Protein AF-A0A918PYU8-F1 (afdb_monomer_lite)

Organism: NCBI:txid346377

Sequence (887 aa):
MIDVPLDLYDLGLDFLPLQVENYLLFQNFEILLPQFQSTSALIFSWVWLLLLSLCLPLISSFKRYYFIGSMALVIVLLTLSGVNGFNIGGIGSNSALLLLLIGFCLPSMIIHVFYDHFPLLKRAILLIPISLGTVFLLFQWSTIDQADLYWAENSAYVPLAVTALFMLYNGHSILGAFYILLSKLNQGIRLKISWHITVFAVIYLTLLTFILLDLTGDFTLPFDLPSFSWLMLIAGATGYVQLSKKLEHQQEPLAPKPVLIALYWICFAISAFTFWKAESSANKPMADFLGHWLIYTQLSLTILFFMYLLANFAGFMNSGKDVAAVLFKPNFFAYIHMRIGALIALLSIVVYADGILAPQLSASSTQWSADYYYNQGKDLQARILYENAWIQYRNNPKASTATSLLYLEEKQLSMASKFIEEALEWDPSEEEIILASHLAHKRGRFFDAVFYYEKGLEIYPNSSRLSNNLALLYSKGNQGQKAIQLLEAMKTSNSVLISNLLGLKIKHLSGLQEPIDLPQTRSPQWTINNLARLNYLALTPDTIQAQPMDSRLLQAAYIRNSLTSGKIKDSKNTNSHLDSLIANSSNTQEQMELRLSKVVNYYQQHDLISALKQLNGLMLDYPKSSGYFRQQAAAILASAWDFHKASTELTEAGQSGFSNYNPVHLMILAFGQNQMEAERIASKHQVKFPEWMSENNPEYTSDSSFYAHILQLSSSLPAQFWPYFTEMEPSGLKVLLASQVLFQKSHWLLPSQKEELVHYLKVQEGADQSFISAVASLSLKNAPAIAADSKLSAFLTDKDHRVGNPYFTPLVLAQAAGQQDLAQRYEILRAASEFNLDPLLWTSMILTAKKLGISDYALQLEARLSQSLSPQEYGELQVHEELEPFR

pLDDT: mean 87.18, std 10.63, range [38.84, 97.94]

InterPro domains:
  IPR011990 Tetratricopeptide-like helical domain superfamily [G3DSA:1.25.40.10] (351-496)
  IPR011990 Tetratricopeptide-like helical domain superfamily [SSF48452] (369-494)

Structure (mmCIF, N/CA/C/O backbone):
data_AF-A0A918PYU8-F1
#
_entry.id   AF-A0A918PYU8-F1
#
loop_
_atom_site.group_PDB
_atom_site.id
_atom_site.type_symbol
_atom_site.label_atom_id
_atom_site.label_alt_id
_atom_site.label_comp_id
_atom_site.label_asym_id
_atom_site.label_entity_id
_atom_site.label_seq_id
_atom_site.pdbx_PDB_ins_code
_atom_site.Cartn_x
_atom_site.Cartn_y
_atom_site.Cartn_z
_atom_site.occupancy
_atom_site.B_iso_or_equiv
_atom_site.auth_seq_id
_atom_site.auth_comp_id
_atom_site.auth_asym_id
_atom_site.auth_atom_id
_atom_site.pdbx_PDB_model_num
ATOM 1 N N . MET A 1 1 ? 9.848 -5.372 -21.169 1.00 89.12 1 MET A N 1
ATOM 2 C CA . MET A 1 1 ? 9.910 -4.309 -22.184 1.00 89.12 1 MET A CA 1
ATOM 3 C C . MET A 1 1 ? 9.187 -4.808 -23.426 1.00 89.12 1 MET A C 1
ATOM 5 O O . MET A 1 1 ? 8.652 -5.916 -23.369 1.00 89.12 1 MET A O 1
ATOM 9 N N . ILE A 1 2 ? 9.089 -3.994 -24.469 1.00 92.25 2 ILE A N 1
ATOM 10 C CA . ILE A 1 2 ? 8.590 -4.388 -25.790 1.00 92.25 2 ILE A CA 1
ATOM 11 C C . ILE A 1 2 ? 9.485 -3.772 -26.862 1.00 92.25 2 ILE A C 1
ATOM 13 O O . ILE A 1 2 ? 9.836 -2.598 -26.744 1.00 92.25 2 ILE A O 1
ATOM 17 N N . ASP A 1 3 ? 9.817 -4.551 -27.887 1.00 91.12 3 ASP A N 1
ATOM 18 C CA . ASP A 1 3 ? 10.534 -4.059 -29.059 1.00 91.12 3 ASP A CA 1
ATOM 19 C C . ASP A 1 3 ? 9.608 -3.171 -29.888 1.00 91.12 3 ASP A C 1
ATOM 21 O O . ASP A 1 3 ? 8.511 -3.578 -30.283 1.00 91.12 3 ASP A O 1
ATOM 25 N N . VAL A 1 4 ? 10.038 -1.936 -30.125 1.00 90.81 4 VAL A N 1
ATOM 26 C CA . VAL A 1 4 ? 9.319 -0.966 -30.951 1.00 90.81 4 VAL A CA 1
ATOM 27 C C . VAL A 1 4 ? 10.225 -0.465 -32.076 1.00 90.81 4 VAL A C 1
ATOM 29 O O . VAL A 1 4 ? 11.442 -0.363 -31.880 1.00 90.81 4 VAL A O 1
ATOM 32 N N . PRO A 1 5 ? 9.663 -0.150 -33.255 1.00 88.69 5 PRO A N 1
ATOM 33 C CA . PRO A 1 5 ? 10.434 0.464 -34.326 1.00 88.69 5 PRO A CA 1
ATOM 34 C C . PRO A 1 5 ? 10.897 1.860 -33.887 1.00 88.69 5 PRO A C 1
ATOM 36 O O . PRO A 1 5 ? 10.088 2.687 -33.466 1.00 88.69 5 PRO A O 1
ATOM 39 N N . LEU A 1 6 ? 12.205 2.100 -33.954 1.00 87.88 6 LEU A N 1
ATOM 40 C CA . LEU A 1 6 ? 12.806 3.424 -33.797 1.00 87.88 6 LEU A CA 1
ATOM 41 C C . LEU A 1 6 ? 12.857 4.147 -35.143 1.00 87.88 6 LEU A C 1
ATOM 43 O O . LEU A 1 6 ? 12.582 5.341 -35.202 1.00 87.88 6 LEU A O 1
ATOM 47 N N . ASP A 1 7 ? 13.215 3.415 -36.197 1.00 86.44 7 ASP A N 1
ATOM 48 C CA . ASP A 1 7 ? 13.315 3.920 -37.562 1.00 86.44 7 ASP A CA 1
ATOM 49 C C . ASP A 1 7 ? 13.181 2.771 -38.572 1.00 86.44 7 ASP A C 1
ATOM 51 O O . ASP A 1 7 ? 13.362 1.599 -38.218 1.00 86.44 7 ASP A O 1
ATOM 55 N N . LEU A 1 8 ? 12.873 3.097 -39.825 1.00 86.00 8 LEU A N 1
ATOM 56 C CA . LEU A 1 8 ? 12.759 2.128 -40.915 1.00 86.00 8 LEU A CA 1
ATOM 57 C C . LEU A 1 8 ? 13.529 2.640 -42.133 1.00 86.00 8 LEU A C 1
ATOM 59 O O . LEU A 1 8 ? 13.092 3.582 -42.792 1.00 86.00 8 LEU A O 1
ATOM 63 N N . TYR A 1 9 ? 14.659 2.003 -42.445 1.00 84.88 9 TYR A N 1
ATOM 64 C CA . TYR A 1 9 ? 15.478 2.387 -43.594 1.00 84.88 9 TYR A CA 1
ATOM 65 C C . TYR A 1 9 ? 15.104 1.603 -44.833 1.00 84.88 9 TYR A C 1
ATOM 67 O O . TYR A 1 9 ? 15.106 0.374 -44.818 1.00 84.88 9 TYR A O 1
ATOM 75 N N . ASP A 1 10 ? 14.834 2.334 -45.907 1.00 83.69 10 ASP A N 1
ATOM 76 C CA . ASP A 1 10 ? 14.637 1.777 -47.235 1.00 83.69 10 ASP A CA 1
ATOM 77 C C . ASP A 1 10 ? 15.990 1.387 -47.847 1.00 83.69 10 ASP A C 1
ATOM 79 O O . ASP A 1 10 ? 16.858 2.241 -48.056 1.00 83.69 10 ASP A O 1
ATOM 83 N N . LEU A 1 11 ? 16.175 0.091 -48.104 1.00 79.88 11 LEU A N 1
ATOM 84 C CA . LEU A 1 11 ? 17.336 -0.445 -48.814 1.00 79.88 11 LEU A CA 1
ATOM 85 C C . LEU A 1 11 ? 17.054 -0.641 -50.312 1.00 79.88 11 LEU A C 1
ATOM 87 O O . LEU A 1 11 ? 17.930 -1.099 -51.038 1.00 79.88 11 LEU A O 1
ATOM 91 N N . GLY A 1 12 ? 15.863 -0.283 -50.792 1.00 77.94 12 GLY A N 1
ATOM 92 C CA . GLY A 1 12 ? 15.413 -0.418 -52.173 1.00 77.94 12 GLY A CA 1
ATOM 93 C C . GLY A 1 12 ? 14.562 -1.667 -52.390 1.00 77.94 12 GLY A C 1
ATOM 94 O O . GLY A 1 12 ? 13.409 -1.557 -52.797 1.00 77.94 12 GLY A O 1
ATOM 95 N N . LEU A 1 13 ? 15.122 -2.852 -52.113 1.00 77.06 13 LEU A N 1
ATOM 96 C CA . LEU A 1 13 ? 14.413 -4.144 -52.239 1.00 77.06 13 LEU A CA 1
ATOM 97 C C . LEU A 1 13 ? 13.944 -4.731 -50.904 1.00 77.06 13 LEU A C 1
ATOM 99 O O . LEU A 1 13 ? 13.216 -5.721 -50.877 1.00 77.06 13 LEU A O 1
ATOM 103 N N . ASP A 1 14 ? 14.372 -4.135 -49.798 1.00 78.31 14 ASP A N 1
ATOM 104 C CA . ASP A 1 14 ? 14.020 -4.554 -48.449 1.00 78.31 14 ASP A CA 1
ATOM 105 C C . ASP A 1 14 ? 14.037 -3.346 -47.515 1.00 78.31 14 ASP A C 1
ATOM 107 O O . ASP A 1 14 ? 14.557 -2.282 -47.861 1.00 78.31 14 ASP A O 1
ATOM 111 N N . PHE A 1 15 ? 13.525 -3.527 -46.303 1.00 83.81 15 PHE A N 1
ATOM 112 C CA . PHE A 1 15 ? 13.623 -2.524 -45.254 1.00 83.81 15 PHE A CA 1
ATOM 113 C C . PHE A 1 15 ? 14.471 -3.035 -44.094 1.00 83.81 15 PHE A C 1
ATOM 115 O O . PHE A 1 15 ? 14.340 -4.176 -43.651 1.00 83.81 15 PHE A O 1
ATOM 122 N N . LEU A 1 16 ? 15.309 -2.158 -43.549 1.00 87.19 16 LEU A N 1
ATOM 123 C CA . LEU A 1 16 ? 16.044 -2.395 -42.313 1.00 87.19 16 LEU A CA 1
ATOM 124 C C . LEU A 1 16 ? 15.285 -1.742 -41.147 1.00 87.19 16 LEU A C 1
ATOM 126 O O . LEU A 1 16 ? 15.366 -0.521 -40.972 1.00 87.19 16 LEU A O 1
ATOM 130 N N . PRO A 1 17 ? 14.547 -2.523 -40.332 1.00 86.25 17 PRO A N 1
ATOM 131 C CA . PRO A 1 17 ? 13.915 -1.999 -39.134 1.00 86.25 17 PRO A CA 1
ATOM 132 C C . PRO A 1 17 ? 14.966 -1.825 -38.040 1.00 86.25 17 PRO A C 1
ATOM 134 O O . PRO A 1 17 ? 15.565 -2.797 -37.572 1.00 86.25 17 PRO A O 1
ATOM 137 N N . LEU A 1 18 ? 15.156 -0.591 -37.588 1.00 88.56 18 LEU A N 1
ATOM 138 C CA . LEU A 1 18 ? 15.970 -0.311 -36.417 1.00 88.56 18 LEU A CA 1
ATOM 139 C C . LEU A 1 18 ? 15.057 -0.309 -35.191 1.00 88.56 18 LEU A C 1
ATOM 141 O O . LEU A 1 18 ? 14.097 0.456 -35.129 1.00 88.56 18 LEU A O 1
ATOM 145 N N . GLN A 1 19 ? 15.314 -1.204 -34.237 1.00 88.94 19 GLN A N 1
ATOM 146 C CA . GLN A 1 19 ? 14.423 -1.447 -33.100 1.00 88.94 19 GLN A CA 1
ATOM 147 C C . GLN A 1 19 ? 15.060 -1.052 -31.770 1.00 88.94 19 GLN A C 1
ATOM 149 O O . GLN A 1 19 ? 16.274 -1.140 -31.572 1.00 88.94 19 GLN A O 1
ATOM 154 N N . VAL A 1 20 ? 14.206 -0.642 -30.836 1.00 91.00 20 VAL A N 1
ATOM 155 C CA . VAL A 1 20 ? 14.576 -0.312 -29.461 1.00 91.00 20 VAL A CA 1
ATOM 156 C C . VAL A 1 20 ? 13.568 -0.907 -28.485 1.00 91.00 20 VAL A C 1
ATOM 158 O O . VAL A 1 20 ? 12.369 -0.944 -28.752 1.00 91.00 20 VAL A O 1
ATOM 161 N N . GLU A 1 21 ? 14.045 -1.320 -27.316 1.00 92.12 21 GLU A N 1
ATOM 162 C CA . GLU A 1 21 ? 13.181 -1.715 -26.213 1.00 92.12 21 GLU A CA 1
ATOM 163 C C . GLU A 1 21 ? 12.550 -0.500 -25.512 1.00 92.12 21 GLU A C 1
ATOM 165 O O . GLU A 1 21 ? 13.231 0.379 -24.971 1.00 92.12 21 GLU A O 1
ATOM 170 N N . ASN A 1 22 ? 11.220 -0.485 -25.461 1.00 93.44 22 ASN A N 1
ATOM 171 C CA . ASN A 1 22 ? 10.435 0.451 -24.668 1.00 93.44 22 ASN A CA 1
ATOM 172 C C . ASN A 1 22 ? 9.940 -0.191 -23.360 1.00 93.44 22 ASN A C 1
ATOM 174 O O . ASN A 1 22 ? 9.587 -1.375 -23.283 1.00 93.44 22 ASN A O 1
ATOM 178 N N . TYR A 1 23 ? 9.844 0.619 -22.309 1.00 94.06 23 TYR A N 1
ATOM 179 C CA . TYR A 1 23 ? 9.372 0.186 -20.998 1.00 94.06 23 TYR A CA 1
ATOM 180 C C . TYR A 1 23 ? 7.869 -0.077 -20.992 1.00 94.06 23 TYR A C 1
ATOM 182 O O . TYR A 1 23 ? 7.081 0.735 -21.476 1.00 94.06 23 TYR A O 1
ATOM 190 N N . LEU A 1 24 ? 7.493 -1.181 -20.344 1.00 93.81 24 LEU A N 1
ATOM 191 C CA . LEU A 1 24 ? 6.130 -1.464 -19.906 1.00 93.81 24 LEU A CA 1
ATOM 192 C C . LEU A 1 24 ? 6.142 -1.566 -18.386 1.00 93.81 24 LEU A C 1
ATOM 194 O O . LEU A 1 24 ? 6.883 -2.376 -17.823 1.00 93.81 24 LEU A O 1
ATOM 198 N N . LEU A 1 25 ? 5.340 -0.738 -17.733 1.00 93.12 25 LEU A N 1
ATOM 199 C CA . LEU A 1 25 ? 5.243 -0.656 -16.287 1.00 93.12 25 LEU A CA 1
ATOM 200 C C . LEU A 1 25 ? 3.971 -1.336 -15.802 1.00 93.12 25 LEU A C 1
ATOM 202 O O . LEU A 1 25 ? 2.873 -1.056 -16.285 1.00 93.12 25 LEU A O 1
ATOM 206 N N . PHE A 1 26 ? 4.141 -2.199 -14.808 1.00 93.19 26 PHE A N 1
ATOM 207 C CA . PHE A 1 26 ? 3.058 -2.900 -14.140 1.00 93.19 26 PHE A CA 1
ATOM 208 C C . PHE A 1 26 ? 3.117 -2.611 -12.646 1.00 93.19 26 PHE A C 1
ATOM 210 O O . PHE A 1 26 ? 4.202 -2.576 -12.066 1.00 93.19 26 PHE A O 1
ATOM 217 N N . GLN A 1 27 ? 1.959 -2.424 -12.025 1.00 92.25 27 GLN A N 1
ATOM 218 C CA . GLN A 1 27 ? 1.837 -2.231 -10.581 1.00 92.25 27 GLN A CA 1
ATOM 219 C C . GLN A 1 27 ? 1.113 -3.416 -9.951 1.00 92.25 27 GLN A C 1
ATOM 221 O O . GLN A 1 27 ? -0.007 -3.736 -10.342 1.00 92.25 27 GLN A O 1
ATOM 226 N N . ASN A 1 28 ? 1.728 -4.059 -8.969 1.00 92.44 28 ASN A N 1
ATOM 227 C CA . ASN A 1 28 ? 1.088 -5.066 -8.132 1.00 92.44 28 ASN A CA 1
ATOM 228 C C . ASN A 1 28 ? 0.700 -4.465 -6.774 1.00 92.44 28 ASN A C 1
ATOM 230 O O . ASN A 1 28 ? 1.289 -3.490 -6.313 1.00 92.44 28 ASN A O 1
ATOM 234 N N . PHE A 1 29 ? -0.304 -5.059 -6.139 1.00 93.75 29 PHE A N 1
ATOM 235 C CA . PHE A 1 29 ? -0.647 -4.774 -4.751 1.00 93.75 29 PHE A CA 1
ATOM 236 C C . PHE A 1 29 ? 0.126 -5.732 -3.852 1.00 93.75 29 PHE A C 1
ATOM 238 O O . PHE A 1 29 ? 0.017 -6.946 -4.008 1.00 93.75 29 PHE A O 1
ATOM 245 N N . GLU A 1 30 ? 0.894 -5.198 -2.915 1.00 91.81 30 GLU A N 1
ATOM 246 C CA . GLU A 1 30 ? 1.611 -5.986 -1.917 1.00 91.81 30 GLU A CA 1
ATOM 247 C C . GLU A 1 30 ? 1.170 -5.562 -0.522 1.00 91.81 30 GLU A C 1
ATOM 249 O O . GLU A 1 30 ? 0.838 -4.397 -0.292 1.00 91.81 30 GLU A O 1
ATOM 254 N N . ILE A 1 31 ? 1.161 -6.518 0.405 1.00 92.75 31 ILE A N 1
ATOM 255 C CA . ILE A 1 31 ? 0.943 -6.228 1.818 1.00 92.75 31 ILE A CA 1
ATOM 256 C C . ILE A 1 31 ? 2.288 -5.871 2.429 1.00 92.75 31 ILE A C 1
ATOM 258 O O . ILE A 1 31 ? 3.250 -6.635 2.344 1.00 92.75 31 ILE A O 1
ATOM 262 N N . LEU A 1 32 ? 2.340 -4.681 3.014 1.00 88.38 32 LEU A N 1
ATOM 263 C CA . LEU A 1 32 ? 3.483 -4.193 3.766 1.00 88.38 32 LEU A CA 1
ATOM 264 C C . LEU A 1 32 ? 3.259 -4.454 5.250 1.00 88.38 32 LEU A C 1
ATOM 266 O O . LEU A 1 32 ? 2.135 -4.715 5.682 1.00 88.38 32 LEU A O 1
ATOM 270 N N . LEU A 1 33 ? 4.333 -4.358 6.033 1.00 84.62 33 LEU A N 1
ATOM 271 C CA . LEU A 1 33 ? 4.209 -4.433 7.483 1.00 84.62 33 LEU A CA 1
ATOM 272 C C . LEU A 1 33 ? 3.215 -3.377 7.972 1.00 84.62 33 LEU A C 1
ATOM 274 O O . LEU A 1 33 ? 3.200 -2.266 7.425 1.00 84.62 33 LEU A O 1
ATOM 278 N N . PRO A 1 34 ? 2.386 -3.704 8.980 1.00 75.00 34 PRO A N 1
ATOM 279 C CA . PRO A 1 34 ? 1.412 -2.760 9.487 1.00 75.00 34 PRO A CA 1
ATOM 280 C C . PRO A 1 34 ? 2.114 -1.476 9.921 1.00 75.00 34 PRO A C 1
ATOM 282 O O . PRO A 1 34 ? 2.968 -1.479 10.806 1.00 75.00 34 PRO A O 1
ATOM 285 N N . GLN A 1 35 ? 1.753 -0.362 9.288 1.00 70.19 35 GLN A N 1
ATOM 286 C CA . GLN A 1 35 ? 2.294 0.931 9.671 1.00 70.19 35 GLN A CA 1
ATOM 287 C C . GLN A 1 35 ? 1.626 1.374 10.965 1.00 70.19 35 GLN A C 1
ATOM 289 O O . GLN A 1 35 ? 0.437 1.700 10.998 1.00 70.19 35 GLN A O 1
ATOM 294 N N . PHE A 1 36 ? 2.403 1.388 12.042 1.00 77.94 36 PHE A N 1
ATOM 295 C CA . PHE A 1 36 ? 1.941 1.905 13.313 1.00 77.94 36 PHE A CA 1
ATOM 296 C C . PHE A 1 36 ? 1.722 3.423 13.224 1.00 77.94 36 PHE A C 1
ATOM 298 O O . PHE A 1 36 ? 2.653 4.206 13.028 1.00 77.94 36 PHE A O 1
ATOM 305 N N . GLN A 1 37 ? 0.470 3.856 13.375 1.00 84.12 37 GLN A N 1
ATOM 306 C CA . GLN A 1 37 ? 0.097 5.269 13.311 1.00 84.12 37 GLN A CA 1
ATOM 307 C C . GLN A 1 37 ? 0.294 5.954 14.670 1.00 84.12 37 GLN A C 1
ATOM 309 O O . GLN A 1 37 ? -0.676 6.284 15.360 1.00 84.12 37 GLN A O 1
ATOM 314 N N . SER A 1 38 ? 1.549 6.206 15.045 1.00 87.88 38 SER A N 1
ATOM 315 C CA . SER A 1 38 ? 1.920 6.833 16.326 1.00 87.88 38 SER A CA 1
ATOM 316 C C . SER A 1 38 ? 1.202 8.161 16.586 1.00 87.88 38 SER A C 1
ATOM 318 O O . SER A 1 38 ? 0.748 8.428 17.697 1.00 87.88 38 SER A O 1
ATOM 320 N N . THR A 1 39 ? 1.009 8.973 15.546 1.00 90.12 39 THR A N 1
ATOM 321 C CA . THR A 1 39 ? 0.281 10.245 15.629 1.00 90.12 39 THR A CA 1
ATOM 322 C C . THR A 1 39 ? -1.177 10.048 16.036 1.00 90.12 39 THR A C 1
ATOM 324 O O . THR A 1 39 ? -1.663 10.742 16.929 1.00 90.12 39 THR A O 1
ATOM 327 N N . SER A 1 40 ? -1.871 9.077 15.435 1.00 90.94 40 SER A N 1
ATOM 328 C CA . SER A 1 40 ? -3.265 8.761 15.767 1.00 90.94 40 SER A CA 1
ATOM 329 C C . SER A 1 40 ? -3.405 8.282 17.215 1.00 90.94 40 SER A C 1
ATOM 331 O O . SER A 1 40 ? -4.313 8.718 17.924 1.00 90.94 40 SER A O 1
ATOM 333 N N . ALA A 1 41 ? -2.460 7.459 17.683 1.00 91.56 41 ALA A N 1
ATOM 334 C CA . ALA A 1 41 ? -2.422 6.943 19.044 1.00 91.56 41 ALA A CA 1
ATOM 335 C C . ALA A 1 41 ? -2.221 8.066 20.068 1.00 91.56 41 ALA A C 1
ATOM 337 O O . ALA A 1 41 ? -2.959 8.155 21.050 1.00 91.56 41 ALA A O 1
ATOM 338 N N . LEU A 1 42 ? -1.276 8.974 19.818 1.00 93.31 42 LEU A N 1
ATOM 339 C CA . LEU A 1 42 ? -1.026 10.116 20.696 1.00 93.31 42 LEU A CA 1
ATOM 340 C C . LEU A 1 42 ? -2.215 11.086 20.727 1.00 93.31 42 LEU A C 1
ATOM 342 O O . LEU A 1 42 ? -2.592 11.548 21.804 1.00 93.31 42 LEU A O 1
ATOM 346 N N . ILE A 1 43 ? -2.853 11.359 19.583 1.00 94.50 43 ILE A N 1
ATOM 347 C CA . ILE A 1 43 ? -4.078 12.176 19.530 1.00 94.50 43 ILE A CA 1
ATOM 348 C C . ILE A 1 43 ? -5.193 11.512 20.344 1.00 94.50 43 ILE A C 1
ATOM 350 O O . ILE A 1 43 ? -5.818 12.178 21.171 1.00 94.50 43 ILE A O 1
ATOM 354 N N . PHE A 1 44 ? -5.411 10.205 20.155 1.00 94.06 44 PHE A N 1
ATOM 355 C CA . PHE A 1 44 ? -6.341 9.412 20.962 1.00 94.06 44 PHE A CA 1
ATOM 356 C C . PHE A 1 44 ? -6.092 9.604 22.455 1.00 94.06 44 PHE A C 1
ATOM 358 O O . PHE A 1 44 ? -6.999 10.002 23.190 1.00 94.06 44 PHE A O 1
ATOM 365 N N . SER A 1 45 ? -4.843 9.394 22.865 1.00 92.56 45 SER A N 1
ATOM 366 C CA . SER A 1 45 ? -4.371 9.493 24.242 1.00 92.56 45 SER A CA 1
ATOM 367 C C . SER A 1 45 ? -4.681 10.841 24.891 1.00 92.56 45 SER A C 1
ATOM 369 O O . SER A 1 45 ? -5.350 10.911 25.924 1.00 92.56 45 SER A O 1
ATOM 371 N N . TRP A 1 46 ? -4.252 11.934 24.258 1.00 92.81 46 TRP A N 1
ATOM 372 C CA . TRP A 1 46 ? -4.427 13.277 24.808 1.00 92.81 46 TRP A CA 1
ATOM 373 C C . TRP A 1 46 ? -5.892 13.706 24.865 1.00 92.81 46 TRP A C 1
ATOM 375 O O . TRP A 1 46 ? -6.309 14.333 25.841 1.00 92.81 46 TRP A O 1
ATOM 385 N N . VAL A 1 47 ? -6.689 13.353 23.852 1.00 95.50 47 VAL A N 1
ATOM 386 C CA . VAL A 1 47 ? -8.117 13.689 23.817 1.00 95.50 47 VAL A CA 1
ATOM 387 C C . VAL A 1 47 ? -8.877 12.938 24.904 1.00 95.50 47 VAL A C 1
ATOM 389 O O . VAL A 1 47 ? -9.616 13.568 25.661 1.00 95.50 47 VAL A O 1
ATOM 392 N N . TRP A 1 48 ? -8.700 11.617 25.032 1.00 93.31 48 TRP A N 1
ATOM 393 C CA . TRP A 1 48 ? -9.427 10.867 26.060 1.00 93.31 48 TRP A CA 1
ATOM 394 C C . TRP A 1 48 ? -8.975 11.285 27.466 1.00 93.31 48 TRP A C 1
ATOM 396 O O . TRP A 1 48 ? -9.819 11.420 28.354 1.00 93.31 48 TRP A O 1
ATOM 406 N N . LEU A 1 49 ? -7.682 11.567 27.663 1.00 94.81 49 LEU A N 1
ATOM 407 C CA . LEU A 1 49 ? -7.156 12.046 28.939 1.00 94.81 49 LEU A CA 1
ATOM 408 C C . LEU A 1 49 ? -7.778 13.395 29.322 1.00 94.81 49 LEU A C 1
ATOM 410 O O . LEU A 1 49 ? -8.239 13.559 30.451 1.00 94.81 49 LEU A O 1
ATOM 414 N N . LEU A 1 50 ? -7.865 14.337 28.377 1.00 96.31 50 LEU A N 1
ATOM 415 C CA . LEU A 1 50 ? -8.544 15.617 28.586 1.00 96.31 50 LEU A CA 1
ATOM 416 C C . LEU A 1 50 ? -10.021 15.415 28.956 1.00 96.31 50 LEU A C 1
ATOM 418 O O . LEU A 1 50 ? -10.518 16.055 29.885 1.00 96.31 50 LEU A O 1
ATOM 422 N N . LEU A 1 51 ? -10.721 14.512 28.264 1.00 96.81 51 LEU A N 1
ATOM 423 C CA . LEU A 1 51 ? -12.116 14.171 28.556 1.00 96.81 51 LEU A CA 1
ATOM 424 C C . LEU A 1 51 ? -12.273 13.555 29.955 1.00 96.81 51 LEU A C 1
ATOM 426 O O . LEU A 1 51 ? -13.187 13.939 30.687 1.00 96.81 51 LEU A O 1
ATOM 430 N N . LEU A 1 52 ? -11.362 12.674 30.380 1.00 94.94 52 LEU A N 1
ATOM 431 C CA . LEU A 1 52 ? -11.357 12.137 31.743 1.00 94.94 52 LEU A CA 1
ATOM 432 C C . LEU A 1 52 ? -11.098 13.243 32.779 1.00 94.94 52 LEU A C 1
ATOM 434 O O . LEU A 1 52 ? -11.803 13.319 33.788 1.00 94.94 52 LEU A O 1
ATOM 438 N N . SER A 1 53 ? -10.139 14.135 32.529 1.00 95.94 53 SER A N 1
ATOM 439 C CA . SER A 1 53 ? -9.858 15.287 33.394 1.00 95.94 53 SER A CA 1
ATOM 440 C C . SER A 1 53 ? -11.059 16.230 33.521 1.00 95.94 53 SER A C 1
ATOM 442 O O . SER A 1 53 ? -11.295 16.769 34.602 1.00 95.94 53 SER A O 1
ATOM 444 N N . LEU A 1 54 ? -11.863 16.392 32.463 1.00 96.81 54 LEU A N 1
ATOM 445 C CA . LEU A 1 54 ? -13.119 17.156 32.485 1.00 96.81 54 LEU A CA 1
ATOM 446 C C . LEU A 1 54 ? -14.221 16.480 33.322 1.00 96.81 54 LEU A C 1
ATOM 448 O O . LEU A 1 54 ? -15.077 17.176 33.873 1.00 96.81 54 LEU A O 1
ATOM 452 N N . CYS A 1 55 ? -14.194 15.153 33.486 1.00 96.12 55 CYS A N 1
ATOM 453 C CA . CYS A 1 55 ? -15.130 14.439 34.360 1.00 96.12 55 CYS A CA 1
ATOM 454 C C . CYS A 1 55 ? -14.894 14.730 35.849 1.00 96.12 55 CYS A C 1
ATOM 456 O O . CYS A 1 55 ? -15.858 14.791 36.610 1.00 96.12 55 CYS A O 1
ATOM 458 N N . LEU A 1 56 ? -13.649 14.941 36.287 1.00 96.31 56 LEU A N 1
ATOM 459 C CA . LEU A 1 56 ? -13.314 15.162 37.704 1.00 96.31 56 LEU A CA 1
ATOM 460 C C . LEU A 1 56 ? -14.047 16.355 38.352 1.00 96.31 56 LEU A C 1
ATOM 462 O O . LEU A 1 56 ? -14.689 16.161 39.392 1.00 96.31 56 LEU A O 1
ATOM 466 N N . PRO A 1 57 ? -14.040 17.578 37.778 1.00 96.69 57 PRO A N 1
ATOM 467 C CA . PRO A 1 57 ? -14.792 18.693 38.348 1.00 96.69 57 PRO A CA 1
ATOM 468 C C . PRO A 1 57 ? -16.301 18.434 38.359 1.00 96.69 57 PRO A C 1
ATOM 470 O O . PRO A 1 57 ? -16.966 18.840 39.314 1.00 96.69 57 PRO A O 1
ATOM 473 N N . LEU A 1 58 ? -16.836 17.704 37.374 1.00 96.12 58 LEU A N 1
ATOM 474 C CA . LEU A 1 58 ? -18.247 17.309 37.342 1.00 96.12 58 LEU A CA 1
ATOM 475 C C . LEU A 1 58 ? -18.576 16.334 38.481 1.00 96.12 58 LEU A C 1
ATOM 477 O O . LEU A 1 58 ? -19.488 16.603 39.262 1.00 96.12 58 LEU A O 1
ATOM 481 N N . ILE A 1 59 ? -17.797 15.259 38.633 1.00 95.81 59 ILE A N 1
ATOM 482 C CA . ILE A 1 59 ? -17.972 14.246 39.685 1.00 95.81 59 ILE A CA 1
ATOM 483 C C . ILE A 1 59 ? -17.851 14.876 41.072 1.00 95.81 59 ILE A C 1
ATOM 485 O O . ILE A 1 59 ? -18.672 14.602 41.944 1.00 95.81 59 ILE A O 1
ATOM 489 N N . SER A 1 60 ? -16.892 15.784 41.279 1.00 95.50 60 SER A N 1
ATOM 490 C CA . SER A 1 60 ? -16.705 16.455 42.573 1.00 95.50 60 SER A CA 1
ATOM 491 C C . SER A 1 60 ? -17.948 17.231 43.045 1.00 95.50 60 SER A C 1
ATOM 493 O O . SER A 1 60 ? -18.092 17.498 44.241 1.00 95.50 60 SER A O 1
ATOM 495 N N . SER A 1 61 ? -18.847 17.615 42.127 1.00 93.69 61 SER A N 1
ATOM 496 C CA . SER A 1 61 ? -20.088 18.350 42.426 1.00 93.69 61 SER A CA 1
ATOM 497 C C . SER A 1 61 ? -21.276 17.455 42.810 1.00 93.69 61 SER A C 1
ATOM 499 O O . SER A 1 61 ? -22.371 17.954 43.072 1.00 93.69 61 SER A O 1
ATOM 501 N N . PHE A 1 62 ? -21.089 16.133 42.824 1.00 94.25 62 PHE A N 1
ATOM 502 C CA . PHE A 1 62 ? -22.140 15.171 43.156 1.00 94.25 62 PHE A CA 1
ATOM 503 C C . PHE A 1 62 ? -22.500 15.215 44.640 1.00 94.25 62 PHE A C 1
ATOM 505 O O . PHE A 1 62 ? -21.697 15.627 45.471 1.00 94.25 62 PHE A O 1
ATOM 512 N N . LYS A 1 63 ? -23.692 14.724 45.007 1.00 92.12 63 LYS A N 1
ATOM 513 C CA . LYS A 1 63 ? -24.011 14.470 46.425 1.00 92.12 63 LYS A CA 1
ATOM 514 C C . LYS A 1 63 ? -23.090 13.375 46.990 1.00 92.12 63 LYS A C 1
ATOM 516 O O . LYS A 1 63 ? -22.699 12.460 46.266 1.00 92.12 63 LYS A O 1
ATOM 521 N N . ARG A 1 64 ? -22.825 13.414 48.301 1.00 91.62 64 ARG A N 1
ATOM 522 C CA . ARG A 1 64 ? -21.847 12.568 49.021 1.00 91.62 64 ARG A CA 1
ATOM 523 C C . ARG A 1 64 ? -21.779 11.099 48.574 1.00 91.62 64 ARG A C 1
ATOM 525 O O . ARG A 1 64 ? -20.715 10.631 48.188 1.00 91.62 64 ARG A O 1
ATOM 532 N N . TYR A 1 65 ? -22.890 10.359 48.612 1.00 91.50 65 TYR A N 1
ATOM 533 C CA . TYR A 1 65 ? -22.874 8.925 48.276 1.00 91.50 65 TYR A CA 1
ATOM 534 C C . TYR A 1 65 ? -22.579 8.658 46.794 1.00 91.50 65 TYR A C 1
ATOM 536 O O . TYR A 1 65 ? -21.882 7.704 46.458 1.00 91.50 65 TYR A O 1
ATOM 544 N N . TYR A 1 66 ? -23.056 9.531 45.908 1.00 92.75 66 TYR A N 1
ATOM 545 C CA . TYR A 1 66 ? -22.804 9.425 44.475 1.00 92.75 66 TYR A CA 1
ATOM 546 C C . TYR A 1 66 ? -21.383 9.837 44.104 1.00 92.75 66 TYR A C 1
ATOM 548 O O . TYR A 1 66 ? -20.799 9.236 43.205 1.00 92.75 66 TYR A O 1
ATOM 556 N N . PHE A 1 67 ? -20.810 10.811 44.817 1.00 95.06 67 PHE A N 1
ATOM 557 C CA . PHE A 1 67 ? -19.393 11.145 44.711 1.00 95.06 67 PHE A CA 1
ATOM 558 C C . PHE A 1 67 ? -18.523 9.933 45.061 1.00 95.06 67 PHE A C 1
ATOM 560 O O . PHE A 1 67 ? -17.684 9.546 44.254 1.00 95.06 67 PHE A O 1
ATOM 567 N N . ILE A 1 68 ? -18.778 9.281 46.205 1.00 95.25 68 ILE A N 1
ATOM 568 C CA . ILE A 1 68 ? -18.026 8.089 46.636 1.00 95.25 68 ILE A CA 1
ATOM 569 C C . ILE A 1 68 ? -18.108 6.982 45.578 1.00 95.25 68 ILE A C 1
ATOM 571 O O . ILE A 1 68 ? -17.076 6.464 45.161 1.00 95.25 68 ILE A O 1
ATOM 575 N N . GLY A 1 69 ? -19.313 6.655 45.098 1.00 95.12 69 GLY A N 1
ATOM 576 C CA . GLY A 1 69 ? -19.491 5.627 44.066 1.00 95.12 69 GLY A CA 1
ATOM 577 C C . GLY A 1 69 ? -18.806 5.974 42.739 1.00 95.12 69 GLY A C 1
ATOM 578 O O . GLY A 1 69 ? -18.187 5.114 42.118 1.00 95.12 69 GLY A O 1
ATOM 579 N N . SER A 1 70 ? -18.857 7.241 42.323 1.00 94.44 70 SER A N 1
ATOM 580 C CA . SER A 1 70 ? -18.224 7.691 41.076 1.00 94.44 70 SER A CA 1
ATOM 581 C C . SER A 1 70 ? -16.701 7.710 41.181 1.00 94.44 70 SER A C 1
ATOM 583 O O . SER A 1 70 ? -16.025 7.308 40.242 1.00 94.44 70 SER A O 1
ATOM 585 N N . MET A 1 71 ? -16.148 8.110 42.328 1.00 96.00 71 MET A N 1
ATOM 586 C CA . MET A 1 71 ? -14.706 8.038 42.566 1.00 96.00 71 MET A CA 1
ATOM 587 C C . MET A 1 71 ? -14.214 6.597 42.681 1.00 96.00 71 MET A C 1
ATOM 589 O O . MET A 1 71 ? -13.144 6.294 42.166 1.00 96.00 71 MET A O 1
ATOM 593 N N . ALA A 1 72 ? -14.995 5.692 43.279 1.00 96.62 72 ALA A N 1
ATOM 594 C CA . ALA A 1 72 ? -14.683 4.264 43.268 1.00 96.62 72 ALA A CA 1
ATOM 595 C C . ALA A 1 72 ? -14.611 3.718 41.832 1.00 96.62 72 ALA A C 1
ATOM 597 O O . ALA A 1 72 ? -13.674 2.996 41.499 1.00 96.62 72 ALA A O 1
ATOM 598 N N . LEU A 1 73 ? -15.540 4.126 40.958 1.00 94.94 73 LEU A N 1
ATOM 599 C CA . LEU A 1 73 ? -15.483 3.786 39.536 1.00 94.94 73 LEU A CA 1
ATOM 600 C C . LEU A 1 73 ? -14.239 4.374 38.853 1.00 94.94 73 LEU A C 1
ATOM 602 O O . LEU A 1 73 ? -13.577 3.661 38.108 1.00 94.94 73 LEU A O 1
ATOM 606 N N . VAL A 1 74 ? -13.882 5.635 39.126 1.00 95.44 74 VAL A N 1
ATOM 607 C CA . VAL A 1 74 ? -12.645 6.248 38.602 1.00 95.44 74 VAL A CA 1
ATOM 608 C C . VAL A 1 74 ? -11.412 5.460 39.045 1.00 95.44 74 VAL A C 1
ATOM 610 O O . VAL A 1 74 ? -10.545 5.206 38.219 1.00 95.44 74 VAL A O 1
ATOM 613 N N . ILE A 1 75 ? -11.342 5.017 40.304 1.00 96.00 75 ILE A N 1
ATOM 614 C CA . ILE A 1 75 ? -10.234 4.186 40.799 1.00 96.00 75 ILE A CA 1
ATOM 615 C C . ILE A 1 75 ? -10.138 2.891 39.986 1.00 96.00 75 ILE A C 1
ATOM 617 O O . ILE A 1 75 ? -9.070 2.594 39.459 1.00 96.00 75 ILE A O 1
ATOM 621 N N . VAL A 1 76 ? -11.247 2.158 39.829 1.00 95.88 76 VAL A N 1
ATOM 622 C CA . VAL A 1 76 ? -11.286 0.912 39.040 1.00 95.88 76 VAL A CA 1
ATOM 623 C C . VAL A 1 76 ? -10.863 1.168 37.593 1.00 95.88 76 VAL A C 1
ATOM 625 O O . VAL A 1 76 ? -10.022 0.448 37.066 1.00 95.88 76 VAL A O 1
ATOM 628 N N . LEU A 1 77 ? -11.366 2.232 36.968 1.00 94.25 77 LEU A N 1
ATOM 629 C CA . LEU A 1 77 ? -10.979 2.612 35.610 1.00 94.25 77 LEU A CA 1
ATOM 630 C C . LEU A 1 77 ? -9.476 2.909 35.511 1.00 94.25 77 LEU A C 1
ATOM 632 O O . LEU A 1 77 ? -8.813 2.386 34.625 1.00 94.25 77 LEU A O 1
ATOM 636 N N . LEU A 1 78 ? -8.902 3.667 36.448 1.00 93.94 78 LEU A N 1
ATOM 637 C CA . LEU A 1 78 ? -7.467 3.969 36.453 1.00 93.94 78 LEU A CA 1
ATOM 638 C C . LEU A 1 78 ? -6.599 2.723 36.676 1.00 93.94 78 LEU A C 1
ATOM 640 O O . LEU A 1 78 ? -5.489 2.674 36.148 1.00 93.94 78 LEU A O 1
ATOM 644 N N . THR A 1 79 ? -7.086 1.689 37.373 1.00 93.00 79 THR A N 1
ATOM 645 C CA . THR A 1 79 ? -6.342 0.417 37.481 1.00 93.00 79 THR A CA 1
ATOM 646 C C . THR A 1 79 ? -6.206 -0.326 36.150 1.00 93.00 79 THR A C 1
ATOM 648 O O . THR A 1 79 ? -5.238 -1.059 35.971 1.00 93.00 79 THR A O 1
ATOM 651 N N . LEU A 1 80 ? -7.110 -0.088 35.193 1.00 91.12 80 LEU A N 1
ATOM 652 C CA . LEU A 1 80 ? -7.067 -0.694 33.856 1.00 91.12 80 LEU A CA 1
ATOM 653 C C . LEU A 1 80 ? -6.113 0.033 32.896 1.00 91.12 80 LEU A C 1
ATOM 655 O O . LEU A 1 80 ? -5.916 -0.421 31.777 1.00 91.12 80 LEU A O 1
ATOM 659 N N . SER A 1 81 ? -5.516 1.157 33.307 1.00 91.06 81 SER A N 1
ATOM 660 C CA . SER A 1 81 ? -4.690 1.999 32.427 1.00 91.06 81 SER A CA 1
ATOM 661 C C . SER A 1 81 ? -3.328 1.404 32.045 1.00 91.06 81 SER A C 1
ATOM 663 O O . SER A 1 81 ? -2.634 1.965 31.201 1.00 91.06 81 SER A O 1
ATOM 665 N N . GLY A 1 82 ? -2.894 0.321 32.702 1.00 88.88 82 GLY A N 1
ATOM 666 C CA . GLY A 1 82 ? -1.570 -0.272 32.479 1.00 88.88 82 GLY A CA 1
ATOM 667 C C . GLY A 1 82 ? -0.393 0.588 32.966 1.00 88.88 82 GLY A C 1
ATOM 668 O O . GLY A 1 82 ? 0.757 0.290 32.642 1.00 88.88 82 GLY A O 1
ATOM 669 N N . VAL A 1 83 ? -0.656 1.629 33.770 1.00 92.81 83 VAL A N 1
ATOM 670 C CA . VAL A 1 83 ? 0.325 2.630 34.244 1.00 92.81 83 VAL A CA 1
ATOM 671 C C . VAL A 1 83 ? 1.548 2.042 34.956 1.00 92.81 83 VAL A C 1
ATOM 673 O O . VAL A 1 83 ? 2.625 2.633 34.946 1.00 92.81 83 VAL A O 1
ATOM 676 N N . ASN A 1 84 ? 1.415 0.857 35.555 1.00 92.75 84 ASN A N 1
ATOM 677 C CA . ASN A 1 84 ? 2.522 0.182 36.235 1.00 92.75 84 ASN A CA 1
ATOM 678 C C . ASN A 1 84 ? 3.671 -0.190 35.285 1.00 92.75 84 ASN A C 1
ATOM 680 O O . ASN A 1 84 ? 4.805 -0.340 35.739 1.00 92.75 84 ASN A O 1
ATOM 684 N N . GLY A 1 85 ? 3.419 -0.269 33.974 1.00 89.19 85 GLY A N 1
ATOM 685 C CA . GLY A 1 85 ? 4.474 -0.481 32.981 1.00 89.19 85 GLY A CA 1
ATOM 686 C C . GLY A 1 85 ? 5.457 0.681 32.839 1.00 89.19 85 GLY A C 1
ATOM 687 O O . GLY A 1 85 ? 6.508 0.502 32.234 1.00 89.19 85 GLY A O 1
ATOM 688 N N . PHE A 1 86 ? 5.197 1.841 33.460 1.00 91.62 86 PHE A N 1
ATOM 689 C CA . PHE A 1 86 ? 6.190 2.918 33.547 1.00 91.62 86 PHE A CA 1
ATOM 690 C C . PHE A 1 86 ? 7.414 2.570 34.395 1.00 91.62 86 PHE A C 1
ATOM 692 O O . PHE A 1 86 ? 8.392 3.322 34.357 1.00 91.62 86 PHE A O 1
ATOM 699 N N . ASN A 1 87 ? 7.363 1.472 35.161 1.00 91.38 87 ASN A N 1
ATOM 700 C CA . ASN A 1 87 ? 8.474 0.945 35.956 1.00 91.38 87 ASN A CA 1
ATOM 701 C C . ASN A 1 87 ? 9.094 1.980 36.921 1.00 91.38 87 ASN A C 1
ATOM 703 O O . ASN A 1 87 ? 10.292 1.956 37.213 1.00 91.38 87 ASN A O 1
ATOM 707 N N . ILE A 1 88 ? 8.271 2.906 37.429 1.00 92.12 88 ILE A N 1
ATOM 708 C CA . ILE A 1 88 ? 8.676 3.903 38.428 1.00 92.12 88 ILE A CA 1
ATOM 709 C C . ILE A 1 88 ? 8.886 3.177 39.756 1.00 92.12 88 ILE A C 1
ATOM 711 O O . ILE A 1 88 ? 7.974 2.513 40.238 1.00 92.12 88 ILE A O 1
ATOM 715 N N . GLY A 1 89 ? 10.070 3.293 40.359 1.00 86.12 89 GLY A N 1
ATOM 716 C CA . GLY A 1 89 ? 10.395 2.601 41.614 1.00 86.12 89 GLY A CA 1
ATOM 717 C C . GLY A 1 89 ? 10.693 1.102 41.465 1.00 86.12 89 GLY A C 1
ATOM 718 O O . GLY A 1 89 ? 10.748 0.398 42.469 1.00 86.12 89 GLY A O 1
ATOM 719 N N . GLY A 1 90 ? 10.882 0.612 40.235 1.00 89.44 90 GLY A N 1
ATOM 720 C CA . GLY A 1 90 ? 11.210 -0.783 39.928 1.00 89.44 90 GLY A CA 1
ATOM 721 C C . GLY A 1 90 ? 10.279 -1.391 38.879 1.00 89.44 90 GLY A C 1
ATOM 722 O O . GLY A 1 90 ? 9.197 -0.865 38.609 1.00 89.44 90 GLY A O 1
ATOM 723 N N . ILE A 1 91 ? 10.699 -2.511 38.289 1.00 87.31 91 ILE A N 1
ATOM 724 C CA . ILE A 1 91 ? 9.932 -3.212 37.251 1.00 87.31 91 ILE A CA 1
ATOM 725 C C . ILE A 1 91 ? 8.599 -3.697 37.836 1.00 87.31 91 ILE A C 1
ATOM 727 O O . ILE A 1 91 ? 8.586 -4.410 38.838 1.00 87.31 91 ILE A O 1
ATOM 731 N N . GLY A 1 92 ? 7.485 -3.294 37.219 1.00 79.25 92 GLY A N 1
ATOM 732 C CA . GLY A 1 92 ? 6.133 -3.690 37.628 1.00 79.25 92 GLY A CA 1
ATOM 733 C C . GLY A 1 92 ? 5.680 -3.158 38.994 1.00 79.25 92 GLY A C 1
ATOM 734 O O . GLY A 1 92 ? 4.711 -3.668 39.554 1.00 79.25 92 GLY A O 1
ATOM 735 N N . SER A 1 93 ? 6.365 -2.158 39.559 1.00 91.81 93 SER A N 1
ATOM 736 C CA . SER A 1 93 ? 5.976 -1.583 40.848 1.00 91.81 93 SER A CA 1
ATOM 737 C C . SER A 1 93 ? 4.648 -0.809 40.752 1.00 91.81 93 SER A C 1
ATOM 739 O O . SER A 1 93 ? 4.363 -0.141 39.758 1.00 91.81 93 SER A O 1
ATOM 741 N N . ASN A 1 94 ? 3.856 -0.828 41.830 1.00 93.94 94 ASN A N 1
ATOM 742 C CA . ASN A 1 94 ? 2.580 -0.101 41.916 1.00 93.94 94 ASN A CA 1
ATOM 743 C C . ASN A 1 94 ? 2.738 1.412 42.169 1.00 93.94 94 ASN A C 1
ATOM 745 O O . ASN A 1 94 ? 1.744 2.113 42.366 1.00 93.94 94 ASN A O 1
ATOM 749 N N . SER A 1 95 ? 3.970 1.931 42.200 1.00 94.50 95 SER A N 1
ATOM 750 C CA . SER A 1 95 ? 4.238 3.333 42.549 1.00 94.50 95 SER A CA 1
ATOM 751 C C . SER A 1 95 ? 3.597 4.300 41.554 1.00 94.50 95 SER A C 1
ATOM 753 O O . SER A 1 95 ? 3.028 5.313 41.957 1.00 94.50 95 SER A O 1
ATOM 755 N N . ALA A 1 96 ? 3.630 3.961 40.261 1.00 94.62 96 ALA A N 1
ATOM 756 C CA . ALA A 1 96 ? 3.029 4.773 39.208 1.00 94.62 96 ALA A CA 1
ATOM 757 C C . ALA A 1 96 ? 1.499 4.863 39.360 1.00 94.62 96 ALA A C 1
ATOM 759 O O . ALA A 1 96 ? 0.939 5.958 39.310 1.00 94.62 96 ALA A O 1
ATOM 760 N N . LEU A 1 97 ? 0.828 3.736 39.636 1.00 95.50 97 LEU A N 1
ATOM 761 C CA . LEU A 1 97 ? -0.610 3.713 39.913 1.00 95.50 97 LEU A CA 1
ATOM 762 C C . LEU A 1 97 ? -0.955 4.503 41.173 1.00 95.50 97 LEU A C 1
ATOM 764 O O . LEU A 1 97 ? -1.920 5.261 41.172 1.00 95.50 97 LEU A O 1
ATOM 768 N N . LEU A 1 98 ? -0.165 4.372 42.238 1.00 95.94 98 LEU A N 1
ATOM 769 C CA . LEU A 1 98 ? -0.411 5.090 43.485 1.00 95.94 98 LEU A CA 1
ATOM 770 C C . LEU A 1 98 ? -0.310 6.611 43.289 1.00 95.94 98 LEU A C 1
ATOM 772 O O . LEU A 1 98 ? -1.188 7.343 43.744 1.00 95.94 98 LEU A O 1
ATOM 776 N N . LEU A 1 99 ? 0.696 7.086 42.551 1.00 95.88 99 LEU A N 1
ATOM 777 C CA . LEU A 1 99 ? 0.832 8.498 42.176 1.00 95.88 99 LEU A CA 1
ATOM 778 C C . LEU A 1 99 ? -0.333 8.980 41.300 1.00 95.88 99 LEU A C 1
ATOM 780 O O . LEU A 1 99 ? -0.880 10.056 41.549 1.00 95.88 99 LEU A O 1
ATOM 784 N N . LEU A 1 100 ? -0.757 8.171 40.323 1.00 96.12 100 LEU A N 1
ATOM 785 C CA . LEU A 1 100 ? -1.912 8.465 39.472 1.00 96.12 100 LEU A CA 1
ATOM 786 C C . LEU A 1 100 ? -3.198 8.606 40.304 1.00 96.12 100 LEU A C 1
ATOM 788 O O . LEU A 1 100 ? -3.936 9.582 40.159 1.00 96.12 100 LEU A O 1
ATOM 792 N N . LEU A 1 101 ? -3.445 7.670 41.225 1.00 96.81 101 LEU A N 1
ATOM 793 C CA . LEU A 1 101 ? -4.599 7.704 42.122 1.00 96.81 101 LEU A CA 1
ATOM 794 C C . LEU A 1 101 ? -4.558 8.918 43.054 1.00 96.81 101 LEU A C 1
ATOM 796 O O . LEU A 1 101 ? -5.592 9.560 43.238 1.00 96.81 101 LEU A O 1
ATOM 800 N N . ILE A 1 102 ? -3.389 9.274 43.599 1.00 96.94 102 ILE A N 1
ATOM 801 C CA . ILE A 1 102 ? -3.225 10.493 44.405 1.00 96.94 102 ILE A CA 1
ATOM 802 C C . ILE A 1 102 ? -3.595 11.722 43.573 1.00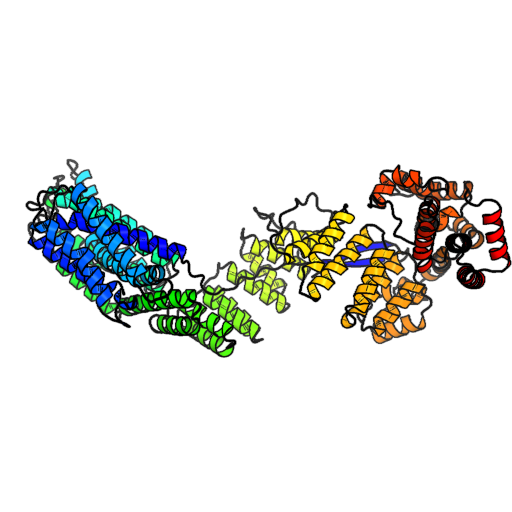 96.94 102 ILE A C 1
ATOM 804 O O . ILE A 1 102 ? -4.436 12.504 44.011 1.00 96.94 102 ILE A O 1
ATOM 808 N N . GLY A 1 103 ? -3.037 11.875 42.370 1.00 96.19 103 GLY A N 1
ATOM 809 C CA . GLY A 1 103 ? -3.277 13.048 41.524 1.00 96.19 103 GLY A CA 1
ATOM 810 C C . GLY A 1 103 ? -4.730 13.214 41.071 1.00 96.19 103 GLY A C 1
ATOM 811 O O . GLY A 1 103 ? -5.222 14.338 40.979 1.00 96.19 103 GLY A O 1
ATOM 812 N N . PHE A 1 104 ? -5.455 12.117 40.838 1.00 96.25 104 PHE A N 1
ATOM 813 C CA . PHE A 1 104 ? -6.855 12.165 40.392 1.00 96.25 104 PHE A CA 1
ATOM 814 C C . PHE A 1 104 ? -7.854 12.222 41.558 1.00 96.25 104 PHE A C 1
ATOM 816 O O . PHE A 1 104 ? -8.843 12.965 41.504 1.00 96.25 104 PHE A O 1
ATOM 823 N N . CYS A 1 105 ? -7.622 11.450 42.623 1.00 96.44 105 CYS A N 1
ATOM 824 C CA . CYS A 1 105 ? -8.607 11.256 43.687 1.00 96.44 105 CYS A CA 1
ATOM 825 C C . CYS A 1 105 ? -8.458 12.255 44.834 1.00 96.44 105 CYS A C 1
ATOM 827 O O . CYS A 1 105 ? -9.469 12.791 45.291 1.00 96.44 105 CYS A O 1
ATOM 829 N N . LEU A 1 106 ? -7.234 12.530 45.297 1.00 96.44 106 LEU A N 1
ATOM 830 C CA . LEU A 1 106 ? -7.015 13.357 46.488 1.00 96.44 106 LEU A CA 1
ATOM 831 C C . LEU A 1 106 ? -7.477 14.814 46.280 1.00 96.44 106 LEU A C 1
ATOM 833 O O . LEU A 1 106 ? -8.258 15.293 47.105 1.00 96.44 106 LEU A O 1
ATOM 837 N N . PRO A 1 107 ? -7.122 15.515 45.182 1.00 96.50 107 PRO A N 1
ATOM 838 C CA . PRO A 1 107 ? -7.627 16.865 44.925 1.00 96.50 107 PRO A CA 1
ATOM 839 C C . PRO A 1 107 ? -9.153 16.906 44.799 1.00 96.50 107 PRO A C 1
ATOM 841 O O . PRO A 1 107 ? -9.804 17.786 45.363 1.00 96.50 107 PRO A O 1
ATOM 844 N N . SER A 1 108 ? -9.735 15.923 44.105 1.00 95.81 108 SER A N 1
ATOM 845 C CA . SER A 1 108 ? -11.187 15.807 43.928 1.00 95.81 108 SER A CA 1
ATOM 846 C C . SER A 1 108 ? -11.903 15.625 45.270 1.00 95.81 108 SER A C 1
ATOM 848 O O . SER A 1 108 ? -12.937 16.250 45.508 1.00 95.81 108 SER A O 1
ATOM 850 N N . MET A 1 109 ? -11.329 14.822 46.173 1.00 96.12 109 MET A N 1
ATOM 851 C CA . MET A 1 109 ? -11.825 14.611 47.534 1.00 96.12 109 MET A CA 1
ATOM 852 C C . MET A 1 109 ? -11.709 15.874 48.390 1.00 96.12 109 MET A C 1
ATOM 854 O O . MET A 1 109 ? -12.682 16.248 49.041 1.00 96.12 109 MET A O 1
ATOM 858 N N . ILE A 1 110 ? -10.558 16.555 48.367 1.00 96.69 110 ILE A N 1
ATOM 859 C CA . ILE A 1 110 ? -10.335 17.794 49.129 1.00 96.69 110 ILE A CA 1
ATOM 860 C C . ILE A 1 110 ? -11.353 18.859 48.716 1.00 96.69 110 ILE A C 1
ATOM 862 O O . ILE A 1 110 ? -11.992 19.467 49.574 1.00 96.69 110 ILE A O 1
ATOM 866 N N . ILE A 1 111 ? -11.553 19.053 47.410 1.00 96.25 111 ILE A N 1
ATOM 867 C CA . ILE A 1 111 ? -12.533 20.016 46.901 1.00 96.25 111 ILE A CA 1
ATOM 868 C C . ILE A 1 111 ? -13.956 19.610 47.290 1.00 96.25 111 ILE A C 1
ATOM 870 O O . ILE A 1 111 ? -14.732 20.464 47.704 1.00 96.25 111 ILE A O 1
ATOM 874 N N . HIS A 1 112 ? -14.308 18.326 47.192 1.00 94.75 112 HIS A N 1
ATOM 875 C CA . HIS A 1 112 ? -15.647 17.855 47.545 1.00 94.75 112 HIS A CA 1
ATOM 876 C C . HIS A 1 112 ? -15.972 18.026 49.039 1.00 94.75 112 HIS A C 1
ATOM 878 O O . HIS A 1 112 ? -17.098 18.381 49.372 1.00 94.75 112 HIS A O 1
ATOM 884 N N . VAL A 1 113 ? -15.007 17.776 49.930 1.00 95.19 113 VAL A N 1
ATOM 885 C CA . VAL A 1 113 ? -15.224 17.782 51.387 1.00 95.19 113 VAL A CA 1
ATOM 886 C C . VAL A 1 113 ? -15.080 19.176 51.996 1.00 95.19 113 VAL A C 1
ATOM 888 O O . VAL A 1 113 ? -15.888 19.548 52.842 1.00 95.19 113 VAL A O 1
ATOM 891 N N . PHE A 1 114 ? -14.058 19.938 51.597 1.00 96.19 114 PHE A N 1
ATOM 892 C CA . PHE A 1 114 ? -13.709 21.210 52.245 1.00 96.19 114 PHE A CA 1
ATOM 893 C C . PHE A 1 114 ? -14.115 22.450 51.437 1.00 96.19 114 PHE A C 1
ATOM 895 O O . PHE A 1 114 ? -14.257 23.530 52.006 1.00 96.19 114 PHE A O 1
ATOM 902 N N . TYR A 1 115 ? -14.313 22.314 50.121 1.00 95.00 115 TYR A N 1
ATOM 903 C CA . TYR A 1 115 ? -14.587 23.433 49.208 1.00 95.00 115 TYR A CA 1
ATOM 904 C C . TYR A 1 115 ? -15.819 23.173 48.328 1.00 95.00 115 TYR A C 1
ATOM 906 O O . TYR A 1 115 ? -15.846 23.483 47.133 1.00 95.00 115 TYR A O 1
ATOM 914 N N . ASP A 1 116 ? -16.865 22.605 48.925 1.00 87.88 116 ASP A N 1
ATOM 915 C CA . ASP A 1 116 ? -18.116 22.242 48.253 1.00 87.88 116 ASP A CA 1
ATOM 916 C C . ASP A 1 116 ? -18.830 23.440 47.587 1.00 87.88 116 ASP A C 1
ATOM 918 O O . ASP A 1 116 ? -19.431 23.303 46.520 1.00 87.88 116 ASP A O 1
ATOM 922 N N . HIS A 1 117 ? -18.675 24.637 48.146 1.00 90.06 117 HIS A N 1
ATOM 923 C CA . HIS A 1 117 ? -19.195 25.905 47.634 1.00 90.06 117 HIS A CA 1
ATOM 924 C C . HIS A 1 117 ? -18.496 26.421 46.360 1.00 90.06 117 HIS A C 1
ATOM 926 O O . HIS A 1 117 ? -18.952 27.403 45.767 1.00 90.06 117 HIS A O 1
ATOM 932 N N . PHE A 1 118 ? -17.391 25.815 45.907 1.00 94.56 118 PHE A N 1
ATOM 933 C CA . PHE A 1 118 ? -16.707 26.275 44.695 1.00 94.56 118 PHE A CA 1
ATOM 934 C C . PHE A 1 118 ? -17.560 26.051 43.435 1.00 94.56 118 PHE A C 1
ATOM 936 O O . PHE A 1 118 ? -18.027 24.931 43.200 1.00 94.56 118 PHE A O 1
ATOM 943 N N . PRO A 1 119 ? -17.714 27.073 42.565 1.00 93.94 119 PRO A N 1
ATOM 944 C CA . PRO A 1 119 ? -18.403 26.915 41.290 1.00 93.94 119 PRO A CA 1
ATOM 945 C C . PRO A 1 119 ? -17.615 25.998 40.348 1.00 93.94 119 PRO A C 1
ATOM 947 O O . PRO A 1 119 ? -16.391 25.875 40.452 1.00 93.94 119 PRO A O 1
ATOM 950 N N . LEU A 1 120 ? -18.315 25.409 39.373 1.00 93.81 120 LEU A N 1
ATOM 951 C CA . LEU A 1 120 ? -17.750 24.420 38.447 1.00 93.81 120 LEU A CA 1
ATOM 952 C C . LEU A 1 120 ? -16.484 24.916 37.729 1.00 93.81 120 LEU A C 1
ATOM 954 O O . LEU A 1 120 ? -15.525 24.162 37.601 1.00 93.81 120 LEU A O 1
ATOM 958 N N . LEU A 1 121 ? -16.443 26.193 37.331 1.00 94.69 121 LEU A N 1
ATOM 959 C CA . LEU A 1 121 ? -15.281 26.783 36.662 1.00 94.69 121 LEU A CA 1
ATOM 960 C C . LEU A 1 121 ? -14.023 26.771 37.547 1.00 94.69 121 LEU A C 1
ATOM 962 O O . LEU A 1 121 ? -12.955 26.388 37.081 1.00 94.69 121 LEU A O 1
ATOM 966 N N . LYS A 1 122 ? -14.140 27.130 38.836 1.00 95.94 122 LYS A N 1
ATOM 967 C CA . LYS A 1 122 ? -12.997 27.089 39.769 1.00 95.94 122 LYS A CA 1
ATOM 968 C C . LYS A 1 122 ? -12.526 25.656 40.006 1.00 95.94 122 LYS A C 1
ATOM 970 O O . LYS A 1 122 ? -11.327 25.408 40.024 1.00 95.94 122 LYS A O 1
ATOM 975 N N . ARG A 1 123 ? -13.462 24.707 40.133 1.00 96.12 123 ARG A N 1
ATOM 976 C CA . ARG A 1 123 ? -13.138 23.275 40.248 1.00 96.12 123 ARG A CA 1
ATOM 977 C C . ARG A 1 123 ? -12.368 22.785 39.020 1.00 96.12 123 ARG A C 1
ATOM 979 O O . ARG A 1 123 ? -11.375 22.088 39.176 1.00 96.12 123 ARG A O 1
ATOM 986 N N . ALA A 1 124 ? -12.792 23.184 37.820 1.00 96.12 124 ALA A N 1
ATOM 987 C CA . ALA A 1 124 ? -12.134 22.827 36.565 1.00 96.12 124 ALA A CA 1
ATOM 988 C C . ALA A 1 124 ? -10.711 23.402 36.463 1.00 96.12 124 ALA A C 1
ATOM 990 O O . ALA A 1 124 ? -9.783 22.654 36.171 1.00 96.12 124 ALA A O 1
ATOM 991 N N . ILE A 1 125 ? -10.527 24.690 36.783 1.00 97.06 125 ILE A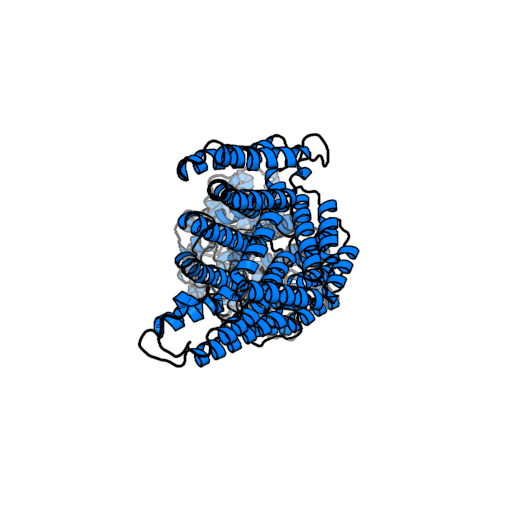 N 1
ATOM 992 C CA . ILE A 1 125 ? -9.211 25.359 36.781 1.00 97.06 125 ILE A CA 1
ATOM 993 C C . ILE A 1 125 ? -8.225 24.688 37.749 1.00 97.06 125 ILE A C 1
ATOM 995 O O . ILE A 1 125 ? -7.027 24.697 37.493 1.00 97.06 125 ILE A O 1
ATOM 999 N N . LEU A 1 126 ? -8.706 24.093 38.844 1.00 96.19 126 LEU A N 1
ATOM 1000 C CA . LEU A 1 126 ? -7.853 23.386 39.800 1.00 96.19 126 LEU A CA 1
ATOM 1001 C C . LEU A 1 126 ? -7.600 21.927 39.391 1.00 96.19 126 LEU A C 1
ATOM 1003 O O . LEU A 1 126 ? -6.456 21.490 39.346 1.00 96.19 126 LEU A O 1
ATOM 1007 N N . LEU A 1 127 ? -8.648 21.159 39.084 1.00 97.44 127 LEU A N 1
ATOM 1008 C CA . LEU A 1 127 ? -8.538 19.706 38.900 1.00 97.44 127 LEU A CA 1
ATOM 1009 C C . LEU A 1 127 ? -7.960 19.297 37.543 1.00 97.44 127 LEU A C 1
ATOM 1011 O O . LEU A 1 127 ? -7.237 18.301 37.465 1.00 97.44 127 LEU A O 1
ATOM 1015 N N . ILE A 1 128 ? -8.254 20.041 36.472 1.00 97.25 128 ILE A N 1
ATOM 1016 C CA . ILE A 1 128 ? -7.780 19.684 35.128 1.00 97.25 128 ILE A CA 1
ATOM 1017 C C . ILE A 1 128 ? -6.249 19.796 35.048 1.00 97.25 128 ILE A C 1
ATOM 1019 O O . ILE A 1 128 ? -5.621 18.801 34.690 1.00 97.25 128 ILE A O 1
ATOM 1023 N N . PRO A 1 129 ? -5.605 20.912 35.449 1.00 97.75 129 PRO A N 1
ATOM 1024 C CA . PRO A 1 129 ? -4.147 20.999 35.401 1.00 97.75 129 PRO A CA 1
ATOM 1025 C C . PRO A 1 129 ? -3.454 20.006 36.333 1.00 97.75 129 PRO A C 1
ATOM 1027 O O . PRO A 1 129 ? -2.412 19.477 35.966 1.00 97.75 129 PRO A O 1
ATOM 1030 N N . ILE A 1 130 ? -4.024 19.710 37.510 1.00 97.62 130 ILE A N 1
ATOM 1031 C CA . ILE A 1 130 ? -3.431 18.732 38.436 1.00 97.62 130 ILE A CA 1
ATOM 1032 C C . ILE A 1 130 ? -3.463 17.323 37.835 1.00 97.62 130 ILE A C 1
ATOM 1034 O O . ILE A 1 130 ? -2.450 16.628 37.855 1.00 97.62 130 ILE A O 1
ATOM 1038 N N . SER A 1 131 ? -4.597 16.902 37.272 1.00 96.19 131 SER A N 1
ATOM 1039 C CA . SER A 1 131 ? -4.717 15.571 36.660 1.00 96.19 131 SER A CA 1
ATOM 1040 C C . SER A 1 131 ? -3.830 15.416 35.419 1.00 96.19 131 SER A C 1
ATOM 1042 O O . SER A 1 131 ? -3.073 14.449 35.336 1.00 96.19 131 SER A O 1
ATOM 1044 N N . LEU A 1 132 ? -3.835 16.396 34.506 1.00 96.62 132 LEU A N 1
ATOM 1045 C CA . LEU A 1 132 ? -2.948 16.402 33.333 1.00 96.62 132 LEU A CA 1
ATOM 1046 C C . LEU A 1 132 ? -1.469 16.473 33.735 1.00 96.62 132 LEU A C 1
ATOM 1048 O O . LEU A 1 132 ? -0.648 15.719 33.217 1.00 96.62 132 LEU A O 1
ATOM 1052 N N . GLY A 1 133 ? -1.136 17.335 34.698 1.00 96.81 133 GLY A N 1
ATOM 1053 C CA . GLY A 1 133 ? 0.213 17.474 35.240 1.00 96.81 133 GLY A CA 1
ATOM 1054 C C . GLY A 1 133 ? 0.708 16.201 35.922 1.00 96.81 133 GLY A C 1
ATOM 1055 O O . GLY A 1 133 ? 1.881 15.869 35.799 1.00 96.81 133 GLY A O 1
ATOM 1056 N N . THR A 1 134 ? -0.179 15.443 36.574 1.00 96.75 134 THR A N 1
ATOM 1057 C CA . THR A 1 134 ? 0.164 14.141 37.168 1.00 96.75 134 THR A CA 1
ATOM 1058 C C . THR A 1 134 ? 0.608 13.157 36.091 1.00 96.75 134 THR A C 1
ATOM 1060 O O . THR A 1 134 ? 1.674 12.565 36.219 1.00 96.75 134 THR A O 1
ATOM 1063 N N . VAL A 1 135 ? -0.165 13.005 35.010 1.00 95.62 135 VAL A N 1
ATOM 1064 C CA . VAL A 1 135 ? 0.208 12.101 33.907 1.00 95.62 135 VAL A CA 1
ATOM 1065 C C . VAL A 1 135 ? 1.488 12.572 33.218 1.00 95.62 135 VAL A C 1
ATOM 1067 O O . VAL A 1 135 ? 2.380 11.766 32.969 1.00 95.62 135 VAL A O 1
ATOM 1070 N N . PHE A 1 136 ? 1.634 13.881 33.000 1.00 95.19 136 PHE A N 1
ATOM 1071 C CA . PHE A 1 136 ? 2.866 14.451 32.458 1.00 95.19 136 PHE A CA 1
ATOM 1072 C C . PHE A 1 136 ? 4.091 14.136 33.333 1.00 95.19 136 PHE A C 1
ATOM 1074 O O . PHE A 1 136 ? 5.120 13.720 32.809 1.00 95.19 136 PHE A O 1
ATOM 1081 N N . LEU A 1 137 ? 3.987 14.271 34.660 1.00 95.62 137 LEU A N 1
ATOM 1082 C CA . LEU A 1 137 ? 5.068 13.910 35.586 1.00 95.62 137 LEU A CA 1
ATOM 1083 C C . LEU A 1 137 ? 5.399 12.417 35.536 1.00 95.62 137 LEU A C 1
ATOM 1085 O O . LEU A 1 137 ? 6.573 12.058 35.571 1.00 95.62 137 LEU A O 1
ATOM 1089 N N . LEU A 1 138 ? 4.389 11.551 35.410 1.00 95.50 138 LEU A N 1
ATOM 1090 C CA . LEU A 1 138 ? 4.612 10.114 35.248 1.00 95.50 138 LEU A CA 1
ATOM 1091 C C . LEU A 1 138 ? 5.409 9.804 33.978 1.00 95.50 138 LEU A C 1
ATOM 1093 O O . LEU A 1 138 ? 6.301 8.963 34.036 1.00 95.50 138 LEU A O 1
ATOM 1097 N N . PHE A 1 139 ? 5.154 10.508 32.870 1.00 94.56 139 PHE A N 1
ATOM 1098 C CA . PHE A 1 139 ? 5.960 10.362 31.654 1.00 94.56 139 PHE A CA 1
ATOM 1099 C C . PHE A 1 139 ? 7.420 10.762 31.889 1.00 94.56 139 PHE A C 1
ATOM 1101 O O . PHE A 1 139 ? 8.316 10.041 31.467 1.00 94.56 139 PHE A O 1
ATOM 1108 N N . GLN A 1 140 ? 7.670 11.866 32.603 1.00 94.19 140 GLN A N 1
ATOM 1109 C CA . GLN A 1 140 ? 9.033 12.341 32.887 1.00 94.19 140 GLN A CA 1
ATOM 1110 C C . GLN A 1 140 ? 9.811 11.425 33.841 1.00 94.19 140 GLN A C 1
ATOM 1112 O O . GLN A 1 140 ? 11.034 11.349 33.768 1.00 94.19 140 GLN A O 1
ATOM 1117 N N . TRP A 1 141 ? 9.122 10.756 34.767 1.00 94.62 141 TRP A N 1
ATOM 1118 C CA . TRP A 1 141 ? 9.742 9.843 35.735 1.00 94.62 141 TRP A CA 1
ATOM 1119 C C . TRP A 1 141 ? 9.811 8.395 35.260 1.00 94.62 141 TRP A C 1
ATOM 1121 O O . TRP A 1 141 ? 10.403 7.555 35.941 1.00 94.62 141 TRP A O 1
ATOM 1131 N N . SER A 1 142 ? 9.179 8.085 34.132 1.00 94.19 142 SER A N 1
ATOM 1132 C CA . SER A 1 142 ? 9.180 6.741 33.585 1.00 94.19 142 SER A CA 1
ATOM 1133 C C . SER A 1 142 ? 10.575 6.337 33.108 1.00 94.19 142 SER A C 1
ATOM 1135 O O . SER A 1 142 ? 11.332 7.149 32.584 1.00 94.19 142 SER A O 1
ATOM 1137 N N . THR A 1 143 ? 10.911 5.060 33.291 1.00 89.81 143 THR A N 1
ATOM 1138 C CA . THR A 1 143 ? 12.190 4.486 32.845 1.00 89.81 143 THR A CA 1
ATOM 1139 C C . THR A 1 143 ? 12.099 3.801 31.481 1.00 89.81 143 THR A C 1
ATOM 1141 O O . THR A 1 143 ? 13.106 3.289 30.997 1.00 89.81 143 THR A O 1
ATOM 1144 N N . ILE A 1 144 ? 10.909 3.761 30.868 1.00 89.88 144 ILE A N 1
ATOM 1145 C CA . ILE A 1 144 ? 10.703 3.153 29.551 1.00 89.88 144 ILE A CA 1
ATOM 1146 C C . ILE A 1 144 ? 10.852 4.180 28.429 1.00 89.88 144 ILE A C 1
ATOM 1148 O O . ILE A 1 144 ? 10.463 5.341 28.556 1.00 89.88 144 ILE A O 1
ATOM 1152 N N . ASP A 1 145 ? 11.370 3.715 27.298 1.00 83.31 145 ASP A N 1
ATOM 1153 C CA . ASP A 1 145 ? 11.451 4.505 26.076 1.00 83.31 145 ASP A CA 1
ATOM 1154 C C . ASP A 1 145 ? 10.038 4.791 25.528 1.00 83.31 145 ASP A C 1
ATOM 1156 O O . ASP A 1 145 ? 9.199 3.888 25.460 1.00 83.31 145 ASP A O 1
ATOM 1160 N N . GLN A 1 146 ? 9.785 6.040 25.116 1.00 89.19 146 GLN A N 1
ATOM 1161 C CA . GLN A 1 146 ? 8.483 6.510 24.603 1.00 89.19 146 GLN A CA 1
ATOM 1162 C C . GLN A 1 146 ? 7.303 6.200 25.551 1.00 89.19 146 GLN A C 1
ATOM 1164 O O . GLN A 1 146 ? 6.327 5.536 25.188 1.00 89.19 146 GLN A O 1
ATOM 1169 N N . ALA A 1 147 ? 7.401 6.665 26.802 1.00 92.44 147 ALA A N 1
ATOM 1170 C CA . ALA A 1 147 ? 6.385 6.444 27.837 1.00 92.44 147 ALA A CA 1
ATOM 1171 C C . ALA A 1 147 ? 4.994 7.006 27.478 1.00 92.44 147 ALA A C 1
ATOM 1173 O O . ALA A 1 147 ? 3.969 6.430 27.846 1.00 92.44 147 ALA A O 1
ATOM 1174 N N . ASP A 1 148 ? 4.949 8.109 26.736 1.00 91.75 148 ASP A N 1
ATOM 1175 C CA . ASP A 1 148 ? 3.728 8.718 26.207 1.00 91.75 148 ASP A CA 1
ATOM 1176 C C . ASP A 1 148 ? 2.996 7.791 25.228 1.00 91.75 148 ASP A C 1
ATOM 1178 O O . ASP A 1 148 ? 1.771 7.649 25.299 1.00 91.75 148 ASP A O 1
ATOM 1182 N N . LEU A 1 149 ? 3.745 7.107 24.362 1.00 91.62 149 LEU A N 1
ATOM 1183 C CA . LEU A 1 149 ? 3.198 6.140 23.420 1.00 91.62 149 LEU A CA 1
ATOM 1184 C C . LEU A 1 149 ? 2.757 4.847 24.108 1.00 91.62 149 LEU A C 1
ATOM 1186 O O . LEU A 1 149 ? 1.672 4.339 23.830 1.00 91.62 149 LEU A O 1
ATOM 1190 N N . TYR A 1 150 ? 3.556 4.343 25.053 1.00 91.75 150 TYR A N 1
ATOM 1191 C CA . TYR A 1 150 ? 3.162 3.194 25.873 1.00 91.75 150 TYR A CA 1
ATOM 1192 C C . TYR A 1 150 ? 1.821 3.452 26.569 1.00 91.75 150 TYR A C 1
ATOM 1194 O O . TYR A 1 150 ? 0.932 2.598 26.564 1.00 91.75 150 TYR A O 1
ATOM 1202 N N . TRP A 1 151 ? 1.659 4.646 27.144 1.00 92.31 151 TRP A N 1
ATOM 1203 C CA . TRP A 1 151 ? 0.404 5.069 27.749 1.00 92.31 151 TRP A CA 1
ATOM 1204 C C . TRP A 1 151 ? -0.721 5.152 26.728 1.00 92.31 151 TRP A C 1
ATOM 1206 O O . TRP A 1 151 ? -1.810 4.661 27.003 1.00 92.31 151 TRP A O 1
ATOM 1216 N N . ALA A 1 152 ? -0.478 5.739 25.555 1.00 91.69 152 ALA A N 1
ATOM 1217 C CA . ALA A 1 152 ? -1.484 5.866 24.505 1.00 91.69 152 ALA A CA 1
ATOM 1218 C C . ALA A 1 152 ? -2.118 4.521 24.120 1.00 91.69 152 ALA A C 1
ATOM 1220 O O . ALA A 1 152 ? -3.336 4.444 23.961 1.00 91.69 152 ALA A O 1
ATOM 1221 N N . GLU A 1 153 ? -1.304 3.471 24.027 1.00 89.94 153 GLU A N 1
ATOM 1222 C CA . GLU A 1 153 ? -1.763 2.126 23.684 1.00 89.94 153 GLU A CA 1
ATOM 1223 C C . GLU A 1 153 ? -2.395 1.396 24.880 1.00 89.94 153 GLU A C 1
ATOM 1225 O O . GLU A 1 153 ? -3.521 0.911 24.789 1.00 89.94 153 GLU A O 1
ATOM 1230 N N . ASN A 1 154 ? -1.735 1.367 26.041 1.00 88.69 154 ASN A N 1
ATOM 1231 C CA . ASN A 1 154 ? -2.217 0.581 27.187 1.00 88.69 154 ASN A CA 1
ATOM 1232 C C . ASN A 1 154 ? -3.413 1.215 27.905 1.00 88.69 154 ASN A C 1
ATOM 1234 O O . ASN A 1 154 ? -4.268 0.512 28.447 1.00 88.69 154 ASN A O 1
ATOM 1238 N N . SER A 1 155 ? -3.515 2.544 27.889 1.00 91.50 155 SER A N 1
ATOM 1239 C CA . SER A 1 155 ? -4.624 3.240 28.536 1.00 91.50 155 SER A CA 1
ATOM 1240 C C . SER A 1 155 ? -5.943 3.120 27.780 1.00 91.50 155 SER A C 1
ATOM 1242 O O . SER A 1 155 ? -6.977 3.448 28.358 1.00 91.50 155 SER A O 1
ATOM 1244 N N . ALA A 1 156 ? -5.946 2.602 26.542 1.00 91.88 156 ALA A N 1
ATOM 1245 C CA . ALA A 1 156 ? -7.137 2.448 25.703 1.00 91.88 156 ALA A CA 1
ATOM 1246 C C . ALA A 1 156 ? -8.222 1.540 26.316 1.00 91.88 156 ALA A C 1
ATOM 1248 O O . ALA A 1 156 ? -9.405 1.690 25.999 1.00 91.88 156 ALA A O 1
ATOM 1249 N N . TYR A 1 157 ? -7.872 0.681 27.277 1.00 91.81 157 TYR A N 1
ATOM 1250 C CA . TYR A 1 157 ? -8.850 -0.060 28.078 1.00 91.81 157 TYR A CA 1
ATOM 1251 C C . TYR A 1 157 ? -9.799 0.830 28.879 1.00 91.81 157 TYR A C 1
ATOM 1253 O O . TYR A 1 157 ? -10.964 0.480 29.070 1.00 91.81 157 TYR A O 1
ATOM 1261 N N . VAL A 1 158 ? -9.323 1.982 29.351 1.00 94.75 158 VAL A N 1
ATOM 1262 C CA . VAL A 1 158 ? -10.125 2.920 30.141 1.00 94.75 158 VAL A CA 1
ATOM 1263 C C . VAL A 1 158 ? -11.289 3.488 29.319 1.00 94.75 158 VAL A C 1
ATOM 1265 O O . VAL A 1 158 ? -12.441 3.295 29.722 1.00 94.75 158 VAL A O 1
ATOM 1268 N N . PRO A 1 159 ? -11.058 4.145 28.163 1.00 96.00 159 PRO A N 1
ATOM 1269 C CA . PRO A 1 159 ? -12.142 4.610 27.311 1.00 96.00 159 PRO A CA 1
ATOM 1270 C C . PRO A 1 159 ? -12.975 3.452 26.741 1.00 96.00 159 PRO A C 1
ATOM 1272 O O . PRO A 1 159 ? -14.188 3.616 26.603 1.00 96.00 159 PRO A O 1
ATOM 1275 N N . LEU A 1 160 ? -12.402 2.262 26.515 1.00 95.75 160 LEU A N 1
ATOM 1276 C CA . LEU A 1 160 ? -13.168 1.074 26.115 1.00 95.75 160 LEU A CA 1
ATOM 1277 C C . LEU A 1 160 ? -14.180 0.638 27.187 1.00 95.75 160 LEU A C 1
ATOM 1279 O O . LEU A 1 160 ? -15.356 0.433 26.882 1.00 95.75 160 LEU A O 1
ATOM 1283 N N . ALA A 1 161 ? -13.768 0.580 28.456 1.00 95.50 161 ALA A N 1
ATOM 1284 C CA . ALA A 1 161 ? -14.653 0.271 29.578 1.00 95.50 161 ALA A CA 1
ATOM 1285 C C . ALA A 1 161 ? -15.739 1.346 29.769 1.00 95.50 161 ALA A C 1
ATOM 1287 O O . ALA A 1 161 ? -16.909 1.022 29.991 1.00 95.50 161 ALA A O 1
ATOM 1288 N N . VAL A 1 162 ? -15.385 2.629 29.628 1.00 96.94 162 VAL A N 1
ATOM 1289 C CA . VAL A 1 162 ? -16.357 3.739 29.659 1.00 96.94 162 VAL A CA 1
ATOM 1290 C C . VAL A 1 162 ? -17.375 3.606 28.526 1.00 96.94 162 VAL A C 1
ATOM 1292 O O . VAL A 1 162 ? -18.572 3.769 28.762 1.00 96.94 162 VAL A O 1
ATOM 1295 N N . THR A 1 163 ? -16.921 3.264 27.322 1.00 97.81 163 THR A N 1
ATOM 1296 C CA . THR A 1 163 ? -17.774 3.034 26.148 1.00 97.81 163 THR A CA 1
ATOM 1297 C C . THR A 1 163 ? -18.739 1.880 26.390 1.00 97.81 163 THR A C 1
ATOM 1299 O O . THR A 1 163 ? -19.942 2.021 26.163 1.00 97.81 163 THR A O 1
ATOM 1302 N N . ALA A 1 164 ? -18.249 0.769 26.945 1.00 96.38 164 ALA A N 1
ATOM 1303 C CA . ALA A 1 164 ? -19.081 -0.380 27.276 1.00 96.38 164 ALA A CA 1
ATOM 1304 C C . ALA A 1 164 ? -20.190 -0.018 28.285 1.00 96.38 164 ALA A C 1
ATOM 1306 O O . ALA A 1 164 ? -21.364 -0.340 28.071 1.00 96.38 164 ALA A O 1
ATOM 1307 N N . LEU A 1 165 ? -19.851 0.726 29.344 1.00 96.31 165 LEU A N 1
ATOM 1308 C CA . LEU A 1 165 ? -20.821 1.227 30.327 1.00 96.31 165 LEU A CA 1
ATOM 1309 C C . LEU A 1 165 ? -21.813 2.228 29.714 1.00 96.31 165 LEU A C 1
ATOM 1311 O O . LEU A 1 165 ? -23.000 2.213 30.049 1.00 96.31 165 LEU A O 1
ATOM 1315 N N . PHE A 1 166 ? -21.351 3.092 28.810 1.00 97.31 166 PHE A N 1
ATOM 1316 C CA . PHE A 1 166 ? -22.195 4.068 28.124 1.00 97.31 166 PHE A CA 1
ATOM 1317 C C . PHE A 1 166 ? -23.215 3.397 27.195 1.00 97.31 166 PHE A C 1
ATOM 1319 O O . PHE A 1 166 ? -24.388 3.777 27.194 1.00 97.31 166 PHE A O 1
ATOM 1326 N N . MET A 1 167 ? -22.814 2.359 26.458 1.00 96.75 167 MET A N 1
ATOM 1327 C CA . MET A 1 167 ? -23.736 1.556 25.646 1.00 96.75 167 MET A CA 1
ATOM 1328 C C . MET A 1 167 ? -24.755 0.818 26.503 1.00 96.75 167 MET A C 1
ATOM 1330 O O . MET A 1 167 ? -25.947 0.864 26.210 1.00 96.75 167 MET A O 1
ATOM 1334 N N . LEU A 1 168 ? -24.317 0.227 27.617 1.00 95.75 168 LEU A N 1
ATOM 1335 C CA . LEU A 1 168 ? -25.213 -0.409 28.581 1.00 95.75 168 LEU A CA 1
ATOM 1336 C C . LEU A 1 168 ? -26.252 0.583 29.123 1.00 95.75 168 LEU A C 1
ATOM 1338 O O . LEU A 1 168 ? -27.418 0.247 29.329 1.00 95.75 168 LEU A O 1
ATOM 1342 N N . TYR A 1 169 ? -25.848 1.836 29.339 1.00 94.31 169 TYR A N 1
ATOM 1343 C CA . TYR A 1 169 ? -26.758 2.890 29.765 1.00 94.31 169 TYR A CA 1
ATOM 1344 C C . TYR A 1 169 ? -27.789 3.262 28.685 1.00 94.31 169 TYR A C 1
ATOM 1346 O O . TYR A 1 169 ? -28.955 3.492 29.036 1.00 94.31 169 TYR A O 1
ATOM 1354 N N . ASN A 1 170 ? -27.364 3.291 27.416 1.00 95.00 170 ASN A N 1
ATOM 1355 C CA . ASN A 1 170 ? -28.127 3.727 26.240 1.00 95.00 170 ASN A CA 1
ATOM 1356 C C . ASN A 1 170 ? -28.726 2.586 25.393 1.00 95.00 170 ASN A C 1
ATOM 1358 O O . ASN A 1 170 ? -29.247 2.846 24.313 1.00 95.00 170 ASN A O 1
ATOM 1362 N N . GLY A 1 171 ? -28.720 1.338 25.863 1.00 93.69 171 GLY A N 1
ATOM 1363 C CA . GLY A 1 171 ? -29.126 0.177 25.055 1.00 93.69 171 GLY A CA 1
ATOM 1364 C C . GLY A 1 171 ? -30.572 0.186 24.531 1.00 93.69 171 GLY A C 1
ATOM 1365 O O . GLY A 1 171 ? -30.895 -0.551 23.619 1.00 93.69 171 GLY A O 1
ATOM 1366 N N . HIS A 1 172 ? -31.471 1.015 25.066 1.00 95.25 172 HIS A N 1
ATOM 1367 C CA . HIS A 1 172 ? -32.842 1.165 24.541 1.00 95.25 172 HIS A CA 1
ATOM 1368 C C . HIS A 1 172 ? -33.127 2.587 24.027 1.00 95.25 172 HIS A C 1
ATOM 1370 O O . HIS A 1 172 ? -34.286 3.012 23.962 1.00 95.25 172 HIS A O 1
ATOM 1376 N N . SER A 1 173 ? -32.089 3.391 23.781 1.00 94.94 173 SER A N 1
ATOM 1377 C CA . SER A 1 173 ? -32.233 4.828 23.523 1.00 94.94 173 SER A CA 1
ATOM 1378 C C . SER A 1 173 ? -32.994 5.132 22.236 1.00 94.94 173 SER A C 1
ATOM 1380 O O . SER A 1 173 ? -33.836 6.028 22.242 1.00 94.94 173 SER A O 1
ATOM 1382 N N . ILE A 1 174 ? -32.770 4.359 21.171 1.00 96.38 174 ILE A N 1
ATOM 1383 C CA . ILE A 1 174 ? -33.398 4.563 19.857 1.00 96.38 174 ILE A CA 1
ATOM 1384 C C . ILE A 1 174 ? -34.915 4.364 19.953 1.00 96.38 174 ILE A C 1
ATOM 1386 O O . ILE A 1 174 ? -35.684 5.276 19.638 1.00 96.38 174 ILE A O 1
ATOM 1390 N N . LEU A 1 175 ? -35.356 3.216 20.480 1.00 96.31 175 LEU A N 1
ATOM 1391 C CA . LEU A 1 175 ? -36.780 2.932 20.683 1.00 96.31 175 LEU A CA 1
ATOM 1392 C C . LEU A 1 175 ? -37.422 3.921 21.670 1.00 96.31 175 LEU A C 1
ATOM 1394 O O . LEU A 1 175 ? -38.534 4.402 21.446 1.00 96.31 175 LEU A O 1
ATOM 1398 N N . GLY A 1 176 ? -36.711 4.267 22.747 1.00 93.94 176 GLY A N 1
ATOM 1399 C CA . GLY A 1 176 ? -37.168 5.242 23.737 1.00 93.94 176 GLY A CA 1
ATOM 1400 C C . GLY A 1 176 ? -37.359 6.646 23.165 1.00 93.94 176 GLY A C 1
ATOM 1401 O O . GLY A 1 176 ? -38.389 7.274 23.415 1.00 93.94 176 GLY A O 1
ATOM 1402 N N . ALA A 1 177 ? -36.405 7.139 22.380 1.00 94.62 177 ALA A N 1
ATOM 1403 C CA . ALA A 1 177 ? -36.487 8.447 21.741 1.00 94.62 177 ALA A CA 1
ATOM 1404 C C . ALA A 1 177 ? -37.604 8.491 20.694 1.00 94.62 177 ALA A C 1
ATOM 1406 O O . ALA A 1 177 ? -38.370 9.457 20.669 1.00 94.62 177 ALA A O 1
ATOM 1407 N N . PHE A 1 178 ? -37.752 7.430 19.895 1.00 95.19 178 PHE A N 1
ATOM 1408 C CA . PHE A 1 178 ? -38.846 7.316 18.933 1.00 95.19 178 PHE A CA 1
ATOM 1409 C C . PHE A 1 178 ? -40.212 7.330 19.630 1.00 95.19 178 PHE A C 1
ATOM 1411 O O . PHE A 1 178 ? -41.108 8.069 19.221 1.00 95.19 178 PHE A O 1
ATOM 1418 N N . TYR A 1 179 ? -40.359 6.608 20.746 1.00 94.19 179 TYR A N 1
ATOM 1419 C CA . TYR A 1 179 ? -41.582 6.655 21.547 1.00 94.19 179 TYR A CA 1
ATOM 1420 C C . TYR A 1 179 ? -41.872 8.057 22.104 1.00 94.19 179 TYR A C 1
ATOM 1422 O O . TYR A 1 179 ? -43.011 8.518 22.043 1.00 94.19 179 TYR A O 1
ATOM 1430 N N . ILE A 1 180 ? -40.860 8.763 22.624 1.00 92.75 180 ILE A N 1
ATOM 1431 C CA . ILE A 1 180 ? -41.020 10.137 23.131 1.00 92.75 180 ILE A CA 1
ATOM 1432 C C . ILE A 1 180 ? -41.465 11.082 22.009 1.00 92.75 180 ILE A C 1
ATOM 1434 O O . ILE A 1 180 ? -42.372 11.889 22.218 1.00 92.75 180 ILE A O 1
ATOM 1438 N N . LEU A 1 181 ? -40.855 10.980 20.825 1.00 92.38 181 LEU A N 1
ATOM 1439 C CA . LEU A 1 181 ? -41.239 11.760 19.649 1.00 92.38 181 LEU A CA 1
ATOM 1440 C C . LEU A 1 181 ? -42.700 11.492 19.274 1.00 92.38 181 LEU A C 1
ATOM 1442 O O . LEU A 1 181 ? -43.493 12.423 19.151 1.00 92.38 181 LEU A O 1
ATOM 1446 N N . LEU A 1 182 ? -43.068 10.218 19.163 1.00 91.38 182 LEU A N 1
ATOM 1447 C CA . LEU A 1 182 ? -44.407 9.801 18.774 1.00 91.38 182 LEU A CA 1
ATOM 1448 C C . LEU A 1 182 ? -45.458 10.227 19.813 1.00 91.38 182 LEU A C 1
ATOM 1450 O O . LEU A 1 182 ? -46.515 10.739 19.451 1.00 91.38 182 LEU A O 1
ATOM 1454 N N . SER A 1 183 ? -45.143 10.108 21.106 1.00 90.31 183 SER A N 1
ATOM 1455 C CA . SER A 1 183 ? -45.998 10.587 22.197 1.00 90.31 183 SER A CA 1
ATOM 1456 C C . SER A 1 183 ? -46.214 12.097 22.152 1.00 90.31 183 SER A C 1
ATOM 1458 O O . SER A 1 183 ? -47.316 12.532 22.475 1.00 90.31 183 SER A O 1
ATOM 1460 N N . LYS A 1 184 ? -45.205 12.893 21.770 1.00 89.56 184 LYS A N 1
ATOM 1461 C CA . LYS A 1 184 ? -45.367 14.343 21.575 1.00 89.56 184 LYS A CA 1
ATOM 1462 C C . LYS A 1 184 ? -46.263 14.644 20.377 1.00 89.56 184 LYS A C 1
ATOM 1464 O O . LYS A 1 184 ? -47.164 15.465 20.492 1.00 89.56 184 LYS A O 1
ATOM 1469 N N . LEU A 1 185 ? -46.058 13.946 19.260 1.00 89.31 185 LEU A N 1
ATOM 1470 C CA . LEU A 1 185 ? -46.866 14.115 18.049 1.00 89.31 185 LEU A CA 1
ATOM 1471 C C . LEU A 1 185 ? -48.337 13.735 18.255 1.00 89.31 185 LEU A C 1
ATOM 1473 O O . LEU A 1 185 ? -49.201 14.280 17.586 1.00 89.31 185 LEU A O 1
ATOM 1477 N N . ASN A 1 186 ? -48.648 12.829 19.182 1.00 90.50 186 ASN A N 1
ATOM 1478 C CA . ASN A 1 186 ? -50.027 12.411 19.440 1.00 90.50 186 ASN A CA 1
ATOM 1479 C C . ASN A 1 186 ? -50.804 13.323 20.401 1.00 90.50 186 ASN A C 1
ATOM 1481 O O . ASN A 1 186 ? -51.990 13.082 20.647 1.00 90.50 186 ASN A O 1
ATOM 1485 N N . GLN A 1 187 ? -50.171 14.347 20.975 1.00 88.50 187 GLN A N 1
ATOM 1486 C CA . GLN A 1 187 ? -50.845 15.237 21.916 1.00 88.50 187 GLN A CA 1
ATOM 1487 C C . GLN A 1 187 ? -52.047 15.913 21.237 1.00 88.50 187 GLN A C 1
ATOM 1489 O O . GLN A 1 187 ? -51.901 16.662 20.277 1.00 88.50 187 GLN A O 1
ATOM 1494 N N . GLY A 1 188 ? -53.255 15.601 21.713 1.00 85.19 188 GLY A N 1
ATOM 1495 C CA . GLY A 1 188 ? -54.512 16.129 21.167 1.00 85.19 188 GLY A CA 1
ATOM 1496 C C . GLY A 1 188 ? -55.069 15.436 19.912 1.00 85.19 188 GLY A C 1
ATOM 1497 O O . GLY A 1 188 ? -56.212 15.713 19.561 1.00 85.19 188 GLY A O 1
ATOM 1498 N N . ILE A 1 189 ? -54.339 14.509 19.272 1.00 85.94 189 ILE A N 1
ATOM 1499 C CA . ILE A 1 189 ? -54.732 13.907 17.974 1.00 85.94 189 ILE A CA 1
ATOM 1500 C C . ILE A 1 189 ? -55.337 12.492 18.125 1.00 85.94 189 ILE A C 1
ATOM 1502 O O . ILE A 1 189 ? -56.172 12.091 17.317 1.00 85.94 189 ILE A O 1
ATOM 1506 N N . ARG A 1 190 ? -55.003 11.749 19.195 1.00 86.94 190 ARG A N 1
ATOM 1507 C CA . ARG A 1 190 ? -55.525 10.388 19.508 1.00 86.94 190 ARG A CA 1
ATOM 1508 C C . ARG A 1 190 ? -55.240 9.311 18.439 1.00 86.94 190 ARG A C 1
ATOM 1510 O O . ARG A 1 190 ? -56.037 8.402 18.211 1.00 86.94 190 ARG A O 1
ATOM 1517 N N . LEU A 1 191 ? -54.074 9.380 17.810 1.00 87.50 191 LEU A N 1
ATOM 1518 C CA . LEU A 1 191 ? -53.492 8.357 16.944 1.00 87.50 191 LEU A CA 1
ATOM 1519 C C . LEU A 1 191 ? -53.253 7.031 17.682 1.00 87.50 191 LEU A C 1
ATOM 1521 O O . LEU A 1 191 ? -52.952 6.990 18.881 1.00 87.50 191 LEU A O 1
ATOM 1525 N N . LYS A 1 192 ? -53.286 5.933 16.917 1.00 90.06 192 LYS A N 1
ATOM 1526 C CA . LYS A 1 192 ? -52.921 4.584 17.377 1.00 90.06 192 LYS A CA 1
ATOM 1527 C C . LYS A 1 192 ? -51.394 4.409 17.456 1.00 90.06 192 LYS A C 1
ATOM 1529 O O . LYS A 1 192 ? -50.824 3.588 16.743 1.00 90.06 192 LYS A O 1
ATOM 1534 N N . ILE A 1 193 ? -50.732 5.156 18.346 1.00 91.12 193 ILE A N 1
ATOM 1535 C CA . ILE A 1 193 ? -49.280 5.061 18.618 1.00 91.12 193 ILE A CA 1
ATOM 1536 C C . ILE A 1 193 ? -48.829 3.615 18.824 1.00 91.12 193 ILE A C 1
ATOM 1538 O O . ILE A 1 193 ? -47.773 3.244 18.324 1.00 91.12 193 ILE A O 1
ATOM 1542 N N . SER A 1 194 ? -49.616 2.818 19.557 1.00 91.38 194 SER A N 1
ATOM 1543 C CA . SER A 1 194 ? -49.328 1.401 19.847 1.00 91.38 194 SER A CA 1
ATOM 1544 C C . SER A 1 194 ? -48.906 0.601 18.608 1.00 91.38 194 SER A C 1
ATOM 1546 O O . SER A 1 194 ? -47.916 -0.117 18.661 1.00 91.38 194 SER A O 1
ATOM 1548 N N . TRP A 1 195 ? -49.581 0.781 17.470 1.00 91.81 195 TRP A N 1
ATOM 1549 C CA . TRP A 1 195 ? -49.206 0.105 16.226 1.00 91.81 195 TRP A CA 1
ATOM 1550 C C . TRP A 1 195 ? -47.885 0.618 15.656 1.00 91.81 195 TRP A C 1
ATOM 1552 O O . TRP A 1 195 ? -47.031 -0.181 15.288 1.00 91.81 195 TRP A O 1
ATOM 1562 N N . HIS A 1 196 ? -47.684 1.935 15.622 1.00 92.50 196 HIS A N 1
ATOM 1563 C CA . HIS A 1 196 ? -46.457 2.526 15.086 1.00 92.50 196 HIS A CA 1
ATOM 1564 C C . HIS A 1 196 ? -45.218 2.138 15.902 1.00 92.50 196 HIS A C 1
ATOM 1566 O O . HIS A 1 196 ? -44.184 1.823 15.317 1.00 92.50 196 HIS A O 1
ATOM 1572 N N . ILE A 1 197 ? -45.316 2.120 17.237 1.00 94.69 197 ILE A N 1
ATOM 1573 C CA . ILE A 1 197 ? -44.196 1.708 18.092 1.00 94.69 197 ILE A CA 1
ATOM 1574 C C . ILE A 1 197 ? -43.907 0.211 17.956 1.00 94.69 197 ILE A C 1
ATOM 1576 O O . ILE A 1 197 ? -42.740 -0.162 17.914 1.00 94.69 197 ILE A O 1
ATOM 1580 N N . THR A 1 198 ? -44.933 -0.637 17.826 1.00 95.56 198 THR A N 1
ATOM 1581 C CA . THR A 1 198 ? -44.751 -2.077 17.591 1.00 95.56 198 THR A CA 1
ATOM 1582 C C . THR A 1 198 ? -44.106 -2.347 16.239 1.00 95.56 198 THR A C 1
ATOM 1584 O O . THR A 1 198 ? -43.134 -3.091 16.181 1.00 95.56 198 THR A O 1
ATOM 1587 N N . VAL A 1 199 ? -44.587 -1.717 15.164 1.00 96.62 199 VAL A N 1
ATOM 1588 C CA . VAL A 1 199 ? -43.996 -1.864 13.824 1.00 96.62 199 VAL A CA 1
ATOM 1589 C C . VAL A 1 199 ? -42.539 -1.409 13.828 1.00 96.62 199 VAL A C 1
ATOM 1591 O O . VAL A 1 199 ? -41.672 -2.142 13.360 1.00 96.62 199 VAL A O 1
ATOM 1594 N N . PHE A 1 200 ? -42.246 -0.247 14.417 1.00 96.81 200 PHE A N 1
ATOM 1595 C CA . PHE A 1 200 ? -40.873 0.240 14.532 1.00 96.81 200 PHE A CA 1
ATOM 1596 C C . PHE A 1 200 ? -39.989 -0.704 15.358 1.00 96.81 200 PHE A C 1
ATOM 1598 O O . PHE A 1 200 ? -38.880 -1.011 14.937 1.00 96.81 200 PHE A O 1
ATOM 1605 N N . ALA A 1 201 ? -40.476 -1.196 16.503 1.00 96.75 201 ALA A N 1
ATOM 1606 C CA . ALA A 1 201 ? -39.733 -2.134 17.340 1.00 96.75 201 ALA A CA 1
ATOM 1607 C C . ALA A 1 201 ? -39.422 -3.437 16.595 1.00 96.75 201 ALA A C 1
ATOM 1609 O O . ALA A 1 201 ? -38.288 -3.897 16.649 1.00 96.75 201 ALA A O 1
ATOM 1610 N N . VAL A 1 202 ? -40.388 -4.002 15.864 1.00 97.50 202 VAL A N 1
ATOM 1611 C CA . VAL A 1 202 ? -40.180 -5.219 15.064 1.00 97.50 202 VAL A CA 1
ATOM 1612 C C . VAL A 1 202 ? -39.155 -4.978 13.959 1.00 97.50 202 VAL A C 1
ATOM 1614 O O . VAL A 1 202 ? -38.226 -5.770 13.831 1.00 97.50 202 VAL A O 1
ATOM 1617 N N . ILE A 1 203 ? -39.267 -3.881 13.203 1.00 96.81 203 ILE A N 1
ATOM 1618 C CA . ILE A 1 203 ? -38.300 -3.539 12.145 1.00 96.81 203 ILE A CA 1
ATOM 1619 C C . ILE A 1 203 ? -36.898 -3.359 12.733 1.00 96.81 203 ILE A C 1
ATOM 1621 O O . ILE A 1 203 ? -35.940 -3.935 12.226 1.00 96.81 203 ILE A O 1
ATOM 1625 N N . TYR A 1 204 ? -36.774 -2.594 13.819 1.00 96.44 204 TYR A N 1
ATOM 1626 C CA . TYR A 1 204 ? -35.486 -2.320 14.449 1.00 96.44 204 TYR A CA 1
ATOM 1627 C C . TYR A 1 204 ? -34.855 -3.579 15.054 1.00 96.44 204 TYR A C 1
ATOM 1629 O O . TYR A 1 204 ? -33.670 -3.819 14.855 1.00 96.44 204 TYR A O 1
ATOM 1637 N N . LEU A 1 205 ? -35.634 -4.424 15.736 1.00 96.69 205 LEU A N 1
ATOM 1638 C CA . LEU A 1 205 ? -35.138 -5.699 16.258 1.00 96.69 205 LEU A CA 1
ATOM 1639 C C . LEU A 1 205 ? -34.740 -6.656 15.133 1.00 96.69 205 LEU A C 1
ATOM 1641 O O . LEU A 1 205 ? -33.704 -7.293 15.245 1.00 96.69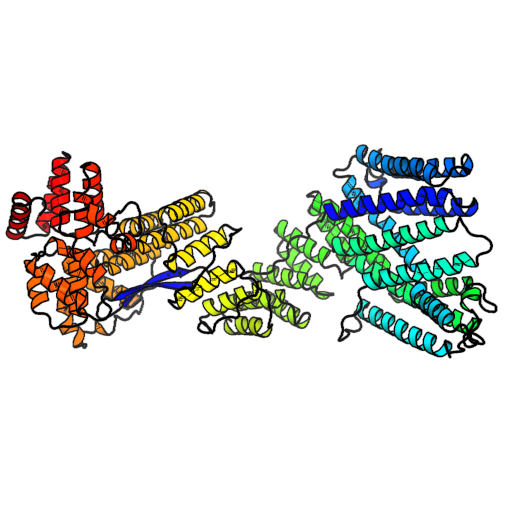 205 LEU A O 1
ATOM 1645 N N . THR A 1 206 ? -35.499 -6.702 14.035 1.00 94.88 206 THR A N 1
ATOM 1646 C CA . THR A 1 206 ? -35.141 -7.507 12.854 1.00 94.88 206 THR A CA 1
ATOM 1647 C C . THR A 1 206 ? -33.827 -7.025 12.243 1.00 94.88 206 THR A C 1
ATOM 1649 O O . THR A 1 206 ? -32.966 -7.841 11.933 1.00 94.88 206 THR A O 1
ATOM 1652 N N . LEU A 1 207 ? -33.632 -5.705 12.134 1.00 93.62 207 LEU A N 1
ATOM 1653 C CA . LEU A 1 207 ? -32.364 -5.122 11.693 1.00 93.62 207 LEU A CA 1
ATOM 1654 C C . LEU A 1 207 ? -31.209 -5.527 12.620 1.00 93.62 207 LEU A C 1
ATOM 1656 O O . LEU A 1 207 ? -30.178 -5.971 12.133 1.00 93.62 207 LEU A O 1
ATOM 1660 N N . LEU A 1 208 ? -31.379 -5.416 13.942 1.00 94.38 208 LEU A N 1
ATOM 1661 C CA . LEU A 1 208 ? -30.358 -5.847 14.904 1.00 94.38 208 LEU A CA 1
ATOM 1662 C C . LEU A 1 208 ? -30.067 -7.349 14.806 1.00 94.38 208 LEU A C 1
ATOM 1664 O O . LEU A 1 208 ? -28.916 -7.744 14.949 1.00 94.38 208 LEU A O 1
ATOM 1668 N N . THR A 1 209 ? -31.078 -8.181 14.549 1.00 91.88 209 THR A N 1
ATOM 1669 C CA . THR A 1 209 ? -30.898 -9.621 14.322 1.00 91.88 209 THR A CA 1
ATOM 1670 C C . THR A 1 209 ? -30.133 -9.897 13.031 1.00 91.88 209 THR A C 1
ATOM 1672 O O . THR A 1 209 ? -29.240 -10.730 13.047 1.00 91.88 209 THR A O 1
ATOM 1675 N N . PHE A 1 210 ? -30.413 -9.189 11.935 1.00 91.62 210 PHE A N 1
ATOM 1676 C CA . PHE A 1 210 ? -29.631 -9.310 10.700 1.00 91.62 210 PHE A CA 1
ATOM 1677 C C . PHE A 1 210 ? -28.176 -8.893 10.891 1.00 91.62 210 PHE A C 1
ATOM 1679 O O . PHE A 1 210 ? -27.286 -9.606 10.446 1.00 91.62 210 PHE A O 1
ATOM 1686 N N . ILE A 1 211 ? -27.935 -7.802 11.618 1.00 91.00 211 ILE A N 1
ATOM 1687 C CA . ILE A 1 211 ? -26.577 -7.380 11.971 1.00 91.00 211 ILE A CA 1
ATOM 1688 C C . ILE A 1 211 ? -25.882 -8.421 12.857 1.00 91.00 211 ILE A C 1
ATOM 1690 O O . ILE A 1 211 ? -24.693 -8.671 12.694 1.00 91.00 211 ILE A O 1
ATOM 1694 N N . LEU A 1 212 ? -26.609 -9.038 13.790 1.00 89.62 212 LEU A N 1
ATOM 1695 C CA . LEU A 1 212 ? -26.065 -10.105 14.623 1.00 89.62 212 LEU A CA 1
ATOM 1696 C C . LEU A 1 212 ? -25.680 -11.340 13.795 1.00 89.62 212 LEU A C 1
ATOM 1698 O O . LEU A 1 212 ? -24.610 -11.884 14.023 1.00 89.62 212 LEU A O 1
ATOM 1702 N N . LEU A 1 213 ? -26.525 -11.755 12.846 1.00 87.25 213 LEU A N 1
ATOM 1703 C CA . LEU A 1 213 ? -26.264 -12.912 11.981 1.00 87.25 213 LEU A CA 1
ATOM 1704 C C . LEU A 1 213 ? -25.052 -12.697 11.065 1.00 87.25 213 LEU A C 1
ATOM 1706 O O . LEU A 1 213 ? -24.261 -13.620 10.877 1.00 87.25 213 LEU A O 1
ATOM 1710 N N . ASP A 1 214 ? -24.907 -11.478 10.541 1.00 84.38 214 ASP A N 1
ATOM 1711 C CA . ASP A 1 214 ? -23.747 -11.054 9.751 1.00 84.38 214 ASP A CA 1
ATOM 1712 C C . ASP A 1 214 ? -22.462 -11.075 10.599 1.00 84.38 214 ASP A C 1
ATOM 1714 O O . ASP A 1 214 ? -21.456 -11.649 10.194 1.00 84.38 214 ASP A O 1
ATOM 1718 N N . LEU A 1 215 ? -22.525 -10.563 11.837 1.00 82.69 215 LEU A N 1
ATOM 1719 C CA . LEU A 1 215 ? -21.413 -10.610 12.797 1.00 82.69 215 LEU A CA 1
ATOM 1720 C C . LEU A 1 215 ? -20.976 -12.033 13.163 1.00 82.69 215 LEU A C 1
ATOM 1722 O O . LEU A 1 215 ? -19.788 -12.265 13.378 1.00 82.69 215 LEU A O 1
ATOM 1726 N N . THR A 1 216 ? -21.916 -12.973 13.266 1.00 79.69 216 THR A N 1
ATOM 1727 C CA . THR A 1 216 ? -21.618 -14.378 13.584 1.00 79.69 216 THR A CA 1
ATOM 1728 C C . THR A 1 216 ? -21.137 -15.184 12.376 1.00 79.69 216 THR A C 1
ATOM 1730 O O . THR A 1 216 ? -20.683 -16.308 12.556 1.00 79.69 216 THR A O 1
ATOM 1733 N N . GLY A 1 217 ? -21.218 -14.638 11.156 1.00 72.94 217 GLY A N 1
ATOM 1734 C CA . GLY A 1 217 ? -20.828 -15.332 9.921 1.00 72.94 217 GLY A CA 1
ATOM 1735 C C . GLY A 1 217 ? -21.813 -16.414 9.457 1.00 72.94 217 GLY A C 1
ATOM 1736 O O . GLY A 1 217 ? -21.547 -17.113 8.482 1.00 72.94 217 GLY A O 1
ATOM 1737 N N . ASP A 1 218 ? -22.966 -16.540 10.120 1.00 65.81 218 ASP A N 1
ATOM 1738 C CA . ASP A 1 218 ? -23.974 -17.572 9.842 1.00 65.81 218 ASP A CA 1
ATOM 1739 C C . ASP A 1 218 ? -24.770 -17.295 8.556 1.00 65.81 218 ASP A C 1
ATOM 1741 O O . ASP A 1 218 ? -25.385 -18.202 7.985 1.00 65.81 218 ASP A O 1
ATOM 1745 N N . PHE A 1 219 ? -24.816 -16.036 8.106 1.00 71.44 219 PHE A N 1
ATOM 1746 C CA . PHE A 1 219 ? -25.631 -15.632 6.966 1.00 71.44 219 PHE A CA 1
ATOM 1747 C C . PHE A 1 219 ? -25.066 -14.397 6.260 1.00 71.44 219 PHE A C 1
ATOM 1749 O O . PHE A 1 219 ? -24.926 -13.343 6.872 1.00 71.44 219 PHE A O 1
ATOM 1756 N N . THR A 1 220 ? -24.824 -14.495 4.951 1.00 66.94 220 THR A N 1
ATOM 1757 C CA . THR A 1 220 ? -24.428 -13.352 4.120 1.00 66.94 220 THR A CA 1
ATOM 1758 C C . THR A 1 220 ? -25.659 -12.680 3.518 1.00 66.94 220 THR A C 1
ATOM 1760 O O . THR A 1 220 ? -26.462 -13.294 2.809 1.00 66.94 220 THR A O 1
ATOM 1763 N N . LEU A 1 221 ? -25.842 -11.394 3.816 1.00 74.50 221 LEU A N 1
ATOM 1764 C CA . LEU A 1 221 ? -26.965 -10.615 3.293 1.00 74.50 221 LEU A CA 1
ATOM 1765 C C . LEU A 1 221 ? -26.632 -10.037 1.909 1.00 74.50 221 LEU A C 1
ATOM 1767 O O . LEU A 1 221 ? -25.502 -9.626 1.667 1.00 74.50 221 LEU A O 1
ATOM 1771 N N . PRO A 1 222 ? -27.612 -9.942 0.989 1.00 75.69 222 PRO A N 1
ATOM 1772 C CA . PRO A 1 222 ? -27.388 -9.411 -0.358 1.00 75.69 222 PRO A CA 1
ATOM 1773 C C . PRO A 1 222 ? -27.314 -7.873 -0.412 1.00 75.69 222 PRO A C 1
ATOM 1775 O O . PRO A 1 222 ? -27.356 -7.294 -1.497 1.00 75.69 222 PRO A O 1
ATOM 1778 N N . PHE A 1 223 ? -27.280 -7.197 0.735 1.00 80.75 223 PHE A N 1
ATOM 1779 C CA . PHE A 1 223 ? -27.255 -5.742 0.845 1.00 80.75 223 PHE A CA 1
ATOM 1780 C C . PHE A 1 223 ? -26.372 -5.308 2.013 1.00 80.75 223 PHE A C 1
ATOM 1782 O O . PHE A 1 223 ? -26.274 -6.011 3.018 1.00 80.75 223 PHE A O 1
ATOM 1789 N N . ASP A 1 224 ? -25.796 -4.114 1.893 1.00 80.25 224 ASP A N 1
ATOM 1790 C CA . ASP A 1 224 ? -24.923 -3.555 2.919 1.00 80.25 224 ASP A CA 1
ATOM 1791 C C . ASP A 1 224 ? -25.715 -3.153 4.170 1.00 80.25 224 ASP A C 1
ATOM 1793 O O . ASP A 1 224 ? -26.736 -2.455 4.108 1.00 80.25 224 ASP A O 1
ATOM 1797 N N . LEU A 1 225 ? -25.217 -3.578 5.327 1.00 86.38 225 LEU A N 1
ATOM 1798 C CA . LEU A 1 225 ? -25.751 -3.211 6.632 1.00 86.38 225 LEU A CA 1
ATOM 1799 C C . LEU A 1 225 ? -25.134 -1.896 7.147 1.00 86.38 225 LEU A C 1
ATOM 1801 O O . LEU A 1 225 ? -24.024 -1.521 6.763 1.00 86.38 225 LEU A O 1
ATOM 1805 N N . PRO A 1 226 ? -25.835 -1.158 8.030 1.00 87.12 226 PRO A N 1
ATOM 1806 C CA . PRO A 1 226 ? -25.295 0.067 8.608 1.00 87.12 226 PRO A CA 1
ATOM 1807 C C . PRO A 1 226 ? -24.076 -0.229 9.489 1.00 87.12 226 PRO A C 1
ATOM 1809 O O . PRO A 1 226 ? -24.094 -1.160 10.293 1.00 87.12 226 PRO A O 1
ATOM 1812 N N . SER A 1 227 ? -23.041 0.613 9.403 1.00 90.25 227 SER A N 1
ATOM 1813 C CA . SER A 1 227 ? -21.840 0.434 10.224 1.00 90.25 227 SER A CA 1
ATOM 1814 C C . SER A 1 227 ? -22.118 0.624 11.722 1.00 90.25 227 SER A C 1
ATOM 1816 O O . SER A 1 227 ? -22.962 1.435 12.130 1.00 90.25 227 SER A O 1
ATOM 1818 N N . PHE A 1 228 ? -21.356 -0.079 12.566 1.00 92.75 228 PHE A N 1
ATOM 1819 C CA . PHE A 1 228 ? -21.482 0.019 14.026 1.00 92.75 228 PHE A CA 1
ATOM 1820 C C . PHE A 1 228 ? -21.230 1.437 14.543 1.00 92.75 228 PHE A C 1
ATOM 1822 O O . PHE A 1 228 ? -21.930 1.893 15.448 1.00 92.75 228 PHE A O 1
ATOM 1829 N N . SER A 1 229 ? -20.285 2.157 13.934 1.00 93.50 229 SER A N 1
ATOM 1830 C CA . SER A 1 229 ? -19.967 3.550 14.260 1.00 93.50 229 SER A CA 1
ATOM 1831 C C . SER A 1 229 ? -21.191 4.455 14.076 1.00 93.50 229 SER A C 1
ATOM 1833 O O . SER A 1 229 ? -21.529 5.227 14.977 1.00 93.50 229 SER A O 1
ATOM 1835 N N . TRP A 1 230 ? -21.938 4.305 12.974 1.00 93.50 230 TRP A N 1
ATOM 1836 C CA . TRP A 1 230 ? -23.182 5.054 12.756 1.00 93.50 230 TRP A CA 1
ATOM 1837 C C . TRP A 1 230 ? -24.280 4.666 13.743 1.00 93.50 230 TRP A C 1
ATOM 1839 O O . TRP A 1 230 ? -24.931 5.549 14.309 1.00 93.50 230 TRP A O 1
ATOM 1849 N N . LEU A 1 231 ? -24.468 3.369 13.996 1.00 94.38 231 LEU A N 1
ATOM 1850 C CA . LEU A 1 231 ? -25.460 2.899 14.962 1.00 94.38 231 LEU A CA 1
ATOM 1851 C C . LEU A 1 231 ? -25.170 3.442 16.371 1.00 94.38 231 LEU A C 1
ATOM 1853 O O . LEU A 1 231 ? -26.082 3.923 17.044 1.00 94.38 231 LEU A O 1
ATOM 1857 N N . MET A 1 232 ? -23.903 3.438 16.795 1.00 95.94 232 MET A N 1
ATOM 1858 C CA . MET A 1 232 ? -23.460 4.004 18.072 1.00 95.94 232 MET A CA 1
ATOM 1859 C C . MET A 1 232 ? -23.709 5.516 18.138 1.00 95.94 232 MET A C 1
ATOM 1861 O O . MET A 1 232 ? -24.254 5.994 19.138 1.00 95.94 232 MET A O 1
ATOM 1865 N N . LEU A 1 233 ? -23.391 6.272 17.079 1.00 96.44 233 LEU A N 1
ATOM 1866 C CA . LEU A 1 233 ? -23.642 7.718 17.029 1.00 96.44 233 LEU A CA 1
ATOM 1867 C C . LEU A 1 233 ? -25.136 8.042 17.140 1.00 96.44 233 LEU A C 1
ATOM 1869 O O . LEU A 1 233 ? -25.522 8.917 17.919 1.00 96.44 233 LEU A O 1
ATOM 1873 N N . ILE A 1 234 ? -25.987 7.310 16.417 1.00 96.12 234 ILE A N 1
ATOM 1874 C CA . ILE A 1 234 ? -27.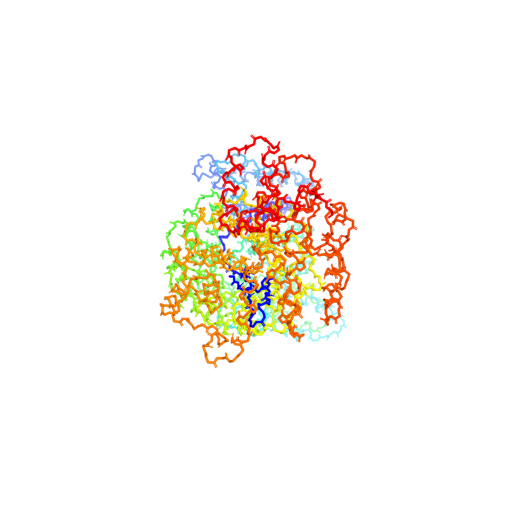446 7.470 16.480 1.00 96.12 234 ILE A CA 1
ATOM 1875 C C . ILE A 1 234 ? -27.960 7.095 17.874 1.00 96.12 234 ILE A C 1
ATOM 1877 O O . ILE A 1 234 ? -28.747 7.843 18.463 1.00 96.12 234 ILE A O 1
ATOM 1881 N N . ALA A 1 235 ? -27.503 5.979 18.444 1.00 95.56 235 ALA A N 1
ATOM 1882 C CA . ALA A 1 235 ? -27.894 5.545 19.783 1.00 95.56 235 ALA A CA 1
ATOM 1883 C C . ALA A 1 235 ? -27.488 6.563 20.862 1.00 95.56 235 ALA A C 1
ATOM 1885 O O . ALA A 1 235 ? -28.281 6.866 21.759 1.00 95.56 235 ALA A O 1
ATOM 1886 N N . GLY A 1 236 ? -26.293 7.144 20.766 1.00 96.12 236 GLY A N 1
ATOM 1887 C CA . GLY A 1 236 ? -25.828 8.177 21.688 1.00 96.12 236 GLY A CA 1
ATOM 1888 C C . GLY A 1 236 ? -26.548 9.519 21.509 1.00 96.12 236 GLY A C 1
ATOM 1889 O O . GLY A 1 236 ? -26.944 10.135 22.500 1.00 96.12 236 GLY A O 1
ATOM 1890 N N . ALA A 1 237 ? -26.823 9.952 20.277 1.00 96.00 237 ALA A N 1
ATOM 1891 C CA . ALA A 1 237 ? -27.594 11.172 20.024 1.00 96.00 237 ALA A CA 1
ATOM 1892 C C . ALA A 1 237 ? -29.050 11.045 20.513 1.00 96.00 237 ALA A C 1
ATOM 1894 O O . ALA A 1 237 ? -29.578 11.934 21.185 1.00 96.00 237 ALA A O 1
ATOM 1895 N N . THR A 1 238 ? -29.698 9.909 20.246 1.00 95.88 238 THR A N 1
ATOM 1896 C CA . THR A 1 238 ? -31.070 9.632 20.710 1.00 95.88 238 THR A CA 1
ATOM 1897 C C . THR A 1 238 ? -31.149 9.450 22.226 1.00 95.88 238 THR A C 1
ATOM 1899 O O . THR A 1 238 ? -32.126 9.876 22.850 1.00 95.88 238 THR A O 1
ATOM 1902 N N . GLY A 1 239 ? -30.103 8.917 22.861 1.00 95.06 239 GLY A N 1
ATOM 1903 C CA . GLY A 1 239 ? -30.040 8.787 24.318 1.00 95.06 239 GLY A CA 1
ATOM 1904 C C . GLY A 1 239 ? -30.073 10.133 25.050 1.00 95.06 239 GLY A C 1
ATOM 1905 O O . GLY A 1 239 ? -30.665 10.223 26.128 1.00 95.06 239 GLY A O 1
ATOM 1906 N N . TYR A 1 240 ? -29.583 11.220 24.437 1.00 95.12 240 TYR A N 1
ATOM 1907 C CA . TYR A 1 240 ? -29.706 12.569 25.006 1.00 95.12 240 TYR A CA 1
ATOM 1908 C C . TYR A 1 240 ? -31.171 13.015 25.148 1.00 95.12 240 TYR A C 1
ATOM 1910 O O . TYR A 1 240 ? -31.543 13.625 26.158 1.00 95.12 240 TYR A O 1
ATOM 1918 N N . VAL A 1 241 ? -32.029 12.680 24.176 1.00 92.75 241 VAL A N 1
ATOM 1919 C CA . VAL A 1 241 ? -33.474 12.976 24.234 1.00 92.75 241 VAL A CA 1
ATOM 1920 C C . VAL A 1 241 ? -34.098 12.278 25.440 1.00 92.75 241 VAL A C 1
ATOM 1922 O O . VAL A 1 241 ? -34.870 12.876 26.198 1.00 92.75 241 VAL A O 1
ATOM 1925 N N . GLN A 1 242 ? -33.712 11.022 25.655 1.00 90.56 242 GLN A N 1
ATOM 1926 C CA . GLN A 1 242 ? -34.190 10.225 26.771 1.00 90.56 242 GLN A CA 1
ATOM 1927 C C . GLN A 1 242 ? -33.702 10.765 28.121 1.00 90.56 242 GLN A C 1
ATOM 1929 O O . GLN A 1 242 ? -34.502 10.924 29.049 1.00 90.56 242 GLN A O 1
ATOM 1934 N N . LEU A 1 243 ? -32.410 11.088 28.222 1.00 91.31 243 LEU A N 1
ATOM 1935 C CA . LEU A 1 243 ? -31.810 11.691 29.409 1.00 91.31 243 LEU A CA 1
ATOM 1936 C C . LEU A 1 243 ? -32.513 13.001 29.768 1.00 91.31 243 LEU A C 1
ATOM 1938 O O . LEU A 1 243 ? -32.910 13.194 30.916 1.00 91.31 243 LEU A O 1
ATOM 1942 N N . SER A 1 244 ? -32.712 13.879 28.785 1.00 88.56 244 SER A N 1
ATOM 1943 C CA . SER A 1 244 ? -33.351 15.181 28.983 1.00 88.56 244 SER A CA 1
ATOM 1944 C C . SER A 1 244 ? -34.746 15.033 29.587 1.00 88.56 244 SER A C 1
ATOM 1946 O O . SER A 1 244 ? -35.060 15.708 30.570 1.00 88.56 244 SER A O 1
ATOM 1948 N N . LYS A 1 245 ? -35.549 14.086 29.077 1.00 88.69 245 LYS A N 1
ATOM 1949 C CA . LYS A 1 245 ? -36.894 13.823 29.606 1.00 88.69 245 LYS A CA 1
ATOM 1950 C C . LYS A 1 245 ? -36.868 13.199 31.002 1.00 88.69 245 LYS A C 1
ATOM 1952 O O . LYS A 1 245 ? -37.687 13.559 31.850 1.00 88.69 245 LYS A O 1
ATOM 1957 N N . LYS A 1 246 ? -35.912 12.303 31.265 1.00 87.44 246 LYS A N 1
ATOM 1958 C CA . LYS A 1 246 ? -35.709 11.688 32.585 1.00 87.44 246 LYS A CA 1
ATOM 1959 C C . LYS A 1 246 ? -35.365 12.736 33.647 1.00 87.44 246 LYS A C 1
ATOM 1961 O O . LYS A 1 246 ? -35.945 12.713 34.730 1.00 87.44 246 LYS A O 1
ATOM 1966 N N . LEU A 1 247 ? -34.486 13.685 33.318 1.00 88.25 247 LEU A N 1
ATOM 1967 C CA . LEU A 1 247 ? -34.046 14.747 34.230 1.00 88.25 247 LEU A CA 1
ATOM 1968 C C . LEU A 1 247 ? -35.141 15.775 34.556 1.00 88.25 247 LEU A C 1
ATOM 1970 O O . LEU A 1 247 ? -35.085 16.380 35.619 1.00 88.25 247 LEU A O 1
ATOM 1974 N N . GLU A 1 248 ? -36.140 15.972 33.689 1.00 84.69 248 GLU A N 1
ATOM 1975 C CA . GLU A 1 248 ? -37.288 16.856 33.972 1.00 84.69 248 GLU A CA 1
ATOM 1976 C C . GLU A 1 248 ? -38.200 16.332 35.095 1.00 84.69 248 GLU A C 1
ATOM 1978 O O . GLU A 1 248 ? -38.843 17.122 35.778 1.00 84.69 248 GLU A O 1
ATOM 1983 N N . HIS A 1 249 ? -38.274 15.010 35.288 1.00 75.38 249 HIS A N 1
ATOM 1984 C CA . HIS A 1 249 ? -39.288 14.374 36.147 1.00 75.38 249 HIS A CA 1
ATOM 1985 C C . HIS A 1 249 ? -38.701 13.704 37.395 1.00 75.38 249 HIS A C 1
ATOM 1987 O O . HIS A 1 249 ? -39.453 13.153 38.211 1.00 75.38 249 HIS A O 1
ATOM 1993 N N . GLN A 1 250 ? -37.375 13.729 37.539 1.00 77.50 250 GLN A N 1
ATOM 1994 C CA . GLN A 1 250 ? -36.653 13.141 38.660 1.00 77.50 250 GLN A CA 1
ATOM 1995 C C . GLN A 1 250 ? -36.699 14.082 39.872 1.00 77.50 250 GLN A C 1
ATOM 1997 O O . GLN A 1 250 ? -36.204 15.201 39.810 1.00 77.50 250 GLN A O 1
ATOM 2002 N N . GLN A 1 251 ? -37.290 13.616 40.978 1.00 66.38 251 GLN A N 1
ATOM 2003 C CA . GLN A 1 251 ? -37.480 14.418 42.197 1.00 66.38 251 GLN A CA 1
ATOM 2004 C C . GLN A 1 251 ? -36.154 14.756 42.890 1.00 66.38 251 GLN A C 1
ATOM 2006 O O . GLN A 1 251 ? -35.970 15.875 43.357 1.00 66.38 251 GLN A O 1
ATOM 2011 N N . GLU A 1 252 ? -35.212 13.810 42.905 1.00 74.62 252 GLU A N 1
ATOM 2012 C CA . GLU A 1 252 ? -33.878 14.012 43.463 1.00 74.62 252 GLU A CA 1
ATOM 2013 C C . GLU A 1 252 ? -32.790 13.680 42.436 1.00 74.62 252 GLU A C 1
ATOM 2015 O O . GLU A 1 252 ? -32.455 12.506 42.233 1.00 74.62 252 GLU A O 1
ATOM 2020 N N . PRO A 1 253 ? -32.222 14.691 41.760 1.00 76.94 253 PRO A N 1
ATOM 2021 C CA . PRO A 1 253 ? -31.119 14.464 40.846 1.00 76.94 253 PRO A CA 1
ATOM 2022 C C . PRO A 1 253 ? -29.808 14.202 41.608 1.00 76.94 253 PRO A C 1
ATOM 2024 O O . PRO A 1 253 ? -29.572 14.710 42.708 1.00 76.94 253 PRO A O 1
ATOM 2027 N N . LEU A 1 254 ? -28.950 13.393 40.984 1.00 84.62 254 LEU A N 1
ATOM 2028 C CA . LEU A 1 254 ? -27.611 13.011 41.455 1.00 84.62 254 LEU A CA 1
ATOM 2029 C C . LEU A 1 254 ? -26.680 14.225 41.633 1.00 84.62 254 LEU A C 1
ATOM 2031 O O . LEU A 1 254 ? -25.869 14.284 42.558 1.00 84.62 254 LEU A O 1
ATOM 2035 N N . ALA A 1 255 ? -26.825 15.175 40.712 1.00 87.88 255 ALA A N 1
ATOM 2036 C CA . ALA A 1 255 ? -26.066 16.407 40.572 1.00 87.88 255 ALA A CA 1
ATOM 2037 C C . ALA A 1 255 ? -26.922 17.432 39.800 1.00 87.88 255 ALA A C 1
ATOM 2039 O O . ALA A 1 255 ? -27.964 17.058 39.247 1.00 87.88 255 ALA A O 1
ATOM 2040 N N . PRO A 1 256 ? -26.513 18.710 39.715 1.00 88.25 256 PRO A N 1
ATOM 2041 C CA . PRO A 1 256 ? -27.225 19.703 38.914 1.00 88.25 256 PRO A CA 1
ATOM 2042 C C . PRO A 1 256 ? -27.417 19.251 37.457 1.00 88.25 256 PRO A C 1
ATOM 2044 O O . PRO A 1 256 ? -26.516 18.670 36.854 1.00 88.25 256 PRO A O 1
ATOM 2047 N N . LYS A 1 257 ? -28.578 19.555 36.857 1.00 90.38 257 LYS A N 1
ATOM 2048 C CA . LYS A 1 257 ? -28.930 19.140 35.482 1.00 90.38 257 LYS A CA 1
ATOM 2049 C C . LYS A 1 257 ? -27.825 19.425 34.439 1.00 90.38 257 LYS A C 1
ATOM 2051 O O . LYS A 1 257 ? -27.525 18.510 33.674 1.00 90.38 257 LYS A O 1
ATOM 2056 N N . PRO A 1 258 ? -27.173 20.609 34.412 1.00 91.00 258 PRO A N 1
ATOM 2057 C CA . PRO A 1 258 ? -26.088 20.878 33.463 1.00 91.00 258 PRO A CA 1
ATOM 2058 C C . PRO A 1 258 ? -24.885 19.942 33.623 1.00 91.00 258 PRO A C 1
ATOM 2060 O O . PRO A 1 258 ? -24.274 19.566 32.630 1.00 91.00 258 PRO A O 1
ATOM 2063 N N . VAL A 1 259 ? -24.578 19.518 34.855 1.00 93.19 259 VAL A N 1
ATOM 2064 C CA . VAL A 1 259 ? -23.460 18.610 35.157 1.00 93.19 259 VAL A CA 1
ATOM 2065 C C . VAL A 1 259 ? -23.717 17.227 34.563 1.00 93.19 259 VAL A C 1
ATOM 2067 O O . VAL A 1 259 ? -22.837 16.654 33.929 1.00 93.19 259 VAL A O 1
ATOM 2070 N N . LEU A 1 260 ? -24.936 16.703 34.720 1.00 93.00 260 LEU A N 1
ATOM 2071 C CA . LEU A 1 260 ? -25.312 15.390 34.185 1.00 93.00 260 LEU A CA 1
ATOM 2072 C C . LEU A 1 260 ? -25.371 15.383 32.654 1.00 93.00 260 LEU A C 1
ATOM 2074 O O . LEU A 1 260 ? -24.972 14.402 32.032 1.00 93.00 260 LEU A O 1
ATOM 2078 N N . ILE A 1 261 ? -25.831 16.481 32.047 1.00 94.38 261 ILE A N 1
ATOM 2079 C CA . ILE A 1 261 ? -25.809 16.653 30.589 1.00 94.38 261 ILE A CA 1
ATOM 2080 C C . ILE A 1 261 ? -24.364 16.715 30.078 1.00 94.38 261 ILE A C 1
ATOM 2082 O O . ILE A 1 261 ? -24.044 16.038 29.105 1.00 94.38 261 ILE A O 1
ATOM 2086 N N . ALA A 1 262 ? -23.486 17.479 30.736 1.00 95.44 262 ALA A N 1
ATOM 2087 C CA . ALA A 1 262 ? -22.076 17.560 30.359 1.00 95.44 262 ALA A CA 1
ATOM 2088 C C . ALA A 1 262 ? -21.382 16.193 30.457 1.00 95.44 262 ALA A C 1
ATOM 2090 O O . ALA A 1 262 ? -20.714 15.784 29.512 1.00 95.44 262 ALA A O 1
ATOM 2091 N N . LEU A 1 263 ? -21.604 15.451 31.549 1.00 95.50 263 LEU A N 1
ATOM 2092 C CA . LEU A 1 263 ? -21.042 14.109 31.722 1.00 95.50 263 LEU A CA 1
ATOM 2093 C C . LEU A 1 263 ? -21.509 13.147 30.623 1.00 95.50 263 LEU A C 1
ATOM 2095 O O . LEU A 1 263 ? -20.704 12.394 30.086 1.00 95.50 263 LEU A O 1
ATOM 2099 N N . TYR A 1 264 ? -22.792 13.201 30.251 1.00 96.62 264 TYR A N 1
ATOM 2100 C CA . TYR A 1 264 ? -23.329 12.387 29.162 1.00 96.62 264 TYR A CA 1
ATOM 2101 C C . TYR A 1 264 ? -22.614 12.656 27.834 1.00 96.62 264 TYR A C 1
ATOM 2103 O O . TYR A 1 264 ? -22.197 11.715 27.163 1.00 96.62 264 TYR A O 1
ATOM 2111 N N . TRP A 1 265 ? -22.440 13.931 27.470 1.00 97.31 265 TRP A N 1
ATOM 2112 C CA . TRP A 1 265 ? -21.748 14.310 26.236 1.00 97.31 265 TRP A CA 1
ATOM 2113 C C . TRP A 1 265 ? -20.260 13.956 26.261 1.00 97.31 265 TRP A C 1
ATOM 2115 O O . TRP A 1 265 ? -19.725 13.567 25.227 1.00 97.31 265 TRP A O 1
ATOM 2125 N N . ILE A 1 266 ? -19.606 14.012 27.425 1.00 97.50 266 ILE A N 1
ATOM 2126 C CA . ILE A 1 266 ? -18.224 13.542 27.573 1.00 97.50 266 ILE A CA 1
ATOM 2127 C C . ILE A 1 266 ? -18.142 12.025 27.356 1.00 97.50 266 ILE A C 1
ATOM 2129 O O . ILE A 1 266 ? -17.317 11.575 26.566 1.00 97.50 266 ILE A O 1
ATOM 2133 N N . CYS A 1 267 ? -19.014 11.226 27.979 1.00 97.19 267 CYS A N 1
ATOM 2134 C CA . CYS A 1 267 ? -19.048 9.776 27.749 1.00 97.19 267 CYS A CA 1
ATOM 2135 C C . CYS A 1 267 ? -19.384 9.423 26.291 1.00 97.19 267 CYS A C 1
ATOM 2137 O O . CYS A 1 267 ? -18.816 8.476 25.745 1.00 97.19 267 CYS A O 1
ATOM 2139 N N . PHE A 1 268 ? -20.264 10.195 25.647 1.00 97.94 268 PHE A N 1
ATOM 2140 C CA . PHE A 1 268 ? -20.557 10.045 24.223 1.00 97.94 268 PHE A CA 1
ATOM 2141 C C . PHE A 1 268 ? -19.332 10.350 23.353 1.00 97.94 268 PHE A C 1
ATOM 2143 O O . PHE A 1 268 ? -19.013 9.568 22.462 1.00 97.94 268 PHE A O 1
ATOM 2150 N N . ALA A 1 269 ? -18.604 11.431 23.648 1.00 97.88 269 ALA A N 1
ATOM 2151 C CA . ALA A 1 269 ? -17.373 11.783 22.944 1.00 97.88 269 ALA A CA 1
ATOM 2152 C C . ALA A 1 269 ? -16.284 10.712 23.117 1.00 97.88 269 ALA A C 1
ATOM 2154 O O . ALA A 1 269 ? -15.674 10.309 22.130 1.00 97.88 269 ALA A O 1
ATOM 2155 N N . ILE A 1 270 ? -16.091 10.193 24.338 1.00 97.69 270 ILE A N 1
ATOM 2156 C CA . ILE A 1 270 ? -15.177 9.068 24.608 1.00 97.69 270 ILE A CA 1
ATOM 2157 C C . ILE A 1 270 ? -15.580 7.843 23.778 1.00 97.69 270 ILE A C 1
ATOM 2159 O O . ILE A 1 270 ? -14.725 7.216 23.156 1.00 97.69 270 ILE A O 1
ATOM 2163 N N . SER A 1 271 ? -16.878 7.534 23.722 1.00 97.38 271 SER A N 1
ATOM 2164 C CA . SER A 1 271 ? -17.394 6.405 22.940 1.00 97.38 271 SER A CA 1
ATOM 2165 C C . SER A 1 271 ? -17.108 6.570 21.450 1.00 97.38 271 SER A C 1
ATOM 2167 O O . SER A 1 271 ? -16.564 5.661 20.831 1.00 97.38 271 SER A O 1
ATOM 2169 N N . ALA A 1 272 ? -17.376 7.748 20.882 1.00 96.81 272 ALA A N 1
ATOM 2170 C CA . ALA A 1 272 ? -17.073 8.036 19.482 1.00 96.81 272 ALA A CA 1
ATOM 2171 C C . ALA A 1 272 ? -15.574 7.922 19.166 1.00 96.81 272 ALA A C 1
ATOM 2173 O O . ALA A 1 272 ? -15.202 7.301 18.172 1.00 96.81 272 ALA A O 1
ATOM 2174 N N . PHE A 1 273 ? -14.707 8.447 20.038 1.00 96.19 273 PHE A N 1
ATOM 2175 C CA . PHE A 1 273 ? -13.257 8.335 19.857 1.00 96.19 273 PHE A CA 1
ATOM 2176 C C . PHE A 1 273 ? -12.756 6.894 19.985 1.00 96.19 273 PHE A C 1
ATOM 2178 O O . PHE A 1 273 ? -11.792 6.520 19.325 1.00 96.19 273 PHE A O 1
ATOM 2185 N N . THR A 1 274 ? -13.416 6.070 20.801 1.00 96.56 274 THR A N 1
ATOM 2186 C CA . THR A 1 274 ? -13.065 4.653 20.978 1.00 96.56 274 THR A CA 1
ATOM 2187 C C . THR A 1 274 ? -13.344 3.843 19.709 1.00 96.56 274 THR A C 1
ATOM 2189 O O . THR A 1 274 ? -12.494 3.052 19.310 1.00 96.56 274 THR A O 1
ATOM 2192 N N . PHE A 1 275 ? -14.471 4.082 19.022 1.00 96.62 275 PHE A N 1
ATOM 2193 C CA . PHE A 1 275 ? -14.720 3.491 17.694 1.00 96.62 275 PHE A CA 1
ATOM 2194 C C . PHE A 1 275 ? -13.696 3.962 16.669 1.00 96.62 275 PHE A C 1
ATOM 2196 O O . PHE A 1 275 ? -13.125 3.149 15.949 1.00 96.62 275 PHE A O 1
ATOM 2203 N N . TRP A 1 276 ? -13.406 5.265 16.660 1.00 95.44 276 TRP A N 1
ATOM 2204 C CA . TRP A 1 276 ? -12.389 5.818 15.772 1.00 95.44 276 TRP A CA 1
ATOM 2205 C C . TRP A 1 276 ? -11.005 5.189 16.002 1.00 95.44 276 TRP A C 1
ATOM 2207 O O . TRP A 1 276 ? -10.313 4.894 15.034 1.00 95.44 276 TRP A O 1
ATOM 2217 N N . LYS A 1 277 ? -10.607 4.922 17.256 1.00 93.75 277 LYS A N 1
ATOM 2218 C CA . LYS A 1 277 ? -9.349 4.221 17.577 1.00 93.75 277 LYS A CA 1
ATOM 2219 C C . LYS A 1 277 ? -9.335 2.781 17.067 1.00 93.75 277 LYS A C 1
ATOM 2221 O O . LYS A 1 277 ? -8.290 2.340 16.592 1.00 93.75 277 LYS A O 1
ATOM 2226 N N . ALA A 1 278 ? -10.450 2.054 17.143 1.00 93.62 278 ALA A N 1
ATOM 2227 C CA . ALA A 1 278 ? -10.533 0.694 16.606 1.00 93.62 278 ALA A CA 1
ATOM 2228 C C . ALA A 1 278 ? -10.261 0.674 15.092 1.00 93.62 278 ALA A C 1
ATOM 2230 O O . ALA A 1 278 ? -9.446 -0.120 14.620 1.00 93.62 278 ALA A O 1
ATOM 2231 N N . GLU A 1 279 ? -10.871 1.609 14.357 1.00 91.19 279 GLU A N 1
ATOM 2232 C CA . GLU A 1 279 ? -10.687 1.765 12.910 1.00 91.19 279 GLU A CA 1
ATOM 2233 C C . GLU A 1 279 ? -9.274 2.270 12.555 1.00 91.19 279 GLU A C 1
ATOM 2235 O O . GLU A 1 279 ? -8.600 1.673 11.719 1.00 91.19 279 GLU A O 1
ATOM 2240 N N . SER A 1 280 ? -8.776 3.323 13.217 1.00 90.88 280 SER A N 1
ATOM 2241 C CA . SER A 1 280 ? -7.475 3.936 12.893 1.00 90.88 280 SER A CA 1
ATOM 2242 C C . SER A 1 280 ? -6.275 3.044 13.210 1.00 90.88 280 SER A C 1
ATOM 2244 O O . SER A 1 280 ? -5.266 3.092 12.510 1.00 90.88 280 SER A O 1
ATOM 2246 N N . SER A 1 281 ? -6.383 2.194 14.235 1.00 90.12 281 SER A N 1
ATOM 2247 C CA . SER A 1 281 ? -5.341 1.218 14.578 1.00 90.12 281 SER A CA 1
ATOM 2248 C C . SER A 1 281 ? -5.441 -0.099 13.802 1.00 90.12 281 SER A C 1
ATOM 2250 O O . SER A 1 281 ? -4.588 -0.972 13.998 1.00 90.12 281 SER A O 1
ATOM 2252 N N . ALA A 1 282 ? -6.453 -0.250 12.936 1.00 90.69 282 ALA A N 1
ATOM 2253 C CA . ALA A 1 282 ? -6.802 -1.507 12.273 1.00 90.69 282 ALA A CA 1
ATOM 2254 C C . ALA A 1 282 ? -6.875 -2.682 13.274 1.00 90.69 282 ALA A C 1
ATOM 2256 O O . ALA A 1 282 ? -6.353 -3.776 13.047 1.00 90.69 282 ALA A O 1
ATOM 2257 N N . ASN A 1 283 ? -7.487 -2.436 14.437 1.00 92.50 283 ASN A N 1
ATOM 2258 C CA . ASN A 1 283 ? -7.656 -3.428 15.492 1.00 92.50 283 ASN A CA 1
ATOM 2259 C C . ASN A 1 283 ? -9.018 -4.108 15.347 1.00 92.50 283 ASN A C 1
ATOM 2261 O O . ASN A 1 283 ? -10.004 -3.727 15.979 1.00 92.50 283 ASN A O 1
ATOM 2265 N N . LYS A 1 284 ? -9.057 -5.121 14.473 1.00 92.50 284 LYS A N 1
ATOM 2266 C CA . LYS A 1 284 ? -10.247 -5.937 14.209 1.00 92.50 284 LYS A CA 1
ATOM 2267 C C . LYS A 1 284 ? -10.838 -6.566 15.487 1.00 92.50 284 LYS A C 1
ATOM 2269 O O . LYS A 1 284 ? -12.037 -6.383 15.684 1.00 92.50 284 LYS A O 1
ATOM 2274 N N . PRO A 1 285 ? -10.056 -7.166 16.414 1.00 95.19 285 PRO A N 1
ATOM 2275 C CA . PRO A 1 285 ? -10.601 -7.645 17.689 1.00 95.19 285 PRO A CA 1
ATOM 2276 C C . PRO A 1 285 ? -11.334 -6.562 18.497 1.00 95.19 285 PRO A C 1
ATOM 2278 O O . PRO A 1 285 ? -12.405 -6.812 19.047 1.00 95.19 285 PRO A O 1
ATOM 2281 N N . MET A 1 286 ? -10.789 -5.340 18.551 1.00 95.44 286 MET A N 1
ATOM 2282 C CA . MET A 1 286 ? -11.431 -4.207 19.229 1.00 95.44 286 MET A CA 1
ATOM 2283 C C . MET A 1 286 ? -12.744 -3.805 18.549 1.00 95.44 286 MET A C 1
ATOM 2285 O O . MET A 1 286 ? -13.743 -3.561 19.230 1.00 95.44 286 MET A O 1
ATOM 2289 N N . ALA A 1 287 ? -12.738 -3.716 17.217 1.00 94.81 287 ALA A N 1
ATOM 2290 C CA . ALA A 1 287 ? -13.914 -3.364 16.428 1.00 94.81 287 ALA A CA 1
ATOM 2291 C C . ALA A 1 287 ? -15.029 -4.405 16.601 1.00 94.81 287 ALA A C 1
ATOM 2293 O O . ALA A 1 287 ? -16.181 -4.037 16.833 1.00 94.81 287 ALA A O 1
ATOM 2294 N N . ASP A 1 288 ? -14.673 -5.689 16.581 1.00 93.56 288 ASP A N 1
ATOM 2295 C CA . ASP A 1 288 ? -15.615 -6.785 16.783 1.00 93.56 288 ASP A CA 1
ATOM 2296 C C . ASP A 1 288 ? -16.165 -6.783 18.209 1.00 93.56 288 ASP A C 1
ATOM 2298 O O . ASP A 1 288 ? -17.378 -6.898 18.378 1.00 93.56 288 ASP A O 1
ATOM 2302 N N . PHE A 1 289 ? -15.334 -6.564 19.235 1.00 95.88 289 PHE A N 1
ATOM 2303 C CA . PHE A 1 289 ? -15.817 -6.414 20.612 1.00 95.88 289 PHE A CA 1
ATOM 2304 C C . PHE A 1 289 ? -16.840 -5.280 20.736 1.00 95.88 289 PHE A C 1
ATOM 2306 O O . PHE A 1 289 ? -17.915 -5.464 21.312 1.00 95.88 289 PHE A O 1
ATOM 2313 N N . LEU A 1 290 ? -16.525 -4.104 20.186 1.00 96.81 290 LEU A N 1
ATOM 2314 C CA . LEU A 1 290 ? -17.417 -2.945 20.206 1.00 96.81 290 LEU A CA 1
ATOM 2315 C C . LEU A 1 290 ? -18.727 -3.222 19.460 1.00 96.81 290 LEU A C 1
ATOM 2317 O O . LEU A 1 290 ? -19.790 -2.833 19.947 1.00 96.81 290 LEU A O 1
ATOM 2321 N N . GLY A 1 291 ? -18.657 -3.902 18.313 1.00 94.75 291 GLY A N 1
ATOM 2322 C CA . GLY A 1 291 ? -19.812 -4.321 17.521 1.00 94.75 291 GLY A CA 1
ATOM 2323 C C . GLY A 1 291 ? -20.711 -5.287 18.290 1.00 94.75 291 GLY A C 1
ATOM 2324 O O . GLY A 1 291 ? -21.879 -4.978 18.528 1.00 94.75 291 GLY A O 1
ATOM 2325 N N . HIS A 1 292 ? -20.162 -6.408 18.766 1.00 94.69 292 HIS A N 1
ATOM 2326 C CA . HIS A 1 292 ? -20.905 -7.394 19.556 1.00 94.69 292 HIS A CA 1
ATOM 2327 C C . HIS A 1 292 ? -21.509 -6.762 20.812 1.00 94.69 292 HIS A C 1
ATOM 2329 O O . HIS A 1 292 ? -22.699 -6.922 21.077 1.00 94.69 292 HIS A O 1
ATOM 2335 N N . TRP A 1 293 ? -20.733 -5.976 21.566 1.00 96.12 293 TRP A N 1
ATOM 2336 C CA . TRP A 1 293 ? -21.230 -5.318 22.773 1.00 96.12 293 TRP A CA 1
ATOM 2337 C C . TRP A 1 293 ? -22.358 -4.320 22.474 1.00 96.12 293 TRP A C 1
ATOM 2339 O O . TRP A 1 293 ? -23.378 -4.300 23.175 1.00 96.12 293 TRP A O 1
ATOM 2349 N N . LEU A 1 294 ? -22.229 -3.521 21.409 1.00 96.62 294 LEU A N 1
ATOM 2350 C CA . LEU A 1 294 ? -23.278 -2.602 20.967 1.00 96.62 294 LEU A CA 1
ATOM 2351 C C . LEU A 1 294 ? -24.553 -3.360 20.594 1.00 96.62 294 LEU A C 1
ATOM 2353 O O . LEU A 1 294 ? -25.630 -3.003 21.065 1.00 96.62 294 LEU A O 1
ATOM 2357 N N . ILE A 1 295 ? -24.451 -4.415 19.787 1.00 95.75 295 ILE A N 1
ATOM 2358 C CA . ILE A 1 295 ? -25.619 -5.173 19.330 1.00 95.75 295 ILE A CA 1
ATOM 2359 C C . ILE A 1 295 ? -26.274 -5.930 20.484 1.00 95.75 295 ILE A C 1
ATOM 2361 O O . ILE A 1 295 ? -27.490 -5.845 20.643 1.00 95.75 295 ILE A O 1
ATOM 2365 N N . TYR A 1 296 ? -25.505 -6.586 21.354 1.00 95.50 296 TYR A N 1
ATOM 2366 C CA . TYR A 1 296 ? -26.056 -7.307 22.504 1.00 95.50 296 TYR A CA 1
ATOM 2367 C C . TYR A 1 296 ? -26.776 -6.374 23.475 1.00 95.50 296 TYR A C 1
ATOM 2369 O O . TYR A 1 296 ? -27.873 -6.692 23.950 1.00 95.50 296 TYR A O 1
ATOM 2377 N N . THR A 1 297 ? -26.197 -5.204 23.761 1.00 96.25 297 THR A N 1
ATOM 2378 C CA . THR A 1 297 ? -26.850 -4.194 24.605 1.00 96.25 297 THR A CA 1
ATOM 2379 C C . THR A 1 297 ? -28.088 -3.619 23.924 1.00 96.25 297 THR A C 1
ATOM 2381 O O . THR A 1 297 ? -29.130 -3.517 24.570 1.00 96.25 297 THR A O 1
ATOM 2384 N N . GLN A 1 298 ? -28.030 -3.304 22.627 1.00 96.81 298 GLN A N 1
ATOM 2385 C CA . GLN A 1 298 ? -29.189 -2.790 21.898 1.00 96.81 298 GLN A CA 1
ATOM 2386 C C . GLN A 1 298 ? -30.329 -3.809 21.847 1.00 96.81 298 GLN A C 1
ATOM 2388 O O . GLN A 1 298 ? -31.470 -3.463 22.144 1.00 96.81 298 GLN A O 1
ATOM 2393 N N . LEU A 1 299 ? -30.032 -5.073 21.548 1.00 95.94 299 LEU A N 1
ATOM 2394 C CA . LEU A 1 299 ? -31.021 -6.142 21.440 1.00 95.94 299 LEU A CA 1
ATOM 2395 C C . LEU A 1 299 ? -31.690 -6.421 22.795 1.00 95.94 299 LEU A C 1
ATOM 2397 O O . LEU A 1 299 ? -32.910 -6.301 22.923 1.00 95.94 299 LEU A O 1
ATOM 2401 N N . SER A 1 300 ? -30.899 -6.726 23.828 1.00 96.00 300 SER A N 1
ATOM 2402 C CA . SER A 1 300 ? -31.420 -7.078 25.159 1.00 96.00 300 SER A CA 1
ATOM 2403 C C . SER A 1 300 ? -32.219 -5.939 25.800 1.00 96.00 300 SER A C 1
ATOM 2405 O O . SER A 1 300 ? -33.350 -6.150 26.249 1.00 96.00 300 SER A O 1
ATOM 2407 N N . LEU A 1 301 ? -31.684 -4.712 25.814 1.00 96.38 301 LEU A N 1
ATOM 2408 C CA . LEU A 1 301 ? -32.368 -3.578 26.434 1.00 96.38 301 LEU A CA 1
ATOM 2409 C C . LEU A 1 301 ? -33.587 -3.134 25.624 1.00 96.38 301 LEU A C 1
ATOM 2411 O O . LEU A 1 301 ? -34.587 -2.753 26.231 1.00 96.38 301 LEU A O 1
ATOM 2415 N N . THR A 1 302 ? -33.553 -3.197 24.293 1.00 97.06 302 THR A N 1
ATOM 2416 C CA . THR A 1 302 ? -34.701 -2.799 23.464 1.00 97.06 302 THR A CA 1
ATOM 2417 C C . THR A 1 302 ? -35.873 -3.764 23.613 1.00 97.06 302 THR A C 1
ATOM 2419 O O . THR A 1 302 ? -36.996 -3.296 23.798 1.00 97.06 302 THR A O 1
ATOM 2422 N N . ILE A 1 303 ? -35.642 -5.084 23.606 1.00 96.44 303 ILE A N 1
ATOM 2423 C CA . ILE A 1 303 ? -36.709 -6.088 23.794 1.00 96.44 303 ILE A CA 1
ATOM 2424 C C . ILE A 1 303 ? -37.402 -5.878 25.146 1.00 96.44 303 ILE A C 1
ATOM 2426 O O . ILE A 1 303 ? -38.630 -5.771 25.227 1.00 96.44 303 ILE A O 1
ATOM 2430 N N . LEU A 1 304 ? -36.618 -5.754 26.218 1.00 96.06 304 LEU A N 1
ATOM 2431 C CA . LEU A 1 304 ? -37.145 -5.569 27.571 1.00 96.06 304 LEU A CA 1
ATOM 2432 C C . LEU A 1 304 ? -37.820 -4.203 27.741 1.00 96.06 304 LEU A C 1
ATOM 2434 O O . LEU A 1 304 ? -38.861 -4.103 28.397 1.00 96.06 304 LEU A O 1
ATOM 2438 N N . PHE A 1 305 ? -37.280 -3.150 27.124 1.00 96.06 305 PHE A N 1
ATOM 2439 C CA . PHE A 1 305 ? -37.900 -1.828 27.135 1.00 96.06 305 PHE A CA 1
ATOM 2440 C C . PHE A 1 305 ? -39.214 -1.796 26.343 1.00 96.06 305 PHE A C 1
ATOM 2442 O O . PHE A 1 305 ? -40.173 -1.155 26.774 1.00 96.06 305 PHE A O 1
ATOM 2449 N N . PHE A 1 306 ? -39.307 -2.523 25.230 1.00 96.19 306 PHE A N 1
ATOM 2450 C CA . PHE A 1 306 ? -40.548 -2.668 24.474 1.00 96.19 306 PHE A CA 1
ATOM 2451 C C . PHE A 1 306 ? -41.637 -3.359 25.306 1.00 96.19 306 PHE A C 1
ATOM 2453 O O . PHE A 1 306 ? -42.747 -2.836 25.422 1.00 96.19 306 PHE A O 1
ATOM 2460 N N . MET A 1 307 ? -41.310 -4.466 25.983 1.00 94.56 307 MET A N 1
ATOM 2461 C CA . MET A 1 307 ? -42.240 -5.121 26.916 1.00 94.56 307 MET A CA 1
ATOM 2462 C C . MET A 1 307 ? -42.643 -4.196 28.072 1.00 94.56 307 MET A C 1
ATOM 2464 O O . MET A 1 307 ? -43.814 -4.152 28.448 1.00 94.56 307 MET A O 1
ATOM 2468 N N . TYR A 1 308 ? -41.706 -3.401 28.595 1.00 94.81 308 TYR A N 1
ATOM 2469 C CA . TYR A 1 308 ? -41.986 -2.378 29.604 1.00 94.81 308 TYR A CA 1
ATOM 2470 C C . TYR A 1 308 ? -42.990 -1.325 29.115 1.00 94.81 308 TYR A C 1
ATOM 2472 O O . TYR A 1 308 ? -43.885 -0.947 29.880 1.00 94.81 308 TYR A O 1
ATOM 2480 N N . LEU A 1 309 ? -42.872 -0.869 27.861 1.00 93.69 309 LEU A N 1
ATOM 2481 C CA . LEU A 1 309 ? -43.815 0.078 27.265 1.00 93.69 309 LEU A CA 1
ATOM 2482 C C . LEU A 1 309 ? -45.222 -0.518 27.175 1.00 93.69 309 LEU A C 1
ATOM 2484 O O . LEU A 1 309 ? -46.189 0.132 27.577 1.00 93.69 309 LEU A O 1
ATOM 2488 N N . LEU A 1 310 ? -45.334 -1.756 26.689 1.00 92.44 310 LEU A N 1
ATOM 2489 C CA . LEU A 1 310 ? -46.619 -2.441 26.560 1.00 92.44 310 LEU A CA 1
ATOM 2490 C C . LEU A 1 310 ? -47.266 -2.686 27.927 1.00 92.44 310 LEU A C 1
ATOM 2492 O O . LEU A 1 310 ? -48.414 -2.300 28.136 1.00 92.44 310 LEU A O 1
ATOM 2496 N N . ALA A 1 311 ? -46.521 -3.246 28.881 1.00 92.44 311 ALA A N 1
ATOM 2497 C CA . ALA A 1 311 ? -47.042 -3.586 30.203 1.00 92.44 311 ALA A CA 1
ATOM 2498 C C . ALA A 1 311 ? -47.559 -2.362 30.978 1.00 92.44 311 ALA A C 1
ATOM 2500 O O . ALA A 1 311 ? -48.553 -2.455 31.692 1.00 92.44 311 ALA A O 1
ATOM 2501 N N . ASN A 1 312 ? -46.899 -1.207 30.844 1.00 91.56 312 ASN A N 1
ATOM 2502 C CA . ASN A 1 312 ? -47.259 -0.014 31.613 1.00 91.56 312 ASN A CA 1
ATOM 2503 C C . ASN A 1 312 ? -48.214 0.939 30.893 1.00 91.56 312 ASN A C 1
ATOM 2505 O O . ASN A 1 312 ? -49.015 1.596 31.557 1.00 91.56 312 ASN A O 1
ATOM 2509 N N . PHE A 1 313 ? -48.110 1.060 29.568 1.00 91.81 313 PHE A N 1
ATOM 2510 C CA . PHE A 1 313 ? -48.722 2.171 28.833 1.00 91.81 313 PHE A CA 1
ATOM 2511 C C . PHE A 1 313 ? -49.683 1.733 27.719 1.00 91.81 313 PHE A C 1
ATOM 2513 O O . PHE A 1 313 ? -50.393 2.593 27.194 1.00 91.81 313 PHE A O 1
ATOM 2520 N N . ALA A 1 314 ? -49.798 0.437 27.385 1.00 88.69 314 ALA A N 1
ATOM 2521 C CA . ALA A 1 314 ? -50.661 -0.028 26.285 1.00 88.69 314 ALA A CA 1
ATOM 2522 C C . ALA A 1 314 ? -52.116 0.456 26.395 1.00 88.69 314 ALA A C 1
ATOM 2524 O O . ALA A 1 314 ? -52.705 0.878 25.400 1.00 88.69 314 ALA A O 1
ATOM 2525 N N . GLY A 1 315 ? -52.676 0.473 27.610 1.00 85.50 315 GLY A N 1
ATOM 2526 C CA . GLY A 1 315 ? -54.069 0.865 27.848 1.00 85.50 315 GLY A CA 1
ATOM 2527 C C . GLY A 1 315 ? -54.389 2.338 27.563 1.00 85.50 315 GLY A C 1
ATOM 2528 O O . GLY A 1 315 ? -55.553 2.680 27.375 1.00 85.50 315 GLY A O 1
ATOM 2529 N N . PHE A 1 316 ? -53.390 3.228 27.515 1.00 87.06 316 PHE A N 1
ATOM 2530 C CA . PHE A 1 316 ? -53.628 4.668 27.348 1.00 87.06 316 PHE A CA 1
ATOM 2531 C C . PHE A 1 316 ? -52.628 5.399 26.442 1.00 87.06 316 PHE A C 1
ATOM 2533 O O . PHE A 1 316 ? -52.792 6.600 26.224 1.00 87.06 316 PHE A O 1
ATOM 2540 N N . MET A 1 317 ? -51.655 4.719 25.830 1.00 89.00 317 MET A N 1
ATOM 2541 C CA . MET A 1 317 ? -50.713 5.336 24.878 1.00 89.00 317 MET A CA 1
ATOM 2542 C C . MET A 1 317 ? -51.389 5.911 23.621 1.00 89.00 317 MET A C 1
ATOM 2544 O O . MET A 1 317 ? -50.855 6.818 22.990 1.00 89.00 317 MET A O 1
ATOM 2548 N N . ASN A 1 318 ? -52.603 5.453 23.298 1.00 91.62 318 ASN A N 1
ATOM 2549 C CA . ASN A 1 318 ? -53.412 5.980 22.192 1.00 91.62 318 ASN A CA 1
ATOM 2550 C C . ASN A 1 318 ? -54.326 7.156 22.609 1.00 91.62 318 ASN A C 1
ATOM 2552 O O . ASN A 1 318 ? -55.024 7.723 21.775 1.00 91.62 318 ASN A O 1
ATOM 2556 N N . SER A 1 319 ? -54.358 7.534 23.894 1.00 86.56 319 SER A N 1
ATOM 2557 C CA . SER A 1 319 ? -55.344 8.492 24.434 1.00 86.56 319 SER A CA 1
ATOM 2558 C C . SER A 1 319 ? -55.119 9.956 24.031 1.00 86.56 319 SER A C 1
ATOM 2560 O O . SER A 1 319 ? -55.968 10.800 24.315 1.00 86.56 319 SER A O 1
ATOM 2562 N N . GLY A 1 320 ? -53.979 10.271 23.406 1.00 83.56 320 GLY A N 1
ATOM 2563 C CA . GLY A 1 320 ? -53.562 11.638 23.078 1.00 83.56 320 GLY A CA 1
ATOM 2564 C C . GLY A 1 320 ? -53.128 12.480 24.286 1.00 83.56 320 GLY A C 1
ATOM 2565 O O . GLY A 1 320 ? -52.928 13.685 24.146 1.00 83.56 320 GLY A O 1
ATOM 2566 N N . LYS A 1 321 ? -52.995 11.868 25.472 1.00 85.19 321 LYS A N 1
ATOM 2567 C CA . LYS A 1 321 ? -52.384 12.480 26.663 1.00 85.19 321 LYS A CA 1
ATOM 2568 C C . LYS A 1 321 ? -50.856 12.480 26.545 1.00 85.19 321 LYS A C 1
ATOM 2570 O O . LYS A 1 321 ? -50.294 11.665 25.817 1.00 85.19 321 LYS A O 1
ATOM 2575 N N . ASP A 1 322 ? -50.181 13.346 27.302 1.00 82.19 322 ASP A N 1
ATOM 2576 C CA . ASP A 1 322 ? -48.713 13.398 27.339 1.00 82.19 322 ASP A CA 1
ATOM 2577 C C . ASP A 1 322 ? -48.110 12.216 28.122 1.00 82.19 322 ASP A C 1
ATOM 2579 O O . ASP A 1 322 ? -47.685 12.338 29.272 1.00 82.19 322 ASP A O 1
ATOM 2583 N N . VAL A 1 323 ? -48.096 11.032 27.507 1.00 81.81 323 VAL A N 1
ATOM 2584 C CA . VAL A 1 323 ? -47.572 9.812 28.139 1.00 81.81 323 VAL A CA 1
ATOM 2585 C C . VAL A 1 323 ? -46.054 9.885 28.344 1.00 81.81 323 VAL A C 1
ATOM 2587 O O . VAL A 1 323 ? -45.531 9.293 29.289 1.00 81.81 323 VAL A O 1
ATOM 2590 N N . ALA A 1 324 ? -45.338 10.679 27.541 1.00 79.44 324 ALA A N 1
ATOM 2591 C CA . ALA A 1 324 ? -43.907 10.922 27.715 1.00 79.44 324 ALA A CA 1
ATOM 2592 C C . ALA A 1 324 ? -43.554 11.553 29.077 1.00 79.44 324 ALA A C 1
ATOM 2594 O O . ALA A 1 324 ? -42.439 11.350 29.560 1.00 79.44 324 ALA A O 1
ATOM 2595 N N . ALA A 1 325 ? -44.472 12.284 29.722 1.00 79.00 325 ALA A N 1
ATOM 2596 C CA . ALA A 1 325 ? -44.265 12.833 31.069 1.00 79.00 325 ALA A CA 1
ATOM 2597 C C . ALA A 1 325 ? -44.227 11.754 32.168 1.00 79.00 325 ALA A C 1
ATOM 2599 O O . ALA A 1 325 ? -43.618 11.944 33.221 1.00 79.00 325 ALA A O 1
ATOM 2600 N N . VAL A 1 326 ? -44.851 10.601 31.920 1.00 81.38 326 VAL A N 1
ATOM 2601 C CA . VAL A 1 326 ? -44.986 9.500 32.889 1.00 81.38 326 VAL A CA 1
ATOM 2602 C C . VAL A 1 326 ? -44.112 8.295 32.534 1.00 81.38 326 VAL A C 1
ATOM 2604 O O . VAL A 1 326 ? -44.091 7.313 33.270 1.00 81.38 326 VAL A O 1
ATOM 2607 N N . LEU A 1 327 ? -43.326 8.384 31.453 1.00 85.62 327 LEU A N 1
ATOM 2608 C CA . LEU A 1 327 ? -42.506 7.289 30.923 1.00 85.62 327 LEU A CA 1
ATOM 2609 C C . LEU A 1 327 ? -41.536 6.679 31.947 1.00 85.62 327 LEU A C 1
ATOM 2611 O O . LEU A 1 327 ? -41.199 5.513 31.828 1.00 85.62 327 LEU A O 1
ATOM 2615 N N . PHE A 1 328 ? -41.085 7.441 32.946 1.00 84.50 328 PHE A N 1
ATOM 2616 C CA . PHE A 1 328 ? -40.179 6.955 33.999 1.00 84.50 328 PHE A CA 1
ATOM 2617 C C . PHE A 1 328 ? -40.854 6.806 35.370 1.00 84.50 328 PHE A C 1
ATOM 2619 O O . PHE A 1 328 ? -40.173 6.571 36.367 1.00 84.50 328 PHE A O 1
ATOM 2626 N N . LYS A 1 329 ? -42.184 6.933 35.427 1.00 82.94 329 LYS A N 1
ATOM 2627 C CA . LYS A 1 329 ? -43.019 6.743 36.623 1.00 82.94 329 LYS A CA 1
ATOM 2628 C C . LYS A 1 329 ? -44.095 5.683 36.324 1.00 82.94 329 LYS A C 1
ATOM 2630 O O . LYS A 1 329 ? -45.261 6.030 36.163 1.00 82.94 329 LYS A O 1
ATOM 2635 N N . PRO A 1 330 ? -43.695 4.409 36.157 1.00 83.31 330 PRO A N 1
ATOM 2636 C CA . PRO A 1 330 ? -44.609 3.334 35.777 1.00 83.31 330 PRO A CA 1
ATOM 2637 C C . PRO A 1 330 ? -45.608 2.994 36.888 1.00 83.31 330 PRO A C 1
ATOM 2639 O O . PRO A 1 330 ? -45.287 3.127 38.066 1.00 83.31 330 PRO A O 1
ATOM 2642 N N . ASN A 1 331 ? -46.774 2.470 36.497 1.00 79.12 331 ASN A N 1
ATOM 2643 C CA . ASN A 1 331 ? -47.802 1.999 37.432 1.00 79.12 331 ASN A CA 1
ATOM 2644 C C . ASN A 1 331 ? -47.668 0.508 37.778 1.00 79.12 331 ASN A C 1
ATOM 2646 O O . ASN A 1 331 ? -47.992 0.123 38.896 1.00 79.12 331 ASN A O 1
ATOM 2650 N N . PHE A 1 332 ? -47.221 -0.329 36.834 1.00 82.38 332 PHE A N 1
ATOM 2651 C CA . PHE A 1 332 ? -47.230 -1.788 36.984 1.00 82.38 332 PHE A CA 1
ATOM 2652 C C . PHE A 1 332 ? -45.821 -2.360 37.137 1.00 82.38 332 PHE A C 1
ATOM 2654 O O . PHE A 1 332 ? -45.491 -2.958 38.156 1.00 82.38 332 PHE A O 1
ATOM 2661 N N . PHE A 1 333 ? -44.969 -2.164 36.131 1.00 85.38 333 PHE A N 1
ATOM 2662 C CA . PHE A 1 333 ? -43.635 -2.757 36.091 1.00 85.38 333 PHE A CA 1
ATOM 2663 C C . PHE A 1 333 ? -42.574 -1.672 36.234 1.00 85.38 333 PHE A C 1
ATOM 2665 O O . PHE A 1 333 ? -42.462 -0.801 35.371 1.00 85.38 333 PHE A O 1
ATOM 2672 N N . ALA A 1 334 ? -41.804 -1.697 37.327 1.00 89.38 334 ALA A N 1
ATOM 2673 C CA . ALA A 1 334 ? -40.852 -0.629 37.621 1.00 89.38 334 ALA A CA 1
ATOM 2674 C C . ALA A 1 334 ? -39.689 -0.592 36.616 1.00 89.38 334 ALA A C 1
ATOM 2676 O O . ALA A 1 334 ? -39.161 -1.625 36.207 1.00 89.38 334 ALA A O 1
ATOM 2677 N N . TYR A 1 335 ? -39.222 0.613 36.285 1.00 88.56 335 TYR A N 1
ATOM 2678 C CA . TYR A 1 335 ? -38.152 0.815 35.302 1.00 88.56 335 TYR A CA 1
ATOM 2679 C C . TYR A 1 335 ? -36.828 0.127 35.696 1.00 88.56 335 TYR A C 1
ATOM 2681 O O . TYR A 1 335 ? -36.078 -0.322 34.833 1.00 88.56 335 TYR A O 1
ATOM 2689 N N . ILE A 1 336 ? -36.551 -0.010 36.998 1.00 89.06 336 ILE A N 1
ATOM 2690 C CA . ILE A 1 336 ? -35.369 -0.730 37.493 1.00 89.06 336 ILE A CA 1
ATOM 2691 C C . ILE A 1 336 ? -35.439 -2.240 37.219 1.00 89.06 336 ILE A C 1
ATOM 2693 O O . ILE A 1 336 ? -34.440 -2.817 36.803 1.00 89.06 336 ILE A O 1
ATOM 2697 N N . HIS A 1 337 ? -36.612 -2.867 37.364 1.00 91.06 337 HIS A N 1
ATOM 2698 C CA . HIS A 1 337 ? -36.791 -4.294 37.077 1.00 91.06 337 HIS A CA 1
ATOM 2699 C C . HIS A 1 337 ? -36.613 -4.585 35.586 1.00 91.06 337 HIS A C 1
ATOM 2701 O O . HIS A 1 337 ? -36.014 -5.596 35.237 1.00 91.06 337 HIS A O 1
ATOM 2707 N N . MET A 1 338 ? -37.046 -3.667 34.712 1.00 93.25 338 MET A N 1
ATOM 2708 C CA . MET A 1 338 ? -36.755 -3.747 33.277 1.00 93.25 338 MET A CA 1
ATOM 2709 C C . MET A 1 338 ? -35.247 -3.771 33.019 1.00 93.25 338 MET A C 1
ATOM 2711 O O . MET A 1 338 ? -34.776 -4.636 32.287 1.00 93.25 338 MET A O 1
ATOM 2715 N N . ARG A 1 339 ? -34.478 -2.879 33.661 1.00 93.00 339 ARG A N 1
ATOM 2716 C CA . ARG A 1 339 ? -33.016 -2.860 33.504 1.00 93.00 339 ARG A CA 1
ATOM 2717 C C . ARG A 1 339 ? -32.357 -4.129 34.035 1.00 93.00 339 ARG A C 1
ATOM 2719 O O . ARG A 1 339 ? -31.494 -4.662 33.355 1.00 93.00 339 ARG A O 1
ATOM 2726 N N . ILE A 1 340 ? -32.769 -4.634 35.198 1.00 94.62 340 ILE A N 1
ATOM 2727 C CA . ILE A 1 340 ? -32.241 -5.897 35.742 1.00 94.62 340 ILE A CA 1
ATOM 2728 C C . ILE A 1 340 ? -32.551 -7.059 34.789 1.00 94.62 340 ILE A C 1
ATOM 2730 O O . ILE A 1 340 ? -31.650 -7.817 34.447 1.00 94.62 340 ILE A O 1
ATOM 2734 N N . GLY A 1 341 ? -33.790 -7.162 34.300 1.00 95.19 341 GLY A N 1
ATOM 2735 C CA . GLY A 1 341 ? -34.175 -8.176 33.316 1.00 95.19 341 GLY A CA 1
ATOM 2736 C C . GLY A 1 341 ? -33.371 -8.074 32.019 1.00 95.19 341 GLY A C 1
ATOM 2737 O O . GLY A 1 341 ? -32.941 -9.091 31.484 1.00 95.19 341 GLY A O 1
ATOM 2738 N N . ALA A 1 342 ? -33.094 -6.856 31.549 1.00 95.38 342 ALA A N 1
ATOM 2739 C CA . ALA A 1 342 ? -32.268 -6.639 30.366 1.00 95.38 342 ALA A CA 1
ATOM 2740 C C . ALA A 1 342 ? -30.800 -7.018 30.588 1.00 95.38 342 ALA A C 1
ATOM 2742 O O . ALA A 1 342 ? -30.183 -7.566 29.685 1.00 95.38 342 ALA A O 1
ATOM 2743 N N . LEU A 1 343 ? -30.252 -6.787 31.786 1.00 95.06 343 LEU A N 1
ATOM 2744 C CA . LEU A 1 343 ? -28.906 -7.245 32.146 1.00 95.06 343 LEU A CA 1
ATOM 2745 C C . LEU A 1 343 ? -28.814 -8.772 32.189 1.00 95.06 343 LEU A C 1
ATOM 2747 O O . LEU A 1 343 ? -27.819 -9.329 31.740 1.00 95.06 343 LEU A O 1
ATOM 2751 N N . ILE A 1 344 ? -29.853 -9.445 32.691 1.00 95.50 344 ILE A N 1
ATOM 2752 C CA . ILE A 1 344 ? -29.930 -10.911 32.664 1.00 95.50 344 ILE A CA 1
ATOM 2753 C C . ILE A 1 344 ? -29.991 -11.401 31.213 1.00 95.50 344 ILE A C 1
ATOM 2755 O O . ILE A 1 344 ? -29.226 -12.285 30.851 1.00 95.50 344 ILE A O 1
ATOM 2759 N N . ALA A 1 345 ? -30.829 -10.791 30.368 1.00 95.06 345 ALA A N 1
ATOM 2760 C CA . ALA A 1 345 ? -30.914 -11.136 28.948 1.00 95.06 345 ALA A CA 1
ATOM 2761 C C . ALA A 1 345 ? -29.589 -10.892 28.203 1.00 95.06 345 ALA A C 1
ATOM 2763 O O . ALA A 1 345 ? -29.168 -11.732 27.414 1.00 95.06 345 ALA A O 1
ATOM 2764 N N . LEU A 1 346 ? -28.906 -9.778 28.484 1.00 94.94 346 LEU A N 1
ATOM 2765 C CA . LEU A 1 346 ? -27.567 -9.490 27.969 1.00 94.94 346 LEU A CA 1
ATOM 2766 C C . LEU A 1 346 ? -26.578 -10.584 28.377 1.00 94.94 346 LEU A C 1
ATOM 2768 O O . LEU A 1 346 ? -25.867 -11.108 27.526 1.00 94.94 346 LEU A O 1
ATOM 2772 N N . LEU A 1 347 ? -26.555 -10.953 29.660 1.00 92.94 347 LEU A N 1
ATOM 2773 C CA . LEU A 1 347 ? -25.695 -12.023 30.160 1.00 92.94 347 LEU A CA 1
ATOM 2774 C C . LEU A 1 347 ? -26.006 -13.356 29.467 1.00 92.94 347 LEU A C 1
ATOM 2776 O O . LEU A 1 347 ? -25.079 -14.064 29.089 1.00 92.94 347 LEU A O 1
ATOM 2780 N N . SER A 1 348 ? -27.283 -13.680 29.248 1.00 92.06 348 SER A N 1
ATOM 2781 C CA . SER A 1 348 ? -27.685 -14.882 28.510 1.00 92.06 348 SER A CA 1
ATOM 2782 C C . SER A 1 348 ? -27.157 -14.889 27.076 1.00 92.06 348 SER A C 1
ATOM 2784 O O . SER A 1 348 ? -26.651 -15.917 26.641 1.00 92.06 348 SER A O 1
ATOM 2786 N N . ILE A 1 349 ? -27.218 -13.758 26.364 1.00 90.94 349 ILE A N 1
ATOM 2787 C CA . ILE A 1 349 ? -26.662 -13.637 25.005 1.00 90.94 349 ILE A CA 1
ATOM 2788 C C . ILE A 1 349 ? -25.139 -13.817 25.027 1.00 90.94 349 ILE A C 1
ATOM 2790 O O . ILE A 1 349 ? -24.605 -14.575 24.227 1.00 90.94 349 ILE A O 1
ATOM 2794 N N . VAL A 1 350 ? -24.442 -13.174 25.969 1.00 90.00 350 VAL A N 1
ATOM 2795 C CA . VAL A 1 350 ? -22.978 -13.284 26.099 1.00 90.00 350 VAL A CA 1
ATOM 2796 C C . VAL A 1 350 ? -22.538 -14.722 26.386 1.00 90.00 350 VAL A C 1
ATOM 2798 O O . VAL A 1 350 ? -21.543 -15.174 25.827 1.00 90.00 350 VAL A O 1
ATOM 2801 N N . VAL A 1 351 ? -23.273 -15.441 27.240 1.00 88.50 351 VAL A N 1
ATOM 2802 C CA . VAL A 1 351 ? -23.001 -16.854 27.550 1.00 88.50 351 VAL A CA 1
ATOM 2803 C C . VAL A 1 351 ? -23.310 -17.757 26.357 1.00 88.50 351 VAL A C 1
ATOM 2805 O O . VAL A 1 351 ? -22.561 -18.693 26.112 1.00 88.50 351 VAL A O 1
ATOM 2808 N N . TYR A 1 352 ? -24.385 -17.479 25.615 1.00 85.62 352 TYR A N 1
ATOM 2809 C CA . TYR A 1 352 ? -24.749 -18.243 24.418 1.00 85.62 352 TYR A CA 1
ATOM 2810 C C . TYR A 1 352 ? -23.744 -18.059 23.272 1.00 85.62 352 TYR A C 1
ATOM 2812 O O . TYR A 1 352 ? -23.527 -18.980 22.500 1.00 85.62 352 TYR A O 1
ATOM 2820 N N . ALA A 1 353 ? -23.104 -16.894 23.180 1.00 82.88 353 ALA A N 1
ATOM 2821 C CA . ALA A 1 353 ? -22.088 -16.591 22.173 1.00 82.88 353 ALA A CA 1
ATOM 2822 C C . ALA A 1 353 ? -20.681 -17.119 22.536 1.00 82.88 353 ALA A C 1
ATOM 2824 O O . ALA A 1 353 ? -19.684 -16.452 22.247 1.00 82.88 353 ALA A O 1
ATOM 2825 N N . ASP A 1 354 ? -20.600 -18.245 23.254 1.00 79.88 354 ASP A N 1
ATOM 2826 C CA . ASP A 1 354 ? -19.366 -18.930 23.683 1.00 79.88 354 ASP A CA 1
ATOM 2827 C C . ASP A 1 354 ? -18.298 -18.024 24.331 1.00 79.88 354 ASP A C 1
ATOM 2829 O O . ASP A 1 354 ? -17.101 -18.312 24.327 1.00 79.88 354 ASP A O 1
ATOM 2833 N N . GLY A 1 355 ? -18.716 -16.899 24.921 1.00 79.94 355 GLY A N 1
ATOM 2834 C CA . GLY A 1 355 ? -17.807 -15.958 25.569 1.00 79.94 355 GLY A CA 1
ATOM 2835 C C . GLY A 1 355 ? -16.849 -15.223 24.623 1.00 79.94 355 GLY A C 1
ATOM 2836 O O . GLY A 1 355 ? -15.819 -14.740 25.097 1.00 79.94 355 GLY A O 1
ATOM 2837 N N . ILE A 1 356 ? -17.187 -15.072 23.333 1.00 88.56 356 ILE A N 1
ATOM 2838 C CA . ILE A 1 356 ? -16.332 -14.463 22.287 1.00 88.56 356 ILE A CA 1
ATOM 2839 C C . ILE A 1 356 ? -15.771 -13.069 22.640 1.00 88.56 356 ILE A C 1
ATOM 2841 O O . ILE A 1 356 ? -14.689 -12.691 22.191 1.00 88.56 356 ILE A O 1
ATOM 2845 N N . LEU A 1 357 ? -16.455 -12.326 23.518 1.00 92.50 357 LEU A N 1
ATOM 2846 C CA . LEU A 1 357 ? -16.035 -10.999 23.979 1.00 92.50 357 LEU A CA 1
ATOM 2847 C C . LEU A 1 357 ? -14.697 -11.007 24.736 1.00 92.50 357 LEU A C 1
ATOM 2849 O O . LEU A 1 357 ? -13.928 -10.051 24.632 1.00 92.50 357 LEU A O 1
ATOM 2853 N N . ALA A 1 358 ? -14.417 -12.049 25.526 1.00 92.44 358 ALA A N 1
ATOM 2854 C CA . ALA A 1 358 ? -13.194 -12.106 26.329 1.00 92.44 358 ALA A CA 1
ATOM 2855 C C . ALA A 1 358 ? -11.937 -12.329 25.460 1.00 92.44 358 ALA A C 1
ATOM 2857 O O . ALA A 1 358 ? -10.986 -11.556 25.613 1.00 92.44 358 ALA A O 1
ATOM 2858 N N . PRO A 1 359 ? -11.925 -13.288 24.510 1.00 94.44 359 PRO A N 1
ATOM 2859 C CA . PRO A 1 359 ? -10.864 -13.398 23.512 1.00 94.44 359 PRO A CA 1
ATOM 2860 C C . PRO A 1 359 ? -10.659 -12.121 22.690 1.00 94.44 359 PRO A C 1
ATOM 2862 O O . PRO A 1 359 ? -9.518 -11.706 22.515 1.00 94.44 359 PRO A O 1
ATOM 2865 N N . GLN A 1 360 ? -11.734 -11.450 22.255 1.00 95.19 360 GLN A N 1
ATOM 2866 C CA . GLN A 1 360 ? -11.640 -10.193 21.498 1.00 95.19 360 GLN A CA 1
ATOM 2867 C C . GLN A 1 360 ? -10.950 -9.077 22.300 1.00 95.19 360 GLN A C 1
ATOM 2869 O O . GLN A 1 360 ? -10.042 -8.415 21.795 1.00 95.19 360 GLN A O 1
ATOM 2874 N N . LEU A 1 361 ? -11.328 -8.894 23.572 1.00 93.44 361 LEU A N 1
ATOM 2875 C CA . LEU A 1 361 ? -10.684 -7.926 24.470 1.00 93.44 361 LEU A CA 1
ATOM 2876 C C . LEU A 1 361 ? -9.206 -8.250 24.711 1.00 93.44 361 LEU A C 1
ATOM 2878 O O . LEU A 1 361 ? -8.353 -7.364 24.633 1.00 93.44 361 LEU A O 1
ATOM 2882 N N . SER A 1 362 ? -8.902 -9.519 24.988 1.00 93.38 362 SER A N 1
ATOM 2883 C CA . SER A 1 362 ? -7.533 -9.980 25.232 1.00 93.38 362 SER A CA 1
ATOM 2884 C C . SER A 1 362 ? -6.648 -9.794 23.994 1.00 93.38 362 SER A C 1
ATOM 2886 O O . SER A 1 362 ? -5.550 -9.234 24.088 1.00 93.38 362 SER A O 1
ATOM 2888 N N . ALA A 1 363 ? -7.143 -10.192 22.819 1.00 95.94 363 ALA A N 1
ATOM 2889 C CA . ALA A 1 363 ? -6.428 -10.061 21.555 1.00 95.94 363 ALA A CA 1
ATOM 2890 C C . ALA A 1 363 ? -6.207 -8.589 21.191 1.00 95.94 363 ALA A C 1
ATOM 2892 O O . ALA A 1 363 ? -5.097 -8.218 20.810 1.00 95.94 363 ALA A O 1
ATOM 2893 N N . SER A 1 364 ? -7.217 -7.732 21.401 1.00 94.81 364 SER A N 1
ATOM 2894 C CA . SER A 1 364 ? -7.121 -6.281 21.186 1.00 94.81 364 SER A CA 1
ATOM 2895 C C . SER A 1 364 ? -5.942 -5.672 21.941 1.00 94.81 364 SER A C 1
ATOM 2897 O O . SER A 1 364 ? -5.182 -4.881 21.387 1.00 94.81 364 SER A O 1
ATOM 2899 N N . SER A 1 365 ? -5.762 -6.048 23.203 1.00 91.62 365 SER A N 1
ATOM 2900 C CA . SER A 1 365 ? -4.678 -5.519 24.031 1.00 91.62 365 SER A CA 1
ATOM 2901 C C . SER A 1 365 ? -3.323 -6.128 23.760 1.00 91.62 365 SER A C 1
ATOM 2903 O O . SER A 1 365 ? -2.310 -5.425 23.841 1.00 91.62 365 SER A O 1
ATOM 2905 N N . THR A 1 366 ? -3.293 -7.419 23.449 1.00 94.75 366 THR A N 1
ATOM 2906 C CA . THR A 1 366 ? -2.057 -8.072 23.028 1.00 94.75 366 THR A CA 1
ATOM 2907 C C . THR A 1 366 ? -1.547 -7.401 21.748 1.00 94.75 366 THR A C 1
ATOM 2909 O O . THR A 1 366 ? -0.357 -7.111 21.641 1.00 94.75 366 THR A O 1
ATOM 2912 N N . GLN A 1 367 ? -2.452 -7.029 20.837 1.00 93.62 367 GLN A N 1
ATOM 2913 C CA . GLN A 1 367 ? -2.133 -6.286 19.623 1.00 93.62 367 GLN A CA 1
ATOM 2914 C C . GLN A 1 367 ? -1.626 -4.863 19.892 1.00 93.62 367 GLN A C 1
ATOM 2916 O O . GLN A 1 367 ? -0.613 -4.488 19.318 1.00 93.62 367 GLN A O 1
ATOM 2921 N N . TRP A 1 368 ? -2.249 -4.086 20.787 1.00 91.12 368 TRP A N 1
ATOM 2922 C CA . TRP A 1 368 ? -1.715 -2.769 21.186 1.00 91.12 368 TRP A CA 1
ATOM 2923 C C . TRP A 1 368 ? -0.287 -2.861 21.734 1.00 91.12 368 TRP A C 1
ATOM 2925 O O . TRP A 1 368 ? 0.568 -2.025 21.443 1.00 91.12 368 TRP A O 1
ATOM 2935 N N . SER A 1 369 ? -0.011 -3.912 22.510 1.00 90.94 369 SER A N 1
ATOM 2936 C CA . SER A 1 369 ? 1.337 -4.177 23.015 1.00 90.94 369 SER A CA 1
ATOM 2937 C C . SER A 1 369 ? 2.294 -4.525 21.872 1.00 90.94 369 SER A C 1
ATOM 2939 O O . SER A 1 369 ? 3.412 -4.015 21.840 1.00 90.94 369 SER A O 1
ATOM 2941 N N . ALA A 1 370 ? 1.858 -5.356 20.920 1.00 92.75 370 ALA A N 1
ATOM 2942 C CA . ALA A 1 370 ? 2.632 -5.708 19.731 1.00 92.75 370 ALA A CA 1
ATOM 2943 C C . ALA A 1 370 ? 2.972 -4.470 18.884 1.00 92.75 370 ALA A C 1
ATOM 2945 O O . ALA A 1 370 ? 4.131 -4.281 18.522 1.00 92.75 370 ALA A O 1
ATOM 2946 N N . ASP A 1 371 ? 1.985 -3.602 18.651 1.00 91.19 371 ASP A N 1
ATOM 2947 C CA . ASP A 1 371 ? 2.109 -2.315 17.962 1.00 91.19 371 ASP A CA 1
ATOM 2948 C C . ASP A 1 371 ? 3.169 -1.418 18.631 1.00 91.19 371 ASP A C 1
ATOM 2950 O O . ASP A 1 371 ? 4.067 -0.901 17.962 1.00 91.19 371 ASP A O 1
ATOM 2954 N N . TYR A 1 372 ? 3.125 -1.295 19.964 1.00 90.44 372 TYR A N 1
ATOM 2955 C CA . TYR A 1 372 ? 4.131 -0.555 20.732 1.00 90.44 372 TYR A CA 1
ATOM 2956 C C . TYR A 1 372 ? 5.536 -1.148 20.563 1.00 90.44 372 TYR A C 1
ATOM 2958 O O . TYR A 1 372 ? 6.468 -0.422 20.221 1.00 90.44 372 TYR A O 1
ATOM 2966 N N . TYR A 1 373 ? 5.719 -2.457 20.771 1.00 91.12 373 TYR A N 1
ATOM 2967 C CA . TYR A 1 373 ? 7.044 -3.078 20.651 1.00 91.12 373 TYR A CA 1
ATOM 2968 C C . TYR A 1 373 ? 7.590 -3.032 19.221 1.00 91.12 373 TYR A C 1
ATOM 2970 O O . TYR A 1 373 ? 8.792 -2.833 19.046 1.00 91.12 373 TYR A O 1
ATOM 2978 N N . TYR A 1 374 ? 6.725 -3.143 18.212 1.00 91.12 374 TYR A N 1
ATOM 2979 C CA . TYR A 1 374 ? 7.114 -3.002 16.812 1.00 91.12 374 TYR A CA 1
ATOM 2980 C C . TYR A 1 374 ? 7.670 -1.601 16.536 1.00 91.12 374 TYR A C 1
ATOM 2982 O O . TYR A 1 374 ? 8.765 -1.462 15.998 1.00 91.12 374 TYR A O 1
ATOM 2990 N N . ASN A 1 375 ? 6.989 -0.553 17.012 1.00 89.19 375 ASN A N 1
ATOM 2991 C CA . ASN A 1 375 ? 7.463 0.825 16.861 1.00 89.19 375 ASN A CA 1
ATOM 2992 C C . ASN A 1 375 ? 8.812 1.088 17.562 1.00 89.19 375 ASN A C 1
ATOM 2994 O O . ASN A 1 375 ? 9.564 1.971 17.156 1.00 89.19 375 ASN A O 1
ATOM 2998 N N . GLN A 1 376 ? 9.142 0.300 18.588 1.00 88.62 376 GLN A N 1
ATOM 2999 C CA . GLN A 1 376 ? 10.421 0.363 19.300 1.00 88.62 376 GLN A CA 1
ATOM 3000 C C . GLN A 1 376 ? 11.553 -0.423 18.610 1.00 88.62 376 GLN A C 1
ATOM 3002 O O . GLN A 1 376 ? 12.647 -0.515 19.170 1.00 88.62 376 GLN A O 1
ATOM 3007 N N . GLY A 1 377 ? 11.304 -1.031 17.443 1.00 89.81 377 GLY A N 1
ATOM 3008 C CA . GLY A 1 377 ? 12.259 -1.900 16.743 1.00 89.81 377 GLY A CA 1
ATOM 3009 C C . GLY A 1 377 ? 12.521 -3.225 17.466 1.00 89.81 377 GLY A C 1
ATOM 3010 O O . GLY A 1 377 ? 13.582 -3.830 17.317 1.00 89.81 377 GLY A O 1
ATOM 3011 N N . LYS A 1 378 ? 11.588 -3.653 18.326 1.00 91.88 378 LYS A N 1
ATOM 3012 C CA . LYS A 1 378 ? 11.650 -4.905 19.094 1.00 91.88 378 LYS A CA 1
ATOM 3013 C C . LYS A 1 378 ? 10.852 -5.992 18.371 1.00 91.88 378 LYS A C 1
ATOM 3015 O O . LYS A 1 378 ? 9.853 -6.498 18.886 1.00 91.88 378 LYS A O 1
ATOM 3020 N N . ASP A 1 379 ? 11.308 -6.336 17.169 1.00 92.31 379 ASP A N 1
ATOM 3021 C CA . ASP A 1 379 ? 10.573 -7.155 16.193 1.00 92.31 379 ASP A CA 1
ATOM 3022 C C . ASP A 1 379 ? 10.228 -8.553 16.715 1.00 92.31 379 ASP A C 1
ATOM 3024 O O . ASP A 1 379 ? 9.111 -9.029 16.531 1.00 92.31 379 ASP A O 1
ATOM 3028 N N . LEU A 1 380 ? 11.146 -9.186 17.455 1.00 93.94 380 LEU A N 1
ATOM 3029 C CA . LEU A 1 380 ? 10.908 -10.498 18.062 1.00 93.94 380 LEU A CA 1
ATOM 3030 C C . LEU A 1 380 ? 9.764 -10.449 19.087 1.00 93.94 380 LEU A C 1
ATOM 3032 O O . LEU A 1 380 ? 8.881 -11.306 19.077 1.00 93.94 380 LEU A O 1
ATOM 3036 N N . GLN A 1 381 ? 9.770 -9.452 19.980 1.00 94.38 381 GLN A N 1
ATOM 3037 C CA . GLN A 1 381 ? 8.706 -9.278 20.971 1.00 94.38 381 GLN A CA 1
ATOM 3038 C C . GLN A 1 381 ? 7.377 -8.948 20.291 1.00 94.38 381 GLN A C 1
ATOM 3040 O O . GLN A 1 381 ? 6.348 -9.513 20.659 1.00 94.38 381 GLN A O 1
ATOM 3045 N N . ALA A 1 382 ? 7.406 -8.068 19.287 1.00 94.56 382 ALA A N 1
ATOM 3046 C CA . ALA A 1 382 ? 6.232 -7.710 18.507 1.00 94.56 382 ALA A CA 1
ATOM 3047 C C . ALA A 1 382 ? 5.629 -8.932 17.810 1.00 94.56 382 ALA A C 1
ATOM 3049 O O . ALA A 1 382 ? 4.435 -9.178 17.950 1.00 94.56 382 ALA A O 1
ATOM 3050 N N . ARG A 1 383 ? 6.451 -9.748 17.138 1.00 95.81 383 ARG A N 1
ATOM 3051 C CA . ARG A 1 383 ? 6.010 -10.972 16.461 1.00 95.81 383 ARG A CA 1
ATOM 3052 C C . ARG A 1 383 ? 5.349 -11.947 17.423 1.00 95.81 383 ARG A C 1
ATOM 3054 O O . ARG A 1 383 ? 4.260 -12.417 17.128 1.00 95.81 383 ARG A O 1
ATOM 3061 N N . ILE A 1 384 ? 5.965 -12.219 18.576 1.00 96.62 384 ILE A N 1
ATOM 3062 C CA . ILE A 1 384 ? 5.387 -13.120 19.590 1.00 96.62 384 ILE A CA 1
ATOM 3063 C C . ILE A 1 384 ? 4.022 -12.601 20.058 1.00 96.62 384 ILE A C 1
ATOM 3065 O O . ILE A 1 384 ? 3.090 -13.380 20.244 1.00 96.62 384 ILE A O 1
ATOM 3069 N N . LEU A 1 385 ? 3.881 -11.289 20.253 1.00 96.50 385 LEU A N 1
ATOM 3070 C CA . LEU A 1 385 ? 2.616 -10.694 20.675 1.00 96.50 385 LEU A CA 1
ATOM 3071 C C . LEU A 1 385 ? 1.566 -10.700 19.558 1.00 96.50 385 LEU A C 1
ATOM 3073 O O . LEU A 1 385 ? 0.414 -11.010 19.845 1.00 96.50 385 LEU A O 1
ATOM 3077 N N . TYR A 1 386 ? 1.931 -10.434 18.303 1.00 96.56 386 TYR A N 1
ATOM 3078 C CA . TYR A 1 386 ? 1.013 -10.592 17.172 1.00 96.56 386 TYR A CA 1
ATOM 3079 C C . TYR A 1 386 ? 0.565 -12.048 17.011 1.00 96.56 386 TYR A C 1
ATOM 3081 O O . TYR A 1 386 ? -0.631 -12.309 16.911 1.00 96.56 386 TYR A O 1
ATOM 3089 N N . GLU A 1 387 ? 1.492 -13.000 17.090 1.00 96.69 387 GLU A N 1
ATOM 3090 C CA . GLU A 1 387 ? 1.195 -14.431 17.039 1.00 96.69 387 GLU A CA 1
ATOM 3091 C C . GLU A 1 387 ? 0.217 -14.822 18.158 1.00 96.69 387 GLU A C 1
ATOM 3093 O O . GLU A 1 387 ? -0.817 -15.439 17.904 1.00 96.69 387 GLU A O 1
ATOM 3098 N N . ASN A 1 388 ? 0.469 -14.363 19.388 1.00 97.56 388 ASN A N 1
ATOM 3099 C CA . ASN A 1 388 ? -0.430 -14.575 20.521 1.00 97.56 388 ASN A CA 1
ATOM 3100 C C . ASN A 1 388 ? -1.798 -13.905 20.333 1.00 97.56 388 ASN A C 1
ATOM 3102 O O . ASN A 1 388 ? -2.813 -14.497 20.696 1.00 97.56 388 ASN A O 1
ATOM 3106 N N . ALA A 1 389 ? -1.850 -12.690 19.782 1.00 96.44 389 ALA A N 1
ATOM 3107 C CA . ALA A 1 389 ? -3.102 -11.984 19.522 1.00 96.44 389 ALA A CA 1
ATOM 3108 C C . ALA A 1 389 ? -3.962 -12.739 18.498 1.00 96.44 389 ALA A C 1
ATOM 3110 O O . ALA A 1 389 ? -5.168 -12.875 18.699 1.00 96.44 389 ALA A O 1
ATOM 3111 N N . TRP A 1 390 ? -3.342 -13.283 17.447 1.00 95.69 390 TRP A N 1
ATOM 3112 C CA . TRP A 1 390 ? -4.023 -14.127 16.466 1.00 95.69 390 TRP A CA 1
ATOM 3113 C C . TRP A 1 390 ? -4.460 -15.477 17.059 1.00 95.69 390 TRP A C 1
ATOM 3115 O O . TRP A 1 390 ? -5.569 -15.936 16.799 1.00 95.69 390 TRP A O 1
ATOM 3125 N N . ILE A 1 391 ? -3.642 -16.101 17.917 1.00 94.81 391 ILE A N 1
ATOM 3126 C CA . ILE A 1 391 ? -4.021 -17.341 18.621 1.00 94.81 391 ILE A CA 1
ATOM 3127 C C . ILE A 1 391 ? -5.227 -17.127 19.538 1.00 94.81 391 ILE A C 1
ATOM 3129 O O . ILE A 1 391 ? -6.098 -17.993 19.614 1.00 94.81 391 ILE A O 1
ATOM 3133 N N . GLN A 1 392 ? -5.284 -15.987 20.228 1.00 94.62 392 GLN A N 1
ATOM 3134 C CA . GLN A 1 392 ? -6.413 -15.628 21.085 1.00 94.62 392 GLN A CA 1
ATOM 3135 C C . GLN A 1 392 ? -7.683 -15.371 20.268 1.00 94.62 392 GLN A C 1
ATOM 3137 O O . GLN A 1 392 ? -8.758 -15.792 20.685 1.00 94.62 392 GLN A O 1
ATOM 3142 N N . TYR A 1 393 ? -7.575 -14.709 19.113 1.00 94.00 393 TYR A N 1
ATOM 3143 C CA . TYR A 1 393 ? -8.710 -14.415 18.241 1.00 94.00 393 TYR A CA 1
ATOM 3144 C C . TYR A 1 393 ? -8.311 -14.516 16.765 1.00 94.00 393 TYR A C 1
ATOM 3146 O O . TYR A 1 393 ? -7.607 -13.652 16.241 1.00 94.00 393 TYR A O 1
ATOM 3154 N N . ARG A 1 394 ? -8.783 -15.580 16.100 1.00 91.69 394 ARG A N 1
ATOM 3155 C CA . ARG A 1 394 ? -8.355 -15.970 14.744 1.00 91.69 394 ARG A CA 1
ATOM 3156 C C . ARG A 1 394 ? -8.778 -14.988 13.656 1.00 91.69 394 ARG A C 1
ATOM 3158 O O . ARG A 1 394 ? -8.050 -14.846 12.679 1.00 91.69 394 ARG A O 1
ATOM 3165 N N . ASN A 1 395 ? -9.895 -14.278 13.840 1.00 90.38 395 ASN A N 1
ATOM 3166 C CA . ASN A 1 395 ? -10.318 -13.201 12.940 1.00 90.38 395 ASN A CA 1
ATOM 3167 C C . ASN A 1 395 ? -9.506 -11.920 13.221 1.00 90.38 395 ASN A C 1
ATOM 3169 O O . ASN A 1 395 ? -9.998 -10.929 13.764 1.00 90.38 395 ASN A O 1
ATOM 3173 N N . ASN A 1 396 ? -8.206 -11.977 12.933 1.00 93.06 396 ASN A N 1
ATOM 3174 C CA . ASN A 1 396 ? -7.283 -10.870 13.143 1.00 93.06 396 ASN A CA 1
ATOM 3175 C C . ASN A 1 396 ? -6.265 -10.776 11.992 1.00 93.06 396 ASN A C 1
ATOM 3177 O O . ASN A 1 396 ? -5.119 -11.212 12.152 1.00 93.06 396 ASN A O 1
ATOM 3181 N N . PRO A 1 397 ? -6.659 -10.172 10.854 1.00 92.62 397 PRO A N 1
ATOM 3182 C CA . PRO A 1 397 ? -5.825 -10.111 9.657 1.00 92.62 397 PRO A CA 1
ATOM 3183 C C . PRO A 1 397 ? -4.568 -9.263 9.854 1.00 92.62 397 PRO A C 1
ATOM 3185 O O . PRO A 1 397 ? -3.508 -9.566 9.309 1.00 92.62 397 PRO A O 1
ATOM 3188 N N . LYS A 1 398 ? -4.633 -8.216 10.690 1.00 93.25 398 LYS A N 1
ATOM 3189 C CA . LYS A 1 398 ? -3.448 -7.417 11.018 1.00 93.25 398 LYS A CA 1
ATOM 3190 C C . LYS A 1 398 ? -2.417 -8.262 11.760 1.00 93.25 398 LYS A C 1
ATOM 3192 O O . LYS A 1 398 ? -1.250 -8.249 11.389 1.00 93.25 398 LYS A O 1
ATOM 3197 N N . ALA A 1 399 ? -2.825 -8.996 12.795 1.00 94.88 399 ALA A N 1
ATOM 3198 C CA . ALA A 1 399 ? -1.898 -9.832 13.549 1.00 94.88 399 ALA A CA 1
ATOM 3199 C C . ALA A 1 399 ? -1.340 -10.983 12.705 1.00 94.88 399 ALA A C 1
ATOM 3201 O O . ALA A 1 399 ? -0.146 -11.285 12.808 1.00 94.88 399 ALA A O 1
ATOM 3202 N N . SER A 1 400 ? -2.163 -11.595 11.849 1.00 95.00 400 SER A N 1
ATOM 3203 C CA . SER A 1 400 ? -1.716 -12.710 11.023 1.00 95.00 400 SER A CA 1
ATOM 3204 C C . SER A 1 400 ? -0.690 -12.262 9.971 1.00 95.00 400 SER A C 1
ATOM 3206 O O . SER A 1 400 ? 0.419 -12.801 9.894 1.00 95.00 400 SER A O 1
ATOM 3208 N N . THR A 1 401 ? -1.007 -11.196 9.227 1.00 95.25 401 THR A N 1
ATOM 3209 C CA . THR A 1 401 ? -0.124 -10.612 8.207 1.00 95.25 401 THR A CA 1
ATOM 3210 C C . THR A 1 401 ? 1.153 -10.040 8.813 1.00 95.25 401 THR A C 1
ATOM 3212 O O . THR A 1 401 ? 2.236 -10.309 8.289 1.00 95.25 401 THR A O 1
ATOM 3215 N N . ALA A 1 402 ? 1.067 -9.326 9.943 1.00 95.38 402 ALA A N 1
ATOM 3216 C CA . ALA A 1 402 ? 2.234 -8.823 10.669 1.00 95.38 402 ALA A CA 1
ATOM 3217 C C . ALA A 1 402 ? 3.185 -9.957 11.048 1.00 95.38 402 ALA A C 1
ATOM 3219 O O . ALA A 1 402 ? 4.381 -9.878 10.784 1.00 95.38 402 ALA A O 1
ATOM 3220 N N . THR A 1 403 ? 2.651 -11.036 11.620 1.00 96.50 403 THR A N 1
ATOM 3221 C CA . THR A 1 403 ? 3.450 -12.191 12.037 1.00 96.50 403 THR A CA 1
ATOM 3222 C C . THR A 1 403 ? 4.162 -12.829 10.843 1.00 96.50 403 THR A C 1
ATOM 3224 O O . THR A 1 403 ? 5.375 -13.040 10.893 1.00 96.50 403 THR A O 1
ATOM 3227 N N . SER A 1 404 ? 3.452 -13.074 9.737 1.00 96.25 404 SER A N 1
ATOM 3228 C CA . SER A 1 404 ? 4.046 -13.633 8.515 1.00 96.25 404 SER A CA 1
ATOM 3229 C C . SER A 1 404 ? 5.103 -12.722 7.888 1.00 96.25 404 SER A C 1
ATOM 3231 O O . SER A 1 404 ? 6.141 -13.209 7.437 1.00 96.25 404 SER A O 1
ATOM 3233 N N . LEU A 1 405 ? 4.880 -11.408 7.867 1.00 95.94 405 LEU A N 1
ATOM 3234 C CA . LEU A 1 405 ? 5.848 -10.444 7.341 1.00 95.94 405 LEU A CA 1
ATOM 3235 C C . LEU A 1 405 ? 7.083 -10.310 8.242 1.00 95.94 405 LEU A C 1
ATOM 3237 O O . LEU A 1 405 ? 8.197 -10.271 7.728 1.00 95.94 405 LEU A O 1
ATOM 3241 N N . LEU A 1 406 ? 6.924 -10.341 9.566 1.00 95.56 406 LEU A N 1
ATOM 3242 C CA . LEU A 1 406 ? 8.053 -10.360 10.504 1.00 95.56 406 LEU A CA 1
ATOM 3243 C C . LEU A 1 406 ? 8.879 -11.649 10.351 1.00 95.56 406 LEU A C 1
ATOM 3245 O O . LEU A 1 406 ? 10.107 -11.598 10.307 1.00 95.56 406 LEU A O 1
ATOM 3249 N N . TYR A 1 407 ? 8.239 -12.808 10.147 1.00 95.81 407 TYR A N 1
ATOM 3250 C CA . TYR A 1 407 ? 8.959 -14.035 9.777 1.00 95.81 407 TYR A CA 1
ATOM 3251 C C . TYR A 1 407 ? 9.727 -13.891 8.449 1.00 95.81 407 TYR A C 1
ATOM 3253 O O . TYR A 1 407 ? 10.817 -14.454 8.303 1.00 95.81 407 TYR A O 1
ATOM 3261 N N . LEU A 1 408 ? 9.198 -13.145 7.470 1.00 94.12 408 LEU A N 1
ATOM 3262 C CA . LEU A 1 408 ? 9.919 -12.854 6.225 1.00 94.12 408 LEU A CA 1
ATOM 3263 C C . LEU A 1 408 ? 11.156 -11.982 6.444 1.00 94.12 408 LEU A C 1
ATOM 3265 O O . LEU A 1 408 ? 12.184 -12.257 5.817 1.00 94.12 408 LEU A O 1
ATOM 3269 N N . GLU A 1 409 ? 11.074 -10.962 7.298 1.00 93.06 409 GLU A N 1
ATOM 3270 C CA . GLU A 1 409 ? 12.217 -10.112 7.664 1.00 93.06 409 GLU A CA 1
ATOM 3271 C C . GLU A 1 409 ? 13.307 -10.914 8.379 1.00 93.06 409 GLU A C 1
ATOM 3273 O O . GLU A 1 409 ? 14.491 -10.786 8.059 1.00 93.06 409 GLU A O 1
ATOM 3278 N N . GLU A 1 410 ? 12.908 -11.861 9.233 1.00 92.94 410 GLU A N 1
ATOM 3279 C CA . GLU A 1 410 ? 13.796 -12.850 9.859 1.00 92.94 410 GLU A CA 1
ATOM 3280 C C . GLU A 1 410 ? 14.353 -13.898 8.865 1.00 92.94 410 GLU A C 1
ATOM 3282 O O . GLU A 1 410 ? 15.069 -14.820 9.262 1.00 92.94 410 GLU A O 1
ATOM 3287 N N . LYS A 1 411 ? 14.052 -13.780 7.562 1.00 94.25 411 LYS A N 1
ATOM 3288 C CA . LYS A 1 411 ? 14.428 -14.718 6.483 1.00 94.25 411 LYS A CA 1
ATOM 3289 C C . LYS A 1 411 ? 13.859 -16.134 6.657 1.00 94.25 411 LYS A C 1
ATOM 3291 O O . LYS A 1 411 ? 14.328 -17.076 6.017 1.00 94.25 411 LYS A O 1
ATOM 3296 N N . GLN A 1 412 ? 12.808 -16.299 7.454 1.00 95.25 412 GLN A N 1
ATOM 3297 C CA . GLN A 1 412 ? 12.139 -17.576 7.716 1.00 95.25 412 GLN A CA 1
ATOM 3298 C C . GLN A 1 412 ? 10.924 -17.771 6.795 1.00 95.25 412 GLN A C 1
ATOM 3300 O O . GLN A 1 412 ? 9.783 -17.894 7.239 1.00 95.25 412 GLN A O 1
ATOM 3305 N N . LEU A 1 413 ? 11.171 -17.853 5.481 1.00 95.25 413 LEU A N 1
ATOM 3306 C CA . LEU A 1 413 ? 10.119 -17.976 4.455 1.00 95.25 413 LEU A CA 1
ATOM 3307 C C . LEU A 1 413 ? 9.164 -19.162 4.690 1.00 95.25 413 LEU A C 1
ATOM 3309 O O . LEU A 1 413 ? 7.965 -19.053 4.431 1.00 95.25 413 LEU A O 1
ATOM 3313 N N . SER A 1 414 ? 9.682 -20.285 5.193 1.00 94.50 414 SER A N 1
ATOM 3314 C CA . SER A 1 414 ? 8.873 -21.469 5.505 1.00 94.50 414 SER A CA 1
ATOM 3315 C C . SER A 1 414 ? 7.900 -21.228 6.661 1.00 94.50 414 SER A C 1
ATOM 3317 O O . SER A 1 414 ? 6.753 -21.648 6.557 1.00 94.50 414 SER A O 1
ATOM 3319 N N . MET A 1 415 ? 8.332 -20.532 7.721 1.00 95.75 415 MET A N 1
ATOM 3320 C CA . MET A 1 415 ? 7.469 -20.198 8.862 1.00 95.75 415 MET A CA 1
ATOM 3321 C C . MET A 1 415 ? 6.414 -19.171 8.460 1.00 95.75 415 MET A C 1
ATOM 3323 O O . MET A 1 415 ? 5.240 -19.381 8.735 1.00 95.75 415 MET A O 1
ATOM 3327 N N . ALA A 1 416 ? 6.809 -18.135 7.711 1.00 96.25 416 ALA A N 1
ATOM 3328 C CA . ALA A 1 416 ? 5.884 -17.136 7.175 1.00 96.25 416 ALA A CA 1
ATOM 3329 C C . ALA A 1 416 ? 4.760 -17.767 6.336 1.00 96.25 416 ALA A C 1
ATOM 3331 O O . ALA A 1 416 ? 3.594 -17.407 6.492 1.00 96.25 416 ALA A O 1
ATOM 3332 N N . SER A 1 417 ? 5.124 -18.716 5.463 1.00 95.56 417 SER A N 1
ATOM 3333 C CA . SER A 1 417 ? 4.169 -19.421 4.599 1.00 95.56 417 SER A CA 1
ATOM 3334 C C . SER A 1 417 ? 3.266 -20.353 5.394 1.00 95.56 417 SER A C 1
ATOM 3336 O O . SER A 1 417 ? 2.063 -20.330 5.205 1.00 95.56 417 SER A O 1
ATOM 3338 N N . LYS A 1 418 ? 3.831 -21.141 6.316 1.00 95.12 418 LYS A N 1
ATOM 3339 C CA . LYS A 1 418 ? 3.036 -22.040 7.154 1.00 95.12 418 LYS A CA 1
ATOM 3340 C C . LYS A 1 418 ? 2.008 -21.256 7.974 1.00 95.12 418 LYS A C 1
ATOM 3342 O O . LYS A 1 418 ? 0.851 -21.637 8.037 1.00 95.12 418 LYS A O 1
ATOM 3347 N N . PHE A 1 419 ? 2.435 -20.150 8.572 1.00 95.38 419 PHE A N 1
ATOM 3348 C CA . PHE A 1 419 ? 1.573 -19.345 9.422 1.00 95.38 419 PHE A CA 1
ATOM 3349 C C . PHE A 1 419 ? 0.446 -18.657 8.636 1.00 95.38 419 PHE A C 1
ATOM 3351 O O . PHE A 1 419 ? -0.692 -18.652 9.093 1.00 95.38 419 PHE A O 1
ATOM 3358 N N . ILE A 1 420 ? 0.725 -18.130 7.433 1.00 95.88 420 ILE A N 1
ATOM 3359 C CA . ILE A 1 420 ? -0.343 -17.549 6.604 1.00 95.88 420 ILE A CA 1
ATOM 3360 C C . ILE A 1 420 ? -1.291 -18.629 6.069 1.00 95.88 420 ILE A C 1
ATOM 3362 O O . ILE A 1 420 ? -2.486 -18.387 5.979 1.00 95.88 420 ILE A O 1
ATOM 3366 N N . GLU A 1 421 ? -0.780 -19.822 5.744 1.00 94.75 421 GLU A N 1
ATOM 3367 C CA . GLU A 1 421 ? -1.594 -20.973 5.333 1.00 94.75 421 GLU A CA 1
ATOM 3368 C C . GLU A 1 421 ? -2.567 -21.374 6.454 1.00 94.75 421 GLU A C 1
ATOM 3370 O O . GLU A 1 421 ? -3.752 -21.535 6.185 1.00 94.75 421 GLU A O 1
ATOM 3375 N N . GLU A 1 422 ? -2.106 -21.427 7.711 1.00 94.38 422 GLU A N 1
ATOM 3376 C CA . GLU A 1 422 ? -2.966 -21.656 8.885 1.00 94.38 422 GLU A CA 1
ATOM 3377 C C . GLU A 1 422 ? -3.995 -20.528 9.094 1.00 94.38 422 GLU A C 1
ATOM 3379 O O . GLU A 1 422 ? -5.123 -20.789 9.512 1.00 94.38 422 GLU A O 1
ATOM 3384 N N . ALA A 1 423 ? -3.641 -19.272 8.800 1.00 93.00 423 ALA A N 1
ATOM 3385 C CA . ALA A 1 423 ? -4.573 -18.145 8.885 1.00 93.00 423 ALA A CA 1
ATOM 3386 C C . ALA A 1 423 ? -5.720 -18.251 7.865 1.00 93.00 423 ALA A C 1
ATOM 3388 O O . ALA A 1 423 ? -6.874 -17.991 8.210 1.00 93.00 423 ALA A O 1
ATOM 3389 N N . LEU A 1 424 ? -5.425 -18.720 6.648 1.00 93.25 424 LEU A N 1
ATOM 3390 C CA . LEU A 1 424 ? -6.417 -18.926 5.588 1.00 93.25 424 LEU A CA 1
ATOM 3391 C C . LEU A 1 424 ? -7.419 -20.065 5.871 1.00 93.25 424 LEU A C 1
ATOM 3393 O O . LEU A 1 424 ? -8.398 -20.198 5.141 1.00 93.25 424 LEU A O 1
ATOM 3397 N N . GLU A 1 425 ? -7.215 -20.899 6.893 1.00 89.94 425 GLU A N 1
ATOM 3398 C CA . GLU A 1 425 ? -8.181 -21.951 7.259 1.00 89.94 425 GLU A CA 1
ATOM 3399 C C . GLU A 1 425 ? -9.414 -21.411 8.009 1.00 89.94 425 GLU A C 1
ATOM 3401 O O . GLU A 1 425 ? -10.392 -22.141 8.172 1.00 89.94 425 GLU A O 1
ATOM 3406 N N . TRP A 1 426 ? -9.376 -20.155 8.473 1.00 84.75 426 TRP A N 1
ATOM 3407 C CA . TRP A 1 426 ? -10.419 -19.551 9.308 1.00 84.75 426 TRP A CA 1
ATOM 3408 C C . TRP A 1 426 ? -11.344 -18.617 8.517 1.00 84.75 426 TRP A C 1
ATOM 3410 O O . TRP A 1 426 ? -12.301 -19.077 7.903 1.00 84.75 426 TRP A O 1
ATOM 3420 N N . ASP A 1 427 ? -11.073 -17.312 8.546 1.00 83.25 427 ASP A N 1
ATOM 3421 C CA . ASP A 1 427 ? -11.833 -16.274 7.840 1.00 83.25 427 ASP A CA 1
ATOM 3422 C C . ASP A 1 427 ? -10.847 -15.450 6.995 1.00 83.25 427 ASP A C 1
ATOM 3424 O O . ASP A 1 427 ? -10.277 -14.478 7.498 1.00 83.25 427 ASP A O 1
ATOM 3428 N N . PRO A 1 428 ? -10.546 -15.894 5.757 1.00 90.56 428 PRO A N 1
ATOM 3429 C CA . PRO A 1 428 ? -9.505 -15.297 4.928 1.00 90.56 428 PRO A CA 1
ATOM 3430 C C . PRO A 1 428 ? -9.828 -13.864 4.535 1.00 90.56 428 PRO A C 1
ATOM 3432 O O . PRO A 1 428 ? -10.705 -13.628 3.709 1.00 90.56 428 PRO A O 1
ATOM 3435 N N . SER A 1 429 ? -9.048 -12.909 5.023 1.00 91.81 429 SER A N 1
ATOM 3436 C CA . SER A 1 429 ? -9.085 -11.543 4.517 1.00 91.81 429 SER A CA 1
ATOM 3437 C C . SER A 1 429 ? -8.408 -11.422 3.150 1.00 91.81 429 SER A C 1
ATOM 3439 O O . SER A 1 429 ? -7.490 -12.165 2.789 1.00 91.81 429 SER A O 1
ATOM 3441 N N . GLU A 1 430 ? -8.805 -10.397 2.396 1.00 93.50 430 GLU A N 1
ATOM 3442 C CA . GLU A 1 430 ? -8.164 -10.040 1.126 1.00 93.50 430 GLU A CA 1
ATOM 3443 C C . GLU A 1 430 ? -6.642 -9.835 1.275 1.00 93.50 430 GLU A C 1
ATOM 3445 O O . GLU A 1 430 ? -5.867 -10.186 0.383 1.00 93.50 430 GLU A O 1
ATOM 3450 N N . GLU A 1 431 ? -6.201 -9.293 2.413 1.00 92.31 431 GLU A N 1
ATOM 3451 C CA . GLU A 1 431 ? -4.792 -9.020 2.712 1.00 92.31 431 GLU A CA 1
ATOM 3452 C C . GLU A 1 431 ? -4.004 -10.316 2.927 1.00 92.31 431 GLU A C 1
ATOM 3454 O O . GLU A 1 431 ? -2.936 -10.503 2.337 1.00 92.31 431 GLU A O 1
ATOM 3459 N N . GLU A 1 432 ? -4.557 -11.254 3.696 1.00 95.19 432 GLU A N 1
ATOM 3460 C CA . GLU A 1 432 ? -3.953 -12.571 3.909 1.00 95.19 432 GLU A CA 1
ATOM 3461 C C . GLU A 1 432 ? -3.825 -13.346 2.597 1.00 95.19 432 GLU A C 1
ATOM 3463 O O . GLU A 1 432 ? -2.775 -13.936 2.338 1.00 95.19 432 GLU A O 1
ATOM 3468 N N . ILE A 1 433 ? -4.831 -13.276 1.719 1.00 96.94 433 ILE A N 1
ATOM 3469 C CA . ILE A 1 433 ? -4.794 -13.917 0.396 1.00 96.94 433 ILE A CA 1
ATOM 3470 C C . ILE A 1 433 ? -3.678 -13.329 -0.477 1.00 96.94 433 ILE A C 1
ATOM 3472 O O . ILE A 1 433 ? -2.914 -14.073 -1.104 1.00 96.94 433 ILE A O 1
ATOM 3476 N N . ILE A 1 434 ? -3.553 -11.996 -0.525 1.00 96.62 434 ILE A N 1
ATOM 3477 C CA . ILE A 1 434 ? -2.481 -11.329 -1.282 1.00 96.62 434 ILE A CA 1
ATOM 3478 C C . ILE A 1 434 ? -1.115 -11.772 -0.760 1.00 96.62 434 ILE A C 1
ATOM 3480 O O . ILE A 1 434 ? -0.231 -12.096 -1.562 1.00 96.62 434 ILE A O 1
ATOM 3484 N N . LEU A 1 435 ? -0.945 -11.807 0.564 1.00 96.62 435 LEU A N 1
ATOM 3485 C CA . LEU A 1 435 ? 0.308 -12.200 1.197 1.00 96.62 435 LEU A CA 1
ATOM 3486 C C . LEU A 1 435 ? 0.634 -13.680 0.956 1.00 96.62 435 LEU A C 1
ATOM 3488 O O . LEU A 1 435 ? 1.769 -13.998 0.602 1.00 96.62 435 LEU A O 1
ATOM 3492 N N . ALA A 1 436 ? -0.344 -14.578 1.075 1.00 96.75 436 ALA A N 1
ATOM 3493 C CA . ALA A 1 436 ? -0.171 -16.004 0.814 1.00 96.75 436 ALA A CA 1
ATOM 3494 C C . ALA A 1 436 ? 0.237 -16.280 -0.636 1.00 96.75 436 ALA A C 1
ATOM 3496 O O . ALA A 1 436 ? 1.198 -17.014 -0.882 1.00 96.75 436 ALA A O 1
ATOM 3497 N N . SER A 1 437 ? -0.414 -15.626 -1.601 1.00 96.81 437 SER A N 1
ATOM 3498 C CA . SER A 1 437 ? -0.039 -15.748 -3.011 1.00 96.81 437 SER A CA 1
ATOM 3499 C C . SER A 1 437 ? 1.378 -15.227 -3.283 1.00 96.81 437 SER A C 1
ATOM 3501 O O . SER A 1 437 ? 2.173 -15.896 -3.952 1.00 96.81 437 SER A O 1
ATOM 3503 N N . HIS A 1 438 ? 1.755 -14.083 -2.699 1.00 94.56 438 HIS A N 1
ATOM 3504 C CA . HIS A 1 438 ? 3.123 -13.563 -2.795 1.00 94.56 438 HIS A CA 1
ATOM 3505 C C . HIS A 1 438 ? 4.138 -14.560 -2.208 1.00 94.56 438 HIS A C 1
ATOM 3507 O O . HIS A 1 438 ? 5.134 -14.893 -2.860 1.00 94.56 438 HIS A O 1
ATOM 3513 N N . LEU A 1 439 ? 3.880 -15.090 -1.013 1.00 95.44 439 LEU A N 1
ATOM 3514 C CA . LEU A 1 439 ? 4.736 -16.076 -0.351 1.00 95.44 439 LEU A CA 1
ATOM 3515 C C . LEU A 1 439 ? 4.903 -17.354 -1.185 1.00 95.44 439 LEU A C 1
ATOM 3517 O O . LEU A 1 439 ? 6.030 -17.822 -1.375 1.00 95.44 439 LEU A O 1
ATOM 3521 N N . ALA A 1 440 ? 3.815 -17.872 -1.755 1.00 95.88 440 ALA A N 1
ATOM 3522 C CA . ALA A 1 440 ? 3.836 -19.023 -2.653 1.00 95.88 440 ALA A CA 1
ATOM 3523 C C . ALA A 1 440 ? 4.669 -18.754 -3.915 1.00 95.88 440 ALA A C 1
ATOM 3525 O O . ALA A 1 440 ? 5.564 -19.536 -4.256 1.00 95.88 440 ALA A O 1
ATOM 3526 N N . HIS A 1 441 ? 4.458 -17.603 -4.559 1.00 93.94 441 HIS A N 1
ATOM 3527 C CA . HIS A 1 441 ? 5.224 -17.194 -5.734 1.00 93.94 441 HIS A CA 1
ATOM 3528 C C . HIS A 1 441 ? 6.722 -17.054 -5.413 1.00 93.94 441 HIS A C 1
ATOM 3530 O O . HIS A 1 441 ? 7.565 -17.533 -6.171 1.00 93.94 441 HIS A O 1
ATOM 3536 N N . LYS A 1 442 ? 7.075 -16.479 -4.255 1.00 91.62 442 LYS A N 1
ATOM 3537 C CA . LYS A 1 442 ? 8.468 -16.341 -3.789 1.00 91.62 442 LYS A CA 1
ATOM 3538 C C . LYS A 1 442 ? 9.147 -17.692 -3.531 1.00 91.62 442 LYS A C 1
ATOM 3540 O O . LYS A 1 442 ? 10.363 -17.796 -3.669 1.00 91.62 442 LYS A O 1
ATOM 3545 N N . ARG A 1 443 ? 8.380 -18.740 -3.212 1.00 92.69 443 ARG A N 1
ATOM 3546 C CA . ARG A 1 443 ? 8.860 -20.132 -3.082 1.00 92.69 443 ARG A CA 1
ATOM 3547 C C . ARG A 1 443 ? 8.952 -20.882 -4.414 1.00 92.69 443 ARG A C 1
ATOM 3549 O O . ARG A 1 443 ? 9.255 -22.072 -4.408 1.00 92.69 443 ARG A O 1
ATOM 3556 N N . GLY A 1 444 ? 8.667 -20.226 -5.539 1.00 93.19 444 GLY A N 1
ATOM 3557 C CA . GLY A 1 444 ? 8.606 -20.865 -6.854 1.00 93.19 444 GLY A CA 1
ATOM 3558 C C . GLY A 1 444 ? 7.356 -21.726 -7.065 1.00 93.19 444 GLY A C 1
ATOM 3559 O O . GLY A 1 444 ? 7.281 -22.458 -8.049 1.00 93.19 444 GLY A O 1
ATOM 3560 N N . ARG A 1 445 ? 6.358 -21.645 -6.174 1.00 95.06 445 ARG A N 1
ATOM 3561 C CA . ARG A 1 445 ? 5.086 -22.369 -6.295 1.00 95.06 445 ARG A CA 1
ATOM 3562 C C . ARG A 1 445 ? 4.073 -21.523 -7.064 1.00 95.06 445 ARG A C 1
ATOM 3564 O O . ARG A 1 445 ? 3.166 -20.924 -6.495 1.00 95.06 445 ARG A O 1
ATOM 3571 N N . PHE A 1 446 ? 4.274 -21.434 -8.378 1.00 94.69 446 PHE A N 1
ATOM 3572 C CA . PHE A 1 446 ? 3.448 -20.603 -9.260 1.00 94.69 446 PHE A CA 1
ATOM 3573 C C . PHE A 1 446 ? 1.961 -20.997 -9.235 1.00 94.69 446 PHE A C 1
ATOM 3575 O O . PHE A 1 446 ? 1.103 -20.123 -9.151 1.00 94.69 446 PHE A O 1
ATOM 3582 N N . PHE A 1 447 ? 1.654 -22.298 -9.280 1.00 95.44 447 PHE A N 1
ATOM 3583 C CA . PHE A 1 447 ? 0.269 -22.782 -9.294 1.00 95.44 447 PHE A CA 1
ATOM 3584 C C . PHE A 1 447 ? -0.461 -22.506 -7.976 1.00 95.44 447 PHE A C 1
ATOM 3586 O O . PHE A 1 447 ? -1.599 -22.057 -8.016 1.00 95.44 447 PHE A O 1
ATOM 3593 N N . ASP A 1 448 ? 0.209 -22.666 -6.832 1.00 95.81 448 ASP A N 1
ATOM 3594 C CA . ASP A 1 448 ? -0.347 -22.312 -5.520 1.00 95.81 448 ASP A CA 1
ATOM 3595 C C . ASP A 1 448 ? -0.666 -20.809 -5.446 1.00 95.81 448 ASP A C 1
ATOM 3597 O O . ASP A 1 448 ? -1.724 -20.413 -4.968 1.00 95.81 448 ASP A O 1
ATOM 3601 N N . ALA A 1 449 ? 0.214 -19.955 -5.981 1.00 96.81 449 ALA A N 1
ATOM 3602 C CA . ALA A 1 449 ? -0.016 -18.512 -6.021 1.00 96.81 449 ALA A CA 1
ATOM 3603 C C . ALA A 1 449 ? -1.256 -18.136 -6.857 1.00 96.81 449 ALA A C 1
ATOM 3605 O O . ALA A 1 449 ? -2.032 -17.266 -6.452 1.00 96.81 449 ALA A O 1
ATOM 3606 N N . VAL A 1 450 ? -1.459 -18.801 -8.000 1.00 96.94 450 VAL A N 1
ATOM 3607 C CA . VAL A 1 450 ? -2.672 -18.651 -8.820 1.00 96.94 450 VAL A CA 1
ATOM 3608 C C . VAL A 1 450 ? -3.897 -19.144 -8.051 1.00 96.94 450 VAL A C 1
ATOM 3610 O O . VAL A 1 450 ? -4.882 -18.416 -7.965 1.00 96.94 450 VAL A O 1
ATOM 3613 N N . PHE A 1 451 ? -3.805 -20.324 -7.435 1.00 96.50 451 PHE A N 1
ATOM 3614 C CA . PHE A 1 451 ? -4.886 -20.933 -6.662 1.00 96.50 451 PHE A CA 1
ATOM 3615 C C . PHE A 1 451 ? -5.375 -20.021 -5.531 1.00 96.50 451 PHE A C 1
ATOM 3617 O O . PHE A 1 451 ? -6.580 -19.817 -5.399 1.00 96.50 451 PHE A O 1
ATOM 3624 N N . TYR A 1 452 ? -4.465 -19.419 -4.755 1.00 96.94 452 TYR A N 1
ATOM 3625 C CA . TYR A 1 452 ? -4.850 -18.498 -3.682 1.00 96.94 452 TYR A CA 1
ATOM 3626 C C . TYR A 1 452 ? -5.621 -17.285 -4.206 1.00 96.94 452 TYR A C 1
ATOM 3628 O O . TYR A 1 452 ? -6.624 -16.900 -3.611 1.00 96.94 452 TYR A O 1
ATOM 3636 N N . TYR A 1 453 ? -5.208 -16.700 -5.333 1.00 97.31 453 TYR A N 1
ATOM 3637 C CA . TYR A 1 453 ? -5.942 -15.581 -5.926 1.00 97.31 453 TYR A CA 1
ATOM 3638 C C . TYR A 1 453 ? -7.296 -15.991 -6.513 1.00 97.31 453 TYR A C 1
ATOM 3640 O O . TYR A 1 453 ? -8.263 -15.257 -6.337 1.00 97.31 453 TYR A O 1
ATOM 3648 N N . GLU A 1 454 ? -7.385 -17.142 -7.185 1.00 96.38 454 GLU A N 1
ATOM 3649 C CA . GLU A 1 454 ? -8.654 -17.666 -7.710 1.00 96.38 454 GLU A CA 1
ATOM 3650 C C . GLU A 1 454 ? -9.648 -17.926 -6.572 1.00 96.38 454 GLU A C 1
ATOM 3652 O O . GLU A 1 454 ? -10.775 -17.436 -6.620 1.00 96.38 454 GLU A O 1
ATOM 3657 N N . LYS A 1 455 ? -9.206 -18.593 -5.498 1.00 95.25 455 LYS A N 1
ATOM 3658 C CA . LYS A 1 455 ? -10.014 -18.788 -4.285 1.00 95.25 455 LYS A CA 1
ATOM 3659 C C . LYS A 1 455 ? -10.383 -17.473 -3.618 1.00 95.25 455 LYS A C 1
ATOM 3661 O O . LYS A 1 455 ? -11.517 -17.296 -3.191 1.00 95.25 455 LYS A O 1
ATOM 3666 N N . GLY A 1 456 ? -9.459 -16.520 -3.593 1.00 94.94 456 GLY A N 1
ATOM 3667 C CA . GLY A 1 456 ? -9.741 -15.185 -3.095 1.00 94.94 456 GLY A CA 1
ATOM 3668 C C . GLY A 1 456 ? -10.819 -14.454 -3.885 1.00 94.94 456 GLY A C 1
ATOM 3669 O O . GLY A 1 456 ? -11.616 -13.752 -3.281 1.00 94.94 456 GLY A O 1
ATOM 3670 N N . LEU A 1 457 ? -10.886 -14.629 -5.206 1.00 95.25 457 LEU A N 1
ATOM 3671 C CA . LEU A 1 457 ? -11.950 -14.058 -6.037 1.00 95.25 457 LEU A CA 1
ATOM 3672 C C . LEU A 1 457 ? -13.280 -14.817 -5.919 1.00 95.25 457 LEU A C 1
ATOM 3674 O O . LEU A 1 457 ? -14.320 -14.227 -6.188 1.00 95.25 457 LEU A O 1
ATOM 3678 N N . GLU A 1 458 ? -13.286 -16.080 -5.482 1.00 94.06 458 GLU A N 1
ATOM 3679 C CA . GLU A 1 458 ? -14.533 -16.755 -5.082 1.00 94.06 458 GLU A CA 1
ATOM 3680 C C . GLU A 1 458 ? -15.141 -16.095 -3.830 1.00 94.06 458 GLU A C 1
ATOM 3682 O O . GLU A 1 458 ? -16.359 -15.944 -3.752 1.00 94.06 458 GLU A O 1
ATOM 3687 N N . ILE A 1 459 ? -14.297 -15.659 -2.883 1.00 90.50 459 ILE A N 1
ATOM 3688 C CA . ILE A 1 459 ? -14.709 -14.969 -1.645 1.00 90.50 459 ILE A CA 1
ATOM 3689 C C . ILE A 1 459 ? -15.003 -13.480 -1.913 1.00 90.50 459 ILE A C 1
ATOM 3691 O O . ILE A 1 459 ? -16.005 -12.936 -1.453 1.00 90.50 459 ILE A O 1
ATOM 3695 N N . TYR A 1 460 ? -14.149 -12.823 -2.701 1.00 92.62 460 TYR A N 1
ATOM 3696 C CA . TYR A 1 460 ? -14.178 -11.389 -2.999 1.00 92.62 460 TYR A CA 1
ATOM 3697 C C . TYR A 1 460 ? -14.281 -11.130 -4.514 1.00 92.62 460 TYR A C 1
ATOM 3699 O O . TYR A 1 460 ? -13.336 -10.606 -5.118 1.00 92.62 460 TYR A O 1
ATOM 3707 N N . PRO A 1 461 ? -15.429 -11.426 -5.154 1.00 90.50 461 PRO A N 1
ATOM 3708 C CA . PRO A 1 461 ? -15.572 -11.407 -6.617 1.00 90.50 461 PRO A CA 1
ATOM 3709 C C . PRO A 1 461 ? -15.335 -10.040 -7.266 1.00 90.50 461 PRO A C 1
ATOM 3711 O O . PRO A 1 461 ? -14.978 -9.964 -8.438 1.00 90.50 461 PRO A O 1
ATOM 3714 N N . ASN A 1 462 ? -15.488 -8.955 -6.505 1.00 89.31 462 ASN A N 1
ATOM 3715 C CA . ASN A 1 462 ? -15.322 -7.584 -6.991 1.00 89.31 462 ASN A CA 1
ATOM 3716 C C . ASN A 1 462 ? -13.993 -6.941 -6.551 1.00 89.31 462 ASN A C 1
ATOM 3718 O O . ASN A 1 462 ? -13.825 -5.723 -6.683 1.00 89.31 462 ASN A O 1
ATOM 3722 N N . SER A 1 463 ? -13.037 -7.711 -6.011 1.00 93.44 463 SER A N 1
ATOM 3723 C CA . SER A 1 463 ? -11.751 -7.143 -5.599 1.00 93.44 463 SER A CA 1
ATOM 3724 C C . SER A 1 463 ? -10.909 -6.735 -6.811 1.00 93.44 463 SER A C 1
ATOM 3726 O O . SER A 1 463 ? -10.384 -7.554 -7.566 1.00 93.44 463 SER A O 1
ATOM 3728 N N . SER A 1 464 ? -10.685 -5.425 -6.937 1.00 93.50 464 SER A N 1
ATOM 3729 C CA . SER A 1 464 ? -9.746 -4.884 -7.923 1.00 93.50 464 SER A CA 1
ATOM 3730 C C . SER A 1 464 ? -8.298 -5.299 -7.637 1.00 93.50 464 SER A C 1
ATOM 3732 O O . SER A 1 464 ? -7.524 -5.459 -8.579 1.00 93.50 464 SER A O 1
ATOM 3734 N N . ARG A 1 465 ? -7.911 -5.480 -6.363 1.00 95.06 465 ARG A N 1
ATOM 3735 C CA . ARG A 1 465 ? -6.523 -5.813 -5.995 1.00 95.06 465 ARG A CA 1
ATOM 3736 C C . ARG A 1 465 ? -6.186 -7.257 -6.356 1.00 95.06 465 ARG A C 1
ATOM 3738 O O . ARG A 1 465 ? -5.145 -7.494 -6.972 1.00 95.06 465 ARG A O 1
ATOM 3745 N N . LEU A 1 466 ? -7.083 -8.194 -6.038 1.00 96.56 466 LEU A N 1
ATOM 3746 C CA . LEU A 1 466 ? -6.923 -9.611 -6.372 1.00 96.56 466 LEU A CA 1
ATOM 3747 C C . LEU A 1 466 ? -6.942 -9.824 -7.889 1.00 96.56 466 LEU A C 1
ATOM 3749 O O . LEU A 1 466 ? -6.000 -10.410 -8.421 1.00 96.56 466 LEU A O 1
ATOM 3753 N N . SER A 1 467 ? -7.931 -9.268 -8.601 1.00 96.12 467 SER A N 1
ATOM 3754 C CA . SER A 1 467 ? -8.020 -9.368 -10.068 1.00 96.12 467 SER A CA 1
ATOM 3755 C C . SER A 1 467 ? -6.781 -8.809 -10.765 1.00 96.12 467 SER A C 1
ATOM 3757 O O . SER A 1 467 ? -6.251 -9.427 -11.688 1.00 96.12 467 SER A O 1
ATOM 3759 N N . ASN A 1 468 ? -6.266 -7.668 -10.292 1.00 96.31 468 ASN A N 1
ATOM 3760 C CA . ASN A 1 468 ? -5.034 -7.074 -10.800 1.00 96.31 468 ASN A CA 1
ATOM 3761 C C . ASN A 1 468 ? -3.832 -8.010 -10.657 1.00 96.31 468 ASN A C 1
ATOM 3763 O O . ASN A 1 468 ? -3.138 -8.292 -11.635 1.00 96.31 468 ASN A O 1
ATOM 3767 N N . ASN A 1 469 ? -3.583 -8.502 -9.445 1.00 97.25 469 ASN A N 1
ATOM 3768 C CA . ASN A 1 469 ? -2.426 -9.350 -9.190 1.00 97.25 469 ASN A CA 1
ATOM 3769 C C . ASN A 1 469 ? -2.537 -10.704 -9.897 1.00 97.25 469 ASN A C 1
ATOM 3771 O O . ASN A 1 469 ? -1.542 -11.177 -10.451 1.00 97.25 469 ASN A O 1
ATOM 3775 N N . LEU A 1 470 ? -3.738 -11.286 -9.950 1.00 97.38 470 LEU A N 1
ATOM 3776 C CA . LEU A 1 470 ? -4.003 -12.514 -10.691 1.00 97.38 470 LEU A CA 1
ATOM 3777 C C . LEU A 1 470 ? -3.751 -12.332 -12.189 1.00 97.38 470 LEU A C 1
ATOM 3779 O O . LEU A 1 470 ? -3.073 -13.159 -12.791 1.00 97.38 470 LEU A O 1
ATOM 3783 N N . ALA A 1 471 ? -4.205 -11.230 -12.793 1.00 96.94 471 ALA A N 1
ATOM 3784 C CA . ALA A 1 471 ? -3.944 -10.942 -14.203 1.00 96.94 471 ALA A CA 1
ATOM 3785 C C . ALA A 1 471 ? -2.438 -10.829 -14.493 1.00 96.94 471 ALA A C 1
ATOM 3787 O O . ALA A 1 471 ? -1.930 -11.419 -15.452 1.00 96.94 471 ALA A O 1
ATOM 3788 N N . LEU A 1 472 ? -1.686 -10.129 -13.639 1.00 96.75 472 LEU A N 1
ATOM 3789 C CA . LEU A 1 472 ? -0.228 -10.054 -13.770 1.00 96.75 472 LEU A CA 1
ATOM 3790 C C . LEU A 1 472 ? 0.429 -11.434 -13.628 1.00 96.75 472 LEU A C 1
ATOM 3792 O O . LEU A 1 472 ? 1.377 -11.741 -14.356 1.00 96.75 472 LEU A O 1
ATOM 3796 N N . LEU A 1 473 ? -0.082 -12.282 -12.735 1.00 95.56 473 LEU A N 1
ATOM 3797 C CA . LEU A 1 473 ? 0.416 -13.639 -12.533 1.00 95.56 473 LEU A CA 1
ATOM 3798 C C . LEU A 1 473 ? 0.093 -14.555 -13.727 1.00 95.56 473 LEU A C 1
ATOM 3800 O O . LEU A 1 473 ? 0.993 -15.223 -14.235 1.00 95.56 473 LEU A O 1
ATOM 3804 N N . TYR A 1 474 ? -1.126 -14.509 -14.269 1.00 96.50 474 TYR A N 1
ATOM 3805 C CA . TYR A 1 474 ? -1.493 -15.185 -15.518 1.00 96.50 474 TYR A CA 1
ATOM 3806 C C . TYR A 1 474 ? -0.608 -14.744 -16.682 1.00 96.50 474 TYR A C 1
ATOM 3808 O O . TYR A 1 474 ? -0.115 -15.586 -17.433 1.00 96.50 474 TYR A O 1
ATOM 3816 N N . SER A 1 475 ? -0.319 -13.446 -16.804 1.00 95.31 475 SER A N 1
ATOM 3817 C CA . SER A 1 475 ? 0.619 -12.959 -17.815 1.00 95.31 475 SER A CA 1
ATOM 3818 C C . SER A 1 475 ? 2.029 -13.519 -17.640 1.00 95.31 475 SER A C 1
ATOM 3820 O O . SER A 1 475 ? 2.715 -13.685 -18.648 1.00 95.31 475 SER A O 1
ATOM 3822 N N . LYS A 1 476 ? 2.498 -13.755 -16.408 1.00 91.69 476 LYS A N 1
ATOM 3823 C CA . LYS A 1 476 ? 3.798 -14.403 -16.162 1.00 91.69 476 LYS A CA 1
ATOM 3824 C C . LYS A 1 476 ? 3.769 -15.883 -16.548 1.00 91.69 476 LYS A C 1
ATOM 3826 O O . LYS A 1 476 ? 4.760 -16.381 -17.062 1.00 91.69 476 LYS A O 1
ATOM 3831 N N . GLY A 1 477 ? 2.629 -16.550 -16.372 1.00 92.44 477 GLY A N 1
ATOM 3832 C CA . GLY A 1 477 ? 2.386 -17.931 -16.802 1.00 92.44 477 GLY A CA 1
ATOM 3833 C C . GLY A 1 477 ? 2.027 -18.101 -18.283 1.00 92.44 477 GLY A C 1
ATOM 3834 O O . GLY A 1 477 ? 1.464 -19.131 -18.640 1.00 92.44 477 GLY A O 1
ATOM 3835 N N . ASN A 1 478 ? 2.297 -17.101 -19.132 1.00 89.69 478 ASN A N 1
ATOM 3836 C CA . ASN A 1 478 ? 1.967 -17.088 -20.564 1.00 89.69 478 ASN A CA 1
ATOM 3837 C C . ASN A 1 478 ? 0.460 -17.225 -20.894 1.00 89.69 478 ASN A C 1
ATOM 3839 O O . ASN A 1 478 ? 0.084 -17.624 -21.991 1.00 89.69 478 ASN A O 1
ATOM 3843 N N . GLN A 1 479 ? -0.426 -16.871 -19.956 1.00 94.31 479 GLN A N 1
ATOM 3844 C CA . GLN A 1 479 ? -1.886 -16.865 -20.129 1.00 94.31 479 GLN A CA 1
ATOM 3845 C C . GLN A 1 479 ? -2.402 -15.434 -20.365 1.00 94.31 479 GLN A C 1
ATOM 3847 O O . GLN A 1 479 ? -3.275 -14.937 -19.654 1.00 94.31 479 GLN A O 1
ATOM 3852 N N . GLY A 1 480 ? -1.836 -14.748 -21.365 1.00 94.31 480 GLY A N 1
ATOM 3853 C CA . GLY A 1 480 ? -2.094 -13.327 -21.638 1.00 94.31 480 GLY A CA 1
ATOM 3854 C C . GLY A 1 480 ? -3.554 -12.984 -21.935 1.00 94.31 480 GLY A C 1
ATOM 3855 O O . GLY A 1 480 ? -4.080 -12.020 -21.388 1.00 94.31 480 GLY A O 1
ATOM 3856 N N . GLN A 1 481 ? -4.241 -13.806 -22.734 1.00 94.19 481 GLN A N 1
ATOM 3857 C CA . GLN A 1 481 ? -5.655 -13.583 -23.066 1.00 94.19 481 GLN A CA 1
ATOM 3858 C C . GLN A 1 481 ? -6.556 -13.643 -21.826 1.00 94.19 481 GLN A C 1
ATOM 3860 O O . GLN A 1 481 ? -7.387 -12.760 -21.637 1.00 94.19 481 GLN A O 1
ATOM 3865 N N . LYS A 1 482 ? -6.345 -14.628 -20.941 1.00 95.00 482 LYS A N 1
ATOM 3866 C CA . LYS A 1 482 ? -7.082 -14.722 -19.671 1.00 95.00 482 LYS A CA 1
ATOM 3867 C C . LYS A 1 482 ? -6.815 -13.519 -18.769 1.00 95.00 482 LYS A C 1
ATOM 3869 O O . LYS A 1 482 ? -7.741 -12.997 -18.161 1.00 95.00 482 LYS A O 1
ATOM 3874 N N . ALA A 1 483 ? -5.563 -13.063 -18.706 1.00 95.44 483 ALA A N 1
ATOM 3875 C CA . ALA A 1 483 ? -5.188 -11.881 -17.935 1.00 95.44 483 ALA A CA 1
ATOM 3876 C C . ALA A 1 483 ? -5.919 -10.616 -18.416 1.00 95.44 483 ALA A C 1
ATOM 3878 O O . ALA A 1 483 ? -6.430 -9.852 -17.601 1.00 95.44 483 ALA A O 1
ATOM 3879 N N . ILE A 1 484 ? -5.986 -10.412 -19.736 1.00 94.12 484 ILE A N 1
ATOM 3880 C CA . ILE A 1 484 ? -6.681 -9.275 -20.354 1.00 94.12 484 ILE A CA 1
ATOM 3881 C C . ILE A 1 484 ? -8.187 -9.358 -20.080 1.00 94.12 484 ILE A C 1
ATOM 3883 O O . ILE A 1 484 ? -8.757 -8.399 -19.564 1.00 94.12 484 ILE A O 1
ATOM 3887 N N . GLN A 1 485 ? -8.806 -10.519 -20.325 1.00 93.62 485 GLN A N 1
ATOM 3888 C CA . GLN A 1 485 ? -10.240 -10.737 -20.094 1.00 93.62 485 GLN A CA 1
ATOM 3889 C C . GLN A 1 485 ? -10.646 -10.489 -18.636 1.00 93.62 485 GLN A C 1
ATOM 3891 O O . GLN A 1 485 ? -11.680 -9.871 -18.384 1.00 93.62 485 GLN A O 1
ATOM 3896 N N . LEU A 1 486 ? -9.824 -10.928 -17.676 1.00 94.25 486 LEU A N 1
ATOM 3897 C CA . LEU A 1 486 ? -10.080 -10.725 -16.249 1.00 94.25 486 LEU A CA 1
ATOM 3898 C C . LEU A 1 486 ? -10.172 -9.234 -15.888 1.00 94.25 486 LEU A C 1
ATOM 3900 O O . LEU A 1 486 ? -11.070 -8.835 -15.150 1.00 94.25 486 LEU A O 1
ATOM 3904 N N . LEU A 1 487 ? -9.272 -8.398 -16.419 1.00 92.38 487 LEU A N 1
ATOM 3905 C CA . LEU A 1 487 ? -9.296 -6.956 -16.144 1.00 92.38 487 LEU A CA 1
ATOM 3906 C C . LEU A 1 487 ? -10.371 -6.211 -16.940 1.00 92.38 487 LEU A C 1
ATOM 3908 O O . LEU A 1 487 ? -10.942 -5.255 -16.420 1.00 92.38 487 LEU A O 1
ATOM 3912 N N . GLU A 1 488 ? -10.685 -6.641 -18.163 1.00 90.19 488 GLU A N 1
ATOM 3913 C CA . GLU A 1 488 ? -11.784 -6.065 -18.954 1.00 90.19 488 GLU A CA 1
ATOM 3914 C C . GLU A 1 488 ? -13.153 -6.311 -18.300 1.00 90.19 488 GLU A C 1
ATOM 3916 O O . GLU A 1 488 ? -14.008 -5.421 -18.290 1.00 90.19 488 GLU A O 1
ATOM 3921 N N . ALA A 1 489 ? -13.349 -7.482 -17.685 1.00 90.25 489 ALA A N 1
ATOM 3922 C CA . ALA A 1 489 ? -14.592 -7.839 -17.002 1.00 90.25 489 ALA A CA 1
ATOM 3923 C C . ALA A 1 489 ? -14.910 -6.936 -15.794 1.00 90.25 489 ALA A C 1
ATOM 3925 O O . ALA A 1 489 ? -16.082 -6.709 -15.496 1.00 90.25 489 ALA A O 1
ATOM 3926 N N . MET A 1 490 ? -13.889 -6.376 -15.136 1.00 85.75 490 MET A N 1
ATOM 3927 C CA . MET A 1 490 ? -14.038 -5.539 -13.937 1.00 85.75 490 MET A CA 1
ATOM 3928 C C . MET A 1 490 ? -14.727 -4.188 -14.190 1.00 85.75 490 MET A C 1
ATOM 3930 O O . MET A 1 490 ? -15.181 -3.574 -13.227 1.00 85.75 490 MET A O 1
ATOM 3934 N N . LYS A 1 491 ? -14.773 -3.693 -15.442 1.00 80.31 491 LYS A N 1
ATOM 3935 C CA . LYS A 1 491 ? -15.382 -2.397 -15.834 1.00 80.31 491 LYS A CA 1
ATOM 3936 C C . LYS A 1 491 ? -15.121 -1.263 -14.823 1.00 80.31 491 LYS A C 1
ATOM 3938 O O . LYS A 1 491 ? -16.045 -0.645 -14.297 1.00 80.31 491 LYS A O 1
ATOM 3943 N N . THR A 1 492 ? -13.848 -1.018 -14.520 1.00 74.75 492 THR A N 1
ATOM 3944 C CA . THR A 1 492 ? -13.407 -0.138 -13.424 1.00 74.75 492 THR A CA 1
ATOM 3945 C C . THR A 1 492 ? -12.830 1.188 -13.920 1.00 74.75 492 THR A C 1
ATOM 3947 O O . THR A 1 492 ? -12.223 1.251 -14.985 1.00 74.75 492 THR A O 1
ATOM 3950 N N . SER A 1 493 ? -12.959 2.245 -13.113 1.00 78.12 493 SER A N 1
ATOM 3951 C CA . SER A 1 493 ? -12.274 3.533 -13.307 1.00 78.12 493 SER A CA 1
ATOM 3952 C C . SER A 1 493 ? -10.905 3.600 -12.614 1.00 78.12 493 SER A C 1
ATOM 3954 O O . SER A 1 493 ? -10.252 4.646 -12.627 1.00 78.12 493 SER A O 1
ATOM 3956 N N . ASN A 1 494 ? -10.455 2.503 -11.993 1.00 85.00 494 ASN A N 1
ATOM 3957 C CA . ASN A 1 494 ? -9.179 2.447 -11.288 1.00 85.00 494 ASN A CA 1
ATOM 3958 C C . ASN A 1 494 ? -7.998 2.581 -12.267 1.00 85.00 494 ASN A C 1
ATOM 3960 O O . ASN A 1 494 ? -7.752 1.702 -13.097 1.00 85.00 494 ASN A O 1
ATOM 3964 N N . SER A 1 495 ? -7.232 3.666 -12.127 1.00 86.50 495 SER A N 1
ATOM 3965 C CA . SER A 1 495 ? -6.105 3.997 -13.007 1.00 86.50 495 SER A CA 1
ATOM 3966 C C . SER A 1 495 ? -5.002 2.933 -13.019 1.00 86.50 495 SER A C 1
ATOM 3968 O O . SER A 1 495 ? -4.365 2.739 -14.055 1.00 86.50 495 SER A O 1
ATOM 3970 N N . VAL A 1 496 ? -4.805 2.205 -11.913 1.00 89.75 496 VAL A N 1
ATOM 3971 C CA . VAL A 1 496 ? -3.827 1.110 -11.811 1.00 89.75 496 VAL A CA 1
ATOM 3972 C C . VAL A 1 496 ? -4.218 -0.040 -12.737 1.00 89.75 496 VAL A C 1
ATOM 3974 O O . VAL A 1 496 ? -3.406 -0.494 -13.543 1.00 89.75 496 VAL A O 1
ATOM 3977 N N . LEU A 1 497 ? -5.480 -0.473 -12.671 1.00 91.06 497 LEU A N 1
ATOM 3978 C CA . LEU A 1 497 ? -5.986 -1.584 -13.480 1.00 91.06 497 LEU A CA 1
ATOM 3979 C C . LEU A 1 497 ? -6.005 -1.213 -14.964 1.00 91.06 497 LEU A C 1
ATOM 3981 O O . LEU A 1 497 ? -5.578 -2.019 -15.783 1.00 91.06 497 LEU A O 1
ATOM 3985 N N . ILE A 1 498 ? -6.417 0.011 -15.310 1.00 89.44 498 ILE A N 1
ATOM 3986 C CA . ILE A 1 498 ? -6.405 0.502 -16.700 1.00 89.44 498 ILE A CA 1
ATOM 3987 C C . ILE A 1 498 ? -4.970 0.552 -17.245 1.00 89.44 498 ILE A C 1
ATOM 3989 O O . ILE A 1 498 ? -4.710 0.100 -18.361 1.00 89.44 498 ILE A O 1
ATOM 3993 N N . SER A 1 499 ? -4.016 1.062 -16.458 1.00 91.06 499 SER A N 1
ATOM 3994 C CA . SER A 1 499 ? -2.600 1.102 -16.841 1.00 91.06 499 SER A CA 1
ATOM 3995 C C . SER A 1 499 ? -2.020 -0.297 -17.055 1.00 91.06 499 SER A C 1
ATOM 3997 O O . SER A 1 499 ? -1.301 -0.525 -18.032 1.00 91.06 499 SER A O 1
ATOM 3999 N N . ASN A 1 500 ? -2.335 -1.238 -16.162 1.00 94.12 500 ASN A N 1
ATOM 4000 C CA . ASN A 1 500 ? -1.885 -2.621 -16.274 1.00 94.12 500 ASN A CA 1
ATOM 4001 C C . ASN A 1 500 ? -2.552 -3.345 -17.441 1.00 94.12 500 ASN A C 1
ATOM 4003 O O . ASN A 1 500 ? -1.859 -4.040 -18.174 1.00 94.12 500 ASN A O 1
ATOM 4007 N N . LEU A 1 501 ? -3.852 -3.148 -17.666 1.00 92.75 501 LEU A N 1
ATOM 4008 C CA . LEU A 1 501 ? -4.570 -3.682 -18.821 1.00 92.75 501 LEU A CA 1
ATOM 4009 C C . LEU A 1 501 ? -3.932 -3.205 -20.129 1.00 92.75 501 LEU A C 1
ATOM 4011 O O . LEU A 1 501 ? -3.642 -4.027 -20.994 1.00 92.75 501 LEU A O 1
ATOM 4015 N N . LEU A 1 502 ? -3.637 -1.907 -20.251 1.00 91.06 502 LEU A N 1
ATOM 4016 C CA . LEU A 1 502 ? -2.903 -1.357 -21.393 1.00 91.06 502 LEU A CA 1
ATOM 4017 C C . LEU A 1 502 ? -1.532 -2.031 -21.548 1.00 91.06 502 LEU A C 1
ATOM 4019 O O . LEU A 1 502 ? -1.202 -2.509 -22.630 1.00 91.06 502 LEU A O 1
ATOM 4023 N N . GLY A 1 503 ? -0.758 -2.130 -20.465 1.00 93.25 503 GLY A N 1
ATOM 4024 C CA . GLY A 1 503 ? 0.532 -2.823 -20.475 1.00 93.25 503 GLY A CA 1
ATOM 4025 C C . GLY A 1 503 ? 0.422 -4.290 -20.910 1.00 93.25 503 GLY A C 1
ATOM 4026 O O . GLY A 1 503 ? 1.270 -4.773 -21.657 1.00 93.25 503 GLY A O 1
ATOM 4027 N N . LEU A 1 504 ? -0.630 -4.997 -20.486 1.00 94.25 504 LEU A N 1
ATOM 4028 C CA . LEU A 1 504 ? -0.886 -6.398 -20.826 1.00 94.25 504 LEU A CA 1
ATOM 4029 C C . LEU A 1 504 ? -1.296 -6.555 -22.292 1.00 94.25 504 LEU A C 1
ATOM 4031 O O . LEU A 1 504 ? -0.770 -7.440 -22.963 1.00 94.25 504 LEU A O 1
ATOM 4035 N N . LYS A 1 505 ? -2.173 -5.678 -22.798 1.00 92.81 505 LYS A N 1
ATOM 4036 C CA . LYS A 1 505 ? -2.551 -5.617 -24.217 1.00 92.81 505 LYS A CA 1
ATOM 4037 C C . LYS A 1 505 ? -1.326 -5.433 -25.105 1.00 92.81 505 LYS A C 1
ATOM 4039 O O . LYS A 1 505 ? -1.166 -6.181 -26.063 1.00 92.81 505 LYS A O 1
ATOM 4044 N N . ILE A 1 506 ? -0.428 -4.509 -24.745 1.00 92.69 506 ILE A N 1
ATOM 4045 C CA . ILE A 1 506 ? 0.840 -4.279 -25.457 1.00 92.69 506 ILE A CA 1
ATOM 4046 C C . ILE A 1 506 ? 1.744 -5.506 -25.372 1.00 92.69 506 ILE A C 1
ATOM 4048 O O . ILE A 1 506 ? 2.195 -6.004 -26.395 1.00 92.69 506 ILE A O 1
ATOM 4052 N N . LYS A 1 507 ? 1.966 -6.042 -24.169 1.00 93.38 507 LYS A N 1
ATOM 4053 C CA . LYS A 1 507 ? 2.852 -7.195 -23.964 1.00 93.38 507 LYS A CA 1
ATOM 4054 C C . LYS A 1 507 ? 2.416 -8.443 -24.740 1.00 93.38 507 LYS A C 1
ATOM 4056 O O . LYS A 1 507 ? 3.274 -9.199 -25.178 1.00 93.38 507 LYS A O 1
ATOM 4061 N N . HIS A 1 508 ? 1.109 -8.665 -24.882 1.00 93.06 508 HIS A N 1
ATOM 4062 C CA . HIS A 1 508 ? 0.537 -9.830 -25.572 1.00 93.06 508 HIS A CA 1
ATOM 4063 C C . HIS A 1 508 ? -0.017 -9.508 -26.965 1.00 93.06 508 HIS A C 1
ATOM 4065 O O . HIS A 1 508 ? -0.730 -10.331 -27.532 1.00 93.06 508 HIS A O 1
ATOM 4071 N N . LEU A 1 509 ? 0.295 -8.326 -27.508 1.00 91.38 509 LEU A N 1
ATOM 4072 C CA . LEU A 1 509 ? -0.086 -7.885 -28.855 1.00 91.38 509 LEU A CA 1
ATOM 4073 C C . LEU A 1 509 ? -1.590 -8.032 -29.165 1.00 91.38 509 LEU A C 1
ATOM 4075 O O . LEU A 1 509 ? -1.980 -8.459 -30.249 1.00 91.38 509 LEU A O 1
ATOM 4079 N N . SER A 1 510 ? -2.451 -7.672 -28.210 1.00 87.44 510 SER A N 1
ATOM 4080 C CA . SER A 1 510 ? -3.905 -7.862 -28.298 1.00 87.44 510 SER A CA 1
ATOM 4081 C C . SER A 1 510 ? -4.658 -6.538 -28.179 1.00 87.44 510 SER A C 1
ATOM 4083 O O . SER A 1 510 ? -4.517 -5.837 -27.181 1.00 87.44 510 SER A O 1
ATOM 4085 N N . GLY A 1 511 ? -5.504 -6.210 -29.163 1.00 79.81 511 GLY A N 1
ATOM 4086 C CA . GLY A 1 511 ? -6.411 -5.051 -29.100 1.00 79.81 511 GLY A CA 1
ATOM 4087 C C . GLY A 1 511 ? -5.710 -3.684 -29.077 1.00 79.81 511 GLY A C 1
ATOM 4088 O O . GLY A 1 511 ? -6.153 -2.780 -28.377 1.00 79.81 511 GLY A O 1
ATOM 4089 N N . LEU A 1 512 ? -4.595 -3.528 -29.803 1.00 79.44 512 LEU A N 1
ATOM 4090 C CA . LEU A 1 512 ? -3.754 -2.316 -29.758 1.00 79.44 512 LEU A CA 1
ATOM 4091 C C . LEU A 1 512 ? -4.334 -1.103 -30.497 1.00 79.44 512 LEU A C 1
ATOM 4093 O O . LEU A 1 512 ? -3.971 0.036 -30.186 1.00 79.44 512 LEU A O 1
ATOM 4097 N N . GLN A 1 513 ? -5.211 -1.353 -31.471 1.00 72.25 513 GLN A N 1
ATOM 4098 C CA . GLN A 1 513 ? -5.829 -0.327 -32.314 1.00 72.25 513 GLN A CA 1
ATOM 4099 C C . GLN A 1 513 ? -6.986 0.397 -31.617 1.00 72.25 513 GLN A C 1
ATOM 4101 O O . GLN A 1 513 ? -7.304 1.528 -31.976 1.00 72.25 513 GLN A O 1
ATOM 4106 N N . GLU A 1 514 ? -7.600 -0.225 -30.610 1.00 64.38 514 GLU A N 1
ATOM 4107 C CA . GLU A 1 514 ? -8.701 0.384 -29.874 1.00 64.38 514 GLU A CA 1
ATOM 4108 C C . GLU A 1 514 ? -8.172 1.523 -28.986 1.00 64.38 514 GLU A C 1
ATOM 4110 O O . GLU A 1 514 ? -7.210 1.322 -28.231 1.00 64.38 514 GLU A O 1
ATOM 4115 N N . PRO A 1 515 ? -8.767 2.729 -29.040 1.00 57.38 515 PRO A N 1
ATOM 4116 C CA . PRO A 1 515 ? -8.472 3.759 -28.060 1.00 57.38 515 PRO A CA 1
ATOM 4117 C C . PRO A 1 515 ? -8.937 3.251 -26.693 1.00 57.38 515 PRO A C 1
ATOM 4119 O O . PRO A 1 515 ? -10.130 3.168 -26.425 1.00 57.38 515 PRO A O 1
ATOM 4122 N N . ILE A 1 516 ? -7.989 2.871 -25.834 1.00 59.88 516 ILE A N 1
ATOM 4123 C CA . ILE A 1 516 ? -8.306 2.480 -24.458 1.00 59.88 516 ILE A CA 1
ATOM 4124 C C . ILE A 1 516 ? -8.878 3.707 -23.749 1.00 59.88 516 ILE A C 1
ATOM 4126 O O . ILE A 1 516 ? -8.256 4.773 -23.796 1.00 59.88 516 ILE A O 1
ATOM 4130 N N . ASP A 1 517 ? -10.046 3.535 -23.121 1.00 56.81 517 ASP A N 1
ATOM 4131 C CA . ASP A 1 517 ? -10.774 4.575 -22.393 1.00 56.81 517 ASP A CA 1
ATOM 4132 C C . ASP A 1 517 ? -9.818 5.474 -21.606 1.00 56.81 517 ASP A C 1
ATOM 4134 O O . ASP A 1 517 ? -8.988 5.010 -20.817 1.00 56.81 517 ASP A O 1
ATOM 4138 N N . LEU A 1 518 ? -9.921 6.782 -21.852 1.00 59.22 518 LEU A N 1
ATOM 4139 C CA . LEU A 1 518 ? -9.120 7.790 -21.173 1.00 59.22 518 LEU A CA 1
ATOM 4140 C C . LEU A 1 518 ? -9.423 7.712 -19.669 1.00 59.22 518 LEU A C 1
ATOM 4142 O O . LEU A 1 518 ? -10.546 8.035 -19.270 1.00 59.22 518 LEU A O 1
ATOM 4146 N N . PRO A 1 519 ? -8.460 7.326 -18.810 1.00 58.28 519 PRO A N 1
ATOM 4147 C CA . PRO A 1 519 ? -8.689 7.400 -17.378 1.00 58.28 519 PRO A CA 1
ATOM 4148 C C . PRO A 1 519 ? -8.945 8.867 -17.002 1.00 58.28 519 PRO A C 1
ATOM 4150 O O . PRO A 1 519 ? -8.275 9.767 -17.516 1.00 58.28 519 PRO A O 1
ATOM 4153 N N . GLN A 1 520 ? -9.897 9.117 -16.093 1.00 57.97 520 GLN A N 1
ATOM 4154 C CA . GLN A 1 520 ? -10.196 10.475 -15.604 1.00 57.97 520 GLN A CA 1
ATOM 4155 C C . GLN A 1 520 ? -8.936 11.173 -15.060 1.00 57.97 520 GLN A C 1
ATOM 4157 O O . GLN A 1 520 ? -8.791 12.388 -15.178 1.00 57.97 520 GLN A O 1
ATOM 4162 N N . THR A 1 521 ? -7.996 10.390 -14.520 1.00 61.91 521 THR A N 1
ATOM 4163 C CA . THR A 1 521 ? -6.650 10.813 -14.129 1.00 61.91 521 THR A CA 1
ATOM 4164 C C . THR A 1 521 ? -5.599 9.956 -14.839 1.00 61.91 521 THR A C 1
ATOM 4166 O O . THR A 1 521 ? -5.515 8.742 -14.651 1.00 61.91 521 THR A O 1
ATOM 4169 N N . ARG A 1 522 ? -4.762 10.587 -15.671 1.00 73.06 522 ARG A N 1
ATOM 4170 C CA . ARG A 1 522 ? -3.636 9.914 -16.338 1.00 73.06 522 ARG A CA 1
ATOM 4171 C C . ARG A 1 522 ? -2.537 9.645 -15.310 1.00 73.06 522 ARG A C 1
ATOM 4173 O O . ARG A 1 522 ? -1.844 10.582 -14.912 1.00 73.06 522 ARG A O 1
ATOM 4180 N N . SER A 1 523 ? -2.400 8.397 -14.862 1.00 83.00 523 SER A N 1
ATOM 4181 C CA . SER A 1 523 ? -1.276 8.000 -14.008 1.00 83.00 523 SER A CA 1
ATOM 4182 C C . SER A 1 523 ? 0.040 8.020 -14.805 1.00 83.00 523 SER A C 1
ATOM 4184 O O . SER A 1 523 ? 0.022 7.783 -16.019 1.00 83.00 523 SER A O 1
ATOM 4186 N N . PRO A 1 524 ? 1.194 8.252 -14.154 1.00 86.94 524 PRO A N 1
ATOM 4187 C CA . PRO A 1 524 ? 2.503 8.173 -14.806 1.00 86.94 524 PRO A CA 1
ATOM 4188 C C . PRO A 1 524 ? 2.729 6.863 -15.575 1.00 86.94 524 PRO A C 1
ATOM 4190 O O . PRO A 1 524 ? 3.236 6.864 -16.695 1.00 86.94 524 PRO A O 1
ATOM 4193 N N . GLN A 1 525 ? 2.297 5.740 -15.000 1.00 89.06 525 GLN A N 1
ATOM 4194 C CA . GLN A 1 525 ? 2.422 4.404 -15.579 1.00 89.06 525 GLN A CA 1
ATOM 4195 C C . GLN A 1 525 ? 1.584 4.268 -16.851 1.00 89.06 525 GLN A C 1
ATOM 4197 O O . GLN A 1 525 ? 2.076 3.742 -17.849 1.00 89.06 525 GLN A O 1
ATOM 4202 N N . TRP A 1 526 ? 0.360 4.809 -16.848 1.00 88.44 526 TRP A N 1
ATOM 4203 C CA . TRP A 1 526 ? -0.485 4.824 -18.037 1.00 88.44 526 TRP A CA 1
ATOM 4204 C C . TRP A 1 526 ? 0.166 5.644 -19.150 1.00 88.44 526 TRP A C 1
ATOM 4206 O O . TRP A 1 526 ? 0.222 5.186 -20.288 1.00 88.44 526 TRP A O 1
ATOM 4216 N N . THR A 1 527 ? 0.719 6.819 -18.826 1.00 87.06 527 THR A N 1
ATOM 4217 C CA . THR A 1 527 ? 1.415 7.682 -19.796 1.00 87.06 527 THR A CA 1
ATOM 4218 C C . THR A 1 527 ? 2.591 6.949 -20.445 1.00 87.06 527 THR A C 1
ATOM 4220 O O . THR A 1 527 ? 2.732 6.970 -21.668 1.00 87.06 527 THR A O 1
ATOM 4223 N N . ILE A 1 528 ? 3.403 6.254 -19.645 1.00 89.81 528 ILE A N 1
ATOM 4224 C CA . ILE A 1 528 ? 4.572 5.496 -20.114 1.00 89.81 528 ILE A CA 1
ATOM 4225 C C . ILE A 1 528 ? 4.151 4.299 -20.978 1.00 89.81 528 ILE A C 1
ATOM 4227 O O . ILE A 1 528 ? 4.706 4.108 -22.063 1.00 89.81 528 ILE A O 1
ATOM 4231 N N . ASN A 1 529 ? 3.144 3.530 -20.553 1.00 91.75 529 ASN A N 1
ATOM 4232 C CA . ASN A 1 529 ? 2.625 2.402 -21.330 1.00 91.75 529 ASN A CA 1
ATOM 4233 C C . ASN A 1 529 ? 1.962 2.872 -22.632 1.00 91.75 529 ASN A C 1
ATOM 4235 O O . ASN A 1 529 ? 2.144 2.254 -23.677 1.00 91.75 529 ASN A O 1
ATOM 4239 N N . ASN A 1 530 ? 1.236 3.992 -22.615 1.00 88.12 530 ASN A N 1
ATOM 4240 C CA . ASN A 1 530 ? 0.615 4.534 -23.821 1.00 88.12 530 ASN A CA 1
ATOM 4241 C C . ASN A 1 530 ? 1.662 5.060 -24.809 1.00 88.12 530 ASN A C 1
ATOM 4243 O O . ASN A 1 530 ? 1.507 4.845 -26.005 1.00 88.12 530 ASN A O 1
ATOM 4247 N N . LEU A 1 531 ? 2.750 5.674 -24.332 1.00 88.19 531 LEU A N 1
ATOM 4248 C CA . LEU A 1 531 ? 3.903 5.996 -25.179 1.00 88.19 531 LEU A CA 1
ATOM 4249 C C . LEU A 1 531 ? 4.475 4.742 -25.849 1.00 88.19 531 LEU A C 1
ATOM 4251 O O . LEU A 1 531 ? 4.725 4.758 -27.049 1.00 88.19 531 LEU A O 1
ATOM 4255 N N . ALA A 1 532 ? 4.628 3.639 -25.110 1.00 91.75 532 ALA A N 1
ATOM 4256 C CA . ALA A 1 532 ? 5.068 2.376 -25.699 1.00 91.75 532 ALA A CA 1
ATOM 4257 C C . ALA A 1 532 ? 4.100 1.862 -26.774 1.00 91.75 532 ALA A C 1
ATOM 4259 O O . ALA A 1 532 ? 4.552 1.455 -27.839 1.00 91.75 532 ALA A O 1
ATOM 4260 N N . ARG A 1 533 ? 2.783 1.947 -26.541 1.00 90.44 533 ARG A N 1
ATOM 4261 C CA . ARG A 1 533 ? 1.766 1.588 -27.545 1.00 90.44 533 ARG A CA 1
ATOM 4262 C C . ARG A 1 533 ? 1.862 2.452 -28.800 1.00 90.44 533 ARG A C 1
ATOM 4264 O O . ARG A 1 533 ? 1.809 1.924 -29.902 1.00 90.44 533 ARG A O 1
ATOM 4271 N N . LEU A 1 534 ? 1.964 3.770 -28.636 1.00 87.56 534 LEU A N 1
ATOM 4272 C CA . LEU A 1 534 ? 2.039 4.704 -29.758 1.00 87.56 534 LEU A CA 1
ATOM 4273 C C . LEU A 1 534 ? 3.295 4.462 -30.592 1.00 87.56 534 LEU A C 1
ATOM 4275 O O . LEU A 1 534 ? 3.187 4.363 -31.809 1.00 87.56 534 LEU A O 1
ATOM 4279 N N . ASN A 1 535 ? 4.444 4.267 -29.944 1.00 88.88 535 ASN A N 1
ATOM 4280 C CA . ASN A 1 535 ? 5.690 3.952 -30.642 1.00 88.88 535 ASN A CA 1
ATOM 4281 C C . ASN A 1 535 ? 5.614 2.596 -31.351 1.00 88.88 535 ASN A C 1
ATOM 4283 O O . ASN A 1 535 ? 6.055 2.484 -32.487 1.00 88.88 535 ASN A O 1
ATOM 4287 N N . TYR A 1 536 ? 5.002 1.586 -30.724 1.00 90.56 536 TYR A N 1
ATOM 4288 C CA . TYR A 1 536 ? 4.773 0.291 -31.367 1.00 90.56 536 TYR A CA 1
ATOM 4289 C C . TYR A 1 536 ? 3.929 0.420 -32.646 1.00 90.56 536 TYR A C 1
ATOM 4291 O O . TYR A 1 536 ? 4.210 -0.236 -33.643 1.00 90.56 536 TYR A O 1
ATOM 4299 N N . LEU A 1 537 ? 2.911 1.285 -32.631 1.00 88.44 537 LEU A N 1
ATOM 4300 C CA . LEU A 1 537 ? 2.042 1.554 -33.781 1.00 88.44 537 LEU A CA 1
ATOM 4301 C C . LEU A 1 537 ? 2.611 2.598 -34.759 1.00 88.44 537 LEU A C 1
ATOM 4303 O O . LEU A 1 537 ? 1.921 2.944 -35.714 1.00 88.44 537 LEU A O 1
ATOM 4307 N N . ALA A 1 538 ? 3.812 3.130 -34.507 1.00 85.00 538 ALA A N 1
ATOM 4308 C CA . ALA A 1 538 ? 4.397 4.255 -35.240 1.00 85.00 538 ALA A CA 1
ATOM 4309 C C . ALA A 1 538 ? 3.464 5.489 -35.337 1.00 85.00 538 ALA A C 1
ATOM 4311 O O . ALA A 1 538 ? 3.453 6.210 -36.333 1.00 85.00 538 ALA A O 1
ATOM 4312 N N . LEU A 1 539 ? 2.663 5.744 -34.293 1.00 81.19 539 LEU A N 1
ATOM 4313 C CA . LEU A 1 539 ? 1.741 6.881 -34.214 1.00 81.19 539 LEU A CA 1
ATOM 4314 C C . LEU A 1 539 ? 2.357 8.043 -33.431 1.00 81.19 539 LEU A C 1
ATOM 4316 O O . LEU A 1 539 ? 2.910 7.861 -32.345 1.00 81.19 539 LEU A O 1
ATOM 4320 N N . THR A 1 540 ? 2.184 9.265 -33.932 1.00 69.12 540 THR A N 1
ATOM 4321 C CA . THR A 1 540 ? 2.615 10.478 -33.232 1.00 69.12 540 THR A CA 1
ATOM 4322 C C . THR A 1 540 ? 1.602 10.860 -32.139 1.00 69.12 540 THR A C 1
ATOM 4324 O O . THR A 1 540 ? 0.405 10.963 -32.399 1.00 69.12 540 THR A O 1
ATOM 4327 N N . PRO A 1 541 ? 2.026 11.076 -30.878 1.00 66.00 541 PRO A N 1
ATOM 4328 C CA . PRO A 1 541 ? 1.101 11.509 -29.831 1.00 66.00 541 PRO A CA 1
ATOM 4329 C C . PRO A 1 541 ? 0.675 12.976 -30.026 1.00 66.00 541 PRO A C 1
ATOM 4331 O O . PRO A 1 541 ? 1.547 13.842 -30.098 1.00 66.00 541 PRO A O 1
ATOM 4334 N N . ASP A 1 542 ? -0.620 13.295 -29.962 1.00 56.31 542 ASP A N 1
ATOM 4335 C CA . ASP A 1 542 ? -1.116 14.664 -30.217 1.00 56.31 542 ASP A CA 1
ATOM 4336 C C . ASP A 1 542 ? -0.687 15.710 -29.172 1.00 56.31 542 ASP A C 1
ATOM 4338 O O . ASP A 1 542 ? -0.473 16.864 -29.510 1.00 56.31 542 ASP A O 1
ATOM 4342 N N . THR A 1 543 ? -0.488 15.340 -27.903 1.00 55.81 543 THR A N 1
ATOM 4343 C CA . THR A 1 543 ? 0.190 16.154 -26.868 1.00 55.81 543 THR A CA 1
ATOM 4344 C C . THR A 1 543 ? 0.373 15.300 -25.611 1.00 55.81 543 THR A C 1
ATOM 4346 O O . THR A 1 543 ? -0.575 14.695 -25.114 1.00 55.81 543 THR A O 1
ATOM 4349 N N . ILE A 1 544 ? 1.591 15.234 -25.069 1.00 56.62 544 ILE A N 1
ATOM 4350 C CA . ILE A 1 544 ? 1.844 14.611 -23.761 1.00 56.62 544 ILE A CA 1
ATOM 4351 C C . ILE A 1 544 ? 2.357 15.724 -22.864 1.00 56.62 544 ILE A C 1
ATOM 4353 O O . ILE A 1 544 ? 3.435 16.262 -23.100 1.00 56.62 544 ILE A O 1
ATOM 4357 N N . GLN A 1 545 ? 1.543 16.126 -21.890 1.00 56.88 545 GLN A N 1
ATOM 4358 C CA . GLN A 1 545 ? 1.978 17.063 -20.862 1.00 56.88 545 GLN A CA 1
ATOM 4359 C C . GLN A 1 545 ? 3.022 16.371 -19.987 1.00 56.88 545 GLN A C 1
ATOM 4361 O O . GLN A 1 545 ? 2.803 15.244 -19.542 1.00 56.88 545 GLN A O 1
ATOM 4366 N N . ALA A 1 546 ? 4.145 17.048 -19.745 1.00 60.00 546 ALA A N 1
ATOM 4367 C CA . ALA A 1 546 ? 5.150 16.572 -18.809 1.00 60.00 546 ALA A CA 1
ATOM 4368 C C . ALA A 1 546 ? 4.518 16.451 -17.415 1.00 60.00 546 ALA A C 1
ATOM 4370 O O . ALA A 1 546 ? 4.031 17.437 -16.860 1.00 60.00 546 ALA A O 1
ATOM 4371 N N . GLN A 1 547 ? 4.500 15.237 -16.872 1.00 65.44 547 GLN A N 1
ATOM 4372 C CA . GLN A 1 547 ? 4.085 14.977 -15.498 1.00 65.44 547 GLN A CA 1
ATOM 4373 C C . GLN A 1 547 ? 5.332 14.822 -14.618 1.00 65.44 547 GLN A C 1
ATOM 4375 O O . GLN A 1 547 ? 6.311 14.222 -15.070 1.00 65.44 547 GLN A O 1
ATOM 4380 N N . PRO A 1 548 ? 5.324 15.340 -13.377 1.00 67.56 548 PRO A N 1
ATOM 4381 C CA . PRO A 1 548 ? 6.392 15.060 -12.427 1.00 67.56 548 PRO A CA 1
ATOM 4382 C C . PRO A 1 548 ? 6.439 13.555 -12.134 1.00 67.56 548 PRO A C 1
ATOM 4384 O O . PRO A 1 548 ? 5.406 12.908 -11.966 1.00 67.56 548 PRO A O 1
ATOM 4387 N N . MET A 1 549 ? 7.649 12.999 -12.122 1.00 79.00 549 MET A N 1
ATOM 4388 C CA . MET A 1 549 ? 7.899 11.574 -11.913 1.00 79.00 549 MET A CA 1
ATOM 4389 C C . MET A 1 549 ? 8.608 11.394 -10.571 1.00 79.00 549 MET A C 1
ATOM 4391 O O . MET A 1 549 ? 9.780 11.746 -10.440 1.00 79.00 549 MET A O 1
ATOM 4395 N N . ASP A 1 550 ? 7.909 10.830 -9.588 1.00 76.50 550 ASP A N 1
ATOM 4396 C CA . ASP A 1 550 ? 8.403 10.750 -8.204 1.00 76.50 550 ASP A CA 1
ATOM 4397 C C . ASP A 1 550 ? 9.528 9.721 -8.019 1.00 76.50 550 ASP A C 1
ATOM 4399 O O . ASP A 1 550 ? 10.376 9.856 -7.140 1.00 76.50 550 ASP A O 1
ATOM 4403 N N . SER A 1 551 ? 9.549 8.683 -8.860 1.00 84.25 551 SER A N 1
ATOM 4404 C CA . SER A 1 551 ? 10.528 7.596 -8.798 1.00 84.25 551 SER A CA 1
ATOM 4405 C C . SER A 1 551 ? 11.488 7.632 -9.981 1.00 84.25 551 SER A C 1
ATOM 4407 O O . SER A 1 551 ? 11.094 7.885 -11.121 1.00 84.25 551 SER A O 1
ATOM 4409 N N . ARG A 1 552 ? 12.749 7.283 -9.717 1.00 83.94 552 ARG A N 1
ATOM 4410 C CA . ARG A 1 552 ? 13.811 7.170 -10.723 1.00 83.94 552 ARG A CA 1
ATOM 4411 C C . ARG A 1 552 ? 13.466 6.186 -11.842 1.00 83.94 552 ARG A C 1
ATOM 4413 O O . ARG A 1 552 ? 13.706 6.486 -13.005 1.00 83.94 552 ARG A O 1
ATOM 4420 N N . LEU A 1 553 ? 12.829 5.062 -11.505 1.00 84.62 553 LEU A N 1
ATOM 4421 C CA . LEU A 1 553 ? 12.375 4.080 -12.493 1.00 84.62 553 LEU A CA 1
ATOM 4422 C C . LEU A 1 553 ? 11.353 4.694 -13.460 1.00 84.62 553 LEU A C 1
ATOM 4424 O O . LEU A 1 553 ? 11.425 4.467 -14.665 1.00 84.62 553 LEU A O 1
ATOM 4428 N N . LEU A 1 554 ? 10.418 5.497 -12.936 1.00 89.00 554 LEU A N 1
ATOM 4429 C CA . LEU A 1 554 ? 9.420 6.190 -13.753 1.00 89.00 554 LEU A CA 1
ATOM 4430 C C . LEU A 1 554 ? 10.080 7.245 -14.644 1.00 89.00 554 LEU A C 1
ATOM 4432 O O . LEU A 1 554 ? 9.739 7.336 -15.820 1.00 89.00 554 LEU A O 1
ATOM 4436 N N . GLN A 1 555 ? 11.058 7.989 -14.115 1.00 88.00 555 GLN A N 1
ATOM 4437 C CA . GLN A 1 555 ? 11.849 8.950 -14.891 1.00 88.00 555 GLN A CA 1
ATOM 4438 C C . GLN A 1 555 ? 12.587 8.262 -16.045 1.00 88.00 555 GLN A C 1
ATOM 4440 O O . GLN A 1 555 ? 12.433 8.668 -17.194 1.00 88.00 555 GLN A O 1
ATOM 4445 N N . ALA A 1 556 ? 13.329 7.187 -15.764 1.00 88.00 556 ALA A N 1
ATOM 4446 C CA . ALA A 1 556 ? 14.083 6.438 -16.767 1.00 88.00 556 ALA A CA 1
ATOM 4447 C C . ALA A 1 556 ? 13.174 5.879 -17.876 1.00 88.00 556 ALA A C 1
ATOM 4449 O O . ALA A 1 556 ? 13.457 6.056 -19.063 1.00 88.00 556 ALA A O 1
ATOM 4450 N N . ALA A 1 557 ? 12.052 5.264 -17.490 1.00 90.81 557 ALA A N 1
ATOM 4451 C CA . ALA A 1 557 ? 11.081 4.693 -18.417 1.00 90.81 557 ALA A CA 1
ATOM 4452 C C . ALA A 1 557 ? 10.381 5.761 -19.271 1.00 90.81 557 ALA A C 1
ATOM 4454 O O . ALA A 1 557 ? 10.212 5.584 -20.479 1.00 90.81 557 ALA A O 1
ATOM 4455 N N . TYR A 1 558 ? 10.013 6.891 -18.661 1.00 89.25 558 TYR A N 1
ATOM 4456 C CA . TYR A 1 558 ? 9.430 8.022 -19.375 1.00 89.25 558 TYR A CA 1
ATOM 4457 C C . TYR A 1 558 ? 10.408 8.615 -20.386 1.00 89.25 558 TYR A C 1
ATOM 4459 O O . TYR A 1 558 ? 10.020 8.829 -21.534 1.00 89.25 558 TYR A O 1
ATOM 4467 N N . ILE A 1 559 ? 11.668 8.842 -19.992 1.00 88.19 559 ILE A N 1
ATOM 4468 C CA . ILE A 1 559 ? 12.701 9.375 -20.888 1.00 88.19 559 ILE A CA 1
ATOM 4469 C C . ILE A 1 559 ? 12.908 8.425 -22.064 1.00 88.19 559 ILE A C 1
ATOM 4471 O O . ILE A 1 559 ? 12.808 8.878 -23.197 1.00 88.19 559 ILE A O 1
ATOM 4475 N N . ARG A 1 560 ? 13.111 7.120 -21.827 1.00 90.62 560 ARG A N 1
ATOM 4476 C CA . ARG A 1 560 ? 13.267 6.123 -22.902 1.00 90.62 560 ARG A CA 1
ATOM 4477 C C . ARG A 1 560 ? 12.116 6.178 -23.898 1.00 90.62 560 ARG A C 1
ATOM 4479 O O . ARG A 1 560 ? 12.343 6.380 -25.085 1.00 90.62 560 ARG A O 1
ATOM 4486 N N . ASN A 1 561 ? 10.887 6.005 -23.415 1.00 91.38 561 ASN A N 1
ATOM 4487 C CA . ASN A 1 561 ? 9.735 5.891 -24.302 1.00 91.38 561 ASN A CA 1
ATOM 4488 C C . ASN A 1 561 ? 9.460 7.218 -25.034 1.00 91.38 561 ASN A C 1
ATOM 4490 O O . ASN A 1 561 ? 9.013 7.206 -26.181 1.00 91.38 561 ASN A O 1
ATOM 4494 N N . SER A 1 562 ? 9.753 8.355 -24.394 1.00 87.19 562 SER A N 1
ATOM 4495 C CA . SER A 1 562 ? 9.635 9.687 -25.001 1.00 87.19 562 SER A CA 1
ATOM 4496 C C . SER A 1 562 ? 10.714 9.950 -26.044 1.00 87.19 562 SER A C 1
ATOM 4498 O O . SER A 1 562 ? 10.389 10.519 -27.087 1.00 87.19 562 SER A O 1
ATOM 4500 N N . LEU A 1 563 ? 11.958 9.527 -25.785 1.00 86.69 563 LEU A N 1
ATOM 4501 C CA . LEU A 1 563 ? 13.046 9.573 -26.756 1.00 86.69 563 LEU A CA 1
ATOM 4502 C C . LEU A 1 563 ? 12.600 8.837 -28.003 1.00 86.69 563 LEU A C 1
ATOM 4504 O O . LEU A 1 563 ? 12.371 9.496 -28.997 1.00 86.69 563 LEU A O 1
ATOM 4508 N N . THR A 1 564 ? 12.265 7.550 -27.922 1.00 87.88 564 THR A N 1
ATOM 4509 C CA . THR A 1 564 ? 11.812 6.751 -29.073 1.00 87.88 564 THR A CA 1
ATOM 4510 C C . THR A 1 564 ? 10.714 7.416 -29.930 1.00 87.88 564 THR A C 1
ATOM 4512 O O . THR A 1 564 ? 10.701 7.232 -31.137 1.00 87.88 564 THR A O 1
ATOM 4515 N N . SER A 1 565 ? 9.845 8.261 -29.356 1.00 76.75 565 SER A N 1
ATOM 4516 C CA . SER A 1 565 ? 8.814 9.013 -30.104 1.00 76.75 565 SER A CA 1
ATOM 4517 C C . SER A 1 565 ? 9.306 10.254 -30.884 1.00 76.75 565 SER A C 1
ATOM 4519 O O . SER A 1 565 ? 8.503 10.931 -31.523 1.00 76.75 565 SER A O 1
ATOM 4521 N N . GLY A 1 566 ? 10.587 10.622 -30.784 1.00 70.00 566 GLY A N 1
ATOM 4522 C CA . GLY A 1 566 ? 11.198 11.770 -31.472 1.00 70.00 566 GLY A CA 1
ATOM 4523 C C . GLY A 1 566 ? 10.811 13.145 -30.902 1.00 70.00 566 GLY A C 1
ATOM 4524 O O . GLY A 1 566 ? 10.992 14.175 -31.553 1.00 70.00 566 GLY A O 1
ATOM 4525 N N . LYS A 1 567 ? 10.230 13.197 -29.694 1.00 63.16 567 LYS A N 1
ATOM 4526 C CA . LYS A 1 567 ? 9.679 14.435 -29.106 1.00 63.16 567 LYS A CA 1
ATOM 4527 C C . LYS A 1 567 ? 10.674 15.288 -28.335 1.00 63.16 567 LYS A C 1
ATOM 4529 O O . LYS A 1 567 ? 10.463 16.495 -28.196 1.00 63.16 567 LYS A O 1
ATOM 4534 N N . ILE A 1 568 ? 11.722 14.682 -27.790 1.00 60.78 568 ILE A N 1
ATOM 4535 C CA . ILE A 1 568 ? 12.729 15.413 -27.027 1.00 60.78 568 ILE A CA 1
ATOM 4536 C C . ILE A 1 568 ? 13.720 16.017 -28.020 1.00 60.78 568 ILE A C 1
ATOM 4538 O O . ILE A 1 568 ? 14.584 15.328 -28.543 1.00 60.78 568 ILE A O 1
ATOM 4542 N N . LYS A 1 569 ? 13.575 17.319 -28.280 1.00 58.81 569 LYS A N 1
ATOM 4543 C CA . LYS A 1 569 ? 14.461 18.066 -29.189 1.00 58.81 569 LYS A CA 1
ATOM 4544 C C . LYS A 1 569 ? 15.665 18.707 -28.484 1.00 58.81 569 LYS A C 1
ATOM 4546 O O . LYS A 1 569 ? 16.577 19.174 -29.148 1.00 58.81 569 LYS A O 1
ATOM 4551 N N . ASP A 1 570 ? 15.676 18.749 -27.147 1.00 65.81 570 ASP A N 1
ATOM 4552 C CA . ASP A 1 570 ? 16.755 19.360 -26.356 1.00 65.81 570 ASP A CA 1
ATOM 4553 C C . ASP A 1 570 ? 17.767 18.309 -25.870 1.00 65.81 570 ASP A C 1
ATOM 4555 O O . ASP A 1 570 ? 17.700 17.802 -24.743 1.00 65.81 570 ASP A O 1
ATOM 4559 N N . SER A 1 571 ? 18.705 17.967 -26.756 1.00 62.62 571 SER A N 1
ATOM 4560 C CA . SER A 1 571 ? 19.740 16.949 -26.539 1.00 62.62 571 SER A CA 1
ATOM 4561 C C . SER A 1 571 ? 20.565 17.165 -25.273 1.00 62.62 571 SER A C 1
ATOM 4563 O O . SER A 1 571 ? 20.741 16.248 -24.467 1.00 62.62 571 SER A O 1
ATOM 4565 N N . LYS A 1 572 ? 21.081 18.385 -25.093 1.00 67.19 572 LYS A N 1
ATOM 4566 C CA . LYS A 1 572 ? 22.108 18.704 -24.095 1.00 67.19 572 LYS A CA 1
ATOM 4567 C C . LYS A 1 572 ? 21.546 18.649 -22.680 1.00 67.19 572 LYS A C 1
ATOM 4569 O O . LYS A 1 572 ? 22.163 18.068 -21.783 1.00 67.19 572 LYS A O 1
ATOM 4574 N N . ASN A 1 573 ? 20.336 19.171 -22.491 1.00 75.69 573 ASN A N 1
ATOM 4575 C CA . ASN A 1 573 ? 19.633 19.065 -21.215 1.00 75.69 573 ASN A CA 1
ATOM 4576 C C . ASN A 1 573 ? 19.220 17.616 -20.921 1.00 75.69 573 ASN A C 1
ATOM 4578 O O . ASN A 1 573 ? 19.307 17.168 -19.782 1.00 75.69 573 ASN A O 1
ATOM 4582 N N . THR A 1 574 ? 18.864 16.842 -21.947 1.00 79.38 574 THR A N 1
ATOM 4583 C CA . THR A 1 574 ? 18.480 15.434 -21.772 1.00 79.38 574 THR A CA 1
ATOM 4584 C C . THR A 1 574 ? 19.670 14.544 -21.425 1.00 79.38 574 THR A C 1
ATOM 4586 O O . THR A 1 574 ? 19.589 13.752 -20.491 1.00 79.38 574 THR A O 1
ATOM 4589 N N . ASN A 1 575 ? 20.798 14.698 -22.120 1.00 83.75 575 ASN A N 1
ATOM 4590 C CA . ASN A 1 575 ? 22.021 13.948 -21.838 1.00 83.75 575 ASN A CA 1
ATOM 4591 C C . ASN A 1 575 ? 22.606 14.308 -20.469 1.00 83.75 575 ASN A C 1
ATOM 4593 O O . ASN A 1 575 ? 22.966 13.404 -19.723 1.00 83.75 575 ASN A O 1
ATOM 4597 N N . SER A 1 576 ? 22.631 15.593 -20.098 1.00 85.31 576 SER A N 1
ATOM 4598 C CA . SER A 1 576 ? 23.076 16.001 -18.756 1.00 85.31 576 SER A CA 1
ATOM 4599 C C . SER A 1 576 ? 22.151 15.471 -17.654 1.00 85.31 576 SER A C 1
ATOM 4601 O O . SER A 1 576 ? 22.626 15.033 -16.605 1.00 85.31 576 SER A O 1
ATOM 4603 N N . HIS A 1 577 ? 20.840 15.418 -17.904 1.00 86.06 577 HIS A N 1
ATOM 4604 C CA . HIS A 1 577 ? 19.903 14.773 -16.992 1.00 86.06 577 HIS A CA 1
ATOM 4605 C C . HIS A 1 577 ? 20.149 13.258 -16.893 1.00 86.06 577 HIS A C 1
ATOM 4607 O O . HIS A 1 577 ? 20.255 12.739 -15.783 1.00 86.06 577 HIS A O 1
ATOM 4613 N N . LEU A 1 578 ? 20.334 12.551 -18.012 1.00 88.31 578 LEU A N 1
ATOM 4614 C CA . LEU A 1 578 ? 20.694 11.127 -18.018 1.00 88.31 578 LEU A CA 1
ATOM 4615 C C . LEU A 1 578 ? 22.016 10.863 -17.283 1.00 88.31 578 LEU A C 1
ATOM 4617 O O . LEU A 1 578 ? 22.087 9.921 -16.500 1.00 88.31 578 LEU A O 1
ATOM 4621 N N . ASP A 1 579 ? 23.028 11.715 -17.455 1.00 90.50 579 ASP A N 1
ATOM 4622 C CA . ASP A 1 579 ? 24.305 11.610 -16.739 1.00 90.50 579 ASP A CA 1
ATOM 4623 C C . ASP A 1 579 ? 24.122 11.764 -15.227 1.00 90.50 579 ASP A C 1
ATOM 4625 O O . ASP A 1 579 ? 24.701 11.002 -14.451 1.00 90.50 579 ASP A O 1
ATOM 4629 N N . SER A 1 580 ? 23.247 12.680 -14.800 1.00 89.50 580 SER A N 1
ATOM 4630 C CA . SER A 1 580 ? 22.883 12.828 -13.388 1.00 89.50 580 SER A CA 1
ATOM 4631 C C . SER A 1 580 ? 22.188 11.582 -12.827 1.00 89.50 580 SER A C 1
ATOM 4633 O O . SER A 1 580 ? 22.450 11.184 -11.691 1.00 89.50 580 SER A O 1
ATOM 4635 N N . LEU A 1 581 ? 21.334 10.924 -13.618 1.00 89.00 581 LEU A N 1
ATOM 4636 C CA . LEU A 1 581 ? 20.649 9.696 -13.210 1.00 89.00 581 LEU A CA 1
ATOM 4637 C C . LEU A 1 581 ? 21.620 8.513 -13.134 1.00 89.00 581 LEU A C 1
ATOM 4639 O O . LEU A 1 581 ? 21.565 7.747 -12.173 1.00 89.00 581 LEU A O 1
ATOM 4643 N N . ILE A 1 582 ? 22.540 8.401 -14.099 1.00 90.94 582 ILE A N 1
ATOM 4644 C CA . ILE A 1 582 ? 23.578 7.361 -14.134 1.00 90.94 582 ILE A CA 1
ATOM 4645 C C . ILE A 1 582 ? 24.510 7.504 -12.928 1.00 90.94 582 ILE A C 1
ATOM 4647 O O . ILE A 1 582 ? 24.740 6.522 -12.226 1.00 90.94 582 ILE A O 1
ATOM 4651 N N . ALA A 1 583 ? 25.004 8.716 -12.650 1.00 89.94 583 ALA A N 1
ATOM 4652 C CA . ALA A 1 583 ? 25.917 8.977 -11.534 1.00 89.94 583 ALA A CA 1
ATOM 4653 C C . ALA A 1 583 ? 25.291 8.665 -10.163 1.00 89.94 583 ALA A C 1
ATOM 4655 O O . ALA A 1 583 ? 25.984 8.241 -9.243 1.00 89.94 583 ALA A O 1
ATOM 4656 N N . ASN A 1 584 ? 23.973 8.840 -10.039 1.00 86.31 584 ASN A N 1
ATOM 4657 C CA . ASN A 1 584 ? 23.227 8.588 -8.807 1.00 86.31 584 ASN A CA 1
ATOM 4658 C C . ASN A 1 584 ? 22.667 7.155 -8.698 1.00 86.31 584 ASN A C 1
ATOM 4660 O O . ASN A 1 584 ? 22.013 6.825 -7.699 1.00 86.31 584 ASN A O 1
ATOM 4664 N N . SER A 1 585 ? 22.871 6.302 -9.707 1.00 84.38 585 SER A N 1
ATOM 4665 C CA . SER A 1 585 ? 22.424 4.907 -9.689 1.00 84.38 585 SER A CA 1
ATOM 4666 C C . SER A 1 585 ? 23.484 3.987 -9.090 1.00 84.38 585 SER A C 1
ATOM 4668 O O . SER A 1 585 ? 24.628 3.970 -9.533 1.00 84.38 585 SER A O 1
ATOM 4670 N N . SER A 1 586 ? 23.091 3.178 -8.104 1.00 81.75 586 SER A N 1
ATOM 4671 C CA . SER A 1 586 ? 23.915 2.096 -7.549 1.00 81.75 586 SER A CA 1
ATOM 4672 C C . SER A 1 586 ? 23.688 0.751 -8.248 1.00 81.75 586 SER A C 1
ATOM 4674 O O . SER A 1 586 ? 24.409 -0.207 -7.975 1.00 81.75 586 SER A O 1
ATOM 4676 N N . ASN A 1 587 ? 22.690 0.655 -9.134 1.00 87.12 587 ASN A N 1
ATOM 4677 C CA . ASN A 1 587 ? 22.314 -0.582 -9.805 1.00 87.12 587 ASN A CA 1
ATOM 4678 C C . ASN A 1 587 ? 22.931 -0.640 -11.207 1.00 87.12 587 ASN A C 1
ATOM 4680 O O . ASN A 1 587 ? 22.571 0.128 -12.095 1.00 87.12 587 ASN A O 1
ATOM 4684 N N . THR A 1 588 ? 23.821 -1.607 -11.420 1.00 87.62 588 THR A N 1
ATOM 4685 C CA . THR A 1 588 ? 24.519 -1.838 -12.692 1.00 87.62 588 THR A CA 1
ATOM 4686 C C . THR A 1 588 ? 23.562 -2.034 -13.875 1.00 87.62 588 THR A C 1
ATOM 4688 O O . THR A 1 588 ? 23.815 -1.510 -14.954 1.00 87.62 588 THR A O 1
ATOM 4691 N N . GLN A 1 589 ? 22.423 -2.709 -13.680 1.00 87.38 589 GLN A N 1
ATOM 4692 C CA . GLN A 1 589 ? 21.422 -2.876 -14.741 1.00 87.38 589 GLN A CA 1
ATOM 4693 C C . GLN A 1 589 ? 20.761 -1.540 -15.101 1.00 87.38 589 GLN A C 1
ATOM 4695 O O . GLN A 1 589 ? 20.582 -1.229 -16.271 1.00 87.38 589 GLN A O 1
ATOM 4700 N N . GLU A 1 590 ? 20.419 -0.726 -14.102 1.00 88.19 590 GLU A N 1
ATOM 4701 C CA . GLU A 1 590 ? 19.811 0.588 -14.333 1.00 88.19 590 GLU A CA 1
ATOM 4702 C C . GLU A 1 590 ? 20.779 1.524 -15.074 1.00 88.19 590 GLU A C 1
ATOM 4704 O O . GLU A 1 590 ? 20.378 2.225 -16.003 1.00 88.19 590 GLU A O 1
ATOM 4709 N N . GLN A 1 591 ? 22.069 1.495 -14.722 1.00 90.81 591 GLN A N 1
ATOM 4710 C CA . GLN A 1 591 ? 23.100 2.252 -15.436 1.00 90.81 591 GLN A CA 1
ATOM 4711 C C . GLN A 1 591 ? 23.209 1.836 -16.909 1.00 90.81 591 GLN A C 1
ATOM 4713 O O . GLN A 1 591 ? 23.302 2.704 -17.780 1.00 90.81 591 GLN A O 1
ATOM 4718 N N . MET A 1 592 ? 23.186 0.531 -17.193 1.00 91.81 592 MET A N 1
ATOM 4719 C CA . MET A 1 592 ? 23.198 -0.008 -18.557 1.00 91.81 592 MET A CA 1
ATOM 4720 C C . MET A 1 592 ? 22.016 0.533 -19.371 1.00 91.81 592 MET A C 1
ATOM 4722 O O . MET A 1 592 ? 22.196 1.082 -20.459 1.00 91.81 592 MET A O 1
ATOM 4726 N N . GLU A 1 593 ? 20.815 0.453 -18.805 1.00 91.50 593 GLU A N 1
ATOM 4727 C CA . GLU A 1 593 ? 19.585 0.906 -19.447 1.00 91.50 593 GLU A CA 1
ATOM 4728 C C . GLU A 1 593 ? 19.557 2.415 -19.714 1.00 91.50 593 GLU A C 1
ATOM 4730 O O . GLU A 1 593 ? 19.132 2.857 -20.782 1.00 91.50 593 GLU A O 1
ATOM 4735 N N . LEU A 1 594 ? 20.037 3.230 -18.774 1.00 92.56 594 LEU A N 1
ATOM 4736 C CA . LEU A 1 594 ? 20.130 4.681 -18.955 1.00 92.56 594 LEU A CA 1
ATOM 4737 C C . LEU A 1 594 ? 21.150 5.061 -20.037 1.00 92.56 594 LEU A C 1
ATOM 4739 O O . LEU A 1 594 ? 20.920 5.992 -20.809 1.00 92.56 594 LEU A O 1
ATOM 4743 N N . ARG A 1 595 ? 22.262 4.327 -20.144 1.00 93.19 595 ARG A N 1
ATOM 4744 C CA . ARG A 1 595 ? 23.255 4.525 -21.213 1.00 93.19 595 ARG A CA 1
ATOM 4745 C C . ARG A 1 595 ? 22.710 4.132 -22.579 1.00 93.19 595 ARG A C 1
ATOM 4747 O O . ARG A 1 595 ? 22.922 4.865 -23.541 1.00 93.19 595 ARG A O 1
ATOM 4754 N N . LEU A 1 596 ? 21.936 3.052 -22.665 1.00 93.44 596 LEU A N 1
ATOM 4755 C CA . LEU A 1 596 ? 21.194 2.734 -23.884 1.00 93.44 596 LEU A CA 1
ATOM 4756 C C . LEU A 1 596 ? 20.218 3.872 -24.254 1.00 93.44 596 LEU A C 1
ATOM 4758 O O . LEU A 1 596 ? 19.950 4.068 -25.438 1.00 93.44 596 LEU A O 1
ATOM 4762 N N . SER A 1 597 ? 19.676 4.634 -23.290 1.00 93.06 597 SER A N 1
ATOM 4763 C CA . SER A 1 597 ? 18.792 5.781 -23.583 1.00 93.06 597 SER A CA 1
ATOM 4764 C C . SER A 1 597 ? 19.580 6.901 -24.243 1.00 93.06 597 SER A C 1
ATOM 4766 O O . SER A 1 597 ? 19.082 7.531 -25.171 1.00 93.06 597 SER A O 1
ATOM 4768 N N . LYS A 1 598 ? 20.844 7.090 -23.846 1.00 91.81 598 LYS A N 1
ATOM 4769 C CA . LYS A 1 598 ? 21.758 8.005 -24.539 1.00 91.81 598 LYS A CA 1
ATOM 4770 C C . LYS A 1 598 ? 22.015 7.566 -25.979 1.00 91.81 598 LYS A C 1
ATOM 4772 O O . LYS A 1 598 ? 22.035 8.427 -26.845 1.00 91.81 598 LYS A O 1
ATOM 4777 N N . VAL A 1 599 ? 22.166 6.263 -26.248 1.00 92.88 599 VAL A N 1
ATOM 4778 C CA . VAL A 1 599 ? 22.329 5.746 -27.625 1.00 92.88 599 VAL A CA 1
ATOM 4779 C C . VAL A 1 599 ? 21.145 6.161 -28.498 1.00 92.88 599 VAL A C 1
ATOM 4781 O O . VAL A 1 599 ? 21.357 6.728 -29.562 1.00 92.88 599 VAL A O 1
ATOM 4784 N N . VAL A 1 600 ? 19.910 5.963 -28.022 1.00 91.44 600 VAL A N 1
ATOM 4785 C CA . VAL A 1 600 ? 18.697 6.376 -28.756 1.00 91.44 600 VAL A CA 1
ATOM 4786 C C . VAL A 1 600 ? 18.651 7.882 -28.960 1.00 91.44 600 VAL A C 1
ATOM 4788 O O . VAL A 1 600 ? 18.352 8.335 -30.058 1.00 91.44 600 VAL A O 1
ATOM 4791 N N . ASN A 1 601 ? 18.986 8.657 -27.927 1.00 88.62 601 ASN A N 1
ATOM 4792 C CA . ASN A 1 601 ? 19.019 10.112 -28.018 1.00 88.62 601 ASN A CA 1
ATOM 4793 C C . ASN A 1 601 ? 20.029 10.600 -29.071 1.00 88.62 601 ASN A C 1
ATOM 4795 O O . ASN A 1 601 ? 19.677 11.416 -29.914 1.00 88.62 601 ASN A O 1
ATOM 4799 N N . TYR A 1 602 ? 21.263 10.083 -29.049 1.00 88.00 602 TYR A N 1
ATOM 4800 C CA . TYR A 1 602 ? 22.294 10.430 -30.033 1.00 88.00 602 TYR A CA 1
ATOM 4801 C C . TYR A 1 602 ? 21.897 10.008 -31.444 1.00 88.00 602 TYR A C 1
ATOM 4803 O O . TYR A 1 602 ? 22.020 10.790 -32.382 1.00 88.00 602 TYR A O 1
ATOM 4811 N N . TYR A 1 603 ? 21.355 8.801 -31.587 1.00 87.88 603 TYR A N 1
ATOM 4812 C CA . TYR A 1 603 ? 20.884 8.300 -32.868 1.00 87.88 603 TYR A CA 1
ATOM 4813 C C . TYR A 1 603 ? 19.788 9.198 -33.471 1.00 87.88 603 TYR A C 1
ATOM 4815 O O . TYR A 1 603 ? 19.889 9.593 -34.628 1.00 87.88 603 TYR A O 1
ATOM 4823 N N . GLN A 1 604 ? 18.790 9.605 -32.680 1.00 83.06 604 GLN A N 1
ATOM 4824 C CA . GLN A 1 604 ? 17.708 10.488 -33.141 1.00 83.06 604 GLN A CA 1
ATOM 4825 C C . GLN A 1 604 ? 18.155 11.903 -33.511 1.00 83.06 604 GLN A C 1
ATOM 4827 O O . GLN A 1 604 ? 17.416 12.624 -34.172 1.00 83.06 604 GLN A O 1
ATOM 4832 N N . GLN A 1 605 ? 19.350 12.299 -33.085 1.00 79.19 605 GLN A N 1
ATOM 4833 C CA . GLN A 1 605 ? 19.976 13.569 -33.454 1.00 79.19 605 GLN A CA 1
ATOM 4834 C C . GLN A 1 605 ? 20.896 13.431 -34.667 1.00 79.19 605 GLN A C 1
ATOM 4836 O O . GLN A 1 605 ? 21.627 14.363 -34.995 1.00 79.19 605 GLN A O 1
ATOM 4841 N N . HIS A 1 606 ? 20.911 12.257 -35.301 1.00 81.25 606 HIS A N 1
ATOM 4842 C CA . HIS A 1 606 ? 21.870 11.895 -36.336 1.00 81.25 606 HIS A CA 1
ATOM 4843 C C . HIS A 1 606 ? 23.338 11.992 -35.861 1.00 81.25 606 HIS A C 1
ATOM 4845 O O . HIS A 1 606 ? 24.234 12.221 -36.668 1.00 81.25 606 HIS A O 1
ATOM 4851 N N . ASP A 1 607 ? 23.622 11.785 -34.568 1.00 84.75 607 ASP A N 1
ATOM 4852 C CA . ASP A 1 607 ? 24.986 11.675 -34.029 1.00 84.75 607 ASP A CA 1
ATOM 4853 C C . ASP A 1 607 ? 25.402 10.204 -33.889 1.00 84.75 607 ASP A C 1
ATOM 4855 O O . ASP A 1 607 ? 25.398 9.608 -32.804 1.00 84.75 607 ASP A O 1
ATOM 4859 N N . LEU A 1 608 ? 25.747 9.600 -35.029 1.00 89.88 608 LEU A N 1
ATOM 4860 C CA . LEU A 1 608 ? 26.138 8.192 -35.092 1.00 89.88 608 LEU A CA 1
ATOM 4861 C C . LEU A 1 608 ? 27.469 7.930 -34.378 1.00 89.88 608 LEU A C 1
ATOM 4863 O O . LEU A 1 608 ? 27.611 6.884 -33.746 1.00 89.88 608 LEU A O 1
ATOM 4867 N N . ILE A 1 609 ? 28.420 8.874 -34.412 1.00 89.06 609 ILE A N 1
ATOM 4868 C CA . ILE A 1 609 ? 29.710 8.735 -33.715 1.00 89.06 609 ILE A CA 1
ATOM 4869 C C . ILE A 1 609 ? 29.475 8.578 -32.211 1.00 89.06 609 ILE A C 1
ATOM 4871 O O . ILE A 1 609 ? 29.987 7.636 -31.597 1.00 89.06 609 ILE A O 1
ATOM 4875 N N . SER A 1 610 ? 28.684 9.465 -31.600 1.00 89.44 610 SER A N 1
ATOM 4876 C CA . SER A 1 610 ? 28.394 9.374 -30.167 1.00 89.44 610 SER A CA 1
ATOM 4877 C C . SER A 1 610 ? 27.570 8.135 -29.829 1.00 89.44 610 SER A C 1
ATOM 4879 O O . SER A 1 610 ? 27.854 7.488 -28.818 1.00 89.44 610 SER A O 1
ATOM 4881 N N . ALA A 1 611 ? 26.596 7.760 -30.665 1.00 91.69 611 ALA A N 1
ATOM 4882 C CA . ALA A 1 611 ? 25.802 6.546 -30.470 1.00 91.69 611 ALA A CA 1
ATOM 4883 C C . ALA A 1 611 ? 26.684 5.282 -30.461 1.00 91.69 611 ALA A C 1
ATOM 4885 O O . ALA A 1 611 ? 26.636 4.502 -29.506 1.00 91.69 611 ALA A O 1
ATOM 4886 N N . LEU A 1 612 ? 27.554 5.120 -31.464 1.00 93.62 612 LEU A N 1
ATOM 4887 C CA . LEU A 1 612 ? 28.478 3.987 -31.578 1.00 93.62 612 LEU A CA 1
ATOM 4888 C C . LEU A 1 612 ? 29.530 3.993 -30.463 1.00 93.62 612 LEU A C 1
ATOM 4890 O O . LEU A 1 612 ? 29.817 2.951 -29.879 1.00 93.62 612 LEU A O 1
ATOM 4894 N N . LYS A 1 613 ? 30.050 5.163 -30.072 1.00 92.38 613 LYS A N 1
ATOM 4895 C CA . LYS A 1 613 ? 30.974 5.283 -28.932 1.00 92.38 613 LYS A CA 1
ATOM 4896 C C . LYS A 1 613 ? 30.326 4.852 -27.615 1.00 92.38 613 LYS A C 1
ATOM 4898 O O . LYS A 1 613 ? 30.980 4.199 -26.801 1.00 92.38 613 LYS A O 1
ATOM 4903 N N . GLN A 1 614 ? 29.055 5.199 -27.395 1.00 94.38 614 GLN A N 1
ATOM 4904 C CA . GLN A 1 614 ? 28.309 4.732 -26.222 1.00 94.38 614 GLN A CA 1
ATOM 4905 C C . GLN A 1 614 ? 28.091 3.217 -26.255 1.00 94.38 614 GLN A C 1
ATOM 4907 O O . GLN A 1 614 ? 28.268 2.567 -25.224 1.00 94.38 614 GLN A O 1
ATOM 4912 N N . LEU A 1 615 ? 27.771 2.643 -27.420 1.00 95.56 615 LEU A N 1
ATOM 4913 C CA . LEU A 1 615 ? 27.664 1.190 -27.583 1.00 95.56 615 LEU A CA 1
ATOM 4914 C C . LEU A 1 615 ? 29.001 0.490 -27.312 1.00 95.56 615 LEU A C 1
ATOM 4916 O O . LEU A 1 615 ? 29.023 -0.474 -26.556 1.00 95.56 615 LEU A O 1
ATOM 4920 N N . ASN A 1 616 ? 30.121 1.013 -27.811 1.00 94.31 616 ASN A N 1
ATOM 4921 C CA . ASN A 1 616 ? 31.452 0.462 -27.532 1.00 94.31 616 ASN A CA 1
ATOM 4922 C C . ASN A 1 616 ? 31.791 0.501 -26.035 1.00 94.31 616 ASN A C 1
ATOM 4924 O O . ASN A 1 616 ? 32.287 -0.479 -25.482 1.00 94.31 616 ASN A O 1
ATOM 4928 N N . GLY A 1 617 ? 31.467 1.601 -25.348 1.00 93.81 617 GLY A N 1
ATOM 4929 C CA . GLY A 1 617 ? 31.589 1.675 -23.889 1.00 93.81 617 GLY A CA 1
ATOM 4930 C C . GLY A 1 617 ? 30.735 0.621 -23.175 1.00 93.81 617 GLY A C 1
ATOM 4931 O O . GLY A 1 617 ? 31.205 -0.025 -22.242 1.00 93.81 617 GLY A O 1
ATOM 4932 N N . LEU A 1 618 ? 29.503 0.391 -23.643 1.00 95.06 618 LEU A N 1
ATOM 4933 C CA . LEU A 1 618 ? 28.626 -0.662 -23.122 1.00 95.06 618 LEU A CA 1
ATOM 4934 C C . LEU A 1 618 ? 29.184 -2.072 -23.371 1.00 95.06 618 LEU A C 1
ATOM 4936 O O . LEU A 1 618 ? 29.089 -2.922 -22.492 1.00 95.06 618 LEU A O 1
ATOM 4940 N N . MET A 1 619 ? 29.800 -2.333 -24.524 1.00 94.69 619 MET A N 1
ATOM 4941 C CA . MET A 1 619 ? 30.432 -3.627 -24.810 1.00 94.69 619 MET A CA 1
ATOM 4942 C C . MET A 1 619 ? 31.568 -3.940 -23.830 1.00 94.69 619 MET A C 1
ATOM 4944 O O . MET A 1 619 ? 31.679 -5.079 -23.379 1.00 94.69 619 MET A O 1
ATOM 4948 N N . LEU A 1 620 ? 32.385 -2.935 -23.493 1.00 93.06 620 LEU A N 1
ATOM 4949 C CA . LEU A 1 620 ? 33.503 -3.067 -22.553 1.00 93.06 620 LEU A CA 1
ATOM 4950 C C . LEU A 1 620 ? 33.021 -3.257 -21.112 1.00 93.06 620 LEU A C 1
ATOM 4952 O O . LEU A 1 620 ? 33.510 -4.139 -20.407 1.00 93.06 620 LEU A O 1
ATOM 4956 N N . ASP A 1 621 ? 32.043 -2.456 -20.692 1.00 92.25 621 ASP A N 1
ATOM 4957 C CA . ASP A 1 621 ? 31.536 -2.474 -19.319 1.00 92.25 621 ASP A CA 1
ATOM 4958 C C . ASP A 1 621 ? 30.646 -3.704 -19.041 1.00 92.25 621 ASP A C 1
ATOM 4960 O O . ASP A 1 621 ? 30.557 -4.165 -17.900 1.00 92.25 621 ASP A O 1
ATOM 4964 N N . TYR A 1 622 ? 30.005 -4.269 -20.073 1.00 93.19 622 TYR A N 1
ATOM 4965 C CA . TYR A 1 622 ? 29.025 -5.355 -19.958 1.00 93.19 622 TYR A CA 1
ATOM 4966 C C . TYR A 1 622 ? 29.304 -6.494 -20.962 1.00 93.19 622 TYR A C 1
ATOM 4968 O O . TYR A 1 622 ? 28.499 -6.754 -21.864 1.00 93.19 622 TYR A O 1
ATOM 4976 N N . PRO A 1 623 ? 30.397 -7.262 -20.786 1.00 89.50 623 PRO A N 1
ATOM 4977 C CA . PRO A 1 623 ? 30.854 -8.249 -21.770 1.00 89.50 623 PRO A CA 1
ATOM 4978 C C . PRO A 1 623 ? 29.842 -9.371 -22.046 1.00 89.50 623 PRO A C 1
ATOM 4980 O O . PRO A 1 623 ? 29.785 -9.890 -23.155 1.00 89.50 623 PRO A O 1
ATOM 4983 N N . LYS A 1 624 ? 28.989 -9.724 -21.071 1.00 89.81 624 LYS A N 1
ATOM 4984 C CA . LYS A 1 624 ? 27.936 -10.747 -21.245 1.00 89.81 624 LYS A CA 1
ATOM 4985 C C . LYS A 1 624 ? 26.825 -10.327 -22.210 1.00 89.81 624 LYS A C 1
ATOM 4987 O O . LYS A 1 624 ? 26.191 -11.193 -22.800 1.00 89.81 624 LYS A O 1
ATOM 4992 N N . SER A 1 625 ? 26.596 -9.024 -22.348 1.00 91.56 625 SER A N 1
ATOM 4993 C CA . SER A 1 625 ? 25.591 -8.447 -23.247 1.00 91.56 625 SER A CA 1
ATOM 4994 C C . SER A 1 625 ? 26.234 -7.822 -24.489 1.00 91.56 625 SER A C 1
ATOM 4996 O O . SER A 1 625 ? 25.540 -7.207 -25.294 1.00 91.56 625 SER A O 1
ATOM 4998 N N . SER A 1 626 ? 27.552 -7.989 -24.674 1.00 93.56 626 SER A N 1
ATOM 4999 C CA . SER A 1 626 ? 28.303 -7.391 -25.783 1.00 93.56 626 SER A CA 1
ATOM 5000 C C . SER A 1 626 ? 27.732 -7.786 -27.146 1.00 93.56 626 SER A C 1
ATOM 5002 O O . SER A 1 626 ? 27.578 -6.918 -28.001 1.00 93.56 626 SER A O 1
ATOM 5004 N N . GLY A 1 627 ? 27.311 -9.046 -27.326 1.00 93.75 627 GLY A N 1
ATOM 5005 C CA . GLY A 1 627 ? 26.671 -9.493 -28.565 1.00 93.75 627 GLY A CA 1
ATOM 5006 C C . GLY A 1 627 ? 25.422 -8.687 -28.946 1.00 93.75 627 GLY A C 1
ATOM 5007 O O . GLY A 1 627 ? 25.240 -8.370 -30.117 1.00 93.75 627 GLY A O 1
ATOM 5008 N N . TYR A 1 628 ? 24.600 -8.288 -27.970 1.00 92.38 628 TYR A N 1
ATOM 5009 C CA . TYR A 1 628 ? 23.423 -7.447 -28.215 1.00 92.38 628 TYR A CA 1
ATOM 5010 C C . TYR A 1 628 ? 23.822 -6.034 -28.665 1.00 92.38 628 TYR A C 1
ATOM 5012 O O . TYR A 1 628 ? 23.338 -5.548 -29.682 1.00 92.38 628 TYR A O 1
ATOM 5020 N N . PHE A 1 629 ? 24.765 -5.385 -27.973 1.00 95.19 629 PHE A N 1
ATOM 5021 C CA . PHE A 1 629 ? 25.204 -4.034 -28.352 1.00 95.19 629 PHE A CA 1
ATOM 5022 C C . PHE A 1 629 ? 25.889 -3.994 -29.718 1.00 95.19 629 PHE A C 1
ATOM 5024 O O . PHE A 1 629 ? 25.729 -3.018 -30.447 1.00 95.19 629 PHE A O 1
ATOM 5031 N N . ARG A 1 630 ? 26.634 -5.046 -30.074 1.00 95.38 630 ARG A N 1
ATOM 5032 C CA . ARG A 1 630 ? 27.302 -5.168 -31.377 1.00 95.38 630 ARG A CA 1
ATOM 5033 C C . ARG A 1 630 ? 26.320 -5.335 -32.519 1.00 95.38 630 ARG A C 1
ATOM 5035 O O . ARG A 1 630 ? 26.478 -4.693 -33.549 1.00 95.38 630 ARG A O 1
ATOM 5042 N N . GLN A 1 631 ? 25.267 -6.124 -32.326 1.00 94.06 631 GLN A N 1
ATOM 5043 C CA . GLN A 1 631 ? 24.201 -6.210 -33.320 1.00 94.06 631 GLN A CA 1
ATOM 5044 C C . GLN A 1 631 ? 23.485 -4.858 -33.494 1.00 94.06 631 GLN A C 1
ATOM 5046 O O . GLN A 1 631 ? 23.217 -4.464 -34.627 1.00 94.06 631 GLN A O 1
ATOM 5051 N N . GLN A 1 632 ? 23.259 -4.103 -32.417 1.00 93.69 632 GLN A N 1
ATOM 5052 C CA . GLN A 1 632 ? 22.704 -2.748 -32.525 1.00 93.69 632 GLN A CA 1
ATOM 5053 C C . GLN A 1 632 ? 23.662 -1.782 -33.244 1.00 93.69 632 GLN A C 1
ATOM 5055 O O . GLN A 1 632 ? 23.222 -0.981 -34.067 1.00 93.69 632 GLN A O 1
ATOM 5060 N N . ALA A 1 633 ? 24.974 -1.884 -33.004 1.00 95.31 633 ALA A N 1
ATOM 5061 C CA . ALA A 1 633 ? 25.983 -1.127 -33.748 1.00 95.31 633 ALA A CA 1
ATOM 5062 C C . ALA A 1 633 ? 25.984 -1.498 -35.242 1.00 95.31 633 ALA A C 1
ATOM 5064 O O . ALA A 1 633 ? 26.013 -0.608 -36.089 1.00 95.31 633 ALA A O 1
ATOM 5065 N N . ALA A 1 634 ? 25.872 -2.790 -35.569 1.00 94.88 634 ALA A N 1
ATOM 5066 C CA . ALA A 1 634 ? 25.760 -3.271 -36.941 1.00 94.88 634 ALA A CA 1
ATOM 5067 C C . ALA A 1 634 ? 24.513 -2.720 -37.648 1.00 94.88 634 ALA A C 1
ATOM 5069 O O . ALA A 1 634 ? 24.614 -2.280 -38.788 1.00 94.88 634 ALA A O 1
ATOM 5070 N N . ALA A 1 635 ? 23.359 -2.679 -36.973 1.00 92.31 635 ALA A N 1
ATOM 5071 C CA . ALA A 1 635 ? 22.140 -2.087 -37.525 1.00 92.31 635 ALA A CA 1
ATOM 5072 C C . ALA A 1 635 ? 22.301 -0.581 -37.799 1.00 92.31 635 ALA A C 1
ATOM 5074 O O . ALA A 1 635 ? 21.924 -0.109 -38.870 1.00 92.31 635 ALA A O 1
ATOM 5075 N N . ILE A 1 636 ? 22.921 0.165 -36.875 1.00 93.00 636 ILE A N 1
ATOM 5076 C CA . ILE A 1 636 ? 23.225 1.592 -37.070 1.00 93.00 636 ILE A CA 1
ATOM 5077 C C . ILE A 1 636 ? 24.181 1.793 -38.257 1.00 93.00 636 ILE A C 1
ATOM 5079 O O . ILE A 1 636 ? 23.943 2.657 -39.096 1.00 93.00 636 ILE A O 1
ATOM 5083 N N . LEU A 1 637 ? 25.235 0.987 -38.383 1.00 92.69 637 LEU A N 1
ATOM 5084 C CA . LEU A 1 637 ? 26.182 1.086 -39.502 1.00 92.69 637 LEU A CA 1
ATOM 5085 C C . LEU A 1 637 ? 25.536 0.714 -40.845 1.00 92.69 637 LEU A C 1
ATOM 5087 O O . LEU A 1 637 ? 25.733 1.412 -41.838 1.00 92.69 637 LEU A O 1
ATOM 5091 N N . ALA A 1 638 ? 24.705 -0.330 -40.863 1.00 91.06 638 ALA A N 1
ATOM 5092 C CA . ALA A 1 638 ? 23.961 -0.743 -42.049 1.00 91.06 638 ALA A CA 1
ATOM 5093 C C . ALA A 1 638 ? 22.954 0.330 -42.495 1.00 91.06 638 ALA A C 1
ATOM 5095 O O . ALA A 1 638 ? 22.831 0.575 -43.693 1.00 91.06 638 ALA A O 1
ATOM 5096 N N . SER A 1 639 ? 22.307 1.041 -41.560 1.00 87.88 639 SER A N 1
ATOM 5097 C CA . SER A 1 639 ? 21.441 2.184 -41.902 1.00 87.88 639 SER A CA 1
ATOM 5098 C C . SER A 1 639 ? 22.176 3.339 -42.585 1.00 87.88 639 SER A C 1
ATOM 5100 O O . SER A 1 639 ? 21.573 4.113 -43.325 1.00 87.88 639 SER A O 1
ATOM 5102 N N . ALA A 1 640 ? 23.492 3.433 -42.385 1.00 87.19 640 ALA A N 1
ATOM 5103 C CA . ALA A 1 640 ? 24.354 4.398 -43.052 1.00 87.19 640 ALA A CA 1
ATOM 5104 C C . ALA A 1 640 ? 25.027 3.845 -44.325 1.00 87.19 640 ALA A C 1
ATOM 5106 O O . ALA A 1 640 ? 25.932 4.483 -44.858 1.00 87.19 640 ALA A O 1
ATOM 5107 N N . TRP A 1 641 ? 24.586 2.681 -44.819 1.00 86.56 641 TRP A N 1
ATOM 5108 C CA . TRP A 1 641 ? 25.139 1.964 -45.978 1.00 86.56 641 TRP A CA 1
ATOM 5109 C C . TRP A 1 641 ? 26.573 1.429 -45.803 1.00 86.56 641 TRP A C 1
ATOM 5111 O O . TRP A 1 641 ? 27.190 0.992 -46.774 1.00 86.56 641 TRP A O 1
ATOM 5121 N N . ASP A 1 642 ? 27.103 1.369 -44.575 1.00 89.44 642 ASP A N 1
ATOM 5122 C CA . ASP A 1 642 ? 28.410 0.758 -44.285 1.00 89.44 642 ASP A CA 1
ATOM 5123 C C . ASP A 1 642 ? 28.265 -0.723 -43.920 1.00 89.44 642 ASP A C 1
ATOM 5125 O O . ASP A 1 642 ? 28.402 -1.152 -42.769 1.00 89.44 642 ASP A O 1
ATOM 5129 N N . PHE A 1 643 ? 27.973 -1.527 -44.938 1.00 89.25 643 PHE A N 1
ATOM 5130 C CA . PHE A 1 643 ? 27.787 -2.967 -44.783 1.00 89.25 643 PHE A CA 1
ATOM 5131 C C . PHE A 1 643 ? 29.076 -3.708 -44.419 1.00 89.25 643 PHE A C 1
ATOM 5133 O O . PHE A 1 643 ? 29.016 -4.740 -43.755 1.00 89.25 643 PHE A O 1
ATOM 5140 N N . HIS A 1 644 ? 30.246 -3.184 -44.790 1.00 89.25 644 HIS A N 1
ATOM 5141 C CA . HIS A 1 644 ? 31.526 -3.798 -44.439 1.00 89.25 644 HIS A CA 1
ATOM 5142 C C . HIS A 1 644 ? 31.777 -3.738 -42.923 1.00 89.25 644 HIS A C 1
ATOM 5144 O O . HIS A 1 644 ? 32.067 -4.762 -42.292 1.00 89.25 644 HIS A O 1
ATOM 5150 N N . LYS A 1 645 ? 31.618 -2.561 -42.298 1.00 90.50 645 LYS A N 1
ATOM 5151 C CA . LYS A 1 645 ? 31.745 -2.445 -40.835 1.00 90.50 645 LYS A CA 1
ATOM 5152 C C . LYS A 1 645 ? 30.580 -3.099 -40.113 1.00 90.50 645 LYS A C 1
ATOM 5154 O O . LYS A 1 645 ? 30.814 -3.783 -39.120 1.00 90.50 645 LYS A O 1
ATOM 5159 N N . ALA A 1 646 ? 29.359 -2.973 -40.633 1.00 93.50 646 ALA A N 1
ATOM 5160 C CA . ALA A 1 646 ? 28.204 -3.661 -40.063 1.00 93.50 646 ALA A CA 1
ATOM 5161 C C . ALA A 1 646 ? 28.396 -5.188 -40.037 1.00 93.50 646 ALA A C 1
ATOM 5163 O O . ALA A 1 646 ? 28.123 -5.823 -39.022 1.00 93.50 646 ALA A O 1
ATOM 5164 N N . SER A 1 647 ? 28.929 -5.776 -41.112 1.00 94.56 647 SER A N 1
ATOM 5165 C CA . SER A 1 647 ? 29.262 -7.204 -41.195 1.00 94.56 647 SER A CA 1
ATOM 5166 C C . SER A 1 647 ? 30.337 -7.610 -40.186 1.00 94.56 647 SER A C 1
ATOM 5168 O O . SER A 1 647 ? 30.205 -8.643 -39.524 1.00 94.56 647 SER A O 1
ATOM 5170 N N . THR A 1 648 ? 31.365 -6.775 -40.002 1.00 94.56 648 THR A N 1
ATOM 5171 C CA . THR A 1 648 ? 32.397 -6.993 -38.974 1.00 94.56 648 THR A CA 1
ATOM 5172 C C . THR A 1 648 ? 31.782 -7.019 -37.573 1.00 94.56 648 THR A C 1
ATOM 5174 O O . THR A 1 648 ? 31.949 -8.002 -36.849 1.00 94.56 648 THR A O 1
ATOM 5177 N N . GLU A 1 649 ? 30.998 -5.997 -37.215 1.00 95.50 649 GLU A N 1
ATOM 5178 C CA . GLU A 1 649 ? 30.332 -5.919 -35.908 1.00 95.50 649 GLU A CA 1
ATOM 5179 C C . GLU A 1 649 ? 29.370 -7.085 -35.679 1.00 95.50 649 GLU A C 1
ATOM 5181 O O . GLU A 1 649 ? 29.331 -7.659 -34.593 1.00 95.50 649 GLU A O 1
ATOM 5186 N N . LEU A 1 650 ? 28.623 -7.493 -36.705 1.00 95.12 650 LEU A N 1
ATOM 5187 C CA . LEU A 1 650 ? 27.684 -8.608 -36.621 1.00 95.12 650 LEU A CA 1
ATOM 5188 C C . LEU A 1 650 ? 28.397 -9.966 -36.482 1.00 95.12 650 LEU A C 1
ATOM 5190 O O . LEU A 1 650 ? 27.938 -10.839 -35.743 1.00 95.12 650 LEU A O 1
ATOM 5194 N N . THR A 1 651 ? 29.554 -10.132 -37.126 1.00 94.81 651 THR A N 1
ATOM 5195 C CA . THR A 1 651 ? 30.415 -11.313 -36.953 1.00 94.81 651 THR A CA 1
ATOM 5196 C C . THR A 1 651 ? 30.956 -11.377 -35.520 1.00 94.81 651 THR A C 1
ATOM 5198 O O . THR A 1 651 ? 30.870 -12.417 -34.856 1.00 94.81 651 THR A O 1
ATOM 5201 N N . GLU A 1 652 ? 31.453 -10.253 -34.996 1.00 94.31 652 GLU A N 1
ATOM 5202 C CA . GLU A 1 652 ? 31.906 -10.136 -33.604 1.00 94.31 652 GLU A CA 1
ATOM 5203 C C . GLU A 1 652 ? 30.752 -10.295 -32.600 1.00 94.31 652 GLU A C 1
ATOM 5205 O O . GLU A 1 652 ? 30.947 -10.856 -31.516 1.00 94.31 652 GLU A O 1
ATOM 5210 N N . ALA A 1 653 ? 29.534 -9.876 -32.955 1.00 94.62 653 ALA A N 1
ATOM 5211 C CA . ALA A 1 653 ? 28.334 -10.080 -32.149 1.00 94.62 653 ALA A CA 1
ATOM 5212 C C . ALA A 1 653 ? 28.084 -11.573 -31.916 1.00 94.62 653 ALA A C 1
ATOM 5214 O O . ALA A 1 653 ? 27.854 -11.995 -30.779 1.00 94.62 653 ALA A O 1
ATOM 5215 N N . GLY A 1 654 ? 28.192 -12.387 -32.971 1.00 91.62 654 GLY A N 1
ATOM 5216 C CA . GLY A 1 654 ? 28.063 -13.841 -32.889 1.00 91.62 654 GLY A CA 1
ATOM 5217 C C . GLY A 1 654 ? 29.120 -14.498 -32.011 1.00 91.62 654 GLY A C 1
ATOM 5218 O O . GLY A 1 654 ? 28.802 -15.388 -31.219 1.00 91.62 654 GLY A O 1
ATOM 5219 N N . GLN A 1 655 ? 30.367 -14.030 -32.097 1.00 91.62 655 GLN A N 1
ATOM 5220 C CA . GLN A 1 655 ? 31.451 -14.472 -31.210 1.00 91.62 655 GLN A CA 1
ATOM 5221 C C . GLN A 1 655 ? 31.196 -14.066 -29.751 1.00 91.62 655 GLN A C 1
ATOM 5223 O O . GLN A 1 655 ? 31.545 -14.801 -28.829 1.00 91.62 655 GLN A O 1
ATOM 5228 N N . SER A 1 656 ? 30.513 -12.939 -29.551 1.00 91.62 656 SER A N 1
ATOM 5229 C CA . SER A 1 656 ? 30.132 -12.382 -28.249 1.00 91.62 656 SER A CA 1
ATOM 5230 C C . SER A 1 656 ? 28.780 -12.902 -27.726 1.00 91.62 656 SER A C 1
ATOM 5232 O O . SER A 1 656 ? 28.204 -12.313 -26.811 1.00 91.62 656 SER A O 1
ATOM 5234 N N . GLY A 1 657 ? 28.260 -14.002 -28.289 1.00 89.06 657 GLY A N 1
ATOM 5235 C CA . GLY A 1 657 ? 27.079 -14.713 -27.784 1.00 89.06 657 GLY A CA 1
ATOM 5236 C C . GLY A 1 657 ? 25.734 -14.325 -28.411 1.00 89.06 657 GLY A C 1
ATOM 5237 O O . GLY A 1 657 ? 24.701 -14.841 -27.979 1.00 89.06 657 GLY A O 1
ATOM 5238 N N . PHE A 1 658 ? 25.709 -13.463 -29.431 1.00 92.69 658 PHE A N 1
ATOM 5239 C CA . PHE A 1 658 ? 24.479 -13.152 -30.164 1.00 92.69 658 PHE A CA 1
ATOM 5240 C C . PHE A 1 658 ? 23.981 -14.362 -30.973 1.00 92.69 658 PHE A C 1
ATOM 5242 O O . PHE A 1 658 ? 24.755 -15.043 -31.650 1.00 92.69 658 PHE A O 1
ATOM 5249 N N . SER A 1 659 ? 22.675 -14.638 -30.902 1.00 89.88 659 SER A N 1
ATOM 5250 C CA . SER A 1 659 ? 22.061 -15.824 -31.525 1.00 89.88 659 SER A CA 1
ATOM 5251 C C . SER A 1 659 ? 20.722 -15.579 -32.228 1.00 89.88 659 SER A C 1
ATOM 5253 O O . SER A 1 659 ? 20.264 -16.467 -32.948 1.00 89.88 659 SER A O 1
ATOM 5255 N N . ASN A 1 660 ? 20.111 -14.400 -32.061 1.00 90.00 660 ASN A N 1
ATOM 5256 C CA . ASN A 1 660 ? 18.795 -14.075 -32.616 1.00 90.00 660 ASN A CA 1
ATOM 5257 C C . ASN A 1 660 ? 18.911 -13.471 -34.029 1.00 90.00 660 ASN A C 1
ATOM 5259 O O . ASN A 1 660 ? 18.627 -12.294 -34.250 1.00 90.00 660 ASN A O 1
ATOM 5263 N N . TYR A 1 661 ? 19.410 -14.258 -34.983 1.00 91.56 661 TYR A N 1
ATOM 5264 C CA . TYR A 1 661 ? 19.596 -13.806 -36.363 1.00 91.56 661 TYR A CA 1
ATOM 5265 C C . TYR A 1 661 ? 18.269 -13.748 -37.135 1.00 91.56 661 TYR A C 1
ATOM 5267 O O . TYR A 1 661 ? 17.389 -14.580 -36.935 1.00 91.56 661 TYR A O 1
ATOM 5275 N N . ASN A 1 662 ? 18.142 -12.782 -38.047 1.00 90.25 662 ASN A N 1
ATOM 5276 C CA . ASN A 1 662 ? 16.994 -12.605 -38.936 1.00 90.25 662 ASN A CA 1
ATOM 5277 C C . ASN A 1 662 ? 17.499 -12.495 -40.396 1.00 90.25 662 ASN A C 1
ATOM 5279 O O . ASN A 1 662 ? 18.713 -12.394 -40.601 1.00 90.25 662 ASN A O 1
ATOM 5283 N N . PRO A 1 663 ? 16.619 -12.538 -41.415 1.00 90.75 663 PRO A N 1
ATOM 5284 C CA . PRO A 1 663 ? 17.045 -12.470 -42.817 1.00 90.75 663 PRO A CA 1
ATOM 5285 C C . PRO A 1 663 ? 17.878 -11.222 -43.149 1.00 90.75 663 PRO A C 1
ATOM 5287 O O . PRO A 1 663 ? 18.840 -11.307 -43.908 1.00 90.75 663 PRO A O 1
ATOM 5290 N N . VAL A 1 664 ? 17.577 -10.085 -42.514 1.00 88.31 664 VAL A N 1
ATOM 5291 C CA . VAL A 1 664 ? 18.305 -8.827 -42.726 1.00 88.31 664 VAL A CA 1
ATOM 5292 C C . VAL A 1 664 ? 19.749 -8.906 -42.219 1.00 88.31 664 VAL A C 1
ATOM 5294 O O . VAL A 1 664 ? 20.660 -8.392 -42.858 1.00 88.31 664 VAL A O 1
ATOM 5297 N N . HIS A 1 665 ? 20.011 -9.631 -41.129 1.00 92.12 665 HIS A N 1
ATOM 5298 C CA . HIS A 1 665 ? 21.378 -9.891 -40.669 1.00 92.12 665 HIS A CA 1
ATOM 5299 C C . HIS A 1 665 ? 22.200 -10.682 -41.702 1.00 92.12 665 HIS A C 1
ATOM 5301 O O . HIS A 1 665 ? 23.385 -10.408 -41.884 1.00 92.12 665 HIS A O 1
ATOM 5307 N N . LEU A 1 666 ? 21.585 -11.634 -42.411 1.00 91.69 666 LEU A N 1
ATOM 5308 C CA . LEU A 1 666 ? 22.267 -12.384 -43.473 1.00 91.69 666 LEU A CA 1
ATOM 5309 C C . LEU A 1 666 ? 22.594 -11.494 -44.673 1.00 91.69 666 LEU A C 1
ATOM 5311 O O . LEU A 1 666 ? 23.693 -11.577 -45.214 1.00 91.69 666 LEU A O 1
ATOM 5315 N N . MET A 1 667 ? 21.664 -10.609 -45.037 1.00 88.31 667 MET A N 1
ATOM 5316 C CA . MET A 1 667 ? 21.877 -9.587 -46.061 1.00 88.31 667 MET A CA 1
ATOM 5317 C C . MET A 1 667 ? 23.067 -8.685 -45.708 1.00 88.31 667 MET A C 1
ATOM 5319 O O . MET A 1 667 ? 23.931 -8.451 -46.552 1.00 88.31 667 MET A O 1
ATOM 5323 N N . ILE A 1 668 ? 23.155 -8.240 -44.446 1.00 90.81 668 ILE A N 1
ATOM 5324 C CA . ILE A 1 668 ? 24.258 -7.394 -43.975 1.00 90.81 668 ILE A CA 1
ATOM 5325 C C . ILE A 1 668 ? 25.611 -8.095 -44.148 1.00 90.81 668 ILE A C 1
ATOM 5327 O O . ILE A 1 668 ? 26.563 -7.490 -44.638 1.00 90.81 668 ILE A O 1
ATOM 5331 N N . LEU A 1 669 ? 25.695 -9.376 -43.783 1.00 91.62 669 LEU A N 1
ATOM 5332 C CA . LEU A 1 669 ? 26.918 -10.172 -43.922 1.00 91.62 669 LEU A CA 1
ATOM 5333 C C . LEU A 1 669 ? 27.300 -10.394 -45.391 1.00 91.62 669 LEU A C 1
ATOM 5335 O O . LEU A 1 669 ? 28.473 -10.256 -45.743 1.00 91.62 669 LEU A O 1
ATOM 5339 N N . ALA A 1 670 ? 26.320 -10.705 -46.243 1.00 88.25 670 ALA A N 1
ATOM 5340 C CA . ALA A 1 670 ? 26.529 -10.936 -47.670 1.00 88.25 670 ALA A CA 1
ATOM 5341 C C . ALA A 1 670 ? 27.066 -9.678 -48.375 1.00 88.25 670 ALA A C 1
ATOM 5343 O O . ALA A 1 670 ? 28.115 -9.728 -49.020 1.00 88.25 670 ALA A O 1
ATOM 5344 N N . PHE A 1 671 ? 26.415 -8.524 -48.187 1.00 86.44 671 PHE A N 1
ATOM 5345 C CA . PHE A 1 671 ? 26.868 -7.259 -48.777 1.00 86.44 671 PHE A CA 1
ATOM 5346 C C . PHE A 1 671 ? 28.143 -6.705 -48.144 1.00 86.44 671 PHE A C 1
ATOM 5348 O O . PHE A 1 671 ? 28.916 -6.022 -48.813 1.00 86.44 671 PHE A O 1
ATOM 5355 N N . GLY A 1 672 ? 28.427 -7.052 -46.890 1.00 86.81 672 GLY A N 1
ATOM 5356 C CA . GLY A 1 672 ? 29.702 -6.761 -46.239 1.00 86.81 672 GLY A CA 1
ATOM 5357 C C . GLY A 1 672 ? 30.854 -7.681 -46.654 1.00 86.81 672 GLY A C 1
ATOM 5358 O O . GLY A 1 672 ? 31.819 -7.789 -45.904 1.00 86.81 672 GLY A O 1
ATOM 5359 N N . GLN A 1 673 ? 30.753 -8.362 -47.803 1.00 85.81 673 GLN A N 1
ATOM 5360 C CA . GLN A 1 673 ? 31.764 -9.270 -48.368 1.00 85.81 673 GLN A CA 1
ATOM 5361 C C . GLN A 1 673 ? 32.098 -10.489 -47.489 1.00 85.81 673 GLN A C 1
ATOM 5363 O O . GLN A 1 673 ? 33.162 -11.092 -47.632 1.00 85.81 673 GLN A O 1
ATOM 5368 N N . ASN A 1 674 ? 31.185 -10.900 -46.605 1.00 89.44 674 ASN A N 1
ATOM 5369 C CA . ASN A 1 674 ? 31.367 -12.042 -45.708 1.00 89.44 674 ASN A CA 1
ATOM 5370 C C . ASN A 1 674 ? 30.348 -13.162 -45.989 1.00 89.44 674 ASN A C 1
ATOM 5372 O O . ASN A 1 674 ? 29.651 -13.656 -45.101 1.00 89.44 674 ASN A O 1
ATOM 5376 N N . GLN A 1 675 ? 30.265 -13.566 -47.260 1.00 88.00 675 GLN A N 1
ATOM 5377 C CA . GLN A 1 675 ? 29.295 -14.549 -47.756 1.00 88.00 675 GLN A CA 1
ATOM 5378 C C . GLN A 1 675 ? 29.388 -15.906 -47.038 1.00 88.00 675 GLN A C 1
ATOM 5380 O O . GLN A 1 675 ? 28.370 -16.477 -46.652 1.00 88.00 675 GLN A O 1
ATOM 5385 N N . MET A 1 676 ? 30.606 -16.402 -46.792 1.00 89.88 676 MET A N 1
ATOM 5386 C CA . MET A 1 676 ? 30.812 -17.679 -46.092 1.00 89.88 676 MET A CA 1
ATOM 5387 C C . MET A 1 676 ? 30.230 -17.660 -44.674 1.00 89.88 676 MET A C 1
ATOM 5389 O O . MET A 1 676 ? 29.653 -18.646 -44.215 1.00 89.88 676 MET A O 1
ATOM 5393 N N . GLU A 1 677 ? 30.371 -16.537 -43.968 1.00 91.31 677 GLU A N 1
ATOM 5394 C CA . GLU A 1 677 ? 29.829 -16.378 -42.622 1.00 91.31 677 GLU A CA 1
ATOM 5395 C C . GLU A 1 677 ? 28.301 -16.258 -42.639 1.00 91.31 677 GLU A C 1
ATOM 5397 O O . GLU A 1 677 ? 27.633 -16.856 -41.791 1.00 91.31 677 GLU A O 1
ATOM 5402 N N . ALA A 1 678 ? 27.741 -15.566 -43.638 1.00 91.44 678 ALA A N 1
ATOM 5403 C CA . ALA A 1 678 ? 26.298 -15.503 -43.861 1.00 91.44 678 ALA A CA 1
ATOM 5404 C C . ALA A 1 678 ? 25.702 -16.910 -44.046 1.00 91.44 678 ALA A C 1
ATOM 5406 O O . ALA A 1 678 ? 24.762 -17.287 -43.347 1.00 91.44 678 ALA A O 1
ATOM 5407 N N . GLU A 1 679 ? 26.294 -17.733 -44.915 1.00 92.12 679 GLU A N 1
ATOM 5408 C CA . GLU A 1 679 ? 25.862 -19.117 -45.160 1.00 92.12 679 GLU A CA 1
ATOM 5409 C C . GLU A 1 679 ? 26.002 -20.006 -43.917 1.00 92.12 679 GLU A C 1
ATOM 5411 O O . GLU A 1 679 ? 25.124 -20.828 -43.612 1.00 92.12 679 GLU A O 1
ATOM 5416 N N . ARG A 1 680 ? 27.082 -19.812 -43.150 1.00 92.06 680 ARG A N 1
ATOM 5417 C CA . ARG A 1 680 ? 27.315 -20.512 -41.883 1.00 92.06 680 ARG A CA 1
ATOM 5418 C C . ARG A 1 680 ? 26.239 -20.176 -40.854 1.00 92.06 680 ARG A C 1
ATOM 5420 O O . ARG A 1 680 ? 25.716 -21.087 -40.209 1.00 92.06 680 ARG A O 1
ATOM 5427 N N . ILE A 1 681 ? 25.904 -18.896 -40.688 1.00 92.25 681 ILE A N 1
ATOM 5428 C CA . ILE A 1 681 ? 24.870 -18.435 -39.751 1.00 92.25 681 ILE A CA 1
ATOM 5429 C C . ILE A 1 681 ? 23.486 -18.899 -40.205 1.00 92.25 681 ILE A C 1
ATOM 5431 O O . ILE A 1 681 ? 22.750 -19.446 -39.382 1.00 92.25 681 ILE A O 1
ATOM 5435 N N . ALA A 1 682 ? 23.162 -18.765 -41.493 1.00 92.25 682 ALA A N 1
ATOM 5436 C CA . ALA A 1 682 ? 21.909 -19.238 -42.081 1.00 92.25 682 ALA A CA 1
ATOM 5437 C C . ALA A 1 682 ? 21.675 -20.724 -41.774 1.00 92.25 682 ALA A C 1
ATOM 5439 O O . ALA A 1 682 ? 20.632 -21.105 -41.240 1.00 92.25 682 ALA A O 1
ATOM 5440 N N . SER A 1 683 ? 22.696 -21.554 -42.006 1.00 91.38 683 SER A N 1
ATOM 5441 C CA . SER A 1 683 ? 22.645 -22.997 -41.745 1.00 91.38 683 SER A CA 1
ATOM 5442 C C . SER A 1 683 ? 22.560 -23.320 -40.251 1.00 91.38 683 SER A C 1
ATOM 5444 O O . SER A 1 683 ? 21.750 -24.146 -39.833 1.00 91.38 683 SER A O 1
ATOM 5446 N N . LYS A 1 684 ? 23.382 -22.663 -39.421 1.00 92.81 684 LYS A N 1
ATOM 5447 C CA . LYS A 1 684 ? 23.463 -22.923 -37.975 1.00 92.81 684 LYS A CA 1
ATOM 5448 C C . LYS A 1 684 ? 22.197 -22.500 -37.225 1.00 92.81 684 LYS A C 1
ATOM 5450 O O . LYS A 1 684 ? 21.778 -23.204 -36.310 1.00 92.81 684 LYS A O 1
ATOM 5455 N N . HIS A 1 685 ? 21.624 -21.353 -37.580 1.00 91.00 685 HIS A N 1
ATOM 5456 C CA . HIS A 1 685 ? 20.474 -20.751 -36.898 1.00 91.00 685 HIS A CA 1
ATOM 5457 C C . HIS A 1 685 ? 19.145 -20.984 -37.635 1.00 91.00 685 HIS A C 1
ATOM 5459 O O . HIS A 1 685 ? 18.113 -20.513 -37.170 1.00 91.00 685 HIS A O 1
ATOM 5465 N N . GLN A 1 686 ? 19.158 -21.734 -38.746 1.00 91.88 686 GLN A N 1
ATOM 5466 C CA . GLN A 1 686 ? 17.983 -22.043 -39.576 1.00 91.88 686 GLN A CA 1
ATOM 5467 C C . GLN A 1 686 ? 17.251 -20.787 -40.079 1.00 91.88 686 GLN A C 1
ATOM 5469 O O . GLN A 1 686 ? 16.026 -20.763 -40.203 1.00 91.88 686 GLN A O 1
ATOM 5474 N N . VAL A 1 687 ? 18.014 -19.737 -40.380 1.00 91.00 687 VAL A N 1
ATOM 5475 C CA . VAL A 1 687 ? 17.500 -18.469 -40.905 1.00 91.00 687 VAL A CA 1
ATOM 5476 C C . VAL A 1 687 ? 17.605 -18.500 -42.424 1.00 91.00 687 VAL A C 1
ATOM 5478 O O . VAL A 1 687 ? 18.652 -18.844 -42.968 1.00 91.00 687 VAL A O 1
ATOM 5481 N N . LYS A 1 688 ? 16.521 -18.153 -43.120 1.00 90.44 688 LYS A N 1
ATOM 5482 C CA . LYS A 1 688 ? 16.520 -18.054 -44.584 1.00 90.44 688 LYS A CA 1
ATOM 5483 C C . LYS A 1 688 ? 17.033 -16.684 -45.018 1.00 90.44 688 LYS A C 1
ATOM 5485 O O . LYS A 1 688 ? 16.716 -15.686 -44.373 1.00 90.44 688 LYS A O 1
ATOM 5490 N N . PHE A 1 689 ? 17.787 -16.645 -46.117 1.00 87.75 689 PHE A N 1
ATOM 5491 C CA . PHE A 1 689 ? 18.086 -15.390 -46.807 1.00 87.75 689 PHE A CA 1
ATOM 5492 C C . PHE A 1 689 ? 16.783 -14.706 -47.257 1.00 87.75 689 PHE A C 1
ATOM 5494 O O . PHE A 1 689 ? 15.783 -15.405 -47.467 1.00 87.75 689 PHE A O 1
ATOM 5501 N N . PRO A 1 690 ? 16.776 -13.368 -47.403 1.00 85.69 690 PRO A N 1
ATOM 5502 C CA . PRO A 1 690 ? 15.648 -12.657 -47.994 1.00 85.69 690 PRO A CA 1
ATOM 5503 C C . PRO A 1 690 ? 15.268 -13.251 -49.357 1.00 85.69 690 PRO A C 1
ATOM 5505 O O . PRO A 1 690 ? 16.145 -13.630 -50.134 1.00 85.69 690 PRO A O 1
ATOM 5508 N N . GLU A 1 691 ? 13.969 -13.338 -49.659 1.00 79.00 691 GLU A N 1
ATOM 5509 C CA . GLU A 1 691 ? 13.478 -14.007 -50.878 1.00 79.00 691 GLU A CA 1
ATOM 5510 C C . GLU A 1 691 ? 14.027 -13.372 -52.164 1.00 79.00 691 GLU A C 1
ATOM 5512 O O . GLU A 1 691 ? 14.300 -14.070 -53.143 1.00 79.00 691 GLU A O 1
ATOM 5517 N N . TRP A 1 692 ? 14.265 -12.059 -52.140 1.00 78.38 692 TRP A N 1
ATOM 5518 C CA . TRP A 1 692 ? 14.835 -11.314 -53.257 1.00 78.38 692 TRP A CA 1
ATOM 5519 C C . TRP A 1 692 ? 16.326 -11.604 -53.502 1.00 78.38 692 TRP A C 1
ATOM 5521 O O . TRP A 1 692 ? 16.799 -11.364 -54.604 1.00 78.38 692 TRP A O 1
ATOM 5531 N N . MET A 1 693 ? 17.060 -12.188 -52.543 1.00 78.75 693 MET A N 1
ATOM 5532 C CA . MET A 1 693 ? 18.461 -12.620 -52.725 1.00 78.75 693 MET A CA 1
ATOM 5533 C C . MET A 1 693 ? 18.592 -14.030 -53.328 1.00 78.75 693 MET A C 1
ATOM 5535 O O . MET A 1 693 ? 19.689 -14.583 -53.385 1.00 78.75 693 MET A O 1
ATOM 5539 N N . SER A 1 694 ? 17.489 -14.660 -53.745 1.00 72.31 694 SER A N 1
ATOM 5540 C CA . SER A 1 694 ? 17.540 -15.968 -54.401 1.00 72.31 694 SER A CA 1
ATOM 5541 C C . SER A 1 694 ? 18.099 -15.852 -55.823 1.00 72.31 694 SER A C 1
ATOM 5543 O O . SER A 1 694 ? 17.621 -15.037 -56.604 1.00 72.31 694 SER A O 1
ATOM 5545 N N . GLU A 1 695 ? 19.027 -16.741 -56.200 1.00 61.84 695 GLU A N 1
ATOM 5546 C CA . GLU A 1 695 ? 19.604 -16.821 -57.559 1.00 61.84 695 GLU A CA 1
ATOM 5547 C C . GLU A 1 695 ? 18.552 -16.973 -58.680 1.00 61.84 695 GLU A C 1
ATOM 5549 O O . GLU A 1 695 ? 18.837 -16.688 -59.839 1.00 61.84 695 GLU A O 1
ATOM 5554 N N . ASN A 1 696 ? 17.327 -17.395 -58.346 1.00 60.31 696 ASN A N 1
ATOM 5555 C CA . ASN A 1 696 ? 16.218 -17.545 -59.292 1.00 60.31 696 ASN A CA 1
ATOM 5556 C C . ASN A 1 696 ? 15.333 -16.290 -59.424 1.00 60.31 696 ASN A C 1
ATOM 5558 O O . ASN A 1 696 ? 14.330 -16.343 -60.141 1.00 60.31 696 ASN A O 1
ATOM 5562 N N . ASN A 1 697 ? 15.647 -15.187 -58.732 1.00 63.53 697 ASN A N 1
ATOM 5563 C CA . ASN A 1 697 ? 14.870 -13.952 -58.803 1.00 63.53 697 ASN A CA 1
ATOM 5564 C C . ASN A 1 697 ? 15.437 -13.001 -59.886 1.00 63.53 697 ASN A C 1
ATOM 5566 O O . ASN A 1 697 ? 16.567 -12.532 -59.748 1.00 63.53 697 ASN A O 1
ATOM 5570 N N . PRO A 1 698 ? 14.677 -12.677 -60.952 1.00 55.94 698 PRO A N 1
ATOM 5571 C CA . PRO A 1 698 ? 15.135 -11.769 -62.006 1.00 55.94 698 PRO A CA 1
ATOM 5572 C C . PRO A 1 698 ? 15.417 -10.331 -61.524 1.00 55.94 698 PRO A C 1
ATOM 5574 O O . PRO A 1 698 ? 16.278 -9.674 -62.113 1.00 55.94 698 PRO A O 1
ATOM 5577 N N . GLU A 1 699 ? 14.768 -9.861 -60.449 1.00 59.06 699 GLU A N 1
ATOM 5578 C CA . GLU A 1 699 ? 15.020 -8.538 -59.836 1.00 59.06 699 GLU A CA 1
ATOM 5579 C C . GLU A 1 699 ? 16.424 -8.461 -59.210 1.00 59.06 699 GLU A C 1
ATOM 5581 O O . GLU A 1 699 ? 17.093 -7.432 -59.276 1.00 59.06 699 GLU A O 1
ATOM 5586 N N . TYR A 1 700 ? 16.953 -9.583 -58.705 1.00 61.69 700 TYR A N 1
ATOM 5587 C CA . TYR A 1 700 ? 18.311 -9.646 -58.156 1.00 61.69 700 TYR A CA 1
ATOM 5588 C C . TYR A 1 700 ? 19.374 -9.348 -59.220 1.00 61.69 700 TYR A C 1
ATOM 5590 O O . TYR A 1 700 ? 20.339 -8.627 -58.966 1.00 61.69 700 TYR A O 1
ATOM 5598 N N . THR A 1 701 ? 19.201 -9.870 -60.438 1.00 58.03 701 THR A N 1
ATOM 5599 C CA . THR A 1 701 ? 20.171 -9.673 -61.524 1.00 58.03 701 THR A CA 1
ATOM 5600 C C . THR A 1 701 ? 20.208 -8.241 -62.058 1.00 58.03 701 THR A C 1
ATOM 5602 O O . THR A 1 701 ? 21.305 -7.757 -62.333 1.00 58.03 701 THR A O 1
ATOM 5605 N N . SER A 1 702 ? 19.068 -7.543 -62.166 1.00 57.62 702 SER A N 1
ATOM 5606 C CA . SER A 1 702 ? 19.033 -6.132 -62.594 1.00 57.62 702 SER A CA 1
ATOM 5607 C C . SER A 1 702 ? 19.539 -5.178 -61.516 1.00 57.62 702 SER A C 1
ATOM 5609 O O . SER A 1 702 ? 20.218 -4.204 -61.832 1.00 57.62 702 SER A O 1
ATOM 5611 N N . ASP A 1 703 ? 19.270 -5.484 -60.247 1.00 67.06 703 ASP A N 1
ATOM 5612 C CA . ASP A 1 703 ? 19.516 -4.553 -59.142 1.00 67.06 703 ASP A CA 1
ATOM 5613 C C . ASP A 1 703 ? 20.856 -4.821 -58.439 1.00 67.06 703 ASP A C 1
ATOM 5615 O O . ASP A 1 703 ? 21.356 -3.979 -57.690 1.00 67.06 703 ASP A O 1
ATOM 5619 N N . SER A 1 704 ? 21.513 -5.947 -58.742 1.00 71.00 704 SER A N 1
ATOM 5620 C CA . SER A 1 704 ? 22.880 -6.253 -58.294 1.00 71.00 704 SER A CA 1
ATOM 5621 C C . SER A 1 704 ? 23.887 -5.157 -58.660 1.00 71.00 704 SER A C 1
ATOM 5623 O O . SER A 1 704 ? 24.786 -4.861 -57.868 1.00 71.00 704 SER A O 1
ATOM 5625 N N . SER A 1 705 ? 23.717 -4.493 -59.813 1.00 76.44 705 SER A N 1
ATOM 5626 C CA . SER A 1 705 ? 24.556 -3.357 -60.201 1.00 76.44 705 SER A CA 1
ATOM 5627 C C . SER A 1 705 ? 24.332 -2.154 -59.291 1.00 76.44 705 SER A C 1
ATOM 5629 O O . SER A 1 705 ? 25.299 -1.483 -58.939 1.00 76.44 705 SER A O 1
ATOM 5631 N N . PHE A 1 706 ? 23.095 -1.889 -58.860 1.00 83.75 706 PHE A N 1
ATOM 5632 C CA . PHE A 1 706 ? 22.797 -0.797 -57.931 1.00 83.75 706 PHE A CA 1
ATOM 5633 C C . PHE A 1 706 ? 23.501 -1.023 -56.595 1.00 83.75 706 PHE A C 1
ATOM 5635 O O . PHE A 1 706 ? 24.225 -0.136 -56.137 1.00 83.75 706 PHE A O 1
ATOM 5642 N N . TYR A 1 707 ? 23.376 -2.224 -56.022 1.00 81.44 707 TYR A N 1
ATOM 5643 C CA . TYR A 1 707 ? 24.045 -2.547 -54.763 1.00 81.44 707 TYR A CA 1
ATOM 5644 C C . TYR A 1 707 ? 25.573 -2.502 -54.900 1.00 81.44 707 TYR A C 1
ATOM 5646 O O . TYR A 1 707 ? 26.244 -1.963 -54.026 1.00 81.44 707 TYR A O 1
ATOM 5654 N N . ALA A 1 708 ? 26.142 -2.965 -56.017 1.00 81.06 708 ALA A N 1
ATOM 5655 C CA . ALA A 1 708 ? 27.584 -2.866 -56.253 1.00 81.06 708 ALA A CA 1
ATOM 5656 C C . ALA A 1 708 ? 28.096 -1.410 -56.219 1.00 81.06 708 ALA A C 1
ATOM 5658 O O . ALA A 1 708 ? 29.127 -1.141 -55.602 1.00 81.06 708 ALA A O 1
ATOM 5659 N N . HIS A 1 709 ? 27.361 -0.468 -56.824 1.00 83.06 709 HIS A N 1
ATOM 5660 C CA . HIS A 1 709 ? 27.749 0.946 -56.851 1.00 83.06 709 HIS A CA 1
ATOM 5661 C C . HIS A 1 709 ? 27.477 1.660 -55.520 1.00 83.06 709 HIS A C 1
ATOM 5663 O O . HIS A 1 709 ? 28.315 2.439 -55.068 1.00 83.06 709 HIS A O 1
ATOM 5669 N N . ILE A 1 710 ? 26.342 1.398 -54.860 1.00 83.75 710 ILE A N 1
ATOM 5670 C CA . ILE A 1 710 ? 25.995 2.087 -53.606 1.00 83.75 710 ILE A CA 1
ATOM 5671 C C . ILE A 1 710 ? 26.886 1.646 -52.436 1.00 83.75 710 ILE A C 1
ATOM 5673 O O . ILE A 1 710 ? 27.255 2.473 -51.607 1.00 83.75 710 ILE A O 1
ATOM 5677 N N . LEU A 1 711 ? 27.317 0.378 -52.406 1.00 83.44 711 LEU A N 1
ATOM 5678 C CA . LEU A 1 711 ? 28.234 -0.150 -51.387 1.00 83.44 711 LEU A CA 1
ATOM 5679 C C . LEU A 1 7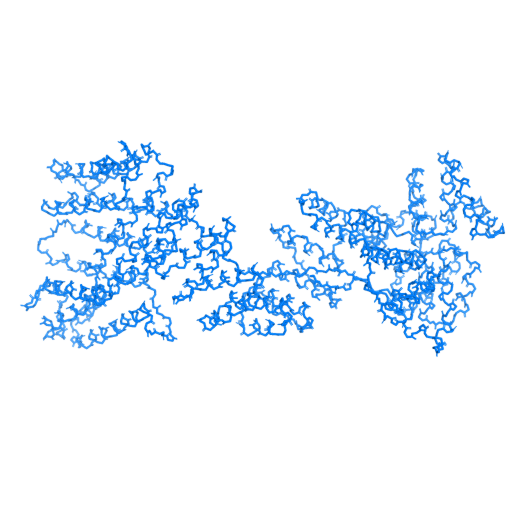11 ? 29.634 0.463 -51.475 1.00 83.44 711 LEU A C 1
ATOM 5681 O O . LEU A 1 711 ? 30.316 0.606 -50.463 1.00 83.44 711 LEU A O 1
ATOM 5685 N N . GLN A 1 712 ? 30.064 0.833 -52.681 1.00 83.25 712 GLN A N 1
ATOM 5686 C CA . GLN A 1 712 ? 31.343 1.503 -52.916 1.00 83.25 712 GLN A CA 1
ATOM 5687 C C . GLN A 1 712 ? 31.215 3.027 -52.914 1.00 83.25 712 GLN A C 1
ATOM 5689 O O . GLN A 1 712 ? 32.226 3.720 -53.050 1.00 83.25 712 GLN A O 1
ATOM 5694 N N . LEU A 1 713 ? 29.997 3.561 -52.739 1.00 85.44 713 LEU A N 1
ATOM 5695 C CA . LEU A 1 713 ? 29.727 4.984 -52.884 1.00 85.44 713 LEU A CA 1
ATOM 5696 C C . LEU A 1 713 ? 30.663 5.791 -51.993 1.00 85.44 713 LEU A C 1
ATOM 5698 O O . LEU A 1 713 ? 31.361 6.647 -52.514 1.00 85.44 713 LEU A O 1
ATOM 5702 N N . SER A 1 714 ? 30.769 5.469 -50.702 1.00 82.56 714 SER A N 1
ATOM 5703 C CA . SER A 1 714 ? 31.595 6.212 -49.738 1.00 82.56 714 SER A CA 1
ATOM 5704 C C . SER A 1 714 ? 33.076 6.322 -50.130 1.00 82.56 714 SER A C 1
ATOM 5706 O O . SER A 1 714 ? 33.648 7.400 -49.988 1.00 82.56 714 SER A O 1
ATOM 5708 N N . SER A 1 715 ? 33.692 5.286 -50.707 1.00 81.88 715 SER A N 1
ATOM 5709 C CA . SER A 1 715 ? 35.102 5.304 -51.137 1.00 81.88 715 SER A CA 1
ATOM 5710 C C . SER A 1 715 ? 35.315 5.749 -52.590 1.00 81.88 715 SER A C 1
ATOM 5712 O O . SER A 1 715 ? 36.443 6.041 -52.975 1.00 81.88 715 SER A O 1
ATOM 5714 N N . SER A 1 716 ? 34.255 5.813 -53.398 1.00 83.62 716 SER A N 1
ATOM 5715 C CA . SER A 1 716 ? 34.345 6.094 -54.838 1.00 83.62 716 SER A CA 1
ATOM 5716 C C . SER A 1 716 ? 34.609 7.565 -55.191 1.00 83.62 716 SER A C 1
ATOM 5718 O O . SER A 1 716 ? 34.280 8.487 -54.431 1.00 83.62 716 SER A O 1
ATOM 5720 N N . LEU A 1 717 ? 35.169 7.780 -56.385 1.00 82.25 717 LEU A N 1
ATOM 5721 C CA . LEU A 1 717 ? 35.284 9.087 -57.047 1.00 82.25 717 LEU A CA 1
ATOM 5722 C C . LEU A 1 717 ? 34.114 9.316 -58.029 1.00 82.25 717 LEU A C 1
ATOM 5724 O O . LEU A 1 717 ? 33.528 8.349 -58.516 1.00 82.25 717 LEU A O 1
ATOM 5728 N N . PRO A 1 718 ? 33.787 10.570 -58.406 1.00 78.25 718 PRO A N 1
ATOM 5729 C CA . PRO A 1 718 ? 32.688 10.883 -59.336 1.00 78.25 718 PRO A CA 1
ATOM 5730 C C . PRO A 1 718 ? 32.700 10.110 -60.644 1.00 78.25 718 PRO A C 1
ATOM 5732 O O . PRO A 1 718 ? 31.650 9.676 -61.113 1.00 78.25 718 PRO A O 1
ATOM 5735 N N . ALA A 1 719 ? 33.886 9.905 -61.216 1.00 77.00 719 ALA A N 1
ATOM 5736 C CA . ALA A 1 719 ? 34.057 9.178 -62.468 1.00 77.00 719 ALA A CA 1
ATOM 5737 C C . ALA A 1 719 ? 33.553 7.723 -62.394 1.00 77.00 719 ALA A C 1
ATOM 5739 O O . ALA A 1 719 ? 33.230 7.143 -63.426 1.00 77.00 719 ALA A O 1
ATOM 5740 N N . GLN A 1 720 ? 33.456 7.153 -61.189 1.00 77.75 720 GLN A N 1
ATOM 5741 C CA . GLN A 1 720 ? 33.068 5.763 -60.957 1.00 77.75 720 GLN A CA 1
ATOM 5742 C C . GLN A 1 720 ? 31.554 5.584 -60.750 1.00 77.75 720 GLN A C 1
ATOM 5744 O O . GLN A 1 720 ? 31.048 4.496 -60.997 1.00 77.75 720 GLN A O 1
ATOM 5749 N N . PHE A 1 721 ? 30.815 6.622 -60.330 1.00 81.44 721 PHE A N 1
ATOM 5750 C CA . PHE A 1 721 ? 29.369 6.505 -60.064 1.00 81.44 721 PHE A CA 1
ATOM 5751 C C . PHE A 1 721 ? 28.485 7.409 -60.937 1.00 81.44 721 PHE A C 1
ATOM 5753 O O . PHE A 1 721 ? 27.316 7.090 -61.155 1.00 81.44 721 PHE A O 1
ATOM 5760 N N . TRP A 1 722 ? 29.000 8.535 -61.445 1.00 85.75 722 TRP A N 1
ATOM 5761 C CA . TRP A 1 722 ? 28.189 9.501 -62.196 1.00 85.75 722 TRP A CA 1
ATOM 5762 C C . TRP A 1 722 ? 27.639 8.950 -63.524 1.00 85.75 722 TRP A C 1
ATOM 5764 O O . TRP A 1 722 ? 26.443 9.125 -63.764 1.00 85.75 722 TRP A O 1
ATOM 5774 N N . PRO A 1 723 ? 28.430 8.241 -64.361 1.00 87.44 723 PRO A N 1
ATOM 5775 C CA . PRO A 1 723 ? 27.912 7.639 -65.594 1.00 87.44 723 PRO A CA 1
ATOM 5776 C C . PRO A 1 723 ? 26.778 6.647 -65.319 1.00 87.44 723 PRO A C 1
ATOM 5778 O O . PRO A 1 723 ? 25.726 6.704 -65.955 1.00 87.44 723 PRO A O 1
ATOM 5781 N N . TYR A 1 724 ? 26.950 5.815 -64.288 1.00 87.19 724 TYR A N 1
ATOM 5782 C CA . TYR A 1 724 ? 25.932 4.868 -63.847 1.00 87.19 724 TYR A CA 1
ATOM 5783 C C . TYR A 1 724 ? 24.631 5.583 -63.457 1.00 87.19 724 TYR A C 1
ATOM 5785 O O . TYR A 1 724 ? 23.564 5.237 -63.956 1.00 87.19 724 TYR A O 1
ATOM 5793 N N . PHE A 1 725 ? 24.707 6.647 -62.648 1.00 86.94 725 PHE A N 1
ATOM 5794 C CA . PHE A 1 725 ? 23.533 7.444 -62.279 1.00 86.94 725 PHE A CA 1
ATOM 5795 C C . PHE A 1 725 ? 22.790 8.021 -63.498 1.00 86.94 725 PHE A C 1
ATOM 5797 O O . PHE A 1 725 ? 21.555 8.016 -63.529 1.00 86.94 725 PHE A O 1
ATOM 5804 N N . THR A 1 726 ? 23.517 8.504 -64.510 1.00 86.19 726 THR A N 1
ATOM 5805 C CA . THR A 1 726 ? 22.900 9.058 -65.725 1.00 86.19 726 THR A CA 1
ATOM 5806 C C . THR A 1 726 ? 22.214 7.994 -66.584 1.00 86.19 726 THR A C 1
ATOM 5808 O O . THR A 1 726 ? 21.147 8.268 -67.128 1.00 86.19 726 THR A O 1
ATOM 5811 N N . GLU A 1 727 ? 22.773 6.784 -66.648 1.00 87.31 727 GLU A N 1
ATOM 5812 C CA . GLU A 1 727 ? 22.256 5.662 -67.447 1.00 87.31 727 GLU A CA 1
ATOM 5813 C C . GLU A 1 727 ? 21.094 4.911 -66.777 1.00 87.31 727 GLU A C 1
ATOM 5815 O O . GLU A 1 727 ? 20.340 4.222 -67.459 1.00 87.31 727 GLU A O 1
ATOM 5820 N N . MET A 1 728 ? 20.910 5.050 -65.458 1.00 86.94 728 MET A N 1
ATOM 5821 C CA . MET A 1 728 ? 19.796 4.413 -64.749 1.00 86.94 728 MET A CA 1
ATOM 5822 C C . MET A 1 728 ? 18.433 4.912 -65.249 1.00 86.94 728 MET A C 1
ATOM 5824 O O . MET A 1 728 ? 18.184 6.118 -65.320 1.00 86.94 728 MET A O 1
ATOM 5828 N N . GLU A 1 729 ? 17.498 3.992 -65.470 1.00 83.75 729 GLU A N 1
ATOM 5829 C CA . GLU A 1 729 ? 16.100 4.336 -65.735 1.00 83.75 729 GLU A CA 1
ATOM 5830 C C . GLU A 1 729 ? 15.428 4.960 -64.491 1.00 83.75 729 GLU A C 1
ATOM 5832 O O . GLU A 1 729 ? 15.772 4.606 -63.351 1.00 83.75 729 GLU A O 1
ATOM 5837 N N . PRO A 1 730 ? 14.465 5.890 -64.662 1.00 81.88 730 PRO A N 1
ATOM 5838 C CA . PRO A 1 730 ? 13.694 6.451 -63.554 1.00 81.88 730 PRO A CA 1
ATOM 5839 C C . PRO A 1 730 ? 12.999 5.349 -62.738 1.00 81.88 730 PRO A C 1
ATOM 5841 O O . PRO A 1 730 ? 12.085 4.679 -63.210 1.00 81.88 730 PRO A O 1
ATOM 5844 N N . SER A 1 731 ? 13.452 5.157 -61.502 1.00 84.06 731 SER A N 1
ATOM 5845 C CA . SER A 1 731 ? 13.012 4.095 -60.590 1.00 84.06 731 SER A CA 1
ATOM 5846 C C . SER A 1 731 ? 13.197 4.530 -59.134 1.00 84.06 731 SER A C 1
ATOM 5848 O O . SER A 1 731 ? 13.941 5.479 -58.858 1.00 84.06 731 SER A O 1
ATOM 5850 N N . GLY A 1 732 ? 12.570 3.817 -58.190 1.00 82.00 732 GLY A N 1
ATOM 5851 C CA . GLY A 1 732 ? 12.786 4.033 -56.752 1.00 82.00 732 GLY A CA 1
ATOM 5852 C C . GLY A 1 732 ? 14.265 3.924 -56.358 1.00 82.00 732 GLY A C 1
ATOM 5853 O O . GLY A 1 732 ? 14.774 4.774 -55.632 1.00 82.00 732 GLY A O 1
ATOM 5854 N N . LEU A 1 733 ? 15.000 2.977 -56.954 1.00 84.75 733 LEU A N 1
ATOM 5855 C CA . LEU A 1 733 ? 16.446 2.815 -56.755 1.00 84.75 733 LEU A CA 1
ATOM 5856 C C . LEU A 1 733 ? 17.251 4.029 -57.239 1.00 84.75 733 LEU A C 1
ATOM 5858 O O . LEU A 1 733 ? 18.198 4.444 -56.573 1.00 84.75 733 LEU A O 1
ATOM 5862 N N . LYS A 1 734 ? 16.865 4.658 -58.359 1.00 87.94 734 LYS A N 1
ATOM 5863 C CA . LYS A 1 734 ? 17.510 5.898 -58.831 1.00 87.94 734 LYS A CA 1
ATOM 5864 C C . LYS A 1 734 ? 17.260 7.069 -57.875 1.00 87.94 734 LYS A C 1
ATOM 5866 O O . LYS A 1 734 ? 18.153 7.891 -57.675 1.00 87.94 734 LYS A O 1
ATOM 5871 N N . VAL A 1 735 ? 16.074 7.146 -57.262 1.00 87.19 735 VAL A N 1
ATOM 5872 C CA . VAL A 1 735 ? 15.759 8.142 -56.216 1.00 87.19 735 VAL A CA 1
ATOM 5873 C C . VAL A 1 735 ? 16.596 7.896 -54.960 1.00 87.19 735 VAL A C 1
ATOM 5875 O O . VAL A 1 735 ? 17.203 8.833 -54.438 1.00 87.19 735 VAL A O 1
ATOM 5878 N N . LEU A 1 736 ? 16.700 6.639 -54.524 1.00 86.50 736 LEU A N 1
ATOM 5879 C CA . LEU A 1 736 ? 17.523 6.239 -53.386 1.00 86.50 736 LEU A CA 1
ATOM 5880 C C . LEU A 1 736 ? 19.002 6.571 -53.627 1.00 86.50 736 LEU A C 1
ATOM 5882 O O . LEU A 1 736 ? 19.602 7.267 -52.807 1.00 86.50 736 LEU A O 1
ATOM 5886 N N . LEU A 1 737 ? 19.564 6.206 -54.786 1.00 88.00 737 LEU A N 1
ATOM 5887 C CA . LEU A 1 737 ? 20.939 6.564 -55.156 1.00 88.00 737 LEU A CA 1
ATOM 5888 C C . LEU A 1 737 ? 21.143 8.083 -55.181 1.00 88.00 737 LEU A C 1
ATOM 5890 O O . LEU A 1 737 ? 22.103 8.573 -54.592 1.00 88.00 737 LEU A O 1
ATOM 5894 N N . ALA A 1 738 ? 20.236 8.836 -55.815 1.00 87.69 738 ALA A N 1
ATOM 5895 C CA . ALA A 1 738 ? 20.313 10.297 -55.869 1.00 87.69 738 ALA A CA 1
ATOM 5896 C C . ALA A 1 738 ? 20.347 10.913 -54.463 1.00 87.69 738 ALA A C 1
ATOM 5898 O O . ALA A 1 738 ? 21.156 11.802 -54.194 1.00 87.69 738 ALA A O 1
ATOM 5899 N N . SER A 1 739 ? 19.496 10.427 -53.554 1.00 85.44 739 SER A N 1
ATOM 5900 C CA . SER A 1 739 ? 19.466 10.899 -52.169 1.00 85.44 739 SER A CA 1
ATOM 5901 C C . SER A 1 739 ? 20.772 10.591 -51.431 1.00 85.44 739 SER A C 1
ATOM 5903 O O . SER A 1 739 ? 21.348 11.494 -50.822 1.00 85.44 739 SER A O 1
ATOM 5905 N N . GLN A 1 740 ? 21.308 9.371 -51.552 1.00 86.88 740 GLN A N 1
ATOM 5906 C CA . GLN A 1 740 ? 22.574 9.004 -50.913 1.00 86.88 740 GLN A CA 1
ATOM 5907 C C . GLN A 1 740 ? 23.751 9.795 -51.489 1.00 86.88 740 GLN A C 1
ATOM 5909 O O . GLN A 1 740 ? 24.574 10.302 -50.733 1.00 86.88 740 GLN A O 1
ATOM 5914 N N . VAL A 1 741 ? 23.804 10.004 -52.806 1.00 88.12 741 VAL A N 1
ATOM 5915 C CA . VAL A 1 741 ? 24.822 10.852 -53.447 1.00 88.12 741 VAL A CA 1
ATOM 5916 C C . VAL A 1 741 ? 24.742 12.290 -52.926 1.00 88.12 741 VAL A C 1
ATOM 5918 O O . VAL A 1 741 ? 25.777 12.891 -52.634 1.00 88.12 741 VAL A O 1
ATOM 5921 N N . LEU A 1 742 ? 23.538 12.846 -52.750 1.00 84.38 742 LEU A N 1
ATOM 5922 C CA . LEU A 1 742 ? 23.365 14.197 -52.211 1.00 84.38 742 LEU A CA 1
ATOM 5923 C C . LEU A 1 742 ? 23.953 14.330 -50.795 1.00 84.38 742 LEU A C 1
ATOM 5925 O O . LEU A 1 742 ? 24.674 15.295 -50.522 1.00 84.38 742 LEU A O 1
ATOM 5929 N N . PHE A 1 743 ? 23.675 13.366 -49.913 1.00 79.50 743 PHE A N 1
ATOM 5930 C CA . PHE A 1 743 ? 24.129 13.394 -48.519 1.00 79.50 743 PHE A CA 1
ATOM 5931 C C . PHE A 1 743 ? 25.586 12.979 -48.333 1.00 79.50 743 PHE A C 1
ATOM 5933 O O . PHE A 1 743 ? 26.259 13.544 -47.476 1.00 79.50 743 PHE A O 1
ATOM 5940 N N . GLN A 1 744 ? 26.082 12.024 -49.118 1.00 85.50 744 GLN A N 1
ATOM 5941 C CA . GLN A 1 744 ? 27.407 11.437 -48.914 1.00 85.50 744 GLN A CA 1
ATOM 5942 C C . GLN A 1 744 ? 28.487 12.027 -49.826 1.00 85.50 744 GLN A C 1
ATOM 5944 O O . GLN A 1 744 ? 29.658 12.010 -49.444 1.00 85.50 744 GLN A O 1
ATOM 5949 N N . LYS A 1 745 ? 28.123 12.536 -51.016 1.00 86.19 745 LYS A N 1
ATOM 5950 C CA . LYS A 1 745 ? 29.067 12.843 -52.112 1.00 86.19 745 LYS A CA 1
ATOM 5951 C C . LYS A 1 745 ? 28.848 14.166 -52.846 1.00 86.19 745 LYS A C 1
ATOM 5953 O O . LYS A 1 745 ? 29.563 14.454 -53.804 1.00 86.19 745 LYS A O 1
ATOM 5958 N N . SER A 1 746 ? 27.914 15.013 -52.416 1.00 81.31 746 SER A N 1
ATOM 5959 C CA . SER A 1 746 ? 27.621 16.260 -53.139 1.00 81.31 746 SER A CA 1
ATOM 5960 C C . SER A 1 746 ? 28.772 17.274 -53.185 1.00 81.31 746 SER A C 1
ATOM 5962 O O . SER A 1 746 ? 28.731 18.177 -54.020 1.00 81.31 746 SER A O 1
ATOM 5964 N N . HIS A 1 747 ? 29.805 17.124 -52.347 1.00 79.19 747 HIS A N 1
ATOM 5965 C CA . HIS A 1 747 ? 31.040 17.921 -52.386 1.00 79.19 747 HIS A CA 1
ATOM 5966 C C . HIS A 1 747 ? 31.899 17.669 -53.626 1.00 79.19 747 HIS A C 1
ATOM 5968 O O . HIS A 1 747 ? 32.711 18.518 -53.976 1.00 79.19 747 HIS A O 1
ATOM 5974 N N . TRP A 1 748 ? 31.708 16.532 -54.292 1.00 79.19 748 TRP A N 1
ATOM 5975 C CA . TRP A 1 748 ? 32.458 16.153 -55.484 1.00 79.19 748 TRP A CA 1
ATOM 5976 C C . TRP A 1 748 ? 31.754 16.494 -56.810 1.00 79.19 748 TRP A C 1
ATOM 5978 O O . TRP A 1 748 ? 32.362 16.379 -57.873 1.00 79.19 748 TRP A O 1
ATOM 5988 N N . LEU A 1 749 ? 30.472 16.874 -56.776 1.00 80.06 749 LEU A N 1
ATOM 5989 C CA . LEU A 1 749 ? 29.685 17.133 -57.984 1.00 80.06 749 LEU A CA 1
ATOM 5990 C C . LEU A 1 749 ? 29.985 18.517 -58.570 1.00 80.06 749 LEU A C 1
ATOM 5992 O O . LEU A 1 749 ? 30.029 19.516 -57.848 1.00 80.06 749 LEU A O 1
ATOM 5996 N N . LEU A 1 750 ? 30.084 18.597 -59.899 1.00 82.69 750 LEU A N 1
ATOM 5997 C CA . LEU A 1 750 ? 30.101 19.876 -60.610 1.00 82.69 750 LEU A CA 1
ATOM 5998 C C . LEU A 1 750 ? 28.774 20.630 -60.386 1.00 82.69 750 LEU A C 1
ATOM 6000 O O . LEU A 1 750 ? 27.732 19.993 -60.216 1.00 82.69 750 LEU A O 1
ATOM 6004 N N . PRO A 1 751 ? 28.751 21.977 -60.453 1.00 80.44 751 PRO A N 1
ATOM 6005 C CA . PRO A 1 751 ? 27.520 22.750 -60.269 1.00 80.44 751 PRO A CA 1
ATOM 6006 C C . PRO A 1 751 ? 26.351 22.291 -61.157 1.00 80.44 751 PRO A C 1
ATOM 6008 O O . PRO A 1 751 ? 25.238 22.148 -60.663 1.00 80.44 751 PRO A O 1
ATOM 6011 N N . SER A 1 752 ? 26.612 21.964 -62.428 1.00 81.75 752 SER A N 1
ATOM 6012 C CA . SER A 1 752 ? 25.600 21.447 -63.362 1.00 81.75 752 SER A CA 1
ATOM 6013 C C . SER A 1 752 ? 25.062 20.068 -62.966 1.00 81.75 752 SER A C 1
ATOM 6015 O O . SER A 1 752 ? 23.858 19.838 -63.012 1.00 81.75 752 SER A O 1
ATOM 6017 N N . GLN A 1 753 ? 25.942 19.165 -62.526 1.00 85.69 753 GLN A N 1
ATOM 6018 C CA . GLN A 1 753 ? 25.581 17.829 -62.039 1.00 85.69 753 GLN A CA 1
ATOM 6019 C C . GLN A 1 753 ? 24.735 17.918 -60.764 1.00 85.69 753 GLN A C 1
ATOM 6021 O O . GLN A 1 753 ? 23.748 17.206 -60.591 1.00 85.69 753 GLN A O 1
ATOM 6026 N N . LYS A 1 754 ? 25.093 18.843 -59.869 1.00 82.31 754 LYS A N 1
ATOM 6027 C CA . LYS A 1 754 ? 24.342 19.107 -58.643 1.00 82.31 754 LYS A CA 1
ATOM 6028 C C . LYS A 1 754 ? 22.946 19.646 -58.948 1.00 82.31 754 LYS A C 1
ATOM 6030 O O . LYS A 1 754 ? 21.981 19.181 -58.350 1.00 82.31 754 LYS A O 1
ATOM 6035 N N . GLU A 1 755 ? 22.828 20.592 -59.879 1.00 84.12 755 GLU A N 1
ATOM 6036 C CA . GLU A 1 755 ? 21.536 21.122 -60.333 1.00 84.12 755 GLU A CA 1
ATOM 6037 C C . GLU A 1 755 ? 20.648 20.026 -60.932 1.00 84.12 755 GLU A C 1
ATOM 6039 O O . GLU A 1 755 ? 19.471 19.941 -60.575 1.00 84.12 755 GLU A O 1
ATOM 6044 N N . GLU A 1 756 ? 21.212 19.151 -61.767 1.00 87.12 756 GLU A N 1
ATOM 6045 C CA . GLU A 1 756 ? 20.509 18.006 -62.356 1.00 87.12 756 GLU A CA 1
ATOM 6046 C C . GLU A 1 756 ? 19.981 17.042 -61.282 1.00 87.12 756 GLU A C 1
ATOM 6048 O O . GLU A 1 756 ? 18.791 16.714 -61.263 1.00 87.12 756 GLU A O 1
ATOM 6053 N N . LEU A 1 757 ? 20.834 16.647 -60.334 1.00 87.12 757 LEU A N 1
ATOM 6054 C CA . LEU A 1 757 ? 20.477 15.726 -59.252 1.00 87.12 757 LEU A CA 1
ATOM 6055 C C . LEU A 1 757 ? 19.412 16.318 -58.315 1.00 87.12 757 LEU A C 1
ATOM 6057 O O . LEU A 1 757 ? 18.463 15.640 -57.918 1.00 87.12 757 LEU A O 1
ATOM 6061 N N . VAL A 1 758 ? 19.529 17.605 -57.989 1.00 85.62 758 VAL A N 1
ATOM 6062 C CA . VAL A 1 758 ? 18.558 18.328 -57.153 1.00 85.62 758 VAL A CA 1
ATOM 6063 C C . VAL A 1 758 ? 17.222 18.481 -57.860 1.00 85.62 758 VAL A C 1
ATOM 6065 O O . VAL A 1 758 ? 16.177 18.307 -57.232 1.00 85.62 758 VAL A O 1
ATOM 6068 N N . HIS A 1 759 ? 17.237 18.809 -59.152 1.00 87.06 759 HIS A N 1
ATOM 6069 C CA . HIS A 1 759 ? 16.025 18.881 -59.956 1.00 87.06 759 HIS A CA 1
ATOM 6070 C C . HIS A 1 759 ? 15.325 17.519 -59.989 1.00 87.06 759 HIS A C 1
ATOM 6072 O O . HIS A 1 759 ? 14.126 17.449 -59.724 1.00 87.06 759 HIS A O 1
ATOM 6078 N N . TYR A 1 760 ? 16.075 16.436 -60.217 1.00 88.31 760 TYR A N 1
ATOM 6079 C CA . TYR A 1 760 ? 15.539 15.076 -60.209 1.00 88.31 760 TYR A CA 1
ATOM 6080 C C . TYR A 1 760 ? 14.851 14.718 -58.882 1.00 88.31 760 TYR A C 1
ATOM 6082 O O . TYR A 1 760 ? 13.735 14.201 -58.899 1.00 88.31 760 TYR A O 1
ATOM 6090 N N . LEU A 1 761 ? 15.470 15.040 -57.738 1.00 87.31 761 LEU A N 1
ATOM 6091 C CA . LEU A 1 761 ? 14.907 14.774 -56.407 1.00 87.31 761 LEU A CA 1
ATOM 6092 C C . LEU A 1 761 ? 13.678 15.638 -56.084 1.00 87.31 761 LEU A C 1
ATOM 6094 O O . LEU A 1 761 ? 12.739 15.156 -55.460 1.00 87.31 761 LEU A O 1
ATOM 6098 N N . LYS A 1 762 ? 13.648 16.906 -56.513 1.00 86.06 762 LYS A N 1
ATOM 6099 C CA . LYS A 1 762 ? 12.529 17.832 -56.240 1.00 86.06 762 LYS A CA 1
ATOM 6100 C C . LYS A 1 762 ? 11.223 17.461 -56.935 1.00 86.06 762 LYS A C 1
ATOM 6102 O O . LYS A 1 762 ? 10.162 17.888 -56.478 1.00 86.06 762 LYS A O 1
ATOM 6107 N N . VAL A 1 763 ? 11.315 16.750 -58.056 1.00 85.62 763 VAL A N 1
ATOM 6108 C CA . VAL A 1 763 ? 10.167 16.350 -58.880 1.00 85.62 763 VAL A CA 1
ATOM 6109 C C . VAL A 1 763 ? 9.522 15.051 -58.365 1.00 85.62 763 VAL A C 1
ATOM 6111 O O . VAL A 1 763 ? 8.414 14.728 -58.780 1.00 85.62 763 VAL A O 1
ATOM 6114 N N . GLN A 1 764 ? 10.161 14.339 -57.428 1.00 87.06 764 GLN A N 1
ATOM 6115 C CA . GLN A 1 764 ? 9.605 13.120 -56.831 1.00 87.06 764 GLN A CA 1
ATOM 6116 C C . GLN A 1 764 ? 8.462 13.424 -55.852 1.00 87.06 764 GLN A C 1
ATOM 6118 O O . GLN A 1 764 ? 8.485 14.423 -55.126 1.00 87.06 764 GLN A O 1
ATOM 6123 N N . GLU A 1 765 ? 7.466 12.539 -55.799 1.00 74.75 765 GLU A N 1
ATOM 6124 C CA . GLU A 1 765 ? 6.358 12.649 -54.849 1.00 74.75 765 GLU A CA 1
ATOM 6125 C C . GLU A 1 765 ? 6.857 12.526 -53.397 1.00 74.75 765 GLU A C 1
ATOM 6127 O O . GLU A 1 765 ? 7.671 11.666 -53.072 1.00 74.75 765 GLU A O 1
ATOM 6132 N N . GLY A 1 766 ? 6.383 13.410 -52.511 1.00 66.94 766 GLY A N 1
ATOM 6133 C CA . GLY A 1 766 ? 6.762 13.415 -51.089 1.00 66.94 766 GLY A CA 1
ATOM 6134 C C . GLY A 1 766 ? 8.093 14.107 -50.752 1.00 66.94 766 GLY A C 1
ATOM 6135 O O . GLY A 1 766 ? 8.441 14.209 -49.577 1.00 66.94 766 GLY A O 1
ATOM 6136 N N . ALA A 1 767 ? 8.821 14.633 -51.739 1.00 73.19 767 ALA A N 1
ATOM 6137 C CA . ALA A 1 767 ? 10.097 15.312 -51.531 1.00 73.19 767 ALA A CA 1
ATOM 6138 C C . ALA A 1 767 ? 9.950 16.680 -50.819 1.00 73.19 767 ALA A C 1
ATOM 6140 O O . ALA A 1 767 ? 9.271 17.582 -51.319 1.00 73.19 767 ALA A O 1
ATOM 6141 N N . ASP A 1 768 ? 10.652 16.902 -49.695 1.00 76.12 768 ASP A N 1
ATOM 6142 C CA . ASP A 1 768 ? 10.781 18.249 -49.108 1.00 76.12 768 ASP A CA 1
ATOM 6143 C C . ASP A 1 768 ? 11.754 19.083 -49.954 1.00 76.12 768 ASP A C 1
ATOM 6145 O O . ASP A 1 768 ? 12.964 19.136 -49.719 1.00 76.12 768 ASP A O 1
ATOM 6149 N N . GLN A 1 769 ? 11.199 19.763 -50.956 1.00 80.12 769 GLN A N 1
ATOM 6150 C CA . GLN A 1 769 ? 11.952 20.569 -51.916 1.00 80.12 769 GLN A CA 1
ATOM 6151 C C . GLN A 1 769 ? 12.836 21.629 -51.251 1.00 80.12 769 GLN A C 1
ATOM 6153 O O . GLN A 1 769 ? 13.912 21.947 -51.766 1.00 80.12 769 GLN A O 1
ATOM 6158 N N . SER A 1 770 ? 12.399 22.188 -50.121 1.00 70.62 770 SER A N 1
ATOM 6159 C CA . SER A 1 770 ? 13.167 23.200 -49.394 1.00 70.62 770 SER A CA 1
ATOM 6160 C C . SER A 1 770 ? 14.333 22.587 -48.624 1.00 70.62 770 SER A C 1
ATOM 6162 O O . SER A 1 770 ? 15.429 23.134 -48.674 1.00 70.62 770 SER A O 1
ATOM 6164 N N . PHE A 1 771 ? 14.142 21.415 -48.016 1.00 73.44 771 PHE A N 1
ATOM 6165 C CA . PHE A 1 771 ? 15.217 20.675 -47.357 1.00 73.44 771 PHE A CA 1
ATOM 6166 C C . PHE A 1 771 ? 16.256 20.165 -48.363 1.00 73.44 771 PHE A C 1
ATOM 6168 O O . PHE A 1 771 ? 17.450 20.372 -48.168 1.00 73.44 771 PHE A O 1
ATOM 6175 N N . ILE A 1 772 ? 15.818 19.606 -49.495 1.00 78.38 772 ILE A N 1
ATOM 6176 C CA . ILE A 1 772 ? 16.713 19.185 -50.587 1.00 78.38 772 ILE A CA 1
ATOM 6177 C C . ILE A 1 772 ? 17.525 20.379 -51.102 1.00 78.38 772 ILE A C 1
ATOM 6179 O O . ILE A 1 772 ? 18.726 20.260 -51.330 1.00 78.38 772 ILE A O 1
ATOM 6183 N N . SER A 1 773 ? 16.893 21.550 -51.245 1.00 75.19 773 SER A N 1
ATOM 6184 C CA . SER A 1 773 ? 17.596 22.783 -51.630 1.00 75.19 773 SER A CA 1
ATOM 6185 C C . SER A 1 773 ? 18.608 23.224 -50.578 1.00 75.19 773 SER A C 1
ATOM 6187 O O . SER A 1 773 ? 19.701 23.643 -50.945 1.00 75.19 773 SER A O 1
ATOM 6189 N N . ALA A 1 774 ? 18.264 23.123 -49.292 1.00 71.62 774 ALA A N 1
ATOM 6190 C CA . ALA A 1 774 ? 19.150 23.474 -48.190 1.00 71.62 774 ALA A CA 1
ATOM 6191 C C . ALA A 1 774 ? 20.395 22.579 -48.186 1.00 71.62 774 ALA A C 1
ATOM 6193 O O . ALA A 1 774 ? 21.513 23.092 -48.232 1.00 71.62 774 ALA A O 1
ATOM 6194 N N . VAL A 1 775 ? 20.217 21.255 -48.256 1.00 71.38 775 VAL A N 1
ATOM 6195 C CA . VAL A 1 775 ? 21.323 20.285 -48.329 1.00 71.38 775 VAL A CA 1
ATOM 6196 C C . VAL A 1 775 ? 22.164 20.514 -49.588 1.00 71.38 775 VAL A C 1
ATOM 6198 O O . VAL A 1 775 ? 23.390 20.536 -49.535 1.00 71.38 775 VAL A O 1
ATOM 6201 N N . ALA A 1 776 ? 21.528 20.780 -50.727 1.00 72.81 776 ALA A N 1
ATOM 6202 C CA . ALA A 1 776 ? 22.236 21.087 -51.963 1.00 72.81 776 ALA A CA 1
ATOM 6203 C C . ALA A 1 776 ? 22.955 22.443 -51.956 1.00 72.81 776 ALA A C 1
ATOM 6205 O O . ALA A 1 776 ? 23.940 22.625 -52.666 1.00 72.81 776 ALA A O 1
ATOM 6206 N N . SER A 1 777 ? 22.506 23.413 -51.166 1.00 68.44 777 SER A N 1
ATOM 6207 C CA . SER A 1 777 ? 23.176 24.713 -51.051 1.00 68.44 777 SER A CA 1
ATOM 6208 C C . SER A 1 777 ? 24.471 24.650 -50.236 1.00 68.44 777 SER A C 1
ATOM 6210 O O . SER A 1 777 ? 25.259 25.596 -50.255 1.00 68.44 777 SER A O 1
ATOM 6212 N N . LEU A 1 778 ? 24.743 23.511 -49.589 1.00 63.62 778 LEU A N 1
ATOM 6213 C CA . LEU A 1 778 ? 26.026 23.190 -48.970 1.00 63.62 778 LEU A CA 1
ATOM 6214 C C . LEU A 1 778 ? 27.054 22.892 -50.075 1.00 63.62 778 LEU A C 1
ATOM 6216 O O . LEU A 1 778 ? 27.418 21.755 -50.363 1.00 63.62 778 LEU A O 1
ATOM 6220 N N . SER A 1 779 ? 27.444 23.929 -50.806 1.00 52.88 779 SER A N 1
ATOM 6221 C CA . SER A 1 779 ? 28.744 24.028 -51.473 1.00 52.88 779 SER A CA 1
ATOM 6222 C C . SER A 1 779 ? 29.751 24.569 -50.457 1.00 52.88 779 SER A C 1
ATOM 6224 O O . SER A 1 779 ? 29.348 25.323 -49.570 1.00 52.88 779 SER A O 1
ATOM 6226 N N . LEU A 1 780 ? 31.028 24.205 -50.573 1.00 56.16 780 LEU A N 1
ATOM 6227 C CA . LEU A 1 780 ? 32.130 24.371 -49.604 1.00 56.16 780 LEU A CA 1
ATOM 6228 C C . LEU A 1 780 ? 32.518 25.829 -49.234 1.00 56.16 780 LEU A C 1
ATOM 6230 O O . LEU A 1 780 ? 33.685 26.132 -48.998 1.00 56.16 780 LEU A O 1
ATOM 6234 N N . LYS A 1 781 ? 31.553 26.748 -49.086 1.00 48.00 781 LYS A N 1
ATOM 6235 C CA . LYS A 1 781 ? 31.796 28.154 -48.743 1.00 48.00 781 LYS A CA 1
ATOM 6236 C C . LYS A 1 781 ? 31.112 28.737 -47.518 1.00 48.00 781 LYS A C 1
ATOM 6238 O O . LYS A 1 781 ? 31.513 29.831 -47.153 1.00 48.00 781 LYS A O 1
ATOM 6243 N N . ASN A 1 782 ? 30.171 28.089 -46.828 1.00 52.91 782 ASN A N 1
ATOM 6244 C CA . ASN A 1 782 ? 29.532 28.739 -45.671 1.00 52.91 782 ASN A CA 1
ATOM 6245 C C . ASN A 1 782 ? 29.116 27.772 -44.547 1.00 52.91 782 ASN A C 1
ATOM 6247 O O . ASN A 1 782 ? 27.944 27.434 -44.422 1.00 52.91 782 ASN A O 1
ATOM 6251 N N . ALA A 1 783 ? 30.036 27.442 -43.633 1.00 49.41 783 ALA A N 1
ATOM 6252 C CA . ALA A 1 783 ? 29.675 26.979 -42.285 1.00 49.41 783 ALA A CA 1
ATOM 6253 C C . ALA A 1 783 ? 28.579 27.842 -41.593 1.00 49.41 783 ALA A C 1
ATOM 6255 O O . ALA A 1 783 ? 27.688 27.260 -40.974 1.00 49.41 783 ALA A O 1
ATOM 6256 N N . PRO A 1 784 ? 28.537 29.192 -41.733 1.00 50.50 784 PRO A N 1
ATOM 6257 C CA . PRO A 1 784 ? 27.429 29.998 -41.199 1.00 50.50 784 PRO A CA 1
ATOM 6258 C C . PRO A 1 784 ? 26.050 29.721 -41.828 1.00 50.50 784 PRO A C 1
ATOM 6260 O O . PRO A 1 784 ? 25.042 30.057 -41.211 1.00 50.50 784 PRO A O 1
ATOM 6263 N N . ALA A 1 785 ? 25.963 29.096 -43.011 1.00 54.25 785 ALA A N 1
ATOM 6264 C CA . ALA A 1 785 ? 24.677 28.776 -43.641 1.00 54.25 785 ALA A CA 1
ATOM 6265 C C . ALA A 1 785 ? 23.940 27.623 -42.932 1.00 54.25 785 ALA A C 1
ATOM 6267 O O . ALA A 1 785 ? 22.716 27.656 -42.847 1.00 54.25 785 ALA A O 1
ATOM 6268 N N . ILE A 1 786 ? 24.673 26.667 -42.341 1.00 58.38 786 ILE A N 1
ATOM 6269 C CA . ILE A 1 786 ? 24.107 25.565 -41.534 1.00 58.38 786 ILE A CA 1
ATOM 6270 C C . ILE A 1 786 ? 23.360 26.119 -40.309 1.00 58.38 786 ILE A C 1
ATOM 6272 O O . ILE A 1 786 ? 22.297 25.620 -39.949 1.00 58.38 786 ILE A O 1
ATOM 6276 N N . ALA A 1 787 ? 23.897 27.177 -39.692 1.00 55.66 787 ALA A N 1
ATOM 6277 C CA . ALA A 1 787 ? 23.286 27.846 -38.544 1.00 55.66 787 ALA A CA 1
ATOM 6278 C C . ALA A 1 787 ? 22.129 28.791 -38.927 1.00 55.66 787 ALA A C 1
ATOM 6280 O O . ALA A 1 787 ? 21.267 29.074 -38.096 1.00 55.66 787 ALA A O 1
ATOM 6281 N N . ALA A 1 788 ? 22.105 29.290 -40.169 1.00 57.06 788 ALA A N 1
ATOM 6282 C CA . ALA A 1 788 ? 21.093 30.226 -40.662 1.00 57.06 788 ALA A CA 1
ATOM 6283 C C . ALA A 1 788 ? 19.839 29.538 -41.240 1.00 57.06 788 ALA A C 1
ATOM 6285 O O . ALA A 1 788 ? 18.770 30.152 -41.259 1.00 57.06 788 ALA A O 1
ATOM 6286 N N . ASP A 1 789 ? 19.943 28.285 -41.698 1.00 65.38 789 ASP A N 1
ATOM 6287 C CA . ASP A 1 789 ? 18.809 27.518 -42.225 1.00 65.38 789 ASP A CA 1
ATOM 6288 C C . ASP A 1 789 ? 18.019 26.835 -41.095 1.00 65.38 789 ASP A C 1
ATOM 6290 O O . ASP A 1 789 ? 18.510 25.943 -40.395 1.00 65.38 789 ASP A O 1
ATOM 6294 N N . SER A 1 790 ? 16.764 27.246 -40.908 1.00 64.94 790 SER A N 1
ATOM 6295 C CA . SER A 1 790 ? 15.902 26.764 -39.824 1.00 64.94 790 SER A CA 1
ATOM 6296 C C . SER A 1 790 ? 15.482 25.297 -39.962 1.00 64.94 790 SER A C 1
ATOM 6298 O O . SER A 1 790 ? 15.167 24.668 -38.953 1.00 64.94 790 SER A O 1
ATOM 6300 N N . LYS A 1 791 ? 15.485 24.726 -41.174 1.00 68.06 791 LYS A N 1
ATOM 6301 C CA . LYS A 1 791 ? 15.144 23.315 -41.410 1.00 68.06 791 LYS A CA 1
ATOM 6302 C C . LYS A 1 791 ? 16.358 22.415 -41.247 1.00 68.06 791 LYS A C 1
ATOM 6304 O O . LYS A 1 791 ? 16.242 21.363 -40.627 1.00 68.06 791 LYS A O 1
ATOM 6309 N N . LEU A 1 792 ? 17.518 22.836 -41.746 1.00 66.00 792 LEU A N 1
ATOM 6310 C CA . LEU A 1 792 ? 18.765 22.084 -41.596 1.00 66.00 792 LEU A CA 1
ATOM 6311 C C . LEU A 1 792 ? 19.229 22.055 -40.128 1.00 66.00 792 LEU A C 1
ATOM 6313 O O . LEU A 1 792 ? 19.632 21.013 -39.617 1.00 66.00 792 LEU A O 1
ATOM 6317 N N . SER A 1 793 ? 19.087 23.177 -39.415 1.00 64.75 793 SER A N 1
ATOM 6318 C CA . SER A 1 793 ? 19.318 23.238 -37.965 1.00 64.75 793 SER A CA 1
ATOM 6319 C C . SER A 1 793 ? 18.285 22.435 -37.167 1.00 64.75 793 SER A C 1
ATOM 6321 O O . SER A 1 793 ? 18.640 21.807 -36.172 1.00 64.75 793 SER A O 1
ATOM 6323 N N . ALA A 1 794 ? 17.024 22.379 -37.613 1.00 63.91 794 ALA A N 1
ATOM 6324 C CA . ALA A 1 794 ? 16.017 21.502 -37.016 1.00 63.91 794 ALA A CA 1
ATOM 6325 C C . ALA A 1 794 ? 16.276 20.010 -37.289 1.00 63.91 794 ALA A C 1
ATOM 6327 O O . ALA A 1 794 ? 15.920 19.196 -36.444 1.00 63.91 794 ALA A O 1
ATOM 6328 N N . PHE A 1 795 ? 16.890 19.664 -38.425 1.00 69.00 795 PHE A N 1
ATOM 6329 C CA . PHE A 1 795 ? 17.307 18.303 -38.776 1.00 69.00 795 PHE A CA 1
ATOM 6330 C C . PHE A 1 795 ? 18.512 17.842 -37.945 1.00 69.00 795 PHE A C 1
ATOM 6332 O O . PHE A 1 795 ? 18.517 16.728 -37.443 1.00 69.00 795 PHE A O 1
ATOM 6339 N N . LEU A 1 796 ? 19.504 18.712 -37.731 1.00 64.12 796 LEU A N 1
ATOM 6340 C CA . LEU A 1 796 ? 20.677 18.396 -36.904 1.00 64.12 796 LEU A CA 1
ATOM 6341 C C . LEU A 1 796 ? 20.402 18.516 -35.394 1.00 64.12 796 LEU A C 1
ATOM 6343 O O . LEU A 1 796 ? 21.181 18.013 -34.594 1.00 64.12 796 LEU A O 1
ATOM 6347 N N . THR A 1 797 ? 19.281 19.130 -34.992 1.00 56.12 797 THR A N 1
ATOM 6348 C CA . THR A 1 797 ? 18.731 19.265 -33.619 1.00 56.12 797 THR A CA 1
ATOM 6349 C C . THR A 1 797 ? 19.625 19.876 -32.525 1.00 56.12 797 THR A C 1
ATOM 6351 O O . THR A 1 797 ? 19.093 20.353 -31.521 1.00 56.12 797 THR A O 1
ATOM 6354 N N . ASP A 1 798 ? 20.947 19.924 -32.686 1.00 55.69 798 ASP A N 1
ATOM 6355 C CA . ASP A 1 798 ? 21.889 20.462 -31.707 1.00 55.69 798 ASP A CA 1
ATOM 6356 C C . ASP A 1 798 ? 22.182 21.953 -31.949 1.00 55.69 798 ASP A C 1
ATOM 6358 O O . ASP A 1 798 ? 22.490 22.388 -33.062 1.00 55.69 798 ASP A O 1
ATOM 6362 N N . LYS A 1 799 ? 22.142 22.739 -30.867 1.00 50.22 799 LYS A N 1
ATOM 6363 C CA . LYS A 1 799 ? 22.534 24.158 -30.852 1.00 50.22 799 LYS A CA 1
ATOM 6364 C C . LYS A 1 799 ? 24.036 24.348 -31.069 1.00 50.22 799 LYS A C 1
ATOM 6366 O O . LYS A 1 799 ? 24.443 25.430 -31.480 1.00 50.22 799 LYS A O 1
ATOM 6371 N N . ASP A 1 800 ? 24.844 23.319 -30.801 1.00 52.53 800 ASP A N 1
ATOM 6372 C CA . ASP A 1 800 ? 26.293 23.350 -31.025 1.00 52.53 800 ASP A CA 1
ATOM 6373 C C . ASP A 1 800 ? 26.665 22.990 -32.492 1.00 52.53 800 ASP A C 1
ATOM 6375 O O . ASP A 1 800 ? 27.848 22.991 -32.838 1.00 52.53 800 ASP A O 1
ATOM 6379 N N . HIS A 1 801 ? 25.671 22.730 -33.364 1.00 54.62 801 HIS A N 1
ATOM 6380 C CA . HIS A 1 801 ? 25.798 22.510 -34.819 1.00 54.62 801 HIS A CA 1
ATOM 6381 C C . HIS A 1 801 ? 26.855 21.467 -35.233 1.00 54.62 801 HIS A C 1
ATOM 6383 O O . HIS A 1 801 ? 27.481 21.583 -36.291 1.00 54.62 801 HIS A O 1
ATOM 6389 N N . ARG A 1 802 ? 27.083 20.447 -34.398 1.00 62.28 802 ARG A N 1
ATOM 6390 C CA . ARG A 1 802 ? 28.033 19.374 -34.703 1.00 62.28 802 ARG A CA 1
ATOM 6391 C C . ARG A 1 802 ? 27.389 18.342 -35.623 1.00 62.28 802 ARG A C 1
ATOM 6393 O O . ARG A 1 802 ? 26.325 17.814 -35.326 1.00 62.28 802 ARG A O 1
ATOM 6400 N N . VAL A 1 803 ? 28.059 18.029 -36.724 1.00 69.56 803 VAL A N 1
ATOM 6401 C CA . VAL A 1 803 ? 27.694 16.947 -37.637 1.00 69.56 803 VAL A CA 1
ATOM 6402 C C . VAL A 1 803 ? 28.247 15.655 -37.044 1.00 69.56 803 VAL A C 1
ATOM 6404 O O . VAL A 1 803 ? 29.422 15.335 -37.201 1.00 69.56 803 VAL A O 1
ATOM 6407 N N . GLY A 1 804 ? 27.408 14.944 -36.292 1.00 75.31 804 GLY A N 1
ATOM 6408 C CA . GLY A 1 804 ? 27.777 13.676 -35.653 1.00 75.31 804 GLY A CA 1
ATOM 6409 C C . GLY A 1 804 ? 27.631 12.445 -36.558 1.00 75.31 804 GLY A C 1
ATOM 6410 O O . GLY A 1 804 ? 28.062 11.354 -36.184 1.00 75.31 804 GLY A O 1
ATOM 6411 N N . ASN A 1 805 ? 27.044 12.596 -37.752 1.00 87.38 805 ASN A N 1
ATOM 6412 C CA . ASN A 1 805 ? 26.978 11.538 -38.758 1.00 87.38 805 ASN A CA 1
ATOM 6413 C C . ASN A 1 805 ? 28.205 11.619 -39.688 1.00 87.38 805 ASN A C 1
ATOM 6415 O O . ASN A 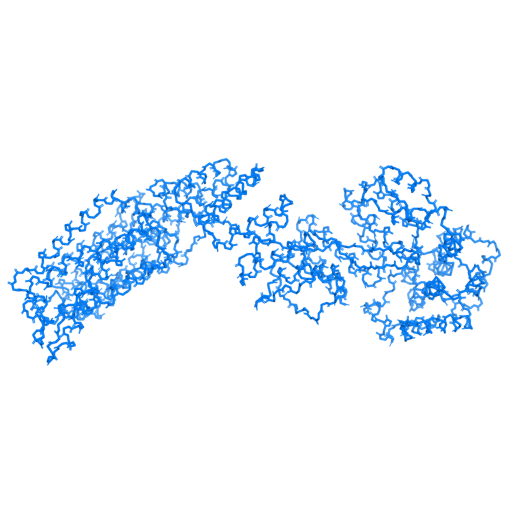1 805 ? 28.294 12.551 -40.492 1.00 87.38 805 ASN A O 1
ATOM 6419 N N . PRO A 1 806 ? 29.131 10.646 -39.637 1.00 87.50 806 PRO A N 1
ATOM 6420 C CA . PRO A 1 806 ? 30.368 10.693 -40.412 1.00 87.50 806 PRO A CA 1
ATOM 6421 C C . PRO A 1 806 ? 30.146 10.470 -41.914 1.00 87.50 806 PRO A C 1
ATOM 6423 O O . PRO A 1 806 ? 30.999 10.842 -42.719 1.00 87.50 806 PRO A O 1
ATOM 6426 N N . TYR A 1 807 ? 29.007 9.890 -42.301 1.00 88.31 807 TYR A N 1
ATOM 6427 C CA . TYR A 1 807 ? 28.653 9.618 -43.696 1.00 88.31 807 TYR A CA 1
ATOM 6428 C C . TYR A 1 807 ? 28.027 10.831 -44.386 1.00 88.31 807 TYR A C 1
ATOM 6430 O O . TYR A 1 807 ? 27.961 10.876 -45.610 1.00 88.31 807 TYR A O 1
ATOM 6438 N N . PHE A 1 808 ? 27.642 11.869 -43.636 1.00 85.62 808 PHE A N 1
ATOM 6439 C CA . PHE A 1 808 ? 27.259 13.162 -44.203 1.00 85.62 808 PHE A CA 1
ATOM 6440 C C . PHE A 1 808 ? 28.506 13.989 -44.551 1.00 85.62 808 PHE A C 1
ATOM 6442 O O . PHE A 1 808 ? 28.721 15.087 -44.036 1.00 85.62 808 PHE A O 1
ATOM 6449 N N . THR A 1 809 ? 29.357 13.449 -45.425 1.00 85.75 809 THR A N 1
ATOM 6450 C CA . THR A 1 809 ? 30.686 13.988 -45.754 1.00 85.75 809 THR A CA 1
ATOM 6451 C C . THR A 1 809 ? 30.698 15.480 -46.115 1.00 85.75 809 THR A C 1
ATOM 6453 O O . THR A 1 809 ? 31.519 16.205 -45.549 1.00 85.75 809 THR A O 1
ATOM 6456 N N . PRO A 1 810 ? 29.795 15.998 -46.978 1.00 81.94 810 PRO A N 1
ATOM 6457 C CA . PRO A 1 810 ? 29.752 17.424 -47.307 1.00 81.94 810 PRO A CA 1
ATOM 6458 C C . PRO A 1 810 ? 29.532 18.306 -46.070 1.00 81.94 810 PRO A C 1
ATOM 6460 O O . PRO A 1 810 ? 30.133 19.372 -45.946 1.00 81.94 810 PRO A O 1
ATOM 6463 N N . LEU A 1 811 ? 28.700 17.845 -45.130 1.00 79.12 811 LEU A N 1
ATOM 6464 C CA . LEU A 1 811 ? 28.420 18.535 -43.873 1.00 79.12 811 LEU A CA 1
ATOM 6465 C C . LEU A 1 811 ? 29.629 18.494 -42.928 1.00 79.12 811 LEU A C 1
ATOM 6467 O O . LEU A 1 811 ? 29.994 19.526 -42.366 1.00 79.12 811 LEU A O 1
ATOM 6471 N N . VAL A 1 812 ? 30.283 17.336 -42.796 1.00 82.94 812 VAL A N 1
ATOM 6472 C CA . VAL A 1 812 ? 31.510 17.176 -41.992 1.00 82.94 812 VAL A CA 1
ATOM 6473 C C . VAL A 1 812 ? 32.621 18.096 -42.504 1.00 82.94 812 VAL A C 1
ATOM 6475 O O . VAL A 1 812 ? 33.238 18.823 -41.723 1.00 82.94 812 VAL A O 1
ATOM 6478 N N . LEU A 1 813 ? 32.855 18.110 -43.819 1.00 81.19 813 LEU A N 1
ATOM 6479 C CA . LEU A 1 813 ? 33.858 18.964 -44.457 1.00 81.19 813 LEU A CA 1
ATOM 6480 C C . LEU A 1 813 ? 33.536 20.451 -44.275 1.00 81.19 813 LEU A C 1
ATOM 6482 O O . LEU A 1 813 ? 34.423 21.234 -43.931 1.00 81.19 813 LEU A O 1
ATOM 6486 N N . ALA A 1 814 ? 32.269 20.845 -44.436 1.00 76.56 814 ALA A N 1
ATOM 6487 C CA . ALA A 1 814 ? 31.829 22.218 -44.195 1.00 76.56 814 ALA A CA 1
ATOM 6488 C C . ALA A 1 814 ? 32.042 22.644 -42.732 1.00 76.56 814 ALA A C 1
ATOM 6490 O O . ALA A 1 814 ? 32.524 23.751 -42.472 1.00 76.56 814 ALA A O 1
ATOM 6491 N N . GLN A 1 815 ? 31.741 21.764 -41.773 1.00 78.62 815 GLN A N 1
ATOM 6492 C CA . GLN A 1 815 ? 31.979 22.018 -40.353 1.00 78.62 815 GLN A CA 1
ATOM 6493 C C . GLN A 1 815 ? 33.478 22.159 -40.051 1.00 78.62 815 GLN A C 1
ATOM 6495 O O . GLN A 1 815 ? 33.873 23.097 -39.358 1.00 78.62 815 GLN A O 1
ATOM 6500 N N . ALA A 1 816 ? 34.317 21.266 -40.583 1.00 80.88 816 ALA A N 1
ATOM 6501 C CA . ALA A 1 816 ? 35.768 21.313 -40.406 1.00 80.88 816 ALA A CA 1
ATOM 6502 C C . ALA A 1 816 ? 36.382 22.587 -41.017 1.00 80.88 816 ALA A C 1
ATOM 6504 O O . ALA A 1 816 ? 37.215 23.241 -40.382 1.00 80.88 816 ALA A O 1
ATOM 6505 N N . ALA A 1 817 ? 35.933 22.992 -42.209 1.00 77.62 817 ALA A N 1
ATOM 6506 C CA . ALA A 1 817 ? 36.367 24.225 -42.867 1.00 77.62 817 ALA A CA 1
ATOM 6507 C C . ALA A 1 817 ? 36.023 25.482 -42.045 1.00 77.62 817 ALA A C 1
ATOM 6509 O O . ALA A 1 817 ? 36.806 26.434 -42.018 1.00 77.62 817 ALA A O 1
ATOM 6510 N N . GLY A 1 818 ? 34.895 25.464 -41.326 1.00 74.56 818 GLY A N 1
ATOM 6511 C CA . GLY A 1 818 ? 34.463 26.541 -40.431 1.00 74.56 818 GLY A CA 1
ATOM 6512 C C . GLY A 1 818 ? 35.294 26.707 -39.152 1.00 74.56 818 GLY A C 1
ATOM 6513 O O . GLY A 1 818 ? 35.215 27.761 -38.522 1.00 74.56 818 GLY A O 1
ATOM 6514 N N . GLN A 1 819 ? 36.105 25.715 -38.761 1.00 81.25 819 GLN A N 1
ATOM 6515 C CA . GLN A 1 819 ? 36.927 25.788 -37.546 1.00 81.25 819 GLN A CA 1
ATOM 6516 C C . GLN A 1 819 ? 38.251 26.510 -37.794 1.00 81.25 819 GLN A C 1
ATOM 6518 O O . GLN A 1 819 ? 39.042 26.084 -38.636 1.00 81.25 819 GLN A O 1
ATOM 6523 N N . GLN A 1 820 ? 38.521 27.578 -37.038 1.00 80.19 820 GLN A N 1
ATOM 6524 C CA . GLN A 1 820 ? 39.791 28.318 -37.113 1.00 80.19 820 GLN A CA 1
ATOM 6525 C C . GLN A 1 820 ? 40.935 27.619 -36.361 1.00 80.19 820 GLN A C 1
ATOM 6527 O O . GLN A 1 820 ? 42.092 27.742 -36.757 1.00 80.19 820 GLN A O 1
ATOM 6532 N N . ASP A 1 821 ? 40.619 26.871 -35.301 1.00 87.94 821 ASP A N 1
ATOM 6533 C CA . ASP A 1 821 ? 41.586 26.071 -34.548 1.00 87.94 821 ASP A CA 1
ATOM 6534 C C . ASP A 1 821 ? 41.917 24.778 -35.312 1.00 87.94 821 ASP A C 1
ATOM 6536 O O . ASP A 1 821 ? 41.049 23.928 -35.537 1.00 87.94 821 ASP A O 1
ATOM 6540 N N . LEU A 1 822 ? 43.186 24.625 -35.709 1.00 86.50 822 LEU A N 1
ATOM 6541 C CA . LEU A 1 822 ? 43.667 23.461 -36.454 1.00 86.50 822 LEU A CA 1
ATOM 6542 C C . LEU A 1 822 ? 43.505 22.154 -35.666 1.00 86.50 822 LEU A C 1
ATOM 6544 O O . LEU A 1 822 ? 43.254 21.119 -36.282 1.00 86.50 822 LEU A O 1
ATOM 6548 N N . ALA A 1 823 ? 43.609 22.186 -34.333 1.00 87.06 823 ALA A N 1
ATOM 6549 C CA . ALA A 1 823 ? 43.456 20.993 -33.502 1.00 87.06 823 ALA A CA 1
ATOM 6550 C C . ALA A 1 823 ? 42.000 20.510 -33.503 1.00 87.06 823 ALA A C 1
ATOM 6552 O O . ALA A 1 823 ? 41.733 19.333 -33.733 1.00 87.06 823 ALA A O 1
ATOM 6553 N N . GLN A 1 824 ? 41.047 21.431 -33.339 1.00 84.88 824 GLN A N 1
ATOM 6554 C CA . GLN A 1 824 ? 39.615 21.117 -33.413 1.00 84.88 824 GLN A CA 1
ATOM 6555 C C . GLN A 1 824 ? 39.200 20.670 -34.816 1.00 84.88 824 GLN A C 1
ATOM 6557 O O . GLN A 1 824 ? 38.427 19.724 -34.959 1.00 84.88 824 GLN A O 1
ATOM 6562 N N . ARG A 1 825 ? 39.745 21.313 -35.856 1.00 86.25 825 ARG A N 1
ATOM 6563 C CA . ARG A 1 825 ? 39.543 20.901 -37.249 1.00 86.25 825 ARG A CA 1
ATOM 6564 C C . ARG A 1 825 ? 40.004 19.463 -37.477 1.00 86.25 825 ARG A C 1
ATOM 6566 O O . ARG A 1 825 ? 39.277 18.679 -38.079 1.00 86.25 825 ARG A O 1
ATOM 6573 N N . TYR A 1 826 ? 41.195 19.119 -36.992 1.00 88.75 826 TYR A N 1
ATOM 6574 C CA . TYR A 1 826 ? 41.740 17.773 -37.117 1.00 88.75 826 TYR A CA 1
ATOM 6575 C C . TYR A 1 826 ? 40.909 16.734 -36.361 1.00 88.75 826 TYR A C 1
ATOM 6577 O O . TYR A 1 826 ? 40.637 15.678 -36.919 1.00 88.75 826 TYR A O 1
ATOM 6585 N N . GLU A 1 827 ? 40.453 17.033 -35.142 1.00 87.94 827 GLU A N 1
ATOM 6586 C CA . GLU A 1 827 ? 39.593 16.128 -34.365 1.00 87.94 827 GLU A CA 1
ATOM 6587 C C . GLU A 1 827 ? 38.278 15.799 -35.092 1.00 87.94 827 GLU A C 1
ATOM 6589 O O . GLU A 1 827 ? 37.896 14.633 -35.146 1.00 87.94 827 GLU A O 1
ATOM 6594 N N . ILE A 1 828 ? 37.619 16.787 -35.718 1.00 84.94 828 ILE A N 1
ATOM 6595 C CA . ILE A 1 828 ? 36.398 16.557 -36.518 1.00 84.94 828 ILE A CA 1
ATOM 6596 C C . ILE A 1 828 ? 36.688 15.611 -37.690 1.00 84.94 828 ILE A C 1
ATOM 6598 O O . ILE A 1 828 ? 35.987 14.616 -37.880 1.00 84.94 828 ILE A O 1
ATOM 6602 N N . LEU A 1 829 ? 37.733 15.911 -38.468 1.00 88.06 829 LEU A N 1
ATOM 6603 C CA . LEU A 1 829 ? 38.101 15.129 -39.650 1.00 88.06 829 LEU A CA 1
ATOM 6604 C C . LEU A 1 829 ? 38.535 13.707 -39.276 1.00 88.06 829 LEU A C 1
ATOM 6606 O O . LEU A 1 829 ? 38.137 12.747 -39.934 1.00 88.06 829 LEU A O 1
ATOM 6610 N N . ARG A 1 830 ? 39.304 13.563 -38.194 1.00 89.75 830 ARG A N 1
ATOM 6611 C CA . ARG A 1 830 ? 39.752 12.275 -37.663 1.00 89.75 830 ARG A CA 1
ATOM 6612 C C . ARG A 1 830 ? 38.579 11.425 -37.195 1.00 89.75 830 ARG A C 1
ATOM 6614 O O . ARG A 1 830 ? 38.482 10.276 -37.610 1.00 89.75 830 ARG A O 1
ATOM 6621 N N . ALA A 1 831 ? 37.687 11.987 -36.378 1.00 87.12 831 ALA A N 1
ATOM 6622 C CA . ALA A 1 831 ? 36.526 11.268 -35.860 1.00 87.12 831 ALA A CA 1
ATOM 6623 C C . ALA A 1 831 ? 35.615 10.761 -36.990 1.00 87.12 831 ALA A C 1
ATOM 6625 O O . ALA A 1 831 ? 35.118 9.641 -36.924 1.00 87.12 831 ALA A O 1
ATOM 6626 N N . ALA A 1 832 ? 35.438 11.543 -38.060 1.00 88.12 832 ALA A N 1
ATOM 6627 C CA . ALA A 1 832 ? 34.674 11.099 -39.222 1.00 88.12 832 ALA A CA 1
ATOM 6628 C C . ALA A 1 832 ? 35.411 10.040 -40.063 1.00 88.12 832 ALA A C 1
ATOM 6630 O O . ALA A 1 832 ? 34.793 9.075 -40.513 1.00 88.12 832 ALA A O 1
ATOM 6631 N N . SER A 1 833 ? 36.731 10.177 -40.229 1.00 88.56 833 SER A N 1
ATOM 6632 C CA . SER A 1 833 ? 37.564 9.249 -41.016 1.00 88.56 833 SER A CA 1
ATOM 6633 C C . SER A 1 833 ? 37.686 7.853 -40.387 1.00 88.56 833 SER A C 1
ATOM 6635 O O . SER A 1 833 ? 38.018 6.890 -41.077 1.00 88.56 833 SER A O 1
ATOM 6637 N N . GLU A 1 834 ? 37.386 7.703 -39.090 1.00 85.44 834 GLU A N 1
ATOM 6638 C CA . GLU A 1 834 ? 37.255 6.388 -38.443 1.00 85.44 834 GLU A CA 1
ATOM 6639 C C . GLU A 1 834 ? 36.099 5.567 -39.037 1.00 85.44 834 GLU A C 1
ATOM 6641 O O . GLU A 1 834 ? 36.182 4.338 -39.111 1.00 85.44 834 GLU A O 1
ATOM 6646 N N . PHE A 1 835 ? 35.041 6.230 -39.514 1.00 85.06 835 PHE A N 1
ATOM 6647 C CA . PHE A 1 835 ? 33.819 5.605 -40.027 1.00 85.06 835 PHE A CA 1
ATOM 6648 C C . PHE A 1 835 ? 33.690 5.696 -41.551 1.00 85.06 835 PHE A C 1
ATOM 6650 O O . PHE A 1 835 ? 33.238 4.737 -42.165 1.00 85.06 835 PHE A O 1
ATOM 6657 N N . ASN A 1 836 ? 34.182 6.766 -42.168 1.00 87.44 836 ASN A N 1
ATOM 6658 C CA . ASN A 1 836 ? 34.016 7.045 -43.591 1.00 87.44 836 ASN A CA 1
ATOM 6659 C C . ASN A 1 836 ? 35.365 7.026 -44.338 1.00 87.44 836 ASN A C 1
ATOM 6661 O O . ASN A 1 836 ? 36.360 7.565 -43.853 1.00 87.44 836 ASN A O 1
ATOM 6665 N N . LEU A 1 837 ? 35.396 6.404 -45.519 1.00 84.81 837 LEU A N 1
ATOM 6666 C CA . LEU A 1 837 ? 36.581 6.272 -46.379 1.00 84.81 837 LEU A CA 1
ATOM 6667 C C . LEU A 1 837 ? 36.571 7.243 -47.573 1.00 84.81 837 LEU A C 1
ATOM 6669 O O . LEU A 1 837 ? 37.239 6.992 -48.572 1.00 84.81 837 LEU A O 1
ATOM 6673 N N . ASP A 1 838 ? 35.822 8.346 -47.490 1.00 88.12 838 ASP A N 1
ATOM 6674 C CA . ASP A 1 838 ? 35.802 9.356 -48.549 1.00 88.12 838 ASP A CA 1
ATOM 6675 C C . ASP A 1 838 ? 37.211 9.923 -48.829 1.00 88.12 838 ASP A C 1
ATOM 6677 O O . ASP A 1 838 ? 37.869 10.422 -47.906 1.00 88.12 838 ASP A O 1
ATOM 6681 N N . PRO A 1 839 ? 37.674 9.897 -50.097 1.00 86.19 839 PRO A N 1
ATOM 6682 C CA . PRO A 1 839 ? 39.009 10.368 -50.445 1.00 86.19 839 PRO A CA 1
ATOM 6683 C C . PRO A 1 839 ? 39.279 11.834 -50.081 1.00 86.19 839 PRO A C 1
ATOM 6685 O O . PRO A 1 839 ? 40.380 12.147 -49.627 1.00 86.19 839 PRO A O 1
ATOM 6688 N N . LEU A 1 840 ? 38.300 12.741 -50.217 1.00 84.75 840 LEU A N 1
ATOM 6689 C CA . LEU A 1 840 ? 38.497 14.160 -49.891 1.00 84.75 840 LEU A CA 1
ATOM 6690 C C . LEU A 1 840 ? 38.562 14.368 -48.378 1.00 84.75 840 LEU A C 1
ATOM 6692 O O . LEU A 1 840 ? 39.426 15.096 -47.894 1.00 84.75 840 LEU A O 1
ATOM 6696 N N . LEU A 1 841 ? 37.698 13.681 -47.625 1.00 87.31 841 LEU A N 1
ATOM 6697 C CA . LEU A 1 841 ? 37.732 13.677 -46.161 1.00 87.31 841 LEU A CA 1
ATOM 6698 C C . LEU A 1 841 ? 39.107 13.254 -45.628 1.00 87.31 841 LEU A C 1
ATOM 6700 O O . LEU A 1 841 ? 39.697 13.956 -44.800 1.00 87.31 841 LEU A O 1
ATOM 6704 N N . TRP A 1 842 ? 39.638 12.141 -46.137 1.00 87.19 842 TRP A N 1
ATOM 6705 C CA . TRP A 1 842 ? 40.951 11.627 -45.748 1.00 87.19 842 TRP A CA 1
ATOM 6706 C C . TRP A 1 842 ? 42.090 12.561 -46.157 1.00 87.19 842 TRP A C 1
ATOM 6708 O O . TRP A 1 842 ? 42.996 12.804 -45.357 1.00 87.19 842 TRP A O 1
ATOM 6718 N N . THR A 1 843 ? 42.037 13.132 -47.360 1.00 85.25 843 THR A N 1
ATOM 6719 C CA . THR A 1 843 ? 43.078 14.059 -47.829 1.00 85.25 843 THR A CA 1
ATOM 6720 C C . THR A 1 843 ? 43.091 15.340 -46.985 1.00 85.25 843 THR A C 1
ATOM 6722 O O . THR A 1 843 ? 44.138 15.723 -46.452 1.00 85.25 843 THR A O 1
ATOM 6725 N N . SER A 1 844 ? 41.918 15.913 -46.691 1.00 85.31 844 SER A N 1
ATOM 6726 C CA . SER A 1 844 ? 41.780 17.063 -45.789 1.00 85.31 844 SER A CA 1
ATOM 6727 C C . SER A 1 844 ? 42.268 16.769 -44.362 1.00 85.31 844 SER A C 1
ATOM 6729 O O . SER A 1 844 ? 42.890 17.633 -43.726 1.00 85.31 844 SER A O 1
ATOM 6731 N N . MET A 1 845 ? 42.041 15.555 -43.843 1.00 88.25 845 MET A N 1
ATOM 6732 C CA . MET A 1 845 ? 42.595 15.109 -42.557 1.00 88.25 845 MET A CA 1
ATOM 6733 C C . MET A 1 845 ? 44.130 15.088 -42.594 1.00 88.25 845 MET A C 1
ATOM 6735 O O . MET A 1 845 ? 44.769 15.660 -41.707 1.00 88.25 845 MET A O 1
ATOM 6739 N N . ILE A 1 846 ? 44.720 14.470 -43.623 1.00 86.62 846 ILE A N 1
ATOM 6740 C CA . ILE A 1 846 ? 46.176 14.349 -43.809 1.00 86.62 846 ILE A CA 1
ATOM 6741 C C . ILE A 1 846 ? 46.821 15.733 -43.907 1.00 86.62 846 ILE A C 1
ATOM 6743 O O . ILE A 1 846 ? 47.809 16.003 -43.220 1.00 86.62 846 ILE A O 1
ATOM 6747 N N . LEU A 1 847 ? 46.257 16.644 -44.703 1.00 84.38 847 LEU A N 1
ATOM 6748 C CA . LEU A 1 847 ? 46.767 18.011 -44.812 1.00 84.38 847 LEU A CA 1
ATOM 6749 C C . LEU A 1 847 ? 46.685 18.769 -43.489 1.00 84.38 847 LEU A C 1
ATOM 6751 O O . LEU A 1 847 ? 47.611 19.503 -43.135 1.00 84.38 847 LEU A O 1
ATOM 6755 N N . THR A 1 848 ? 45.595 18.601 -42.741 1.00 86.19 848 THR A N 1
ATOM 6756 C CA . THR A 1 848 ? 45.450 19.241 -41.428 1.00 86.19 848 THR A CA 1
ATOM 6757 C C . THR A 1 848 ? 46.462 18.670 -40.428 1.00 86.19 848 THR A C 1
ATOM 6759 O O . THR A 1 848 ? 47.085 19.439 -39.698 1.00 86.19 848 THR A O 1
ATOM 6762 N N . ALA A 1 849 ? 46.727 17.358 -40.458 1.00 87.00 849 ALA A N 1
ATOM 6763 C CA . ALA A 1 849 ? 47.772 16.716 -39.655 1.00 87.00 849 ALA A CA 1
ATOM 6764 C C . ALA A 1 849 ? 49.179 17.242 -39.992 1.00 87.00 849 ALA A C 1
ATOM 6766 O O . ALA A 1 849 ? 49.956 17.552 -39.085 1.00 87.00 849 ALA A O 1
ATOM 6767 N N . LYS A 1 850 ? 49.488 17.414 -41.289 1.00 85.62 850 LYS A N 1
ATOM 6768 C CA . LYS A 1 850 ? 50.741 18.036 -41.759 1.00 85.62 850 LYS A CA 1
ATOM 6769 C C . LYS A 1 850 ? 50.871 19.472 -41.238 1.00 85.62 850 LYS A C 1
ATOM 6771 O O . LYS A 1 850 ? 51.923 19.838 -40.721 1.00 85.62 850 LYS A O 1
ATOM 6776 N N . LYS A 1 851 ? 49.795 20.268 -41.294 1.00 86.38 851 LYS A N 1
ATOM 6777 C CA . LYS A 1 851 ? 49.755 21.651 -40.770 1.00 86.38 851 LYS A CA 1
ATOM 6778 C C . LYS A 1 851 ? 49.903 21.730 -39.244 1.00 86.38 851 LYS A C 1
ATOM 6780 O O . LYS A 1 851 ? 50.439 22.716 -38.750 1.00 86.38 851 LYS A O 1
ATOM 6785 N N . LEU A 1 852 ? 49.464 20.707 -38.511 1.00 88.56 852 LEU A N 1
ATOM 6786 C CA . LEU A 1 852 ? 49.653 20.576 -37.059 1.00 88.56 852 LEU A CA 1
ATOM 6787 C C . LEU A 1 852 ? 51.058 20.101 -36.652 1.00 88.56 852 LEU A C 1
ATOM 6789 O O . LEU A 1 852 ? 51.364 20.075 -35.462 1.00 88.56 852 LEU A O 1
ATOM 6793 N N . GLY A 1 853 ? 51.911 19.722 -37.610 1.00 83.94 853 GLY A N 1
ATOM 6794 C CA . GLY A 1 853 ? 53.257 19.211 -37.339 1.00 83.94 853 GLY A CA 1
ATOM 6795 C C . GLY A 1 853 ? 53.308 17.727 -36.956 1.00 83.94 853 GLY A C 1
ATOM 6796 O O . GLY A 1 853 ? 54.324 17.273 -36.437 1.00 83.94 853 GLY A O 1
ATOM 6797 N N . ILE A 1 854 ? 52.247 16.954 -37.221 1.00 85.88 854 ILE A N 1
ATOM 6798 C CA . ILE A 1 854 ? 52.179 15.505 -36.952 1.00 85.88 854 ILE A CA 1
ATOM 6799 C C . ILE A 1 854 ? 52.597 14.717 -38.212 1.00 85.88 854 ILE A C 1
ATOM 6801 O O . ILE A 1 854 ? 51.859 13.875 -38.728 1.00 85.88 854 ILE A O 1
ATOM 6805 N N . SER A 1 855 ? 53.775 15.035 -38.756 1.00 74.31 855 SER A N 1
ATOM 6806 C CA . SER A 1 855 ? 54.207 14.606 -40.097 1.00 74.31 855 SER A CA 1
ATOM 6807 C C . SER A 1 855 ? 54.379 13.091 -40.249 1.00 74.31 855 SER A C 1
ATOM 6809 O O . SER A 1 855 ? 53.969 12.539 -41.267 1.00 74.31 855 SER A O 1
ATOM 6811 N N . ASP A 1 856 ? 54.914 12.403 -39.236 1.00 78.81 856 ASP A N 1
ATOM 6812 C CA . ASP A 1 856 ? 55.126 10.947 -39.290 1.00 78.81 856 ASP A CA 1
ATOM 6813 C C . ASP A 1 856 ? 53.802 10.176 -39.353 1.00 78.81 856 ASP A C 1
ATOM 6815 O O . ASP A 1 856 ? 53.669 9.196 -40.085 1.00 78.81 856 ASP A O 1
ATOM 6819 N N . TYR A 1 857 ? 52.788 10.652 -38.625 1.00 80.81 857 TYR A N 1
ATOM 6820 C CA . TYR A 1 857 ? 51.447 10.075 -38.671 1.00 80.81 857 TYR A CA 1
ATOM 6821 C C . TYR A 1 857 ? 50.748 10.391 -39.997 1.00 80.81 857 TYR A C 1
ATOM 6823 O O . TYR A 1 857 ? 50.108 9.521 -40.584 1.00 80.81 857 TYR A O 1
ATOM 6831 N N . ALA A 1 858 ? 50.918 11.610 -40.515 1.00 79.06 858 ALA A N 1
ATOM 6832 C CA . ALA A 1 858 ? 50.373 11.994 -41.812 1.00 79.06 858 ALA A CA 1
ATOM 6833 C C . ALA A 1 858 ? 50.924 11.124 -42.957 1.00 79.06 858 ALA A C 1
ATOM 6835 O O . ALA A 1 858 ? 50.155 10.735 -43.830 1.00 79.06 858 ALA A O 1
ATOM 6836 N N . LEU A 1 859 ? 52.211 10.754 -42.924 1.00 81.00 859 LEU A N 1
ATOM 6837 C CA . LEU A 1 859 ? 52.818 9.833 -43.896 1.00 81.00 859 LEU A CA 1
ATOM 6838 C C . LEU A 1 859 ? 52.220 8.418 -43.822 1.00 81.00 859 LEU A C 1
ATOM 6840 O O . LEU A 1 859 ? 52.018 7.780 -44.852 1.00 81.00 859 LEU A O 1
ATOM 6844 N N . GLN A 1 860 ? 51.900 7.927 -42.620 1.00 83.69 860 GLN A N 1
ATOM 6845 C CA . GLN A 1 860 ? 51.226 6.632 -42.452 1.00 83.69 860 GLN A CA 1
ATOM 6846 C C . GLN A 1 860 ? 49.794 6.656 -42.998 1.00 83.69 860 GLN A C 1
ATOM 6848 O O . GLN A 1 860 ? 49.364 5.707 -43.654 1.00 83.69 860 GLN A O 1
ATOM 6853 N N . LEU A 1 861 ? 49.060 7.742 -42.749 1.00 82.81 861 LEU A N 1
ATOM 6854 C CA . LEU A 1 861 ? 47.720 7.945 -43.300 1.00 82.81 861 LEU A CA 1
ATOM 6855 C C . LEU A 1 861 ? 47.749 8.049 -44.831 1.00 82.81 861 LEU A C 1
ATOM 6857 O O . LEU A 1 861 ? 46.896 7.473 -45.500 1.00 82.81 861 LEU A O 1
ATOM 6861 N N . GLU A 1 862 ? 48.760 8.716 -45.385 1.00 81.06 862 GLU A N 1
ATOM 6862 C CA . GLU A 1 862 ? 48.986 8.848 -46.827 1.00 81.06 862 GLU A CA 1
ATOM 6863 C C . GLU A 1 862 ? 49.301 7.497 -47.491 1.00 81.06 862 GLU A C 1
ATOM 6865 O O . GLU A 1 862 ? 48.728 7.144 -48.525 1.00 81.06 862 GLU A O 1
ATOM 6870 N N . ALA A 1 863 ? 50.138 6.679 -46.846 1.00 81.19 863 ALA A N 1
ATOM 6871 C CA . ALA A 1 863 ? 50.407 5.307 -47.273 1.00 81.19 863 ALA A CA 1
ATOM 6872 C C . ALA A 1 863 ? 49.144 4.427 -47.246 1.00 81.19 863 ALA A C 1
ATOM 6874 O O . ALA A 1 863 ? 48.998 3.532 -48.071 1.00 81.19 863 ALA A O 1
ATOM 6875 N N . ARG A 1 864 ? 48.216 4.682 -46.317 1.00 81.81 864 ARG A N 1
ATOM 6876 C CA . ARG A 1 864 ? 46.946 3.951 -46.225 1.00 81.81 864 ARG A CA 1
ATOM 6877 C C . ARG A 1 864 ? 45.938 4.400 -47.286 1.00 81.81 864 ARG A C 1
ATOM 6879 O O . ARG A 1 864 ? 45.294 3.551 -47.888 1.00 81.81 864 ARG A O 1
ATOM 6886 N N . LEU A 1 865 ? 45.835 5.703 -47.548 1.00 80.56 865 LEU A N 1
ATOM 6887 C CA . LEU A 1 865 ? 44.951 6.257 -48.581 1.00 80.56 865 LEU A CA 1
ATOM 6888 C C . LEU A 1 865 ? 45.387 5.842 -49.999 1.00 80.56 865 LEU A C 1
ATOM 6890 O O . LEU A 1 865 ? 44.553 5.528 -50.846 1.00 80.56 865 LEU A O 1
ATOM 6894 N N . SER A 1 866 ? 46.698 5.775 -50.245 1.00 74.81 866 SER A N 1
ATOM 6895 C CA . SER A 1 866 ? 47.259 5.322 -51.529 1.00 74.81 866 SER A CA 1
ATOM 6896 C C . SER A 1 866 ? 47.099 3.819 -51.791 1.00 74.81 866 SER A C 1
ATOM 6898 O O . SER A 1 866 ? 47.241 3.390 -52.930 1.00 74.81 866 SER A O 1
ATOM 6900 N N . GLN A 1 867 ? 46.759 3.007 -50.781 1.00 77.25 867 GLN A N 1
ATOM 6901 C CA . GLN A 1 867 ? 46.395 1.596 -50.982 1.00 77.25 867 GLN A CA 1
ATOM 6902 C C . GLN A 1 867 ? 44.969 1.421 -51.522 1.00 77.25 867 GLN A C 1
ATOM 6904 O O . GLN A 1 867 ? 44.674 0.390 -52.122 1.00 77.25 867 GLN A O 1
ATOM 6909 N N . SER A 1 868 ? 44.090 2.404 -51.307 1.00 68.75 868 SER A N 1
ATOM 6910 C CA . SER A 1 868 ? 42.682 2.369 -51.726 1.00 68.75 868 SER A CA 1
ATOM 6911 C C . SER A 1 868 ? 42.399 3.077 -53.055 1.00 68.75 868 SER A C 1
ATOM 6913 O O . SER A 1 868 ? 41.263 3.049 -53.517 1.00 68.75 868 SER A O 1
ATOM 6915 N N . LEU A 1 869 ? 43.402 3.716 -53.663 1.00 73.06 869 LEU A N 1
ATOM 6916 C CA . LEU A 1 869 ? 43.268 4.520 -54.881 1.00 73.06 869 LEU A CA 1
ATOM 6917 C C . LEU A 1 869 ? 44.358 4.148 -55.885 1.00 73.06 869 LEU A C 1
ATOM 6919 O O . LEU A 1 869 ? 45.487 3.838 -55.504 1.00 73.06 869 LEU A O 1
ATOM 6923 N N . SER A 1 870 ? 44.054 4.209 -57.179 1.00 71.19 870 SER A N 1
ATOM 6924 C CA . SER A 1 870 ? 45.076 4.043 -58.212 1.00 71.19 870 SER A CA 1
ATOM 6925 C C . SER A 1 870 ? 46.056 5.233 -58.232 1.00 71.19 870 SER A C 1
ATOM 6927 O O . SER A 1 870 ? 45.710 6.340 -57.809 1.00 71.19 870 SER A O 1
ATOM 6929 N N . PRO A 1 871 ? 47.280 5.061 -58.770 1.00 65.06 871 PRO A N 1
ATOM 6930 C CA . PRO A 1 871 ? 48.263 6.147 -58.859 1.00 65.06 871 PRO A CA 1
ATOM 6931 C C . PRO A 1 871 ? 47.771 7.383 -59.629 1.00 65.06 871 PRO A C 1
ATOM 6933 O O . PRO A 1 871 ? 48.212 8.496 -59.350 1.00 65.06 871 PRO A O 1
ATOM 6936 N N . GLN A 1 872 ? 46.864 7.192 -60.592 1.00 66.38 872 GLN A N 1
ATOM 6937 C CA . GLN A 1 872 ? 46.264 8.270 -61.377 1.00 66.38 872 GLN A CA 1
ATOM 6938 C C . GLN A 1 872 ? 45.210 9.035 -60.565 1.00 66.38 872 GLN A C 1
ATOM 6940 O O . GLN A 1 872 ? 45.258 10.260 -60.504 1.00 66.38 872 GLN A O 1
ATOM 6945 N N . GLU A 1 873 ? 44.326 8.316 -59.872 1.00 70.75 873 GLU A N 1
ATOM 6946 C CA . GLU A 1 873 ? 43.296 8.890 -58.994 1.00 70.75 873 GLU A CA 1
ATOM 6947 C C . GLU A 1 873 ? 43.916 9.663 -57.824 1.00 70.75 873 GLU A C 1
ATOM 6949 O O . GLU A 1 873 ? 43.471 10.757 -57.482 1.00 70.75 873 GLU A O 1
ATOM 6954 N N . TYR A 1 874 ? 44.996 9.131 -57.247 1.00 68.44 874 TYR A N 1
ATOM 6955 C CA . TYR A 1 874 ? 45.749 9.804 -56.191 1.00 68.44 874 TYR A CA 1
ATOM 6956 C C . TYR A 1 874 ? 46.397 11.113 -56.679 1.00 68.44 874 TYR A C 1
ATOM 6958 O O . TYR A 1 874 ? 46.391 12.114 -55.964 1.00 68.44 874 TYR A O 1
ATOM 6966 N N . GLY A 1 875 ? 46.912 11.133 -57.913 1.00 63.16 875 GLY A N 1
ATOM 6967 C CA . GLY A 1 875 ? 47.443 12.347 -58.540 1.00 63.16 875 GLY A CA 1
ATOM 6968 C C . GLY A 1 875 ? 46.363 13.397 -58.821 1.00 63.16 875 GLY A C 1
ATOM 6969 O O . GLY A 1 875 ? 46.582 14.581 -58.572 1.00 63.16 875 GLY A O 1
ATOM 6970 N N . GLU A 1 876 ? 45.181 12.974 -59.279 1.00 65.88 876 GLU A N 1
ATOM 6971 C CA . GLU A 1 876 ? 44.025 13.858 -59.486 1.00 65.88 876 GLU A CA 1
ATOM 6972 C C . GLU A 1 876 ? 43.553 14.495 -58.171 1.00 65.88 876 GLU A C 1
ATOM 6974 O O . GLU A 1 876 ? 43.303 15.698 -58.137 1.00 65.88 876 GLU A O 1
ATOM 6979 N N . LEU A 1 877 ? 43.527 13.733 -57.072 1.00 69.75 877 LEU A N 1
ATOM 6980 C CA . LEU A 1 877 ? 43.209 14.223 -55.723 1.00 69.75 877 LEU A CA 1
ATOM 6981 C C . LEU A 1 877 ? 44.174 15.312 -55.231 1.00 69.75 877 LEU A C 1
ATOM 6983 O O . LEU A 1 877 ? 43.727 16.332 -54.707 1.00 69.75 877 LEU A O 1
ATOM 6987 N N . GLN A 1 878 ? 45.483 15.128 -55.428 1.00 62.66 878 GLN A N 1
ATOM 6988 C CA . GLN A 1 878 ? 46.495 16.112 -55.020 1.00 62.66 878 GLN A CA 1
ATOM 6989 C C . GLN A 1 878 ? 46.396 17.417 -55.823 1.00 62.66 878 GLN A C 1
ATOM 6991 O O . GLN A 1 878 ? 46.502 18.506 -55.260 1.00 62.66 878 GLN A O 1
ATOM 6996 N N . VAL A 1 879 ? 46.130 17.320 -57.129 1.00 56.22 879 VAL A N 1
ATOM 6997 C CA . VAL A 1 879 ? 45.963 18.482 -58.018 1.00 56.22 879 VAL A CA 1
ATOM 6998 C C . VAL A 1 879 ? 44.673 19.249 -57.707 1.00 56.22 879 VAL A C 1
ATOM 7000 O O . VAL A 1 879 ? 44.665 20.481 -57.745 1.00 56.22 879 VAL A O 1
ATOM 7003 N N . HIS A 1 880 ? 43.590 18.545 -57.365 1.00 55.81 880 HIS A N 1
ATOM 7004 C CA . HIS A 1 880 ? 42.297 19.153 -57.044 1.00 55.81 880 HIS A CA 1
ATOM 7005 C C . HIS A 1 880 ? 42.342 19.996 -55.755 1.00 55.81 880 HIS A C 1
ATOM 7007 O O . HIS A 1 880 ? 41.667 21.022 -55.679 1.00 55.81 880 HIS A O 1
ATOM 7013 N N . GLU A 1 881 ? 43.157 19.608 -54.766 1.00 54.28 881 GLU A N 1
ATOM 7014 C CA . GLU A 1 881 ? 43.297 20.325 -53.487 1.00 54.28 881 GLU A CA 1
ATOM 7015 C C . GLU A 1 881 ? 44.380 21.430 -53.527 1.00 54.28 881 GLU A C 1
ATOM 7017 O O . GLU A 1 881 ? 44.241 22.450 -52.846 1.00 54.28 881 GLU A O 1
ATOM 7022 N N . GLU A 1 882 ? 45.430 21.290 -54.356 1.00 44.09 882 GLU A N 1
ATOM 7023 C CA . GLU A 1 882 ? 46.435 22.349 -54.589 1.00 44.09 882 GLU A CA 1
ATOM 7024 C C . GLU A 1 882 ? 45.899 23.517 -55.431 1.00 44.09 882 GLU A C 1
ATOM 7026 O O . GLU A 1 882 ? 46.288 24.668 -55.206 1.00 44.09 882 GLU A O 1
ATOM 7031 N N . LEU A 1 883 ? 45.002 23.249 -56.388 1.00 40.50 883 LEU A N 1
ATOM 7032 C CA . LEU A 1 883 ? 44.422 24.284 -57.249 1.00 40.50 883 LEU A CA 1
ATOM 7033 C C . LEU A 1 883 ? 43.233 24.999 -56.611 1.00 40.50 883 LEU A C 1
ATOM 7035 O O . LEU A 1 883 ? 43.062 26.194 -56.846 1.00 40.50 883 LEU A O 1
ATOM 7039 N N . GLU A 1 884 ? 42.434 24.316 -55.793 1.00 53.69 884 GLU A N 1
ATOM 7040 C CA . GLU A 1 884 ? 41.281 24.916 -55.123 1.00 53.69 884 GLU A CA 1
ATOM 7041 C C . GLU A 1 884 ? 41.103 24.328 -53.721 1.00 53.69 884 GLU A C 1
ATOM 7043 O O . GLU A 1 884 ? 40.339 23.383 -53.538 1.00 53.69 884 GLU A O 1
ATOM 7048 N N . PRO A 1 885 ? 41.750 24.913 -52.692 1.00 38.84 885 PRO A N 1
ATOM 7049 C CA . PRO A 1 885 ? 41.734 24.329 -51.355 1.00 38.84 885 PRO A CA 1
ATOM 7050 C C . PRO A 1 885 ? 40.321 24.236 -50.766 1.00 38.84 885 PRO A C 1
ATOM 7052 O O . PRO A 1 885 ? 40.081 23.387 -49.921 1.00 38.84 885 PRO A O 1
ATOM 7055 N N . PHE A 1 886 ? 39.408 25.123 -51.189 1.00 47.41 886 PHE A N 1
ATOM 7056 C CA . PHE A 1 886 ? 38.011 25.216 -50.750 1.00 47.41 886 PHE A CA 1
ATOM 7057 C C . PHE A 1 886 ? 37.203 26.073 -51.749 1.00 47.41 886 PHE A C 1
ATOM 7059 O O . PHE A 1 886 ? 37.103 27.294 -51.564 1.00 47.41 886 PHE A O 1
ATOM 7066 N N . ARG A 1 887 ? 36.654 25.485 -52.824 1.00 38.84 887 ARG A N 1
ATOM 7067 C CA . ARG A 1 887 ? 35.682 26.190 -53.681 1.00 38.84 887 ARG A CA 1
ATOM 7068 C C . ARG A 1 887 ? 34.247 25.997 -53.242 1.00 38.84 887 ARG A C 1
ATOM 7070 O O . ARG A 1 887 ? 33.835 24.831 -53.104 1.00 38.84 887 ARG A O 1
#

Secondary structure (DSSP, 8-state):
-EEEEEEEEE-SSSEEEEEEEEP-------PPPP---HHHHHHHHHHHHHHHHHHHHHHHTS-HHHHHHHHHHHHHHHHTT-GGGG-TTSTT-THHHHHHHHHHHHHHHHHHHH-TT--HHHHHHHHHHHHHHHHHHHHHH--STTHHHHHHHHTTHHHHHHHHHHHHHHTTHHHHHHHHHHHHHTTTT---HHHHHHHHHHHHHHHHHHHHHHHHTS---SSPPPPHHHHHHHHHHHHHHHHHHHHHH-SS-SS-HHHHHHHHHHHHHHHHHHHHHHHHTT-HHHHHHHHHHHHHHHHHHHHHHHHHHHHHHTTTTTSSS-GGGTTTS-SSS-HHHHHHHHHHHHHHHHHHTTTTHHHHHHHHHHHHHHHHHHHTT-HHHHHHHHHHHHHH-S--HHHHHHHHHHHHHTT-HHHHHHHHHHHTTS---HHHHHHHHHHHHHTT-HHHHHHHHHHHHHH-TT-HHHHHHHHHHHHHTT-HHHHHHHHHHT----HHHHHHHHHHHHHTT-S-SS-----SS--HHHHHHHHHHHHHTTPPPS--PPPP--SHHHHHHHHHHHHHTT----HHHHHHHHHHHHHT---HHHHHHHHHHHHHHHHHTT-HHHHHHHHHHHHHH-GGGHHHHHHHHHHHHHHTT-HHHHHHHHHHHHHTT-----HHHHHHHHHTT-HHHHHHHHHHHTPPPPGGGSTT-HHHHHHHHHHHHHHTTTT--HHHHHHHHHHS-SSHHHHHHHHHHHHHHGGGS-HHHHHHHHHHHHTSTT--HHHHHHHHH--TT-HHHHHH-HHHHHHH--TT-----TT-HHHHHHHHHH--SHHHHHHHHHHHHTT---HHHHHHHHHHHHHTT-HHHHHHHHHHHTTSS-HHHHHHHHHHHHH-S--

Radius of gyration: 42.89 Å; chains: 1; bounding box: 111×53×120 Å

Foldseek 3Di:
DDKFFLDWFDPPVDIQGQIDDFDADADADADDAQDQPLVLLLVLLVLLLLLVLLLLLLLLLFPDVSNVVVLVVVLVLLVQQVQLCLQQVHRSDCPRSVLLNCQRPVLSVCCSPPVNVDDSVVSSVPRSCSNVVSVVVSQVRGPDDPSSLVSSLRSLVSLLVLLLVLLLLLLQLLLLLVLLVLLVVLQVPLDPVVVVSVVVLVVVLVLLVVLVCVLVVVDDDPDDHDALLVVLLSSLVSNLSVLVLVVVQDPDDRGPPVSVSSNSVSSSVSNNSSCVCCVVRVLPLSSSLSSLSNSLSNNLLNVLLSVVCCVFPVVCSSVSDNCSNCSQPGDGDHPVVSSVSSVVSSVVVCVVVVVSNVLSVQLSSLQSVLSVCVVVVVLVSSLVSLVVSCVSPLPRLSSQQNNLVSCVVVVNLVVSLVSLVVSVVPDDDPNSLSNNLVSCVVVVNLVSSLVSLVVVCVVVVQDPNSLSNNLVSCVVVVNLVVSLVSLVVNPDLDLSSLLNSLSSCSVNVHPLPDPRDDRPDNDLSSLLSVLVSCSNVVHADPDDDDDDDPDLVSVLSNLQSCLSNLNPLPLVVSVVVLVVSLVPDPDPVSNLSSLLSNLSSCVSLLQLLSNLVSLVVSCVSPLLCNLVSLQSNLSSLVSLLQLLSSLVSNLVSVVSPDQPDEQVNLVSNVLSVNNVVSVVNCVVNVYDHDPCPDPPHPNCVVCVVLSVCSSCVLQDACVSCVVVLVPDDDDPSNLVVLVLCLQQPLQRDDPVSLVVSLVSNCPDPPGPNVVSVLSSVLAQDDPPSCVVDPVSCSSSSDPVLQNSNLRSPSSLNSPLSPDPDLVVSLVSLVSSVVSTNHLLSLVSNLVSCVVVVVPVVSVVSVVVNPVSDDPVRNVVSVVVCVVPVGD